Protein AF-A0A5R8KGV2-F1 (afdb_monomer)

Sequence (782 aa):
MVKTLSGHLEKLVLVVAVVLFGGEIRAQELQPFIFNVTKSAVAGDVVGIHGDQFGTAPTVWIDRLEPGDSHPNPEMQLTDVLTKSNQYIGVRLPTNLALGVYAIFVKSGTKTSAPGWVNRADGWHYLDLAGREIAPSFPFRITGRNLAFPGATPQVRFVNAANGGVLAASGVGSTGDSLGIKCVAPLGLSIGAEYHVEVNNGLANLPSAWVRMPGQPLLVRAIGFDLFGLGVPWGSDFAKMLGRVINVKGIGFNAVGNGVADDRAAIQKAIDTASAMGGGVVYLPSGVYAIGVTSSGGVDYNLVMKSNVVLMGEGMTRSTLVTTGGGSGLHAGLVYVPPGHTTLGFYNLTMRGGPKCSMVVNYFAAIRAFIAGCRLENHGGQGTRSIAWREGAQTVLKDSQFVSTQMKSDAAYFVGQNDLIVKNCYFEYHDGRIRFTLGERVQVESCTIARSVETDGLETPTYGGLVSPVDDFSLLSTSFIKLGNGLIPRANDGESVLCEYPSEHYALGSATAGGVDLLSDSSAAWKSGGLVGLEVMIIKGPGAGQRRTISGNTGNSLTVSQAWDVPPVAGKSYYNVTNRCKRHMIKTCMFNGMPSGIWYYRTPIDDLVISGNQFVDTAYTVLVRANQRVVAESYSFGNEFNTMSGILIEKNTSRLSSPALSNGPATPVIDAVLTSGNQIYGNFYYDCVMRGNAWMGNNAEKDWGTHIGLTAGPVVDNVSASAVGMIVQGNYFSNNLVGINLGTGNSQTVILGNVFVNVQTPLQQTRLPGFSSESVGTVFAP

Solvent-accessible surface area (backbone atoms only — not comparable to full-atom values): 37444 Å² total; per-residue (Å²): 144,87,89,84,71,75,82,66,55,64,61,50,53,63,61,48,57,69,72,75,48,90,66,75,82,68,75,77,83,51,70,16,43,65,68,46,46,40,52,67,68,56,50,52,32,69,38,36,39,32,22,33,50,28,50,96,71,57,46,41,23,35,20,72,46,48,64,81,57,93,70,89,52,76,74,42,75,51,81,51,61,72,30,76,50,44,44,36,36,32,32,38,40,54,74,81,46,76,87,43,25,30,38,37,30,44,30,22,89,91,32,67,25,65,67,35,60,24,33,47,27,40,55,62,42,66,44,61,36,44,40,63,48,42,24,45,59,39,74,40,33,40,33,39,40,36,34,20,48,92,97,38,61,31,46,43,36,36,31,30,68,88,78,63,53,74,44,61,43,42,80,49,37,62,71,85,48,32,45,24,32,35,32,23,37,33,73,83,60,55,69,79,41,42,26,37,49,32,34,24,21,46,48,39,66,38,79,88,36,52,30,67,44,69,77,78,54,34,37,27,41,72,75,63,58,46,73,80,66,71,70,33,61,69,32,24,74,50,42,81,29,68,92,36,70,45,51,28,62,35,93,95,36,58,32,76,33,76,54,73,56,71,22,35,68,21,46,45,51,40,48,54,50,27,33,74,69,77,22,13,33,33,33,37,64,70,28,30,29,16,28,44,69,43,77,56,97,88,41,27,39,45,37,72,61,51,42,35,27,32,47,29,31,68,25,41,94,40,11,33,44,34,35,74,53,49,42,73,64,98,50,11,17,51,31,32,34,56,66,79,31,37,50,28,34,40,34,19,23,23,37,36,21,33,61,45,19,45,21,23,35,38,39,30,37,33,33,44,34,40,40,33,38,27,34,29,37,21,51,15,50,74,71,14,23,12,31,40,35,36,50,25,33,23,27,41,39,28,55,25,36,24,34,7,79,31,60,50,7,23,17,29,42,35,31,33,36,32,20,33,37,37,34,46,28,40,34,29,20,36,38,21,29,36,38,41,30,72,24,32,42,36,39,38,31,51,25,40,43,36,36,42,35,75,80,82,80,74,94,69,81,51,60,36,27,41,28,47,43,34,31,36,34,38,41,32,49,29,38,37,39,58,40,70,90,46,80,82,75,65,81,93,56,38,28,49,30,31,28,57,42,86,76,71,73,75,45,75,54,54,23,60,34,44,38,56,41,37,42,27,23,86,87,50,81,47,59,58,58,71,55,47,77,34,33,42,30,28,36,28,51,58,36,31,72,43,69,35,46,24,67,37,33,46,40,36,35,40,33,37,72,51,66,46,92,49,44,41,36,56,80,49,13,26,37,39,29,42,74,69,33,38,42,39,38,43,31,51,26,39,35,37,58,33,61,18,31,40,33,35,43,37,38,26,31,42,34,39,37,42,34,47,28,39,29,36,46,25,12,35,36,30,36,45,26,33,32,64,74,60,56,95,86,81,56,98,69,72,90,74,81,31,49,34,29,48,35,38,40,27,48,28,38,29,40,42,86,54,73,92,65,56,80,46,29,38,24,45,34,40,34,36,28,46,57,50,52,84,55,91,75,33,44,31,40,40,45,37,39,38,34,50,25,37,33,25,34,62,35,40,87,73,26,41,33,32,36,41,22,39,81,48,56,54,52,63,79,73,92,54,39,38,28,40,38,39,35,42,32,46,29,38,33,28,26,13,26,27,35,33,36,39,22,27,34,28,22,38,29,40,39,38,49,55,47,71,44,68,33,74,31,54,69,44,78,46,77,56,79,67,55,87,66,70,64,44,62,56,40,82,43,114

Organism: NCBI:txid2576071

pLDDT: mean 85.14, std 15.79, range [31.81, 98.75]

Secondary structure (DSSP, 8-state):
--SSSSTTHHHHHHHHHHHHS--------PPPEEEEE-S---TT-EEEEEEE---SS-EEEEEE--TT-SS----EEE--EEEE-SSEEEEEPPTTPPP--EEEEEEETTEEPPPEEES--EEEEEET-SSSEE-TT-EEEEEEESS--TT---EEEEEETTT--EEE-EEEEESSSTTEEEEE--TTPPTT-EEEEEEE-SS--SGGG-EEPSSSPEEE------TT---SGGGGGGGGGTT-EEETTSTTT----EEEEE-HHHHHHHHHHHHHTT-EEEEE-SEEEEE--EEETTEEESEE--TTEEEEES-TTTEEEEES---SSTT-EEEEE-TT-EEEEEES-EEEE-TT-SEEEEEES-EEEEEES-EEEE---TT-EEEEEES-EEEEEES-EEEE-STT-EEEEEES-EEEEEES-EEEESS--EEEESEEEEEEES-EEEEE------SS----SEE--EEEEEEESPEEEEESS-----TT--EEEEEE------EEEE-SEE-SSEEE-TT--PPTTTTTTSEEEEEESTTTT-EEEEEEE-SSEEEESS--SS---TTT-EEEEE--EEEEEEES-EEES-SEEEEEES--EEEEEEES-EEES-SS-EEEES-----TTT---------EEEEEEES-EEE---GGG-SS-SSEEEEEE---TT-----SEEEEEEES-EEE-S-TTT-EEEEEEEEE------S--SEESEEEES-EEES-SEEEEE-BTEES-EEES-EEES-SEEEEE---TT-----BS-EEE-

InterPro domains:
  IPR011050 Pectin lyase fold/virulence factor [SSF51126] (239-657)
  IPR011050 Pectin lyase fold/virulence factor [SSF51126] (579-763)
  IPR012334 Pectin lyase fold [G3DSA:2.160.20.10] (246-470)
  IPR012334 Pectin lyase fold [G3DSA:2.160.20.10] (529-778)
  IPR024535 Rhamnogalacturonase A/B/Epimerase-like, pectate lyase domain [PF12708] (246-444)

Nearest PDB structures (foldseek):
  2pyg-assembly1_A  TM=5.019E-01  e=2.021E-10  unclassified
  8jaz-assembly2_B  TM=5.269E-01  e=3.603E-09  Azotobacter chroococcum NCIMB 8003
  8co1-assembly1_Q2  TM=7.787E-01  e=2.907E-04  Deinococcus radiodurans R1 = ATCC 13939 = DSM 20539
  7k44-assembly1_A  TM=4.145E-01  e=1.630E-05  Bacteroides uniformis ATCC 8492
  4yh7-assembly1_B  TM=2.318E-01  e=2.522E-03  Mus musculus

Mean predicted aligned error: 8.85 Å

Radius of gyration: 29.28 Å; Cα contacts (8 Å, |Δi|>4): 2482; chains: 1; bounding box: 106×62×78 Å

Structure (mmCIF, N/CA/C/O backbone):
data_AF-A0A5R8KGV2-F1
#
_entry.id   AF-A0A5R8KGV2-F1
#
loop_
_atom_site.group_PDB
_atom_site.id
_atom_site.type_symbol
_atom_site.label_atom_id
_atom_site.label_alt_id
_atom_site.label_comp_id
_atom_site.label_asym_id
_atom_site.label_entity_id
_atom_site.label_seq_id
_atom_site.pdbx_PDB_ins_code
_atom_site.Cartn_x
_atom_site.Cartn_y
_atom_site.Cartn_z
_atom_site.occupancy
_atom_site.B_iso_or_equiv
_atom_site.auth_seq_id
_atom_site.auth_comp_id
_atom_site.auth_asym_id
_atom_site.auth_atom_id
_atom_site.pdbx_PDB_model_num
ATOM 1 N N . MET A 1 1 ? -75.064 25.698 14.092 1.00 41.62 1 MET A N 1
ATOM 2 C CA . MET A 1 1 ? -73.883 26.008 14.931 1.00 41.62 1 MET A CA 1
ATOM 3 C C . MET A 1 1 ? -73.431 24.785 15.754 1.00 41.62 1 MET A C 1
ATOM 5 O O . MET A 1 1 ? -73.047 24.918 16.902 1.00 41.62 1 MET A O 1
ATOM 9 N N . VAL A 1 2 ? -73.459 23.578 15.165 1.00 36.31 2 VAL A N 1
ATOM 10 C CA . VAL A 1 2 ? -73.073 22.308 15.814 1.00 36.31 2 VAL A CA 1
ATOM 11 C C . VAL A 1 2 ? -72.363 21.452 14.761 1.00 36.31 2 VAL A C 1
ATOM 13 O O . VAL A 1 2 ? -72.981 20.619 14.109 1.00 36.31 2 VAL A O 1
ATOM 16 N N . LYS A 1 3 ? -71.091 21.758 14.483 1.00 33.50 3 LYS A N 1
ATOM 17 C CA . LYS A 1 3 ? -70.168 20.879 13.731 1.00 33.50 3 LYS A CA 1
ATOM 18 C C . LYS A 1 3 ? -68.688 21.258 13.921 1.00 33.50 3 LYS A C 1
ATOM 20 O O . LYS A 1 3 ? -67.856 20.953 13.076 1.00 33.50 3 LYS A O 1
ATOM 25 N N . THR A 1 4 ? -68.356 21.902 15.044 1.00 40.50 4 THR A N 1
ATOM 26 C CA . THR A 1 4 ? -67.011 22.451 15.305 1.00 40.50 4 THR A CA 1
ATOM 27 C C . THR A 1 4 ? -66.512 22.168 16.727 1.00 40.50 4 THR A C 1
ATOM 29 O O . THR A 1 4 ? -65.787 22.973 17.294 1.00 40.50 4 THR A O 1
ATOM 32 N N . LEU A 1 5 ? -66.903 21.036 17.329 1.00 35.94 5 LEU A N 1
ATOM 33 C CA . LEU A 1 5 ? -66.466 20.672 18.690 1.00 35.94 5 LEU A CA 1
ATOM 34 C C . LEU A 1 5 ? -66.084 19.194 18.901 1.00 35.94 5 LEU A C 1
ATOM 36 O O . LEU A 1 5 ? -65.616 18.863 19.982 1.00 35.94 5 LEU A O 1
ATOM 40 N N . SER A 1 6 ? -66.183 18.309 17.897 1.00 37.50 6 SER A N 1
ATOM 41 C CA . SER A 1 6 ? -65.792 16.893 18.070 1.00 37.50 6 SER A CA 1
ATOM 42 C C . SER A 1 6 ? -64.320 16.590 17.753 1.00 37.50 6 SER A C 1
ATOM 44 O O . SER A 1 6 ? -63.785 15.617 18.264 1.00 37.50 6 SER A O 1
ATOM 46 N N . GLY A 1 7 ? -63.624 17.427 16.974 1.00 33.16 7 GLY A N 1
ATOM 47 C CA . GLY A 1 7 ? -62.246 17.138 16.533 1.00 33.16 7 GLY A CA 1
ATOM 48 C C . GLY A 1 7 ? -61.126 17.518 17.513 1.00 33.16 7 GLY A C 1
ATOM 49 O O . GLY A 1 7 ? -59.983 17.112 17.318 1.00 33.16 7 GLY A O 1
ATOM 50 N N . HIS A 1 8 ? -61.428 18.297 18.558 1.00 38.88 8 HIS A N 1
ATOM 51 C CA . HIS A 1 8 ? -60.426 18.779 19.523 1.00 38.88 8 HIS A CA 1
ATOM 52 C C . HIS A 1 8 ? -60.415 17.999 20.849 1.00 38.88 8 HIS A C 1
ATOM 54 O O . HIS A 1 8 ? -59.427 18.079 21.575 1.00 38.88 8 HIS A O 1
ATOM 60 N N . LEU A 1 9 ? -61.449 17.201 21.152 1.00 37.72 9 LEU A N 1
ATOM 61 C CA . LEU A 1 9 ? -61.474 16.376 22.368 1.00 37.72 9 LEU A CA 1
ATOM 62 C C . LEU A 1 9 ? -60.683 15.064 22.218 1.00 37.72 9 LEU A C 1
ATOM 64 O O . LEU A 1 9 ? -60.027 14.650 23.168 1.00 37.72 9 LEU A O 1
ATOM 68 N N . GLU A 1 10 ? -60.646 14.446 21.033 1.00 38.03 10 GLU A N 1
ATOM 69 C CA . GLU A 1 10 ? -59.914 13.178 20.829 1.00 38.03 10 GLU A CA 1
ATOM 70 C C . GLU A 1 10 ? -58.385 13.342 20.886 1.00 38.03 10 GLU A C 1
ATOM 72 O O . GLU A 1 10 ? -57.681 12.451 21.360 1.00 38.03 10 GLU A O 1
ATOM 77 N N . LYS A 1 11 ? -57.850 14.509 20.495 1.00 36.53 11 LYS A N 1
ATOM 78 C CA . LYS A 1 11 ? -56.406 14.796 20.595 1.00 36.53 11 LYS A CA 1
ATOM 79 C C . LYS A 1 11 ? -55.956 15.175 22.007 1.00 36.53 11 LYS A C 1
ATOM 81 O O . LYS A 1 11 ? -54.801 14.935 22.347 1.00 36.53 11 LYS A O 1
ATOM 86 N N . LEU A 1 12 ? -56.847 15.717 22.841 1.00 36.41 12 LEU A N 1
ATOM 87 C CA . LEU A 1 12 ? -56.527 16.038 24.236 1.00 36.41 12 LEU A CA 1
ATOM 88 C C . LEU A 1 12 ? -56.560 14.781 25.126 1.00 36.41 12 LEU A C 1
ATOM 90 O O . LEU A 1 12 ? -55.739 14.650 26.030 1.00 36.41 12 LEU A O 1
ATOM 94 N N . VAL A 1 13 ? -57.434 13.813 24.825 1.00 39.03 13 VAL A N 1
ATOM 95 C CA . VAL A 1 13 ? -57.524 12.541 25.568 1.00 39.03 13 VAL A CA 1
ATOM 96 C C . VAL A 1 13 ? -56.307 11.637 25.315 1.00 39.03 13 VAL A C 1
ATOM 98 O O . VAL A 1 13 ? -55.848 10.973 26.243 1.00 39.03 13 VAL A O 1
ATOM 101 N N . LEU A 1 14 ? -55.703 11.675 24.120 1.00 37.62 14 LEU A N 1
ATOM 102 C CA . LEU A 1 14 ? -54.500 10.882 23.826 1.00 37.62 14 LEU A CA 1
ATOM 103 C C . LEU A 1 14 ? -53.226 11.439 24.494 1.00 37.62 14 LEU A C 1
ATOM 105 O O . LEU A 1 14 ? -52.339 10.672 24.855 1.00 37.62 14 LEU A O 1
ATOM 109 N N . VAL A 1 15 ? -53.143 12.758 24.707 1.00 41.16 15 VAL A N 1
ATOM 110 C CA . VAL A 1 15 ? -51.992 13.395 25.379 1.00 41.16 15 VAL A CA 1
ATOM 111 C C . VAL A 1 15 ? -52.105 13.302 26.907 1.00 41.16 15 VAL A C 1
ATOM 113 O O . VAL A 1 15 ? -51.093 13.186 27.592 1.00 41.16 15 VAL A O 1
ATOM 116 N N . VAL A 1 16 ? -53.324 13.271 27.457 1.00 39.88 16 VAL A N 1
ATOM 117 C CA . VAL A 1 16 ? -53.551 13.182 28.912 1.00 39.88 16 VAL A CA 1
ATOM 118 C C . VAL A 1 16 ? -53.512 11.733 29.434 1.00 39.88 16 VAL A C 1
ATOM 120 O O . VAL A 1 16 ? -53.103 11.512 30.574 1.00 39.88 16 VAL A O 1
ATOM 123 N N . ALA A 1 17 ? -53.816 10.723 28.607 1.00 34.69 17 ALA A N 1
ATOM 124 C CA . ALA A 1 17 ? -53.695 9.311 29.001 1.00 34.69 17 ALA A CA 1
ATOM 125 C C . ALA A 1 17 ? -52.241 8.856 29.255 1.00 34.69 17 ALA A C 1
ATOM 127 O O . ALA A 1 17 ? -52.020 7.937 30.040 1.00 34.69 17 ALA A O 1
ATOM 128 N N . VAL A 1 18 ? -51.249 9.528 28.656 1.00 38.69 18 VAL A N 1
ATOM 129 C CA . VAL A 1 18 ? -49.814 9.258 28.883 1.00 38.69 18 VAL A CA 1
ATOM 130 C C . VAL A 1 18 ? -49.310 9.869 30.202 1.00 38.69 18 VAL A C 1
ATOM 132 O O . VAL A 1 18 ? -48.275 9.457 30.711 1.00 38.69 18 VAL A O 1
ATOM 135 N N . VAL A 1 19 ? -50.047 10.815 30.799 1.00 41.00 19 VAL A N 1
ATOM 136 C CA . VAL A 1 19 ? -49.627 11.521 32.026 1.00 41.00 19 VAL A CA 1
ATOM 137 C C . VAL A 1 19 ? -50.308 10.972 33.293 1.00 41.00 19 VAL A C 1
ATOM 139 O O . VAL A 1 19 ? -49.796 11.178 34.389 1.00 41.00 19 VAL A O 1
ATOM 142 N N . LEU A 1 20 ? -51.427 10.241 33.177 1.00 38.19 20 LEU A N 1
ATOM 143 C CA . LEU A 1 20 ? -52.226 9.790 34.336 1.00 38.19 20 LEU A CA 1
ATOM 144 C C . LEU A 1 20 ? -52.145 8.293 34.673 1.00 38.19 20 LEU A C 1
ATOM 146 O O . LEU A 1 20 ? -52.597 7.894 35.744 1.00 38.19 20 LEU A O 1
ATOM 150 N N . PHE A 1 21 ? -51.515 7.473 33.833 1.00 39.59 21 PHE A N 1
ATOM 151 C CA . PHE A 1 21 ? -51.056 6.146 34.238 1.00 39.59 21 PHE A CA 1
ATOM 152 C C . PHE A 1 21 ? -49.542 6.213 34.358 1.00 39.59 21 PHE A C 1
ATOM 154 O O . PHE A 1 21 ? -48.872 6.491 33.370 1.00 39.59 21 PHE A O 1
ATOM 161 N N . GLY A 1 22 ? -49.012 5.977 35.561 1.00 34.97 22 GLY A N 1
ATOM 162 C CA . GLY A 1 22 ? -47.580 5.889 35.862 1.00 34.97 22 GLY A CA 1
ATOM 163 C C . GLY A 1 22 ? -46.888 4.703 35.183 1.00 34.97 22 GLY A C 1
ATOM 164 O O . GLY A 1 22 ? -46.207 3.922 35.837 1.00 34.97 22 GLY A O 1
ATOM 165 N N . GLY A 1 23 ? -47.089 4.544 33.877 1.00 31.81 23 GLY A N 1
ATOM 166 C CA . GLY A 1 23 ? -46.242 3.735 33.033 1.00 31.81 23 GLY A CA 1
ATOM 167 C C . GLY A 1 23 ? -44.905 4.442 32.953 1.00 31.81 23 GLY A C 1
ATOM 168 O O . GLY A 1 23 ? -44.792 5.506 32.348 1.00 31.81 23 GLY A O 1
ATOM 169 N N . GLU A 1 24 ? -43.898 3.858 33.592 1.00 34.91 24 GLU A N 1
ATOM 170 C CA . GLU A 1 24 ? -42.510 4.135 33.262 1.00 34.91 24 GLU A CA 1
ATOM 171 C C . GLU A 1 24 ? -42.406 4.202 31.733 1.00 34.91 24 GLU A C 1
ATOM 173 O O . GLU A 1 24 ? -42.698 3.219 31.045 1.00 34.91 24 GLU A O 1
ATOM 178 N N . ILE A 1 25 ? -42.007 5.353 31.185 1.00 35.94 25 ILE A N 1
ATOM 179 C CA . ILE A 1 25 ? -41.449 5.392 29.836 1.00 35.94 25 ILE A CA 1
ATOM 180 C C . ILE A 1 25 ? -40.171 4.569 29.951 1.00 35.94 25 ILE A C 1
ATOM 182 O O . ILE A 1 25 ? -39.100 5.095 30.252 1.00 35.94 25 ILE A O 1
ATOM 186 N N . ARG A 1 26 ? -40.287 3.246 29.809 1.00 41.44 26 ARG A N 1
ATOM 187 C CA . ARG A 1 26 ? -39.126 2.387 29.658 1.00 41.44 26 ARG A CA 1
ATOM 188 C C . ARG A 1 26 ? -38.432 2.907 28.416 1.00 41.44 26 ARG A C 1
ATOM 190 O O . ARG A 1 26 ? -39.009 2.865 27.329 1.00 41.44 26 ARG A O 1
ATOM 197 N N . ALA A 1 27 ? -37.239 3.469 28.601 1.00 47.91 27 ALA A N 1
ATOM 198 C CA . ALA A 1 27 ? -36.365 3.795 27.492 1.00 47.91 27 ALA A CA 1
ATOM 199 C C . ALA A 1 27 ? -36.339 2.560 26.588 1.00 47.91 27 ALA A C 1
ATOM 201 O O . ALA A 1 27 ? -36.053 1.459 27.060 1.00 47.91 27 ALA A O 1
ATOM 202 N N . GLN A 1 28 ? -36.757 2.720 25.333 1.00 52.03 28 GLN A N 1
ATOM 203 C CA . GLN A 1 28 ? -36.756 1.622 24.380 1.00 52.03 28 GLN A CA 1
ATOM 204 C C . GLN A 1 28 ? -35.335 1.048 24.354 1.00 52.03 28 GLN A C 1
ATOM 206 O O . GLN A 1 28 ? -34.398 1.786 24.059 1.00 52.03 28 GLN A O 1
ATOM 211 N N . GLU A 1 29 ? -35.163 -0.227 24.724 1.00 62.38 29 GLU A N 1
ATOM 212 C CA . GLU A 1 29 ? -33.860 -0.893 24.636 1.00 62.38 29 GLU A CA 1
ATOM 213 C C . GLU A 1 29 ? -33.453 -0.923 23.162 1.00 62.38 29 GLU A C 1
ATOM 215 O O . GLU A 1 29 ? -33.989 -1.700 22.362 1.00 62.38 29 GLU A O 1
ATOM 220 N N . LEU A 1 30 ? -32.555 -0.011 22.798 1.00 73.25 30 LEU A N 1
ATOM 221 C CA . LEU A 1 30 ? -32.008 0.081 21.460 1.00 73.25 30 LEU A CA 1
ATOM 222 C C . LEU A 1 30 ? -30.973 -1.031 21.258 1.00 73.25 30 LEU A C 1
ATOM 224 O O . LEU A 1 30 ? -30.287 -1.458 22.184 1.00 73.25 30 LEU A O 1
ATOM 228 N N . GLN A 1 31 ? -30.920 -1.542 20.036 1.00 89.00 31 GLN A N 1
ATOM 229 C CA . GLN A 1 31 ? -30.072 -2.658 19.650 1.00 89.00 31 GLN A CA 1
ATOM 230 C C . GLN A 1 31 ? -28.597 -2.210 19.663 1.00 89.00 31 GLN A C 1
ATOM 232 O O . GLN A 1 31 ? -28.255 -1.354 18.862 1.00 89.00 31 GLN A O 1
ATOM 237 N N . PRO A 1 32 ? -27.697 -2.746 20.512 1.00 94.00 32 PRO A N 1
ATOM 238 C CA . PRO A 1 32 ? -26.299 -2.317 20.500 1.00 94.00 32 PRO A CA 1
ATOM 239 C C . PRO A 1 32 ? -25.645 -2.634 19.151 1.00 94.00 32 PRO A C 1
ATOM 241 O O . PRO A 1 32 ? -25.872 -3.709 18.581 1.00 94.00 32 PRO A O 1
ATOM 244 N N . PHE A 1 33 ? -24.797 -1.723 18.671 1.00 94.00 33 PHE A N 1
ATOM 245 C CA . PHE A 1 33 ? -24.071 -1.857 17.407 1.00 94.00 33 PHE A CA 1
ATOM 246 C C . PHE A 1 33 ? -22.572 -1.716 17.624 1.00 94.00 33 PHE A C 1
ATOM 248 O O . PHE A 1 33 ? -22.131 -0.790 18.296 1.00 94.00 33 PHE A O 1
ATOM 255 N N . ILE A 1 34 ? -21.790 -2.612 17.022 1.00 94.69 34 ILE A N 1
ATOM 256 C CA . ILE A 1 34 ? -20.328 -2.522 16.975 1.00 94.69 34 ILE A CA 1
ATOM 257 C C . ILE A 1 34 ? -19.949 -1.990 15.593 1.00 94.69 34 ILE A C 1
ATOM 259 O O . ILE A 1 34 ? -20.268 -2.615 14.585 1.00 94.69 34 ILE A O 1
ATOM 263 N N . PHE A 1 35 ? -19.265 -0.849 15.547 1.00 89.44 35 PHE A N 1
ATOM 264 C CA . PHE A 1 35 ? -18.769 -0.254 14.301 1.00 89.44 35 PHE A CA 1
ATOM 265 C C . PHE A 1 35 ? -17.334 -0.670 14.003 1.00 89.44 35 PHE A C 1
ATOM 267 O O . PHE A 1 35 ? -16.961 -0.819 12.843 1.00 89.44 35 PHE A O 1
ATOM 274 N N . ASN A 1 36 ? -16.522 -0.838 15.048 1.00 90.75 36 ASN A N 1
ATOM 275 C CA . ASN A 1 36 ? -15.133 -1.239 14.910 1.00 90.75 36 ASN A CA 1
ATOM 276 C C . ASN A 1 36 ? -14.659 -2.000 16.150 1.00 90.75 36 ASN A C 1
ATOM 278 O O . ASN A 1 36 ? -15.119 -1.743 17.262 1.00 90.75 36 ASN A O 1
ATOM 282 N N . VAL A 1 37 ? -13.715 -2.914 15.964 1.00 94.12 37 VAL A N 1
ATOM 283 C CA . VAL A 1 37 ? -13.084 -3.665 17.048 1.00 94.12 37 VAL A CA 1
ATOM 284 C C . VAL A 1 37 ? -11.596 -3.798 16.763 1.00 94.12 37 VAL A C 1
ATOM 286 O O . VAL A 1 37 ? -11.202 -3.917 15.602 1.00 94.12 37 VAL A O 1
ATOM 289 N N . THR A 1 38 ? -10.775 -3.808 17.810 1.00 95.25 38 THR A N 1
ATOM 290 C CA . THR A 1 38 ? -9.352 -4.126 17.687 1.00 95.25 38 THR A CA 1
ATOM 291 C C . THR A 1 38 ? -9.164 -5.429 16.923 1.00 95.25 38 THR A C 1
ATOM 293 O O . THR A 1 38 ? -9.597 -6.495 17.356 1.00 95.25 38 THR A O 1
ATOM 296 N N . LYS A 1 39 ? -8.504 -5.342 15.764 1.00 94.00 39 LYS A N 1
ATOM 297 C CA . LYS A 1 39 ? -8.478 -6.438 14.783 1.00 94.00 39 LYS A CA 1
ATOM 298 C C . LYS A 1 39 ? -7.658 -7.656 15.213 1.00 94.00 39 LYS A C 1
ATOM 300 O O . LYS A 1 39 ? -7.918 -8.753 14.725 1.00 94.00 39 LYS A O 1
ATOM 305 N N . SER A 1 40 ? -6.667 -7.485 16.084 1.00 94.19 40 SER A N 1
ATOM 306 C CA . SER A 1 40 ? -5.703 -8.532 16.456 1.00 94.19 40 SER A CA 1
ATOM 307 C C . SER A 1 40 ? -5.520 -8.576 17.968 1.00 94.19 40 SER A C 1
ATOM 309 O O . SER A 1 40 ? -5.265 -7.536 18.579 1.00 94.19 40 SER A O 1
ATOM 311 N N . ALA A 1 41 ? -5.608 -9.756 18.579 1.00 95.31 41 ALA A N 1
ATOM 312 C CA . ALA A 1 41 ? -5.412 -9.932 20.017 1.00 95.31 41 ALA A CA 1
ATOM 313 C C . ALA A 1 41 ? -5.046 -11.379 20.377 1.00 95.31 41 ALA A C 1
ATOM 315 O O . ALA A 1 41 ? -5.598 -12.328 19.821 1.00 95.31 41 ALA A O 1
ATOM 316 N N . VAL A 1 42 ? -4.150 -11.563 21.340 1.00 93.81 42 VAL A N 1
ATOM 317 C CA . VAL A 1 42 ? -3.889 -12.861 21.983 1.00 93.81 42 VAL A CA 1
ATOM 318 C C . VAL A 1 42 ? -4.371 -12.853 23.435 1.00 93.81 42 VAL A C 1
ATOM 320 O O . VAL A 1 42 ? -4.899 -11.857 23.921 1.00 93.81 42 VAL A O 1
ATOM 323 N N . ALA A 1 43 ? -4.233 -13.979 24.132 1.00 95.69 43 ALA A N 1
ATOM 324 C CA . ALA A 1 43 ? -4.563 -14.073 25.550 1.00 95.69 43 ALA A CA 1
ATOM 325 C C . ALA A 1 43 ? -3.909 -12.933 26.355 1.00 95.69 43 ALA A C 1
ATOM 327 O O . ALA A 1 43 ? -2.719 -12.665 26.195 1.00 95.69 43 ALA A O 1
ATOM 328 N N . GLY A 1 44 ? -4.680 -12.262 27.212 1.00 95.50 44 GLY A N 1
ATOM 329 C CA . GLY A 1 44 ? -4.211 -11.115 27.995 1.00 95.50 44 GLY A CA 1
ATOM 330 C C . GLY A 1 44 ? -4.191 -9.769 27.261 1.00 95.50 44 GLY A C 1
ATOM 331 O O . GLY A 1 44 ? -4.025 -8.748 27.930 1.00 95.50 44 GLY A O 1
ATOM 332 N N . ASP A 1 45 ? -4.392 -9.730 25.939 1.00 96.62 45 ASP A N 1
ATOM 333 C CA . ASP A 1 45 ? -4.481 -8.467 25.203 1.00 96.62 45 ASP A CA 1
ATOM 334 C C . ASP A 1 45 ? -5.781 -7.718 25.503 1.00 96.62 45 ASP A C 1
ATOM 336 O O . ASP A 1 45 ? -6.839 -8.305 25.744 1.00 96.62 45 ASP A O 1
ATOM 340 N N . VAL A 1 46 ? -5.703 -6.391 25.432 1.00 96.75 46 VAL A N 1
ATOM 341 C CA . VAL A 1 46 ? -6.866 -5.508 25.439 1.00 96.75 46 VAL A CA 1
ATOM 342 C C . VAL A 1 46 ? -7.483 -5.467 24.044 1.00 96.75 46 VAL A C 1
ATOM 344 O O . VAL A 1 46 ? -6.796 -5.257 23.042 1.00 96.75 46 VAL A O 1
ATOM 347 N N . VAL A 1 47 ? -8.802 -5.618 23.993 1.00 97.12 47 VAL A N 1
ATOM 348 C CA . VAL A 1 47 ? -9.635 -5.406 22.810 1.00 97.12 47 VAL A CA 1
ATOM 349 C C . VAL A 1 47 ? -10.470 -4.149 23.036 1.00 97.12 47 VAL A C 1
ATOM 351 O O . VAL A 1 47 ? -11.230 -4.061 24.003 1.00 97.12 47 VAL A O 1
ATOM 354 N N . GLY A 1 48 ? -10.320 -3.171 22.146 1.00 96.06 48 GLY A N 1
ATOM 355 C CA . GLY A 1 48 ? -11.177 -1.993 22.078 1.00 96.06 48 GLY A CA 1
ATOM 356 C C . GLY A 1 48 ? -12.377 -2.256 21.176 1.00 96.06 48 GLY A C 1
ATOM 357 O O . GLY A 1 48 ? -12.226 -2.797 20.083 1.00 96.06 48 GLY A O 1
ATOM 358 N N . ILE A 1 49 ? -13.570 -1.880 21.624 1.00 96.19 49 ILE A N 1
ATOM 359 C CA . ILE A 1 49 ? -14.839 -2.084 20.921 1.00 96.19 49 ILE A CA 1
ATOM 360 C C . ILE A 1 49 ? -15.504 -0.719 20.774 1.00 96.19 49 ILE A C 1
ATOM 362 O O . ILE A 1 49 ? -15.975 -0.155 21.757 1.00 96.19 49 ILE A O 1
ATOM 366 N N . HIS A 1 50 ? -15.551 -0.187 19.556 1.00 93.19 50 HIS A N 1
ATOM 367 C CA . HIS A 1 50 ? -16.243 1.057 19.227 1.00 93.19 50 HIS A CA 1
ATOM 368 C C . HIS A 1 50 ? -17.638 0.765 18.685 1.00 93.19 50 HIS A C 1
ATOM 370 O O . HIS A 1 50 ? -17.818 -0.130 17.856 1.00 93.19 50 HIS A O 1
ATOM 376 N N . GLY A 1 51 ? -18.618 1.556 19.099 1.00 93.06 51 GLY A N 1
ATOM 377 C CA . GLY A 1 51 ? -19.999 1.345 18.697 1.00 93.06 51 GLY A CA 1
ATOM 378 C C . GLY A 1 51 ? -20.946 2.420 19.194 1.00 93.06 51 GLY A C 1
ATOM 379 O O . GLY A 1 51 ? -20.540 3.548 19.466 1.00 93.06 51 GLY A O 1
ATOM 380 N N . ASP A 1 52 ? -22.217 2.060 19.314 1.00 92.19 52 ASP A N 1
ATOM 381 C CA . ASP A 1 52 ? -23.240 2.891 19.940 1.00 92.19 52 ASP A CA 1
ATOM 382 C C . ASP A 1 52 ? -24.325 2.009 20.568 1.00 92.19 52 ASP A C 1
ATOM 384 O O . ASP A 1 52 ? -24.396 0.798 20.335 1.00 92.19 52 ASP A O 1
ATOM 388 N N . GLN A 1 53 ? -25.196 2.640 21.353 1.00 91.56 53 GLN A N 1
ATOM 389 C CA . GLN A 1 53 ? -26.331 2.014 22.027 1.00 91.56 53 GLN A CA 1
ATOM 390 C C . GLN A 1 53 ? -25.897 0.894 22.989 1.00 91.56 53 GLN A C 1
ATOM 392 O O . GLN A 1 53 ? -26.653 -0.031 23.271 1.00 91.56 53 GLN A O 1
ATOM 397 N N . PHE A 1 54 ? -24.681 0.985 23.539 1.00 92.94 54 PHE A N 1
ATOM 398 C CA . PHE A 1 54 ? -24.203 0.063 24.573 1.00 92.94 54 PHE A CA 1
ATOM 399 C C . PHE A 1 54 ? -24.926 0.274 25.910 1.00 92.94 54 PHE A C 1
ATOM 401 O O . PHE A 1 54 ? -25.034 -0.651 26.718 1.00 92.94 54 PHE A O 1
ATOM 408 N N . GLY A 1 55 ? -25.480 1.468 26.135 1.00 89.38 55 GLY A N 1
ATOM 409 C CA . GLY A 1 55 ? -26.170 1.823 27.367 1.00 89.38 55 GLY A CA 1
ATOM 410 C C . GLY A 1 55 ? -25.209 2.041 28.538 1.00 89.38 55 GLY A C 1
ATOM 411 O O . GLY A 1 55 ? -24.006 2.232 28.369 1.00 89.38 55 GLY A O 1
ATOM 412 N N . THR A 1 56 ? -25.752 2.048 29.754 1.00 87.81 56 THR A N 1
ATOM 413 C CA . THR A 1 56 ? -25.007 2.366 30.988 1.00 87.81 56 THR A CA 1
ATOM 414 C C . THR A 1 56 ? -24.345 1.144 31.630 1.00 87.81 56 THR A C 1
ATOM 416 O O . THR A 1 56 ? -23.370 1.283 32.370 1.00 87.81 56 THR A O 1
ATOM 419 N N . ALA A 1 57 ? -24.840 -0.061 31.338 1.00 90.25 57 ALA A N 1
ATOM 420 C CA . ALA A 1 57 ? -24.346 -1.314 31.904 1.00 90.25 57 ALA A CA 1
ATOM 421 C C . ALA A 1 57 ? -24.159 -2.412 30.836 1.00 90.25 57 ALA A C 1
ATOM 423 O O . ALA A 1 57 ? -24.749 -3.486 30.961 1.00 90.25 57 ALA A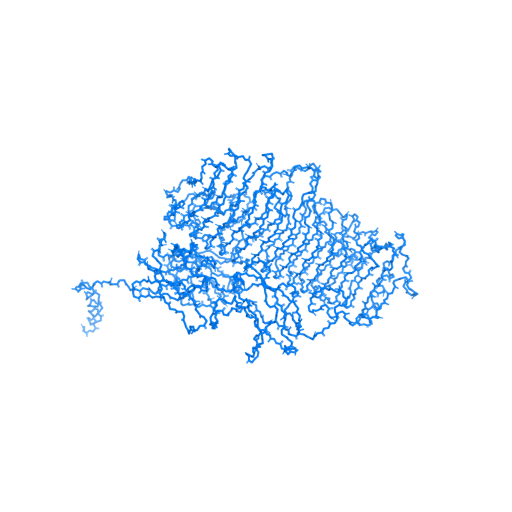 O 1
ATOM 424 N N . PRO A 1 58 ? -23.348 -2.174 29.785 1.00 94.38 58 PRO A N 1
ATOM 425 C CA . PRO A 1 58 ? -23.084 -3.204 28.792 1.00 94.38 58 PRO A CA 1
ATOM 426 C C . PRO A 1 58 ? -22.328 -4.388 29.403 1.00 94.38 58 PRO A C 1
ATOM 428 O O . PRO A 1 58 ? -21.483 -4.212 30.288 1.00 94.38 58 PRO A O 1
ATOM 431 N N . THR A 1 59 ? -22.589 -5.583 28.875 1.00 96.12 59 THR A N 1
ATOM 432 C CA . THR A 1 59 ? -21.739 -6.765 29.079 1.00 96.12 59 THR A CA 1
ATOM 433 C C . THR A 1 59 ? -21.111 -7.177 27.758 1.00 96.12 59 THR A C 1
ATOM 435 O O . THR A 1 59 ? -21.737 -7.054 26.704 1.00 96.12 59 THR A O 1
ATOM 438 N N . VAL A 1 60 ? -19.871 -7.657 27.811 1.00 97.94 60 VAL A N 1
ATOM 439 C CA . VAL A 1 60 ? -19.144 -8.125 26.629 1.00 97.94 60 VAL A CA 1
ATOM 440 C C . VAL A 1 60 ? -19.059 -9.637 26.670 1.00 97.94 60 VAL A C 1
ATOM 442 O O . VAL A 1 60 ? -18.759 -10.218 27.711 1.00 97.94 60 VAL A O 1
ATOM 445 N N . TRP A 1 61 ? -19.331 -10.263 25.535 1.00 97.69 61 TRP A N 1
ATOM 446 C CA . TRP A 1 61 ? -19.274 -11.705 25.365 1.00 97.69 61 TRP A CA 1
ATOM 447 C C . TRP A 1 61 ? -18.371 -12.051 24.193 1.00 97.69 61 TRP A C 1
ATOM 449 O O . TRP A 1 61 ? -18.261 -11.281 23.241 1.00 97.69 61 TRP A O 1
ATOM 459 N N . ILE A 1 62 ? -17.727 -13.202 24.278 1.00 96.75 62 ILE A N 1
ATOM 460 C CA . ILE A 1 62 ? -16.825 -13.726 23.269 1.00 96.75 62 ILE A CA 1
ATOM 461 C C . ILE A 1 62 ? -17.257 -15.136 22.888 1.00 96.75 62 ILE A C 1
ATOM 463 O O . ILE A 1 62 ? -17.676 -15.921 23.740 1.00 96.75 62 ILE A O 1
ATOM 467 N N . ASP A 1 63 ? -17.120 -15.422 21.606 1.00 94.25 63 ASP A N 1
ATOM 468 C CA . ASP A 1 63 ? -17.054 -16.764 21.056 1.00 94.25 63 ASP A CA 1
ATOM 469 C C . ASP A 1 63 ? -15.646 -17.016 20.526 1.00 94.25 63 ASP A C 1
ATOM 471 O O . ASP A 1 63 ? -15.095 -16.137 19.849 1.00 94.25 63 ASP A O 1
ATOM 475 N N . ARG A 1 64 ? -15.080 -18.195 20.778 1.00 93.31 64 ARG A N 1
ATOM 476 C CA . ARG A 1 64 ? -13.886 -18.657 20.068 1.00 93.31 64 ARG A CA 1
ATOM 477 C C . ARG A 1 64 ? -14.342 -19.672 19.036 1.00 93.31 64 ARG A C 1
ATOM 479 O O . ARG A 1 64 ? -14.622 -20.807 19.387 1.00 93.31 64 ARG A O 1
ATOM 486 N N . LEU A 1 65 ? -14.321 -19.268 17.771 1.00 90.75 65 LEU A N 1
ATOM 487 C CA . LEU A 1 65 ? -14.811 -20.119 16.699 1.00 90.75 65 LEU A CA 1
ATOM 488 C C . LEU A 1 65 ? -13.997 -21.403 16.565 1.00 90.75 65 LEU A C 1
ATOM 490 O O . LEU A 1 65 ? -12.771 -21.362 16.426 1.00 90.75 65 LEU A O 1
ATOM 494 N N . GLU A 1 66 ? -14.711 -22.515 16.482 1.00 81.81 66 GLU A N 1
ATOM 495 C CA . GLU A 1 66 ? -14.187 -23.829 16.166 1.00 81.81 66 GLU A CA 1
ATOM 496 C C . GLU A 1 66 ? -14.512 -24.216 14.711 1.00 81.81 66 GLU A C 1
ATOM 498 O O . GLU A 1 66 ? -15.489 -23.752 14.112 1.00 81.81 66 GLU A O 1
ATOM 503 N N . PRO A 1 67 ? -13.728 -25.119 14.092 1.00 68.56 67 PRO A N 1
ATOM 504 C CA . PRO A 1 67 ? -13.995 -25.603 12.736 1.00 68.56 67 PRO A CA 1
ATOM 505 C C . PRO A 1 67 ? -15.384 -26.222 12.504 1.00 68.56 67 PRO A C 1
ATOM 507 O O . PRO A 1 67 ? -15.786 -26.337 11.348 1.00 68.56 67 PRO A O 1
ATOM 510 N N . GLY A 1 68 ? -16.073 -26.661 13.563 1.00 71.38 68 GLY A N 1
ATOM 511 C CA . GLY A 1 68 ? -17.365 -27.347 13.496 1.00 71.38 68 GLY A CA 1
ATOM 512 C C . GLY A 1 68 ? -18.593 -26.463 13.719 1.00 71.38 68 GLY A C 1
ATOM 513 O O . GLY A 1 68 ? -19.708 -26.973 13.605 1.00 71.38 68 GLY A O 1
ATOM 514 N N . ASP A 1 69 ? -18.422 -25.178 14.036 1.00 82.38 69 ASP A N 1
ATOM 515 C CA . ASP A 1 69 ? -19.569 -24.317 14.331 1.00 82.38 69 ASP A CA 1
ATOM 516 C C . ASP A 1 69 ? -20.428 -24.076 13.078 1.00 82.38 69 ASP A C 1
ATOM 518 O O . ASP A 1 69 ? -20.053 -24.365 11.942 1.00 82.38 69 ASP A O 1
ATOM 522 N N . SER A 1 70 ? -21.630 -23.541 13.266 1.00 80.94 70 SER A N 1
ATOM 523 C CA . SER A 1 70 ? -22.491 -23.115 12.147 1.00 80.94 70 SER A CA 1
ATOM 524 C C . SER A 1 70 ? -22.753 -21.610 12.149 1.00 80.94 70 SER A C 1
ATOM 526 O O . SER A 1 70 ? -23.096 -21.039 11.114 1.00 80.94 70 SER A O 1
ATOM 528 N N . HIS A 1 71 ? -22.579 -20.966 13.301 1.00 84.50 71 HIS A N 1
ATOM 529 C CA . HIS A 1 71 ? -22.755 -19.539 13.534 1.00 84.50 71 HIS A CA 1
ATOM 530 C C . HIS A 1 71 ? -22.058 -19.157 14.851 1.00 84.50 71 HIS A C 1
ATOM 532 O O . HIS A 1 71 ? -21.958 -20.011 15.730 1.00 84.50 71 HIS A O 1
ATOM 538 N N . PRO A 1 72 ? -21.600 -17.901 14.998 1.00 90.00 72 PRO A N 1
ATOM 539 C CA . PRO A 1 72 ? -21.009 -17.428 16.243 1.00 90.00 72 PRO A CA 1
ATOM 540 C C . PRO A 1 72 ? -22.078 -17.252 17.337 1.00 90.00 72 PRO A C 1
ATOM 542 O O . PRO A 1 72 ? -23.148 -16.699 17.064 1.00 90.00 72 PRO A O 1
ATOM 545 N N . ASN A 1 73 ? -21.769 -17.638 18.573 1.00 89.06 73 ASN A N 1
ATOM 546 C CA . ASN A 1 73 ? -22.630 -17.532 19.749 1.00 89.06 73 ASN A CA 1
ATOM 547 C C . ASN A 1 73 ? -21.910 -16.854 20.926 1.00 89.06 73 ASN A C 1
ATOM 549 O O . ASN A 1 73 ? -20.745 -17.118 21.169 1.00 89.06 73 ASN A O 1
ATOM 553 N N . PRO A 1 74 ? -22.568 -15.993 21.722 1.00 90.56 74 PRO A N 1
ATOM 554 C CA . PRO A 1 74 ? -21.932 -15.366 22.882 1.00 90.56 74 PRO A CA 1
ATOM 555 C C . PRO A 1 74 ? -21.741 -16.384 24.027 1.00 90.56 74 PRO A C 1
ATOM 557 O O . PRO A 1 74 ? -22.555 -16.415 24.951 1.00 90.56 74 PRO A O 1
ATOM 560 N N . GLU A 1 75 ? -20.692 -17.208 23.959 1.00 89.38 75 GLU A N 1
ATOM 561 C CA . GLU A 1 75 ? -20.454 -18.352 24.855 1.00 89.38 75 GLU A CA 1
ATOM 562 C C . GLU A 1 75 ? -19.886 -17.956 26.222 1.00 89.38 75 GLU A C 1
ATOM 564 O O . GLU A 1 75 ? -20.346 -18.435 27.260 1.00 89.38 75 GLU A O 1
ATOM 569 N N . MET A 1 76 ? -18.896 -17.060 26.239 1.00 95.00 76 MET A N 1
ATOM 570 C CA . MET A 1 76 ? -18.188 -16.657 27.454 1.00 95.00 76 MET A CA 1
ATOM 571 C C . MET A 1 76 ? -18.341 -15.160 27.694 1.00 95.00 76 MET A C 1
ATOM 573 O O . MET A 1 76 ? -18.072 -14.345 26.815 1.00 95.00 76 MET A O 1
ATOM 577 N N . GLN A 1 77 ? -18.728 -14.768 28.907 1.00 96.81 77 GLN A N 1
ATOM 578 C CA . GLN A 1 77 ? -18.708 -13.362 29.293 1.00 96.81 77 GLN A CA 1
ATOM 579 C C . GLN A 1 77 ? -17.278 -12.927 29.633 1.00 96.81 77 GLN A C 1
ATOM 581 O O . GLN A 1 77 ? -16.612 -13.542 30.464 1.00 96.81 77 GLN A O 1
ATOM 586 N N . LEU A 1 78 ? -16.829 -11.821 29.043 1.00 97.38 78 LEU A N 1
ATOM 587 C CA . LEU A 1 78 ? -15.588 -11.161 29.428 1.00 97.38 78 LEU A CA 1
ATOM 588 C C . LEU A 1 78 ? -15.856 -10.256 30.634 1.00 97.38 78 LEU A C 1
ATOM 590 O O . LEU A 1 78 ? -16.561 -9.251 30.535 1.00 97.38 78 LEU A O 1
ATOM 594 N N . THR A 1 79 ? -15.313 -10.630 31.790 1.00 95.44 79 THR A N 1
ATOM 595 C CA . THR A 1 79 ? -15.549 -9.923 33.060 1.00 95.44 79 THR A CA 1
ATOM 596 C C . THR A 1 79 ? -14.544 -8.808 33.331 1.00 95.44 79 THR A C 1
ATOM 598 O O . THR A 1 79 ? -14.840 -7.904 34.107 1.00 95.44 79 THR A O 1
ATOM 601 N N . ASP A 1 80 ? -13.376 -8.841 32.688 1.00 95.44 80 ASP A N 1
ATOM 602 C CA . ASP A 1 80 ? -12.298 -7.865 32.878 1.00 95.44 80 ASP A CA 1
ATOM 603 C C . ASP A 1 80 ? -12.480 -6.632 31.975 1.00 95.44 80 ASP A C 1
ATOM 605 O O . ASP A 1 80 ? -11.687 -6.337 31.075 1.00 95.44 80 ASP A O 1
ATOM 609 N N . VAL A 1 81 ? -13.614 -5.953 32.162 1.00 95.38 81 VAL A N 1
ATOM 610 C CA . VAL A 1 81 ? -13.933 -4.696 31.479 1.00 95.38 81 VAL A CA 1
ATOM 611 C C . VAL A 1 81 ? -13.173 -3.571 32.169 1.00 95.38 81 VAL A C 1
ATOM 613 O O . VAL A 1 81 ? -13.518 -3.170 33.279 1.00 95.38 81 VAL A O 1
ATOM 616 N N . LEU A 1 82 ? -12.157 -3.051 31.487 1.00 94.88 82 LEU A N 1
ATOM 617 C CA . LEU A 1 82 ? -11.275 -2.010 32.002 1.00 94.88 82 LEU A CA 1
ATOM 618 C C . LEU A 1 82 ? -11.975 -0.654 31.965 1.00 94.88 82 LEU A C 1
ATOM 620 O O . LEU A 1 82 ? -11.991 0.076 32.951 1.00 94.88 82 LEU A O 1
ATOM 624 N N . THR A 1 83 ? -12.598 -0.328 30.834 1.00 93.06 83 THR A N 1
ATOM 625 C CA . THR A 1 83 ? -13.313 0.936 30.669 1.00 93.06 83 THR A CA 1
ATOM 626 C C . THR A 1 83 ? -14.516 0.789 29.753 1.00 93.06 83 THR A C 1
ATOM 628 O O . THR A 1 83 ? -14.540 -0.080 28.881 1.00 93.06 83 THR A O 1
ATOM 631 N N . LYS A 1 84 ? -15.535 1.627 29.949 1.00 92.44 84 LYS A N 1
ATOM 632 C CA . LYS A 1 84 ? -16.749 1.617 29.133 1.00 92.44 84 LYS A CA 1
ATOM 633 C C . LYS A 1 84 ? -17.440 2.974 29.073 1.00 92.44 84 LYS A C 1
ATOM 635 O O . LYS A 1 84 ? -17.431 3.755 30.023 1.00 92.44 84 LYS A O 1
ATOM 640 N N . SER A 1 85 ? -18.121 3.194 27.962 1.00 90.44 85 SER A N 1
ATOM 641 C CA . SER A 1 85 ? -19.076 4.263 27.710 1.00 90.44 85 SER A CA 1
ATOM 642 C C . SER A 1 85 ? -20.186 3.735 26.794 1.00 90.44 85 SER A C 1
ATOM 644 O O . SER A 1 85 ? -20.167 2.575 26.378 1.00 90.44 85 SER A O 1
ATOM 646 N N . ASN A 1 86 ? -21.140 4.592 26.428 1.00 89.38 86 ASN A N 1
ATOM 647 C CA . ASN A 1 86 ? -22.162 4.228 25.448 1.00 89.38 86 ASN A CA 1
ATOM 648 C C . ASN A 1 86 ? -21.588 3.965 24.034 1.00 89.38 86 ASN A C 1
ATOM 650 O O . ASN A 1 86 ? -22.272 3.350 23.223 1.00 89.38 86 ASN A O 1
ATOM 654 N N . GLN A 1 87 ? -20.362 4.426 23.738 1.00 89.00 87 GLN A N 1
ATOM 655 C CA . GLN A 1 87 ? -19.752 4.342 22.401 1.00 89.00 87 GLN A CA 1
ATOM 656 C C . GLN A 1 87 ? -18.408 3.604 22.348 1.00 89.00 87 GLN A C 1
ATOM 658 O O . GLN A 1 87 ? -17.836 3.421 21.272 1.00 89.00 87 GLN A O 1
ATOM 663 N N . TYR A 1 88 ? -17.877 3.184 23.496 1.00 92.62 88 TYR A N 1
ATOM 664 C CA . TYR A 1 88 ? -16.619 2.449 23.554 1.00 92.62 88 TYR A CA 1
ATOM 665 C C . TYR A 1 88 ? -16.562 1.505 24.750 1.00 92.62 88 TYR A C 1
ATOM 667 O O . TYR A 1 88 ? -17.017 1.864 25.832 1.00 92.62 88 TYR A O 1
ATOM 675 N N . ILE A 1 89 ? -15.951 0.335 24.580 1.00 95.75 89 ILE A N 1
ATOM 676 C CA . ILE A 1 89 ? -15.596 -0.580 25.667 1.00 95.75 89 ILE A CA 1
ATOM 677 C C . ILE A 1 89 ? -14.159 -1.062 25.455 1.00 95.75 89 ILE A C 1
ATOM 679 O O . ILE A 1 89 ? -13.828 -1.551 24.380 1.00 95.75 89 ILE A O 1
ATOM 683 N N . GLY A 1 90 ? -13.316 -0.948 26.480 1.00 96.12 90 GLY A N 1
ATOM 684 C CA . GLY A 1 90 ? -12.007 -1.594 26.542 1.00 96.12 90 GLY A CA 1
ATOM 685 C C . GLY A 1 90 ? -12.079 -2.788 27.487 1.00 96.12 90 GLY A C 1
ATOM 686 O O . GLY A 1 90 ? -12.399 -2.621 28.664 1.00 96.12 90 GLY A O 1
ATOM 687 N N . VAL A 1 91 ? -11.798 -3.986 26.983 1.00 96.94 91 VAL A N 1
ATOM 688 C CA . VAL A 1 91 ? -11.896 -5.242 27.742 1.00 96.94 91 VAL A CA 1
ATOM 689 C C . VAL A 1 91 ? -10.633 -6.073 27.553 1.00 96.94 91 VAL A C 1
ATOM 691 O O . VAL A 1 91 ? -10.085 -6.115 26.453 1.00 96.94 91 VAL A O 1
ATOM 694 N N . ARG A 1 92 ? -10.149 -6.726 28.612 1.00 96.31 92 ARG A N 1
ATOM 695 C CA . ARG A 1 92 ? -8.986 -7.616 28.529 1.00 96.31 92 ARG A CA 1
ATOM 696 C C . ARG A 1 92 ? -9.423 -9.057 28.275 1.00 96.31 92 ARG A C 1
ATOM 698 O O . ARG A 1 92 ? -10.326 -9.565 28.939 1.00 96.31 92 ARG A O 1
ATOM 705 N N . LEU A 1 93 ? -8.773 -9.723 27.321 1.00 97.25 93 LEU A N 1
ATOM 706 C CA . LEU A 1 93 ? -8.968 -11.152 27.084 1.00 97.25 93 LEU A CA 1
ATOM 707 C C . LEU A 1 93 ? -8.374 -11.977 28.242 1.00 97.25 93 LEU A C 1
ATOM 709 O O . LEU A 1 93 ? -7.318 -11.607 28.761 1.00 97.25 93 LEU A O 1
ATOM 713 N N . PRO A 1 94 ? -8.979 -13.116 28.632 1.00 96.38 94 PRO A N 1
ATOM 714 C CA . PRO A 1 94 ? -8.408 -13.994 29.648 1.00 96.38 94 PRO A CA 1
ATOM 715 C C . PRO A 1 94 ? -6.985 -14.422 29.277 1.00 96.38 94 PRO A C 1
ATOM 717 O O . PRO A 1 94 ? -6.696 -14.723 28.119 1.00 96.38 94 PRO A O 1
ATOM 720 N N . THR A 1 95 ? -6.083 -14.470 30.257 1.00 94.75 95 THR A N 1
ATOM 721 C CA . THR A 1 95 ? -4.662 -14.810 30.040 1.00 94.75 95 THR A CA 1
ATOM 722 C C . THR A 1 95 ? -4.438 -16.273 29.653 1.00 94.75 95 THR A C 1
ATOM 724 O O . THR A 1 95 ? -3.377 -16.619 29.144 1.00 94.75 95 THR A O 1
ATOM 727 N N . ASN A 1 96 ? -5.438 -17.128 29.861 1.00 93.94 96 ASN A N 1
ATOM 728 C CA . ASN A 1 96 ? -5.461 -18.535 29.472 1.00 93.94 96 ASN A CA 1
ATOM 729 C C . ASN A 1 96 ? -6.351 -18.811 28.245 1.00 93.94 96 ASN A C 1
ATOM 731 O O . ASN A 1 96 ? -6.596 -19.977 27.934 1.00 93.94 96 ASN A O 1
ATOM 735 N N . LEU A 1 97 ? -6.861 -17.775 27.566 1.00 94.31 97 LEU A N 1
ATOM 736 C CA . LEU A 1 97 ? -7.692 -17.948 26.377 1.00 94.31 97 LEU A CA 1
ATOM 737 C C . LEU A 1 97 ? -6.865 -18.566 25.241 1.00 94.31 97 LEU A C 1
ATOM 739 O O . LEU A 1 97 ? -5.826 -18.035 24.851 1.00 94.31 97 LEU A O 1
ATOM 743 N N . ALA A 1 98 ? -7.325 -19.684 24.688 1.00 92.88 98 ALA A N 1
ATOM 744 C CA . ALA A 1 98 ? -6.662 -20.300 23.548 1.00 92.88 98 ALA A CA 1
ATOM 745 C C . ALA A 1 98 ? -6.784 -19.412 22.299 1.00 92.88 98 ALA A C 1
ATOM 747 O O . ALA A 1 98 ? -7.839 -18.831 22.049 1.00 92.88 98 ALA A O 1
ATOM 748 N N . LEU A 1 99 ? -5.722 -19.353 21.489 1.00 93.06 99 LEU A N 1
ATOM 749 C CA . LEU A 1 99 ? -5.726 -18.620 20.223 1.00 93.06 99 LEU A CA 1
ATOM 750 C C . LEU A 1 99 ? -6.871 -19.102 19.315 1.00 93.06 99 LEU A C 1
ATOM 752 O O . LEU A 1 99 ? -7.071 -20.306 19.157 1.00 93.06 99 LEU A O 1
ATOM 756 N N . GLY A 1 100 ? -7.591 -18.175 18.689 1.00 92.75 100 GLY A N 1
ATOM 757 C CA . GLY A 1 100 ? -8.632 -18.475 17.708 1.00 92.75 100 GLY A CA 1
ATOM 758 C C . GLY A 1 100 ? -9.102 -17.226 16.969 1.00 92.75 100 GLY A C 1
ATOM 759 O O . GLY A 1 100 ? -8.602 -16.125 17.221 1.00 92.75 100 GLY A O 1
ATOM 760 N N . VAL A 1 101 ? -10.061 -17.405 16.057 1.00 94.88 101 VAL A N 1
ATOM 761 C CA . VAL A 1 101 ? -10.884 -16.295 15.555 1.00 94.88 101 VAL A CA 1
ATOM 762 C C . VAL A 1 101 ? -11.965 -16.032 16.591 1.00 94.88 101 VAL A C 1
ATOM 764 O O . VAL A 1 101 ? -12.685 -16.957 16.963 1.00 94.88 101 VAL A O 1
ATOM 767 N N . TYR A 1 102 ? -12.087 -14.787 17.044 1.00 95.50 102 TYR A N 1
ATOM 768 C CA . TYR A 1 102 ? -13.068 -14.435 18.060 1.00 95.50 102 TYR A CA 1
ATOM 769 C C . TYR A 1 102 ? -14.215 -13.613 17.478 1.00 95.50 102 TYR A C 1
ATOM 771 O O . TYR A 1 102 ? -13.983 -12.628 16.768 1.00 95.50 102 TYR A O 1
ATOM 779 N N . ALA A 1 103 ? -15.445 -13.987 17.822 1.00 95.88 103 ALA A N 1
ATOM 780 C CA . ALA A 1 103 ? -16.619 -13.141 17.645 1.00 95.88 103 ALA A CA 1
ATOM 781 C C . ALA A 1 103 ? -16.944 -12.447 18.972 1.00 95.88 103 ALA A C 1
ATOM 783 O O . ALA A 1 103 ? -17.207 -13.095 19.980 1.00 95.88 103 ALA A O 1
ATOM 784 N N . ILE A 1 104 ? -16.907 -11.118 18.972 1.00 97.69 104 ILE A N 1
ATOM 785 C CA . ILE A 1 104 ? -17.154 -10.273 20.139 1.00 97.69 104 ILE A CA 1
ATOM 786 C C . ILE A 1 104 ? -18.551 -9.675 20.044 1.00 97.69 104 ILE A C 1
ATOM 788 O O . ILE A 1 104 ? -18.908 -9.070 19.037 1.00 97.69 104 ILE A O 1
ATOM 792 N N . PHE A 1 105 ? -19.319 -9.784 21.118 1.00 97.75 105 PHE A N 1
ATOM 793 C CA . PHE A 1 105 ? -20.680 -9.280 21.218 1.00 97.75 105 PHE A CA 1
ATOM 794 C C . PHE A 1 105 ? -20.797 -8.290 22.369 1.00 97.75 105 PHE A C 1
ATOM 796 O O . PHE A 1 105 ? -20.228 -8.500 23.442 1.00 97.75 105 PHE A O 1
ATOM 803 N N . VAL A 1 106 ? -21.609 -7.253 22.181 1.00 97.44 106 VAL A N 1
ATOM 804 C CA . VAL A 1 106 ? -22.046 -6.378 23.270 1.00 97.44 106 VAL A CA 1
ATOM 805 C C . VAL A 1 106 ? -23.521 -6.635 23.534 1.00 97.44 106 VAL A C 1
ATOM 807 O O . VAL A 1 106 ? -24.341 -6.605 22.613 1.00 97.44 106 VAL A O 1
ATOM 810 N N . LYS A 1 107 ? -23.864 -6.883 24.799 1.00 95.06 107 LYS A N 1
ATOM 811 C CA . LYS A 1 107 ? -25.252 -6.974 25.254 1.00 95.06 107 LYS A CA 1
ATOM 812 C C . LYS A 1 107 ? -25.619 -5.749 26.078 1.00 95.06 107 LYS A C 1
ATOM 814 O O . LYS A 1 107 ? -24.870 -5.372 26.981 1.00 95.06 107 LYS A O 1
ATOM 819 N N . SER A 1 108 ? -26.782 -5.174 25.789 1.00 91.94 108 SER A N 1
ATOM 820 C CA . SER A 1 108 ? -27.402 -4.096 26.564 1.00 91.94 108 SER A CA 1
ATOM 821 C C . SER A 1 108 ? -28.828 -4.514 26.910 1.00 91.94 108 SER A C 1
ATOM 823 O O . SER A 1 108 ? -29.656 -4.696 26.016 1.00 91.94 108 SER A O 1
ATOM 825 N N . GLY A 1 109 ? -29.090 -4.763 28.196 1.00 87.38 109 GLY A N 1
ATOM 826 C CA . GLY A 1 109 ? -30.344 -5.382 28.630 1.00 87.38 109 GLY A CA 1
ATOM 827 C C . GLY A 1 109 ? -30.561 -6.739 27.955 1.00 87.38 109 GLY A C 1
ATOM 828 O O . GLY A 1 109 ? -29.730 -7.641 28.077 1.00 87.38 109 GLY A O 1
ATOM 829 N N . THR A 1 110 ? -31.664 -6.876 27.218 1.00 88.06 110 THR A N 1
ATOM 830 C CA . THR A 1 110 ? -32.013 -8.109 26.485 1.00 88.06 110 THR A CA 1
ATOM 831 C C . THR A 1 110 ? -31.479 -8.162 25.049 1.00 88.06 110 THR A C 1
ATOM 833 O O . THR A 1 110 ? -31.590 -9.194 24.383 1.00 88.06 110 THR A O 1
ATOM 836 N N . LYS A 1 111 ? -30.901 -7.066 24.542 1.00 92.56 111 LYS A N 1
ATOM 837 C CA . LYS A 1 111 ? -30.440 -6.940 23.152 1.00 92.56 111 LYS A CA 1
ATOM 838 C C . LYS A 1 111 ? -28.965 -7.312 23.017 1.00 92.56 111 LYS A C 1
ATOM 840 O O . LYS A 1 111 ? -28.160 -6.981 23.881 1.00 92.56 111 LYS A O 1
ATOM 845 N N . THR A 1 112 ? -28.608 -7.978 21.917 1.00 94.25 112 THR A N 1
ATOM 846 C CA . THR A 1 112 ? -27.241 -8.457 21.627 1.00 94.25 112 THR A CA 1
ATOM 847 C C . THR A 1 112 ? -26.810 -8.005 20.244 1.00 94.25 112 THR A C 1
ATOM 849 O O . THR A 1 112 ? -27.541 -8.263 19.291 1.00 94.25 112 THR A O 1
ATOM 852 N N . SER A 1 113 ? -25.657 -7.349 20.125 1.00 95.94 113 SER A N 1
ATOM 853 C CA . SER A 1 113 ? -25.145 -6.823 18.856 1.00 95.94 113 SER A CA 1
ATOM 854 C C . SER A 1 113 ? -24.877 -7.920 17.822 1.00 95.94 113 SER A C 1
ATOM 856 O O . SER A 1 113 ? -24.730 -9.092 18.161 1.00 95.94 113 SER A O 1
ATOM 858 N N . ALA A 1 114 ? -24.716 -7.533 16.555 1.00 93.75 114 ALA A N 1
ATOM 859 C CA . ALA A 1 114 ? -23.954 -8.358 15.618 1.00 93.75 114 ALA A CA 1
ATOM 860 C C . ALA A 1 114 ? -22.495 -8.512 16.115 1.00 93.75 114 ALA A C 1
ATOM 862 O O . ALA A 1 114 ? -22.018 -7.642 16.860 1.00 93.75 114 ALA A O 1
ATOM 863 N N . PRO A 1 115 ? -21.780 -9.589 15.737 1.00 94.81 115 PRO A N 1
ATOM 864 C CA . PRO A 1 115 ? -20.419 -9.807 16.205 1.00 94.81 115 PRO A CA 1
ATOM 865 C C . PRO A 1 115 ? -19.420 -8.840 15.558 1.00 94.81 115 PRO A C 1
ATOM 867 O O . PRO A 1 115 ? -19.423 -8.640 14.341 1.00 94.81 115 PRO A O 1
ATOM 870 N N . GLY A 1 116 ? -18.510 -8.305 16.370 1.00 95.19 116 GLY A N 1
ATOM 871 C CA . GLY A 1 116 ? -17.231 -7.755 15.929 1.00 95.19 116 GLY A CA 1
ATOM 872 C C . GLY A 1 116 ? -16.186 -8.867 15.817 1.00 95.19 116 GLY A C 1
ATOM 873 O O . GLY A 1 116 ? -16.154 -9.773 16.644 1.00 95.19 116 GLY A O 1
ATOM 874 N N . TRP A 1 117 ? -15.324 -8.813 14.803 1.00 95.19 117 TRP A N 1
ATOM 875 C CA . TRP A 1 117 ? -14.372 -9.887 14.508 1.00 95.19 117 TRP A CA 1
ATOM 876 C C . TRP A 1 117 ? -12.953 -9.547 14.962 1.00 95.19 117 TRP A C 1
ATOM 878 O O . TRP A 1 117 ? -12.373 -8.572 14.491 1.00 95.19 117 TRP A O 1
ATOM 888 N N . VAL A 1 118 ? -12.367 -10.401 15.801 1.00 96.56 118 VAL A N 1
ATOM 889 C CA . VAL A 1 118 ? -10.960 -10.322 16.223 1.00 96.56 118 VAL A CA 1
ATOM 890 C C . VAL A 1 118 ? -10.214 -11.543 15.694 1.00 96.56 118 VAL A C 1
ATOM 892 O O . VAL A 1 118 ? -10.763 -12.641 15.638 1.00 96.56 118 VAL A O 1
ATOM 895 N N . ASN A 1 119 ? -8.965 -11.354 15.268 1.00 96.00 119 ASN A N 1
ATOM 896 C CA . ASN A 1 119 ? -8.118 -12.371 14.635 1.00 96.00 119 ASN A CA 1
ATOM 897 C C . ASN A 1 119 ? -8.684 -12.985 13.349 1.00 96.00 119 ASN A C 1
ATOM 899 O O . ASN A 1 119 ? -8.100 -13.933 12.834 1.00 96.00 119 ASN A O 1
ATOM 903 N N . ARG A 1 120 ? -9.780 -12.469 12.782 1.00 95.75 120 ARG A N 1
ATOM 904 C CA . ARG A 1 120 ? -10.223 -12.885 11.447 1.00 95.75 120 ARG A CA 1
ATOM 905 C C . ARG A 1 120 ? -9.216 -12.392 10.406 1.00 95.75 120 ARG A C 1
ATOM 907 O O . ARG A 1 120 ? -8.735 -11.262 10.519 1.00 95.75 120 ARG A O 1
ATOM 914 N N . ALA A 1 121 ? -8.898 -13.236 9.423 1.00 96.19 121 ALA A N 1
ATOM 915 C CA . ALA A 1 121 ? -8.018 -12.870 8.317 1.00 96.19 121 ALA A CA 1
ATOM 916 C C . ALA A 1 121 ? -8.548 -11.618 7.598 1.00 96.19 121 ALA A C 1
ATOM 918 O O . ALA A 1 121 ? -9.745 -11.504 7.354 1.00 96.19 121 ALA A O 1
ATOM 919 N N . ASP A 1 122 ? -7.663 -10.684 7.270 1.00 95.56 122 ASP A N 1
ATOM 920 C CA . ASP A 1 122 ? -7.999 -9.435 6.584 1.00 95.56 122 ASP A CA 1
ATOM 921 C C . ASP A 1 122 ? -6.917 -9.167 5.535 1.00 95.56 122 ASP A C 1
ATOM 923 O O . ASP A 1 122 ? -5.842 -8.668 5.857 1.00 95.56 122 ASP A O 1
ATOM 927 N N . GLY A 1 123 ? -7.148 -9.610 4.298 1.00 95.62 123 GLY A N 1
ATOM 928 C CA . GLY A 1 123 ? -6.192 -9.470 3.199 1.00 95.62 123 GLY A CA 1
ATOM 929 C C . GLY A 1 123 ? -6.352 -8.137 2.471 1.00 95.62 123 GLY A C 1
ATOM 930 O O . GLY A 1 123 ? -7.471 -7.705 2.214 1.00 95.62 123 GLY A O 1
ATOM 931 N N . TRP A 1 124 ? -5.241 -7.471 2.154 1.00 94.00 124 TRP A N 1
ATOM 932 C CA . TRP A 1 124 ? -5.223 -6.085 1.673 1.00 94.00 124 TRP A CA 1
ATOM 933 C C . TRP A 1 124 ? -4.687 -5.957 0.251 1.00 94.00 124 TRP A C 1
ATOM 935 O O . TRP A 1 124 ? -5.365 -5.414 -0.613 1.00 94.00 124 TRP A O 1
ATOM 945 N N . HIS A 1 125 ? -3.481 -6.465 0.001 1.00 92.56 125 HIS A N 1
ATOM 946 C CA . HIS A 1 125 ? -2.749 -6.215 -1.238 1.00 92.56 125 HIS A CA 1
ATOM 947 C C . HIS A 1 125 ? -2.096 -7.506 -1.740 1.00 92.56 125 HIS A C 1
ATOM 949 O O . HIS A 1 125 ? -1.497 -8.255 -0.963 1.00 92.56 125 HIS A O 1
ATOM 955 N N . TYR A 1 126 ? -2.222 -7.776 -3.040 1.00 94.69 126 TYR A N 1
ATOM 956 C CA . TYR A 1 126 ? -1.436 -8.802 -3.718 1.00 94.69 126 TYR A CA 1
ATOM 957 C C . TYR A 1 126 ? -0.055 -8.236 -4.031 1.00 94.69 126 TYR A C 1
ATOM 959 O O . TYR A 1 126 ? 0.077 -7.362 -4.881 1.00 94.69 126 TYR A O 1
ATOM 967 N N . LEU A 1 127 ? 0.977 -8.741 -3.368 1.00 93.06 127 LEU A N 1
ATOM 968 C CA . LEU A 1 127 ? 2.341 -8.440 -3.777 1.00 93.06 127 LEU A CA 1
ATOM 969 C C . LEU A 1 127 ? 2.706 -9.296 -4.992 1.00 93.06 127 LEU A C 1
ATOM 971 O O . LEU A 1 127 ? 2.165 -10.387 -5.182 1.00 93.06 127 LEU A O 1
ATOM 975 N N . ASP A 1 128 ? 3.679 -8.831 -5.771 1.00 93.12 128 ASP A N 1
ATOM 976 C CA . ASP A 1 128 ? 4.210 -9.529 -6.957 1.00 93.12 128 ASP A CA 1
ATOM 977 C C . ASP A 1 128 ? 3.238 -9.590 -8.153 1.00 93.12 128 ASP A C 1
ATOM 979 O O . ASP A 1 128 ? 3.606 -10.040 -9.237 1.00 93.12 128 ASP A O 1
ATOM 983 N N . LEU A 1 129 ? 2.012 -9.085 -7.999 1.00 92.06 129 LEU A N 1
ATOM 984 C CA . LEU A 1 129 ? 1.044 -8.932 -9.079 1.00 92.06 129 LEU A CA 1
ATOM 985 C C . LEU A 1 129 ? 0.945 -7.447 -9.444 1.00 92.06 129 LEU A C 1
ATOM 987 O O . LEU A 1 129 ? 0.095 -6.731 -8.927 1.00 92.06 129 LEU A O 1
ATOM 991 N N . ALA A 1 130 ? 1.818 -6.973 -10.342 1.00 84.75 130 ALA A N 1
ATOM 992 C CA . ALA A 1 130 ? 1.704 -5.632 -10.929 1.00 84.75 130 ALA A CA 1
ATOM 993 C C . ALA A 1 130 ? 0.522 -5.594 -11.913 1.00 84.75 130 ALA A C 1
ATOM 995 O O . ALA A 1 130 ? 0.700 -5.499 -13.123 1.00 84.75 130 ALA A O 1
ATOM 996 N N . GLY A 1 131 ? -0.694 -5.770 -11.418 1.00 82.38 131 GLY A N 1
ATOM 997 C CA . GLY A 1 131 ? -1.917 -5.777 -12.193 1.00 82.38 131 GLY A CA 1
ATOM 998 C C . GLY A 1 131 ? -2.889 -6.814 -11.674 1.00 82.38 131 GLY A C 1
ATOM 999 O O . GLY A 1 131 ? -2.546 -7.745 -10.950 1.00 82.38 131 GLY A O 1
ATOM 1000 N N . ARG A 1 132 ? -4.126 -6.697 -12.135 1.00 85.31 132 ARG A N 1
ATOM 1001 C CA . ARG A 1 132 ? -5.230 -7.577 -11.750 1.00 85.31 132 ARG A CA 1
ATOM 1002 C C . ARG A 1 132 ? -5.220 -8.881 -12.552 1.00 85.31 132 ARG A C 1
ATOM 1004 O O . ARG A 1 132 ? -6.258 -9.322 -13.028 1.00 85.31 132 ARG A O 1
ATOM 1011 N N . GLU A 1 133 ? -4.043 -9.461 -12.755 1.00 94.12 133 GLU A N 1
ATOM 1012 C CA . GLU A 1 133 ? -3.820 -10.618 -13.620 1.00 94.12 133 GLU A CA 1
ATOM 1013 C C . GLU A 1 133 ? -3.053 -11.709 -12.876 1.00 94.12 133 GLU A C 1
ATOM 1015 O O . GLU A 1 133 ? -2.172 -11.420 -12.070 1.00 94.12 133 GLU A O 1
ATOM 1020 N N . ILE A 1 134 ? -3.356 -12.970 -13.177 1.00 97.12 134 ILE A N 1
ATOM 1021 C CA . ILE A 1 134 ? -2.694 -14.136 -12.583 1.00 97.12 134 ILE A CA 1
ATOM 1022 C C . ILE A 1 134 ? -2.564 -15.257 -13.617 1.00 97.12 134 ILE A C 1
ATOM 1024 O O . ILE A 1 134 ? -3.438 -15.427 -14.464 1.00 97.12 134 ILE A O 1
ATOM 1028 N N . ALA A 1 135 ? -1.484 -16.035 -13.564 1.00 97.19 135 ALA A N 1
ATOM 1029 C CA . ALA A 1 135 ? -1.345 -17.254 -14.362 1.00 97.19 135 ALA A CA 1
ATOM 1030 C C . ALA A 1 135 ? -1.506 -18.501 -13.471 1.00 97.19 135 ALA A C 1
ATOM 1032 O O . ALA A 1 135 ? -1.163 -18.445 -12.284 1.00 97.19 135 ALA A O 1
ATOM 1033 N N . PRO A 1 136 ? -1.990 -19.637 -14.006 1.00 97.94 136 PRO A N 1
ATOM 1034 C CA . PRO A 1 136 ? -1.962 -20.897 -13.274 1.00 97.94 136 PRO A CA 1
ATOM 1035 C C . PRO A 1 136 ? -0.546 -21.222 -12.778 1.00 97.94 136 PRO A C 1
ATOM 1037 O O . PRO A 1 136 ? 0.437 -20.965 -13.473 1.00 97.94 136 PRO A O 1
ATOM 1040 N N . SER A 1 137 ? -0.439 -21.763 -11.562 1.00 97.00 137 SER A N 1
ATOM 1041 C CA . SER A 1 137 ? 0.840 -22.086 -10.906 1.00 97.00 137 SER A CA 1
ATOM 1042 C C . SER A 1 137 ? 1.785 -20.900 -10.651 1.00 97.00 137 SER A C 1
ATOM 1044 O O . SER A 1 137 ? 2.945 -21.113 -10.302 1.00 97.00 137 SER A O 1
ATOM 1046 N N . PHE A 1 138 ? 1.315 -19.655 -10.771 1.00 97.94 138 PHE A N 1
ATOM 1047 C CA . PHE A 1 138 ? 2.132 -18.478 -10.482 1.00 97.94 138 PHE A CA 1
ATOM 1048 C C . PHE A 1 138 ? 2.291 -18.258 -8.962 1.00 97.94 138 PHE A C 1
ATOM 1050 O O . PHE A 1 138 ? 1.282 -18.264 -8.246 1.00 97.94 138 PHE A O 1
ATOM 1057 N N . PRO A 1 139 ? 3.519 -18.071 -8.443 1.00 97.50 139 PRO A N 1
ATOM 1058 C CA . PRO A 1 139 ? 3.751 -17.739 -7.041 1.00 97.50 139 PRO A CA 1
ATOM 1059 C C . PRO A 1 139 ? 3.489 -16.254 -6.773 1.00 97.50 139 PRO A C 1
ATOM 1061 O O . PRO A 1 139 ? 3.935 -15.397 -7.527 1.00 97.50 139 PRO A O 1
ATOM 1064 N N . PHE A 1 140 ? 2.816 -15.939 -5.672 1.00 97.12 140 PHE A N 1
ATOM 1065 C CA . PHE A 1 140 ? 2.571 -14.559 -5.251 1.00 97.12 140 PHE A CA 1
ATOM 1066 C C . PHE A 1 140 ? 2.415 -14.472 -3.733 1.00 97.12 140 PHE A C 1
ATOM 1068 O O . PHE A 1 140 ? 2.310 -15.489 -3.031 1.00 97.12 140 PHE A O 1
ATOM 1075 N N . ARG A 1 141 ? 2.415 -13.249 -3.203 1.00 97.06 141 ARG A N 1
ATOM 1076 C CA . ARG A 1 141 ? 2.208 -13.003 -1.773 1.00 97.06 141 ARG A CA 1
ATOM 1077 C C . ARG A 1 141 ? 0.999 -12.111 -1.547 1.00 97.06 141 ARG A C 1
ATOM 1079 O O . ARG A 1 141 ? 0.581 -11.361 -2.420 1.00 97.06 141 ARG A O 1
ATOM 1086 N N . ILE A 1 142 ? 0.447 -12.198 -0.347 1.00 97.38 142 ILE A N 1
ATOM 1087 C CA . ILE A 1 142 ? -0.642 -11.349 0.127 1.00 97.38 142 ILE A CA 1
ATOM 1088 C C . ILE A 1 142 ? -0.178 -10.693 1.424 1.00 97.38 142 ILE A C 1
ATOM 1090 O O . ILE A 1 142 ? 0.345 -11.385 2.303 1.00 97.38 142 ILE A O 1
ATOM 1094 N N . THR A 1 143 ? -0.377 -9.383 1.554 1.00 96.56 143 THR A N 1
ATOM 1095 C CA . THR A 1 143 ? -0.236 -8.653 2.824 1.00 96.56 143 THR A CA 1
ATOM 1096 C C . THR A 1 143 ? -1.593 -8.286 3.396 1.00 96.56 143 THR A C 1
ATOM 1098 O O . THR A 1 143 ? -2.594 -8.229 2.681 1.00 96.56 143 THR A O 1
ATOM 1101 N N . GLY A 1 144 ? -1.635 -8.070 4.707 1.00 96.44 144 GLY A N 1
ATOM 1102 C CA . GLY A 1 144 ? -2.862 -7.774 5.434 1.00 96.44 144 GLY A CA 1
ATOM 1103 C C . GLY A 1 144 ? -2.681 -7.918 6.940 1.00 96.44 144 GLY A C 1
ATOM 1104 O O . GLY A 1 144 ? -1.570 -7.789 7.448 1.00 96.44 144 GLY A O 1
ATOM 1105 N N . ARG A 1 145 ? -3.760 -8.209 7.665 1.00 95.88 145 ARG A N 1
ATOM 1106 C CA . ARG A 1 145 ? -3.739 -8.527 9.099 1.00 95.88 145 ARG A CA 1
ATOM 1107 C C . ARG A 1 145 ? -4.237 -9.939 9.351 1.00 95.88 145 ARG A C 1
ATOM 1109 O O . ARG A 1 145 ? -5.090 -10.452 8.629 1.00 95.88 145 ARG A O 1
ATOM 1116 N N . ASN A 1 146 ? -3.729 -10.544 10.425 1.00 96.81 146 ASN A N 1
ATOM 1117 C CA . ASN A 1 146 ? -4.165 -11.855 10.912 1.00 96.81 146 ASN A CA 1
ATOM 1118 C C . ASN A 1 146 ? -4.099 -12.960 9.852 1.00 96.81 146 ASN A C 1
ATOM 1120 O O . ASN A 1 146 ? -4.914 -13.876 9.886 1.00 96.81 146 ASN A O 1
ATOM 1124 N N . LEU A 1 147 ? -3.182 -12.868 8.889 1.00 97.62 147 LEU A N 1
ATOM 1125 C CA . LEU A 1 147 ? -3.120 -13.799 7.764 1.00 97.62 147 LEU A CA 1
ATOM 1126 C C . LEU A 1 147 ? -2.486 -15.132 8.150 1.00 97.62 147 LEU A C 1
ATOM 1128 O O . LEU A 1 147 ? -2.784 -16.147 7.533 1.00 97.62 147 LEU A O 1
ATOM 1132 N N . ALA A 1 148 ? -1.630 -15.136 9.169 1.00 95.44 148 ALA A N 1
ATOM 1133 C CA . ALA A 1 148 ? -0.998 -16.338 9.684 1.00 95.44 148 ALA A CA 1
ATOM 1134 C C . ALA A 1 148 ? -0.735 -16.212 11.185 1.00 95.44 148 ALA A C 1
ATOM 1136 O O . ALA A 1 148 ? -0.402 -15.140 11.683 1.00 95.44 148 ALA A O 1
ATOM 1137 N N . PHE A 1 149 ? -0.836 -17.323 11.903 1.00 93.31 149 PHE A N 1
ATOM 1138 C CA . PHE A 1 149 ? -0.458 -17.399 13.308 1.00 93.31 149 PHE A CA 1
ATOM 1139 C C . PHE A 1 149 ? 0.401 -18.640 13.562 1.00 93.31 149 PHE A C 1
ATOM 1141 O O . PHE A 1 149 ? 0.248 -19.637 12.851 1.00 93.31 149 PHE A O 1
ATOM 1148 N N . PRO A 1 150 ? 1.288 -18.617 14.573 1.00 89.75 150 PRO A N 1
ATOM 1149 C CA . PRO A 1 150 ? 2.005 -19.814 14.996 1.00 89.75 150 PRO A CA 1
ATOM 1150 C C . PRO A 1 150 ? 1.037 -20.964 15.306 1.00 89.75 150 PRO A C 1
ATOM 1152 O O . PRO A 1 150 ? 0.065 -20.780 16.033 1.00 89.75 150 PRO A O 1
ATOM 1155 N N . GLY A 1 151 ? 1.299 -22.146 14.743 1.00 87.81 151 GLY A N 1
ATOM 1156 C CA . GLY A 1 151 ? 0.467 -23.341 14.935 1.00 87.81 151 GLY A CA 1
ATOM 1157 C C . GLY A 1 151 ? -0.799 -23.418 14.070 1.00 87.81 151 GLY A C 1
ATOM 1158 O O . GLY A 1 151 ? -1.434 -24.469 14.051 1.00 87.81 151 GLY A O 1
ATOM 1159 N N . ALA A 1 152 ? -1.146 -22.369 13.319 1.00 91.62 152 ALA A N 1
ATOM 1160 C CA . ALA A 1 152 ? -2.261 -22.373 12.371 1.00 91.62 152 ALA A CA 1
ATOM 1161 C C . ALA A 1 152 ? -1.769 -22.554 10.925 1.00 91.62 152 ALA A C 1
ATOM 1163 O O . ALA A 1 152 ? -0.665 -22.129 10.576 1.00 91.62 152 ALA A O 1
ATOM 1164 N N . THR A 1 153 ? -2.591 -23.171 10.070 1.00 93.69 153 THR A N 1
ATOM 1165 C CA . THR A 1 153 ? -2.269 -23.356 8.643 1.00 93.69 153 THR A CA 1
ATOM 1166 C C . THR A 1 153 ? -3.096 -22.394 7.793 1.00 93.69 153 THR A C 1
ATOM 1168 O O . THR A 1 153 ? -4.280 -22.660 7.585 1.00 93.69 153 THR A O 1
ATOM 1171 N N . PRO A 1 154 ? -2.514 -21.293 7.284 1.00 96.81 154 PRO A N 1
ATOM 1172 C CA . PRO A 1 154 ? -3.246 -20.366 6.434 1.00 96.81 154 PRO A CA 1
ATOM 1173 C C . PRO A 1 154 ? -3.674 -21.024 5.122 1.00 96.81 154 PRO A C 1
ATOM 1175 O O . PRO A 1 154 ? -3.015 -21.927 4.607 1.00 96.81 154 PRO A O 1
ATOM 1178 N N . GLN A 1 155 ? -4.778 -20.543 4.564 1.00 97.25 155 GLN A N 1
ATOM 1179 C CA . GLN A 1 155 ? -5.403 -21.062 3.357 1.00 97.25 155 GLN A CA 1
ATOM 1180 C C . GLN A 1 155 ? -5.802 -19.914 2.429 1.00 97.25 155 GLN A C 1
ATOM 1182 O O . GLN A 1 155 ? -6.176 -18.825 2.865 1.00 97.25 155 GLN A O 1
ATOM 1187 N N . VAL A 1 156 ? -5.748 -20.181 1.126 1.00 98.38 156 VAL A N 1
ATOM 1188 C CA . VAL A 1 156 ? -6.175 -19.252 0.077 1.00 98.38 156 VAL A CA 1
ATOM 1189 C C . VAL A 1 156 ? -6.991 -20.031 -0.945 1.00 98.38 156 VAL A C 1
ATOM 1191 O O . VAL A 1 156 ? -6.596 -21.128 -1.350 1.00 98.38 156 VAL A O 1
ATOM 1194 N N . ARG A 1 157 ? -8.121 -19.470 -1.377 1.00 98.00 157 ARG A N 1
ATOM 1195 C CA . ARG A 1 157 ? -8.956 -20.051 -2.435 1.00 98.00 157 ARG A CA 1
ATOM 1196 C C . ARG A 1 157 ? -9.333 -19.019 -3.488 1.00 98.00 157 ARG A C 1
ATOM 1198 O O . ARG A 1 157 ? -9.443 -17.832 -3.202 1.00 98.00 157 ARG A O 1
ATOM 1205 N N . PHE A 1 158 ? -9.550 -19.507 -4.699 1.00 98.62 158 PHE A N 1
ATOM 1206 C CA . PHE A 1 158 ? -10.004 -18.761 -5.860 1.00 98.62 158 PHE A CA 1
ATOM 1207 C C . PHE A 1 158 ? -11.453 -19.152 -6.136 1.00 98.62 158 PHE A C 1
ATOM 1209 O O . PHE A 1 158 ? -11.740 -20.328 -6.348 1.00 98.62 158 PHE A O 1
ATOM 1216 N N . VAL A 1 159 ? -12.354 -18.174 -6.140 1.00 98.38 159 VAL A N 1
ATOM 1217 C CA . VAL A 1 159 ? -13.786 -18.344 -6.403 1.00 98.38 159 VAL A CA 1
ATOM 1218 C C . VAL A 1 159 ? -14.099 -17.740 -7.766 1.00 98.38 159 VAL A C 1
ATOM 1220 O O . VAL A 1 159 ? -13.936 -16.536 -7.960 1.00 98.38 159 VAL A O 1
ATOM 1223 N N . ASN A 1 160 ? -14.517 -18.569 -8.719 1.00 98.31 160 ASN A N 1
ATOM 1224 C CA . ASN A 1 160 ? -14.842 -18.139 -10.075 1.00 98.31 160 ASN A CA 1
ATOM 1225 C C . ASN A 1 160 ? -15.983 -17.112 -10.038 1.00 98.31 160 ASN A C 1
ATOM 1227 O O . ASN A 1 160 ? -17.045 -17.384 -9.477 1.00 98.31 160 ASN A O 1
ATOM 1231 N N . ALA A 1 161 ? -15.770 -15.944 -10.639 1.00 97.38 161 ALA A N 1
ATOM 1232 C CA . ALA A 1 161 ? -16.708 -14.829 -10.573 1.00 97.38 161 ALA A CA 1
ATOM 1233 C C . ALA A 1 161 ? -18.031 -15.106 -11.312 1.00 97.38 161 ALA A C 1
ATOM 1235 O O . ALA A 1 161 ? -19.054 -14.528 -10.957 1.00 97.38 161 ALA A O 1
ATOM 1236 N N . ALA A 1 162 ? -18.032 -16.001 -12.306 1.00 97.25 162 ALA A N 1
ATOM 1237 C CA . ALA A 1 162 ? -19.211 -16.307 -13.113 1.00 97.25 162 ALA A CA 1
ATOM 1238 C C . ALA A 1 162 ? -20.084 -17.424 -12.519 1.00 97.25 162 ALA A C 1
ATOM 1240 O O . ALA A 1 162 ? -21.306 -17.355 -12.611 1.00 97.25 162 ALA A O 1
ATOM 1241 N N . ASN A 1 163 ? -19.479 -18.467 -11.937 1.00 96.88 163 ASN A N 1
ATOM 1242 C CA . ASN A 1 163 ? -20.214 -19.661 -11.490 1.00 96.88 163 ASN A CA 1
ATOM 1243 C C . ASN A 1 163 ? -19.978 -20.066 -10.024 1.00 96.88 163 ASN A C 1
ATOM 1245 O O . ASN A 1 163 ? -20.566 -21.044 -9.569 1.00 96.88 163 ASN A O 1
ATOM 1249 N N . GLY A 1 164 ? -19.125 -19.352 -9.284 1.00 97.38 164 GLY A N 1
ATOM 1250 C CA . GLY A 1 164 ? -18.831 -19.639 -7.877 1.00 97.38 164 GLY A CA 1
ATOM 1251 C C . GLY A 1 164 ? -17.935 -20.859 -7.627 1.00 97.38 164 GLY A C 1
ATOM 1252 O O . GLY A 1 164 ? -17.708 -21.210 -6.472 1.00 97.38 164 GLY A O 1
ATOM 1253 N N . GLY A 1 165 ? -17.408 -21.510 -8.671 1.00 98.00 165 GLY A N 1
ATOM 1254 C CA . GLY A 1 165 ? -16.513 -22.661 -8.546 1.00 98.00 165 GLY A CA 1
ATOM 1255 C C . GLY A 1 165 ? -15.237 -22.327 -7.769 1.00 98.00 165 GLY A C 1
ATOM 1256 O O . GLY A 1 165 ? -14.614 -21.293 -8.007 1.00 98.00 165 GLY A O 1
ATOM 1257 N N . VAL A 1 166 ? -14.838 -23.209 -6.850 1.00 98.19 166 VAL A N 1
ATOM 1258 C CA . VAL A 1 166 ? -13.748 -22.961 -5.895 1.00 98.19 166 VAL A CA 1
ATOM 1259 C C . VAL A 1 166 ? -12.518 -23.803 -6.225 1.00 98.19 166 VAL A C 1
ATOM 1261 O O . VAL A 1 166 ? -12.618 -25.015 -6.395 1.00 98.19 166 VAL A O 1
ATOM 1264 N N . LEU A 1 167 ? -11.344 -23.170 -6.251 1.00 98.62 167 LEU A N 1
ATOM 1265 C CA . LEU A 1 167 ? -10.043 -23.827 -6.395 1.00 98.62 167 LEU A CA 1
ATOM 1266 C C . LEU A 1 167 ? -9.099 -23.380 -5.275 1.00 98.62 167 LEU A C 1
ATOM 1268 O O . LEU A 1 167 ? -8.936 -22.186 -5.037 1.00 98.62 167 LEU A O 1
ATOM 1272 N N . ALA A 1 168 ? -8.453 -24.323 -4.592 1.00 98.31 168 ALA A N 1
ATOM 1273 C CA . ALA A 1 168 ? -7.493 -24.011 -3.534 1.00 98.31 168 ALA A CA 1
ATOM 1274 C C . ALA A 1 168 ? -6.116 -23.651 -4.111 1.00 98.31 168 ALA A C 1
ATOM 1276 O O . ALA A 1 168 ? -5.614 -24.329 -5.011 1.00 98.31 168 ALA A O 1
ATOM 1277 N N . ALA A 1 169 ? -5.496 -22.600 -3.573 1.00 98.44 169 ALA A N 1
ATOM 1278 C CA . ALA A 1 169 ? -4.085 -22.316 -3.808 1.00 98.44 169 ALA A CA 1
ATOM 1279 C C . ALA A 1 169 ? -3.209 -23.376 -3.122 1.00 98.44 169 ALA A C 1
ATOM 1281 O O . ALA A 1 169 ? -3.614 -23.992 -2.134 1.00 98.44 169 ALA A O 1
ATOM 1282 N N . SER A 1 170 ? -1.986 -23.562 -3.611 1.00 98.44 170 SER A N 1
ATOM 1283 C CA . SER A 1 170 ? -0.999 -24.454 -2.993 1.00 98.44 170 SER A CA 1
ATOM 1284 C C . SER A 1 170 ? 0.141 -23.667 -2.341 1.00 98.44 170 SER A C 1
ATOM 1286 O O . SER A 1 170 ? 0.263 -22.454 -2.515 1.00 98.44 170 SER A O 1
ATOM 1288 N N . GLY A 1 171 ? 0.965 -24.349 -1.536 1.00 97.12 171 GLY A N 1
ATOM 1289 C CA . GLY A 1 171 ? 2.154 -23.753 -0.914 1.00 97.12 171 GLY A CA 1
ATOM 1290 C C . GLY A 1 171 ? 1.865 -22.570 0.016 1.00 97.12 171 GLY A C 1
ATOM 1291 O O . GLY A 1 171 ? 2.731 -21.710 0.179 1.00 97.12 171 GLY A O 1
ATOM 1292 N N . VAL A 1 172 ? 0.654 -22.500 0.582 1.00 97.94 172 VAL A N 1
ATOM 1293 C CA . VAL A 1 172 ? 0.240 -21.391 1.445 1.00 97.94 172 VAL A CA 1
ATOM 1294 C C . VAL A 1 172 ? 1.035 -21.432 2.749 1.00 97.94 172 VAL A C 1
ATOM 1296 O O . VAL A 1 172 ? 1.045 -22.445 3.446 1.00 97.94 172 VAL A O 1
ATOM 1299 N N . GLY A 1 173 ? 1.715 -20.339 3.086 1.00 96.75 173 GLY A N 1
ATOM 1300 C CA . GLY A 1 173 ? 2.503 -20.252 4.314 1.00 96.75 173 GLY A CA 1
ATOM 1301 C C . GLY A 1 173 ? 2.810 -18.819 4.727 1.00 96.75 173 GLY A C 1
ATOM 1302 O O . GLY A 1 173 ? 2.715 -17.902 3.917 1.00 96.75 173 GLY A O 1
ATOM 1303 N N . SER A 1 174 ? 3.190 -18.624 5.990 1.00 94.56 174 SER A N 1
ATOM 1304 C CA . SER A 1 174 ? 3.557 -17.308 6.535 1.00 94.56 174 SER A CA 1
ATOM 1305 C C . SER A 1 174 ? 4.819 -16.733 5.876 1.00 94.56 174 SER A C 1
ATOM 1307 O O . SER A 1 174 ? 5.715 -17.473 5.455 1.00 94.56 174 SER A O 1
ATOM 1309 N N . THR A 1 175 ? 4.912 -15.402 5.831 1.00 92.38 175 THR A N 1
ATOM 1310 C CA . THR A 1 175 ? 6.144 -14.664 5.499 1.00 92.38 175 THR A CA 1
ATOM 1311 C C . THR A 1 175 ? 7.026 -14.358 6.718 1.00 92.38 175 THR A C 1
ATOM 1313 O O . THR A 1 175 ? 7.983 -13.600 6.592 1.00 92.38 175 THR A O 1
ATOM 1316 N N . GLY A 1 176 ? 6.746 -14.966 7.877 1.00 90.62 176 GLY A N 1
ATOM 1317 C CA . GLY A 1 176 ? 7.500 -14.794 9.128 1.00 90.62 176 GLY A CA 1
ATOM 1318 C C . GLY A 1 176 ? 6.712 -14.111 10.251 1.00 90.62 176 GLY A C 1
ATOM 1319 O O . GLY A 1 176 ? 7.206 -14.006 11.369 1.00 90.62 176 GLY A O 1
ATOM 1320 N N . ASP A 1 177 ? 5.482 -13.680 9.976 1.00 92.06 177 ASP A N 1
ATOM 1321 C CA . ASP A 1 177 ? 4.578 -13.021 10.921 1.00 92.06 177 ASP A CA 1
ATOM 1322 C C . ASP A 1 177 ? 3.111 -13.140 10.467 1.00 92.06 177 ASP A C 1
ATOM 1324 O O . ASP A 1 177 ? 2.788 -13.881 9.533 1.00 92.06 177 ASP A O 1
ATOM 1328 N N . SER A 1 178 ? 2.216 -12.427 11.156 1.00 95.06 178 SER A N 1
ATOM 1329 C CA . SER A 1 178 ? 0.774 -12.410 10.902 1.00 95.06 178 SER A CA 1
ATOM 1330 C C . SER A 1 178 ? 0.321 -11.423 9.830 1.00 95.06 178 SER A C 1
ATOM 1332 O O . SER A 1 178 ? -0.875 -11.349 9.544 1.00 95.06 178 SER A O 1
ATOM 1334 N N . LEU A 1 179 ? 1.246 -10.674 9.227 1.00 97.00 179 LEU A N 1
ATOM 1335 C CA . LEU A 1 179 ? 0.941 -9.596 8.291 1.00 97.00 179 LEU A CA 1
ATOM 1336 C C . LEU A 1 179 ? 1.137 -9.996 6.825 1.00 97.00 179 LEU A C 1
ATOM 1338 O O . LEU A 1 179 ? 0.877 -9.194 5.927 1.00 97.00 179 LEU A O 1
ATOM 1342 N N . GLY A 1 180 ? 1.601 -11.220 6.555 1.00 96.81 180 GLY A N 1
ATOM 1343 C CA . GLY A 1 180 ? 1.754 -11.702 5.189 1.00 96.81 180 GLY A CA 1
ATOM 1344 C C . GLY A 1 180 ? 1.783 -13.218 5.039 1.00 96.81 180 GLY A C 1
ATOM 1345 O O . GLY A 1 180 ? 2.224 -13.960 5.920 1.00 96.81 180 GLY A O 1
ATOM 1346 N N . ILE A 1 181 ? 1.337 -13.665 3.868 1.00 98.25 181 ILE A N 1
ATOM 1347 C CA . ILE A 1 181 ? 1.418 -15.053 3.412 1.00 98.25 181 ILE A CA 1
ATOM 1348 C C . ILE A 1 181 ? 1.971 -15.115 1.989 1.00 98.25 181 ILE A C 1
ATOM 1350 O O . ILE A 1 181 ? 1.831 -14.179 1.206 1.00 98.25 181 ILE A O 1
ATOM 1354 N N . LYS A 1 182 ? 2.602 -16.236 1.652 1.00 97.75 182 LYS A N 1
ATOM 1355 C CA . LYS A 1 182 ? 2.982 -16.625 0.290 1.00 97.75 182 LYS A CA 1
ATOM 1356 C C . LYS A 1 182 ? 2.106 -17.783 -0.160 1.00 97.75 182 LYS A C 1
ATOM 1358 O O . LYS A 1 182 ? 1.703 -18.585 0.679 1.00 97.75 182 LYS A O 1
ATOM 1363 N N . CYS A 1 183 ? 1.829 -17.880 -1.454 1.00 97.88 183 CYS A N 1
ATOM 1364 C CA . CYS A 1 183 ? 1.059 -18.977 -2.032 1.00 97.88 183 CYS A CA 1
ATOM 1365 C C . CYS A 1 183 ? 1.323 -19.117 -3.537 1.00 97.88 183 CYS A C 1
ATOM 1367 O O . CYS A 1 183 ? 1.995 -18.287 -4.149 1.00 97.88 183 CYS A O 1
ATOM 1369 N N . VAL A 1 184 ? 0.807 -20.194 -4.124 1.00 98.50 184 VAL A N 1
ATOM 1370 C CA . VAL A 1 184 ? 0.893 -20.497 -5.553 1.00 98.50 184 VAL A CA 1
ATOM 1371 C C . VAL A 1 184 ? -0.517 -20.669 -6.109 1.00 98.50 184 VAL A C 1
ATOM 1373 O O . VAL A 1 184 ? -1.327 -21.415 -5.553 1.00 98.50 184 VAL A O 1
ATOM 1376 N N . ALA A 1 185 ? -0.816 -19.973 -7.206 1.00 98.31 185 ALA A N 1
ATOM 1377 C CA . ALA A 1 185 ? -2.119 -20.035 -7.856 1.00 98.31 185 ALA A CA 1
ATOM 1378 C C . ALA A 1 185 ? -2.456 -21.470 -8.332 1.00 98.31 185 ALA A C 1
ATOM 1380 O O . ALA A 1 185 ? -1.563 -22.190 -8.792 1.00 98.31 185 ALA A O 1
ATOM 1381 N N . PRO A 1 186 ? -3.728 -21.909 -8.264 1.00 98.44 186 PRO A N 1
ATOM 1382 C CA . PRO A 1 186 ? -4.125 -23.248 -8.691 1.00 98.44 186 PRO A CA 1
ATOM 1383 C C . PRO A 1 186 ? -3.796 -23.516 -10.167 1.00 98.44 186 PRO A C 1
ATOM 1385 O O . PRO A 1 186 ? -4.000 -22.657 -11.023 1.00 98.44 186 PRO A O 1
ATOM 1388 N N . LEU A 1 187 ? -3.362 -24.740 -10.491 1.00 97.38 187 LEU A N 1
ATOM 1389 C CA . LEU A 1 187 ? -3.130 -25.159 -11.883 1.00 97.38 187 LEU A CA 1
ATOM 1390 C C . LEU A 1 187 ? -4.431 -25.174 -12.712 1.00 97.38 187 LEU A C 1
ATOM 1392 O O . LEU A 1 187 ? -4.403 -24.922 -13.910 1.00 97.38 187 LEU A O 1
ATOM 1396 N N . GLY A 1 188 ? -5.574 -25.452 -12.075 1.00 97.12 188 GLY A N 1
ATOM 1397 C CA . GLY A 1 188 ? -6.879 -25.580 -12.737 1.00 97.12 188 GLY A CA 1
ATOM 1398 C C . GLY A 1 188 ? -7.591 -24.264 -13.073 1.00 97.12 188 GLY A C 1
ATOM 1399 O O . GLY A 1 188 ? -8.765 -24.299 -13.436 1.00 97.12 188 GLY A O 1
ATOM 1400 N N . LEU A 1 189 ? -6.940 -23.105 -12.913 1.00 98.31 189 LEU A N 1
ATOM 1401 C CA . LEU A 1 189 ? -7.541 -21.818 -13.270 1.00 98.31 189 LEU A CA 1
ATOM 1402 C C . LEU A 1 189 ? -7.853 -21.765 -14.775 1.00 98.31 189 LEU A C 1
ATOM 1404 O O . LEU A 1 189 ? -6.994 -22.030 -15.615 1.00 98.31 189 LEU A O 1
ATOM 1408 N N . SER A 1 190 ? -9.089 -21.402 -15.118 1.00 97.75 190 SER A N 1
ATOM 1409 C CA . SER A 1 190 ? -9.533 -21.310 -16.513 1.00 97.75 190 SER A CA 1
ATOM 1410 C C . SER A 1 190 ? -9.052 -20.009 -17.153 1.00 97.75 190 SER A C 1
ATOM 1412 O O . SER A 1 190 ? -9.387 -18.930 -16.672 1.00 97.75 190 SER A O 1
ATOM 1414 N N . ILE A 1 191 ? -8.283 -20.099 -18.239 1.00 98.00 191 ILE A N 1
ATOM 1415 C CA . ILE A 1 191 ? -7.758 -18.930 -18.965 1.00 98.00 191 ILE A CA 1
ATOM 1416 C C . ILE A 1 191 ? -8.917 -18.060 -19.475 1.00 98.00 191 ILE A C 1
ATOM 1418 O O . ILE A 1 191 ? -9.882 -18.574 -20.035 1.00 98.00 191 ILE A O 1
ATOM 1422 N N . GLY A 1 192 ? -8.810 -16.743 -19.291 1.00 97.56 192 GLY A N 1
ATOM 1423 C CA . GLY A 1 192 ? -9.824 -15.759 -19.676 1.00 97.56 192 GLY A CA 1
ATOM 1424 C C . GLY A 1 192 ? -10.970 -15.598 -18.674 1.00 97.56 192 GLY A C 1
ATOM 1425 O O . GLY A 1 192 ? -11.771 -14.682 -18.830 1.00 97.56 192 GLY A O 1
ATOM 1426 N N . ALA A 1 193 ? -11.050 -16.445 -17.644 1.00 98.12 193 ALA A N 1
ATOM 1427 C CA . ALA A 1 193 ? -12.019 -16.285 -16.567 1.00 98.12 193 ALA A CA 1
ATOM 1428 C C . ALA A 1 193 ? -11.488 -15.360 -15.463 1.00 98.12 193 ALA A C 1
ATOM 1430 O O . ALA A 1 193 ? -10.283 -15.161 -15.303 1.00 98.12 193 ALA A O 1
ATOM 1431 N N . GLU A 1 194 ? -12.412 -14.832 -14.669 1.00 98.31 194 GLU A N 1
ATOM 1432 C CA . GLU A 1 194 ? -12.126 -13.976 -13.525 1.00 98.31 194 GLU A CA 1
ATOM 1433 C C . GLU A 1 194 ? -12.394 -14.715 -12.210 1.00 98.31 194 GLU A C 1
ATOM 1435 O O . GLU A 1 194 ? -13.376 -15.452 -12.087 1.00 98.31 194 GLU A O 1
ATOM 1440 N N . TYR A 1 195 ? -11.525 -14.524 -11.215 1.00 98.50 195 TYR A N 1
ATOM 1441 C CA . TYR A 1 195 ? -11.658 -15.143 -9.894 1.00 98.50 195 TYR A CA 1
ATOM 1442 C C . TYR A 1 195 ? -11.486 -14.122 -8.772 1.00 98.50 195 TYR A C 1
ATOM 1444 O O . TYR A 1 195 ? -10.528 -13.349 -8.755 1.00 98.50 195 TYR A O 1
ATOM 1452 N N . HIS A 1 196 ? -12.377 -14.159 -7.786 1.00 97.69 196 HIS A N 1
ATOM 1453 C CA . HIS A 1 196 ? -12.120 -13.538 -6.491 1.00 97.69 196 HIS A CA 1
ATOM 1454 C C . HIS A 1 196 ? -11.156 -14.411 -5.688 1.00 97.69 196 HIS A C 1
ATOM 1456 O O . HIS A 1 196 ? -11.251 -15.637 -5.734 1.00 97.69 196 HIS A O 1
ATOM 1462 N N . VAL A 1 197 ? -10.262 -13.794 -4.918 1.00 98.00 197 VAL A N 1
ATOM 1463 C CA . VAL A 1 197 ? -9.415 -14.511 -3.958 1.00 98.00 197 VAL A CA 1
ATOM 1464 C C . VAL A 1 197 ? -9.975 -14.313 -2.559 1.00 98.00 197 VAL A C 1
ATOM 1466 O O . VAL A 1 197 ? -10.352 -13.201 -2.183 1.00 98.00 197 VAL A O 1
ATOM 1469 N N . GLU A 1 198 ? -10.027 -15.392 -1.789 1.00 98.12 198 GLU A N 1
ATOM 1470 C CA . GLU A 1 198 ? -10.448 -15.379 -0.392 1.00 98.12 198 GLU A CA 1
ATOM 1471 C C . GLU A 1 198 ? -9.357 -15.998 0.486 1.00 98.12 198 GLU A C 1
ATOM 1473 O O . GLU A 1 198 ? -8.741 -17.003 0.117 1.00 98.12 198 GLU A O 1
ATOM 1478 N N . VAL A 1 199 ? -9.117 -15.380 1.641 1.00 97.94 199 VAL A N 1
ATOM 1479 C CA . VAL A 1 199 ? -8.093 -15.768 2.616 1.00 97.94 199 VAL A CA 1
ATOM 1480 C C . VAL A 1 199 ? -8.731 -16.290 3.898 1.00 97.94 199 VAL A C 1
ATOM 1482 O O . VAL A 1 199 ? -9.788 -15.821 4.322 1.00 97.94 199 VAL A O 1
ATOM 1485 N N . ASN A 1 200 ? -8.065 -17.253 4.525 1.00 96.31 200 ASN A N 1
ATOM 1486 C CA . ASN A 1 200 ? -8.382 -17.778 5.847 1.00 96.31 200 ASN A CA 1
ATOM 1487 C C . ASN A 1 200 ? -7.056 -18.080 6.561 1.00 96.31 200 ASN A C 1
ATOM 1489 O O . ASN A 1 200 ? -6.091 -18.506 5.931 1.00 96.31 200 ASN A O 1
ATOM 1493 N N . ASN A 1 201 ? -6.967 -17.841 7.864 1.00 95.50 201 ASN A N 1
ATOM 1494 C CA . ASN A 1 201 ? -5.727 -18.040 8.619 1.00 95.50 201 ASN A CA 1
ATOM 1495 C C . ASN A 1 201 ? -5.597 -19.421 9.275 1.00 95.50 201 ASN A C 1
ATOM 1497 O O . ASN A 1 201 ? -4.610 -19.676 9.963 1.00 95.50 201 ASN A O 1
ATOM 1501 N N . GLY A 1 202 ? -6.568 -20.307 9.051 1.00 92.88 202 GLY A N 1
ATOM 1502 C CA . GLY A 1 202 ? -6.587 -21.680 9.545 1.00 92.88 202 GLY A CA 1
ATOM 1503 C C . GLY A 1 202 ? -7.043 -21.832 10.990 1.00 92.88 202 GLY A C 1
ATOM 1504 O O . GLY A 1 202 ? -6.973 -22.940 11.514 1.00 92.88 202 GLY A O 1
ATOM 1505 N N . LEU A 1 203 ? -7.477 -20.750 11.645 1.00 91.75 203 LEU A N 1
ATOM 1506 C CA . LEU A 1 203 ? -7.972 -20.799 13.023 1.00 91.75 203 LEU A CA 1
ATOM 1507 C C . LEU A 1 203 ? -9.467 -21.142 13.112 1.00 91.75 203 LEU A C 1
ATOM 1509 O O . LEU A 1 203 ? -9.915 -21.551 14.173 1.00 91.75 203 LEU A O 1
ATOM 1513 N N . ALA A 1 204 ? -10.231 -20.989 12.025 1.00 89.56 204 ALA A N 1
ATOM 1514 C CA . ALA A 1 204 ? -11.645 -21.361 11.944 1.00 89.56 204 ALA A CA 1
ATOM 1515 C C . ALA A 1 204 ? -12.029 -21.716 10.498 1.00 89.56 204 ALA A C 1
ATOM 1517 O O . ALA A 1 204 ? -11.545 -21.082 9.562 1.00 89.56 204 ALA A O 1
ATOM 1518 N N . ASN A 1 205 ? -12.933 -22.681 10.296 1.00 81.38 205 ASN A N 1
ATOM 1519 C CA . ASN A 1 205 ? -13.312 -23.174 8.956 1.00 81.38 205 ASN A CA 1
ATOM 1520 C C . ASN A 1 205 ? -14.733 -22.785 8.510 1.00 81.38 205 ASN A C 1
ATOM 1522 O O . ASN A 1 205 ? -15.217 -23.258 7.482 1.00 81.38 205 ASN A O 1
ATOM 1526 N N . LEU A 1 206 ? -15.390 -21.890 9.245 1.00 86.75 206 LEU A N 1
ATOM 1527 C CA . LEU A 1 206 ? -16.736 -21.409 8.936 1.00 86.75 206 LEU A CA 1
ATOM 1528 C C . LEU A 1 206 ? -16.753 -20.534 7.677 1.00 86.75 206 LEU A C 1
ATOM 1530 O O . LEU A 1 206 ? -15.764 -19.847 7.404 1.00 86.75 206 LEU A O 1
ATOM 1534 N N . PRO A 1 207 ? -17.882 -20.442 6.946 1.00 87.50 207 PRO A N 1
ATOM 1535 C CA . PRO A 1 207 ? -18.008 -19.515 5.822 1.00 87.50 207 PRO A CA 1
ATOM 1536 C C . PRO A 1 207 ? -17.646 -18.063 6.178 1.00 87.50 207 PRO A C 1
ATOM 1538 O O . PRO A 1 207 ? -17.013 -17.384 5.379 1.00 87.50 207 PRO A O 1
ATOM 1541 N N . SER A 1 208 ? -17.975 -17.609 7.393 1.00 84.00 208 SER A N 1
ATOM 1542 C CA . SER A 1 208 ? -17.674 -16.261 7.901 1.00 84.00 208 SER A CA 1
ATOM 1543 C C . SER A 1 208 ? -16.191 -15.999 8.202 1.00 84.00 208 SER A C 1
ATOM 1545 O O . SER A 1 208 ? -15.816 -14.837 8.385 1.00 84.00 208 SER A O 1
ATOM 1547 N N . ALA A 1 209 ? -15.356 -17.045 8.259 1.00 90.06 209 ALA A N 1
ATOM 1548 C CA . ALA A 1 209 ? -13.909 -16.946 8.462 1.00 90.06 209 ALA A CA 1
ATOM 1549 C C . ALA A 1 209 ? -13.136 -16.727 7.149 1.00 90.06 209 ALA A C 1
ATOM 1551 O O . ALA A 1 209 ? -11.995 -16.266 7.181 1.00 90.06 209 ALA A O 1
ATOM 1552 N N . TRP A 1 210 ? -13.757 -17.021 6.002 1.00 93.88 210 TRP A N 1
ATOM 1553 C CA . TRP A 1 210 ? -13.205 -16.716 4.685 1.00 93.88 210 TRP A CA 1
ATOM 1554 C C . TRP A 1 210 ? -13.471 -15.257 4.335 1.00 93.88 210 TRP A C 1
ATOM 1556 O O . TRP A 1 210 ? -14.619 -14.820 4.273 1.00 93.88 210 TRP A O 1
ATOM 1566 N N . VAL A 1 211 ? -12.404 -14.502 4.086 1.00 95.94 211 VAL A N 1
ATOM 1567 C CA . VAL A 1 211 ? -12.495 -13.075 3.770 1.00 95.94 211 VAL A CA 1
ATOM 1568 C C . VAL A 1 211 ? -12.021 -12.828 2.352 1.00 95.94 211 VAL A C 1
ATOM 1570 O O . VAL A 1 211 ? -10.917 -13.210 1.971 1.00 95.94 211 VAL A O 1
ATOM 1573 N N . ARG A 1 212 ? -12.877 -12.185 1.559 1.00 96.56 212 ARG A N 1
ATOM 1574 C CA . ARG A 1 212 ? -12.569 -11.788 0.188 1.00 96.56 212 ARG A CA 1
ATOM 1575 C C . ARG A 1 212 ? -11.581 -10.628 0.173 1.00 96.56 212 ARG A C 1
ATOM 1577 O O . ARG A 1 212 ? -11.783 -9.635 0.864 1.00 96.56 212 ARG A O 1
ATOM 1584 N N . MET A 1 213 ? -10.548 -10.758 -0.652 1.00 95.12 213 MET A N 1
ATOM 1585 C CA . MET A 1 213 ? -9.610 -9.678 -0.950 1.00 95.12 213 MET A CA 1
ATOM 1586 C C . MET A 1 213 ? -10.350 -8.476 -1.568 1.00 95.12 213 MET A C 1
ATOM 1588 O O . MET A 1 213 ? -11.264 -8.680 -2.373 1.00 95.12 213 MET A O 1
ATOM 1592 N N . PRO A 1 214 ? -9.973 -7.229 -1.242 1.00 90.88 214 PRO A N 1
ATOM 1593 C CA . PRO A 1 214 ? -10.623 -6.041 -1.786 1.00 90.88 214 PRO A CA 1
ATOM 1594 C C . PRO A 1 214 ? -10.390 -5.877 -3.301 1.00 90.88 214 PRO A C 1
ATOM 1596 O O . PRO A 1 214 ? -9.395 -6.340 -3.858 1.00 90.88 214 PRO A O 1
ATOM 1599 N N . GLY A 1 215 ? -11.306 -5.160 -3.964 1.00 85.75 215 GLY A N 1
ATOM 1600 C CA . GLY A 1 215 ? -11.247 -4.843 -5.398 1.00 85.75 215 GLY A CA 1
ATOM 1601 C C . GLY A 1 215 ? -12.001 -5.832 -6.303 1.00 85.75 215 GLY A C 1
ATOM 1602 O O . GLY A 1 215 ? -12.703 -6.725 -5.834 1.00 85.75 215 GLY A O 1
ATOM 1603 N N . GLN A 1 216 ? -11.882 -5.649 -7.626 1.00 87.75 216 GLN A N 1
ATOM 1604 C CA . GLN A 1 216 ? -12.458 -6.567 -8.636 1.00 87.75 216 GLN A CA 1
ATOM 1605 C C . GLN A 1 216 ? -11.791 -7.966 -8.558 1.00 87.75 216 GLN A C 1
ATOM 1607 O O . GLN A 1 216 ? -10.787 -8.141 -7.852 1.00 87.75 216 GLN A O 1
ATOM 1612 N N . PRO A 1 217 ? -12.285 -8.983 -9.272 1.00 94.75 217 PRO A N 1
ATOM 1613 C CA . PRO A 1 217 ? -11.547 -10.235 -9.429 1.00 94.75 217 PRO A CA 1
ATOM 1614 C C . PRO A 1 217 ? -10.202 -10.074 -10.178 1.00 94.75 217 PRO A C 1
ATOM 1616 O O . PRO A 1 217 ? -9.878 -9.008 -10.719 1.00 94.75 217 PRO A O 1
ATOM 1619 N N . LEU A 1 218 ? -9.399 -11.143 -10.153 1.00 96.81 218 LEU A N 1
ATOM 1620 C CA . LEU A 1 218 ? -8.185 -11.321 -10.952 1.00 96.81 218 LEU A CA 1
ATOM 1621 C C . LEU A 1 218 ? -8.532 -12.011 -12.276 1.00 96.81 218 LEU A C 1
ATOM 1623 O O . LEU A 1 218 ? -9.187 -13.056 -12.268 1.00 96.81 218 LEU A O 1
ATOM 1627 N N . LEU A 1 219 ? -8.041 -11.470 -13.390 1.00 97.25 219 LEU A N 1
ATOM 1628 C CA . LEU A 1 219 ? -8.135 -12.073 -14.715 1.00 97.25 219 LEU A CA 1
ATOM 1629 C C . LEU A 1 219 ? -7.074 -13.167 -14.881 1.00 97.25 219 LEU A C 1
ATOM 1631 O O . LEU A 1 219 ? -5.874 -12.927 -14.721 1.00 97.25 219 LEU A O 1
ATOM 1635 N N . VAL A 1 220 ? -7.505 -14.371 -15.247 1.00 98.25 220 VAL A N 1
ATOM 1636 C CA . VAL A 1 220 ? -6.590 -15.484 -15.509 1.00 98.25 220 VAL A CA 1
ATOM 1637 C C . VAL A 1 220 ? -6.023 -15.373 -16.919 1.00 98.25 220 VAL A C 1
ATOM 1639 O O . VAL A 1 220 ? -6.757 -15.365 -17.907 1.00 98.25 220 VAL A O 1
ATOM 1642 N N . ARG A 1 221 ? -4.697 -15.370 -17.024 1.00 96.19 221 ARG A N 1
ATOM 1643 C CA . ARG A 1 221 ? -3.959 -15.391 -18.290 1.00 96.19 221 ARG A CA 1
ATOM 1644 C C . ARG A 1 221 ? -3.215 -16.707 -18.496 1.00 96.19 221 ARG A C 1
ATOM 1646 O O . ARG A 1 221 ? -3.023 -17.487 -17.567 1.00 96.19 221 ARG A O 1
ATOM 1653 N N . ALA A 1 222 ? -2.803 -16.956 -19.737 1.00 95.69 222 ALA A N 1
ATOM 1654 C CA . ALA A 1 222 ? -1.993 -18.123 -20.065 1.00 95.69 222 ALA A CA 1
ATOM 1655 C C . ALA A 1 222 ? -0.627 -18.071 -19.358 1.00 95.69 222 ALA A C 1
ATOM 1657 O O . ALA A 1 222 ? -0.053 -16.995 -19.166 1.00 95.69 222 ALA A O 1
ATOM 1658 N N . ILE A 1 223 ? -0.096 -19.247 -19.011 1.00 94.00 223 ILE A N 1
ATOM 1659 C CA . ILE A 1 223 ? 1.299 -19.399 -18.581 1.00 94.00 223 ILE A CA 1
ATOM 1660 C C . ILE A 1 223 ? 2.203 -19.008 -19.755 1.00 94.00 223 ILE A C 1
ATOM 1662 O O . ILE A 1 223 ? 1.949 -19.403 -20.894 1.00 94.00 223 ILE A O 1
ATOM 1666 N N . GLY A 1 224 ? 3.280 -18.274 -19.487 1.00 93.44 224 GLY A N 1
ATOM 1667 C CA . GLY A 1 224 ? 4.257 -17.941 -20.515 1.00 93.44 224 GLY A CA 1
ATOM 1668 C C . GLY A 1 224 ? 5.633 -17.620 -19.951 1.00 93.44 224 GLY A C 1
ATOM 1669 O O . GLY A 1 224 ? 5.807 -17.437 -18.748 1.00 93.44 224 GLY A O 1
ATOM 1670 N N . PHE A 1 225 ? 6.615 -17.578 -20.848 1.00 95.06 225 PHE A N 1
ATOM 1671 C CA . PHE A 1 225 ? 8.014 -17.337 -20.514 1.00 95.06 225 PHE A CA 1
ATOM 1672 C C . PHE A 1 225 ? 8.286 -15.846 -20.282 1.00 95.06 225 PHE A C 1
ATOM 1674 O O . PHE A 1 225 ? 8.089 -15.031 -21.181 1.00 95.06 225 PHE A O 1
ATOM 1681 N N . ASP A 1 226 ? 8.759 -15.494 -19.090 1.00 95.69 226 ASP A N 1
ATOM 1682 C CA . ASP A 1 226 ? 9.137 -14.127 -18.727 1.00 95.69 226 ASP A CA 1
ATOM 1683 C C . ASP A 1 226 ? 10.557 -13.810 -19.219 1.00 95.69 226 ASP A C 1
ATOM 1685 O O . ASP A 1 226 ? 11.549 -14.103 -18.549 1.00 95.69 226 ASP A O 1
ATOM 1689 N N . LEU A 1 227 ? 10.644 -13.219 -20.415 1.00 96.44 227 LEU A N 1
ATOM 1690 C CA . LEU A 1 227 ? 11.907 -12.950 -21.110 1.00 96.44 227 LEU A CA 1
ATOM 1691 C C . LEU A 1 227 ? 12.887 -12.086 -20.299 1.00 96.44 227 LEU A C 1
ATOM 1693 O O . LEU A 1 227 ? 14.097 -12.264 -20.420 1.00 96.44 227 LEU A O 1
ATOM 1697 N N . PHE A 1 228 ? 12.376 -11.160 -19.486 1.00 96.88 228 PHE A N 1
ATOM 1698 C CA . PHE A 1 228 ? 13.192 -10.195 -18.739 1.00 96.88 228 PHE A CA 1
ATOM 1699 C C . PHE A 1 228 ? 13.217 -10.473 -17.232 1.00 96.88 228 PHE A C 1
ATOM 1701 O O . PHE A 1 228 ? 13.799 -9.697 -16.471 1.00 96.88 228 PHE A O 1
ATOM 1708 N N . GLY A 1 229 ? 12.606 -11.580 -16.795 1.00 96.25 229 GLY A N 1
ATOM 1709 C CA . GLY A 1 229 ? 12.543 -11.970 -15.390 1.00 96.25 229 GLY A CA 1
ATOM 1710 C C . GLY A 1 229 ? 11.903 -10.892 -14.515 1.00 96.25 229 GLY A C 1
ATOM 1711 O O . GLY A 1 229 ? 12.404 -10.615 -13.424 1.00 96.25 229 GLY A O 1
ATOM 1712 N N . LEU A 1 230 ? 10.843 -10.242 -14.998 1.00 96.44 230 LEU A N 1
ATOM 1713 C CA . LEU A 1 230 ? 10.108 -9.206 -14.271 1.00 96.44 230 LEU A CA 1
ATOM 1714 C C . LEU A 1 230 ? 9.428 -9.752 -13.010 1.00 96.44 230 LEU A C 1
ATOM 1716 O O . LEU A 1 230 ? 9.258 -9.010 -12.046 1.00 96.44 230 LEU A O 1
ATOM 1720 N N . GLY A 1 231 ? 9.098 -11.047 -12.986 1.00 95.12 231 GLY A N 1
ATOM 1721 C CA . GLY A 1 231 ? 8.483 -11.701 -11.833 1.00 95.12 231 GLY A CA 1
ATOM 1722 C C . GLY A 1 231 ? 7.015 -11.326 -11.650 1.00 9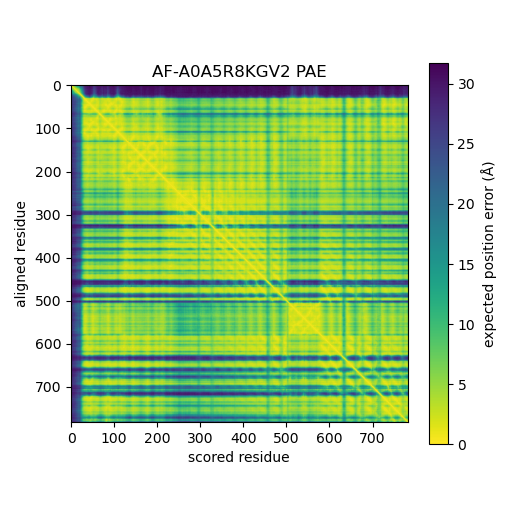5.12 231 GLY A C 1
ATOM 1723 O O . GLY A 1 231 ? 6.529 -11.316 -10.526 1.00 95.12 231 GLY A O 1
ATOM 1724 N N . VAL A 1 232 ? 6.327 -11.014 -12.750 1.00 95.88 232 VAL A N 1
ATOM 1725 C CA . VAL A 1 232 ? 4.900 -10.662 -12.801 1.00 95.88 232 VAL A CA 1
ATOM 1726 C C . VAL A 1 232 ? 4.221 -11.444 -13.935 1.00 95.88 232 VAL A C 1
ATOM 1728 O O . VAL A 1 232 ? 4.876 -11.728 -14.943 1.00 95.88 232 VAL A O 1
ATOM 1731 N N . PRO A 1 233 ? 2.918 -11.777 -13.850 1.00 95.31 233 PRO A N 1
ATOM 1732 C CA . PRO A 1 233 ? 2.259 -12.626 -14.852 1.00 95.31 233 PRO A CA 1
ATOM 1733 C C . PRO A 1 233 ? 2.335 -12.094 -16.294 1.00 95.31 233 PRO A C 1
ATOM 1735 O O . PRO A 1 233 ? 2.502 -12.868 -17.244 1.00 95.31 233 PRO A O 1
ATOM 1738 N N . TRP A 1 234 ? 2.275 -10.769 -16.470 1.00 95.50 234 TRP A N 1
ATOM 1739 C CA . TRP A 1 234 ? 2.395 -10.118 -17.778 1.00 95.50 234 TRP A CA 1
ATOM 1740 C C . TRP A 1 234 ? 3.818 -9.994 -18.316 1.00 95.50 234 TRP A C 1
ATOM 1742 O O . TRP A 1 234 ? 3.979 -9.632 -19.478 1.00 95.50 234 TRP A O 1
ATOM 1752 N N . GLY A 1 235 ? 4.850 -10.389 -17.562 1.00 95.75 235 GLY A N 1
ATOM 1753 C CA . GLY A 1 235 ? 6.218 -10.492 -18.090 1.00 95.75 235 GLY A CA 1
ATOM 1754 C C . GLY A 1 235 ? 6.308 -11.415 -19.314 1.00 95.75 235 GLY A C 1
ATOM 1755 O O . GLY A 1 235 ? 7.113 -11.208 -20.221 1.00 95.75 235 GLY A O 1
ATOM 1756 N N . SER A 1 236 ? 5.387 -12.376 -19.408 1.00 95.38 236 SER A N 1
ATOM 1757 C CA . SER A 1 236 ? 5.214 -13.244 -20.574 1.00 95.38 236 SER A CA 1
ATOM 1758 C C . SER A 1 236 ? 4.806 -12.532 -21.875 1.00 95.38 236 SER A C 1
ATOM 1760 O O . SER A 1 236 ? 5.062 -13.067 -22.954 1.00 95.38 236 SER A O 1
ATOM 1762 N N . ASP A 1 237 ? 4.254 -11.312 -21.822 1.00 94.94 237 ASP A N 1
ATOM 1763 C CA . ASP A 1 237 ? 3.884 -10.535 -23.022 1.00 94.94 237 ASP A CA 1
ATOM 1764 C C . ASP A 1 237 ? 5.099 -10.184 -23.898 1.00 94.94 237 ASP A C 1
ATOM 1766 O O . ASP A 1 237 ? 4.966 -9.934 -25.103 1.00 94.94 237 ASP A O 1
ATOM 1770 N N . PHE A 1 238 ? 6.300 -10.215 -23.315 1.00 96.12 238 PH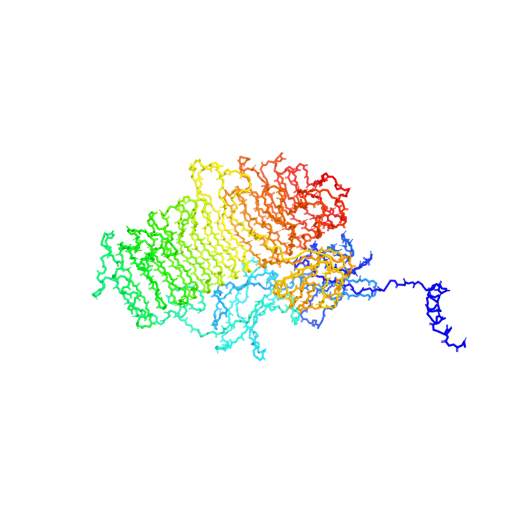E A N 1
ATOM 1771 C CA . PHE A 1 238 ? 7.562 -9.967 -24.005 1.00 96.12 238 PHE A CA 1
ATOM 1772 C C . PHE A 1 238 ? 8.131 -11.203 -24.712 1.00 96.12 238 PHE A C 1
ATOM 1774 O O . PHE A 1 238 ? 9.039 -11.057 -25.529 1.00 96.12 238 PHE A O 1
ATOM 1781 N N . ALA A 1 239 ? 7.588 -12.407 -24.489 1.00 94.50 239 ALA A N 1
ATOM 1782 C CA . ALA A 1 239 ? 8.083 -13.639 -25.115 1.00 94.50 239 ALA A CA 1
ATOM 1783 C C . ALA A 1 239 ? 8.086 -13.569 -26.653 1.00 94.50 239 ALA A C 1
ATOM 1785 O O . ALA A 1 239 ? 8.955 -14.144 -27.303 1.00 94.50 239 ALA A O 1
ATOM 1786 N N . LYS A 1 240 ? 7.171 -12.794 -27.252 1.00 92.06 240 LYS A N 1
ATOM 1787 C CA . LYS A 1 240 ? 7.118 -12.539 -28.705 1.00 92.06 240 LYS A CA 1
ATOM 1788 C C . LYS A 1 240 ? 8.357 -11.831 -29.273 1.00 92.06 240 LYS A C 1
ATOM 1790 O O . LYS A 1 240 ? 8.532 -11.808 -30.488 1.00 92.06 240 LYS A O 1
ATOM 1795 N N . MET A 1 241 ? 9.185 -11.229 -28.417 1.00 95.06 241 MET A N 1
ATOM 1796 C CA . MET A 1 241 ? 10.425 -10.548 -28.800 1.00 95.06 241 MET A CA 1
ATOM 1797 C C . MET A 1 241 ? 11.628 -11.500 -28.856 1.00 95.06 241 MET A C 1
ATOM 1799 O O . MET A 1 241 ? 12.692 -11.099 -29.329 1.00 95.06 241 MET A O 1
ATOM 1803 N N . LEU A 1 242 ? 11.479 -12.755 -28.411 1.00 91.94 242 LEU A N 1
ATOM 1804 C CA . LEU A 1 242 ? 12.519 -13.776 -28.534 1.00 91.94 242 LEU A CA 1
ATOM 1805 C C . LEU A 1 242 ? 12.986 -13.897 -29.991 1.00 91.94 242 LEU A C 1
ATOM 1807 O O . LEU A 1 242 ? 12.184 -14.059 -30.909 1.00 91.94 242 LEU A O 1
ATOM 1811 N N . GLY A 1 243 ? 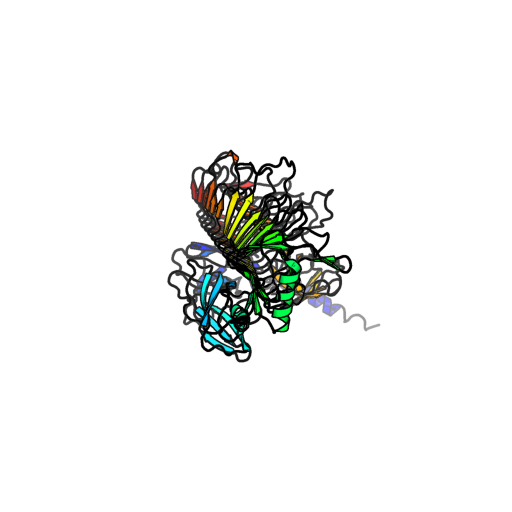14.299 -13.786 -30.201 1.00 90.69 243 GLY A N 1
ATOM 1812 C CA . GLY A 1 243 ? 14.919 -13.834 -31.529 1.00 90.69 243 GLY A CA 1
ATOM 1813 C C . GLY A 1 243 ? 14.724 -12.582 -32.398 1.00 90.69 243 GLY A C 1
ATOM 1814 O O . GLY A 1 243 ? 15.288 -12.519 -33.486 1.00 90.69 243 GLY A O 1
ATOM 1815 N N . ARG A 1 244 ? 13.983 -11.562 -31.940 1.00 95.50 244 ARG A N 1
ATOM 1816 C CA . ARG A 1 244 ? 13.752 -10.302 -32.671 1.00 95.50 244 ARG A CA 1
ATOM 1817 C C . ARG A 1 244 ? 14.636 -9.191 -32.122 1.00 95.50 244 ARG A C 1
ATOM 1819 O O . ARG A 1 244 ? 14.160 -8.289 -31.435 1.00 95.50 244 ARG A O 1
ATOM 1826 N N . VAL A 1 245 ? 15.931 -9.281 -32.404 1.00 97.50 245 VAL A N 1
ATOM 1827 C CA . VAL A 1 245 ? 16.937 -8.350 -31.878 1.00 97.50 245 VAL A CA 1
ATOM 1828 C C . VAL A 1 245 ? 17.497 -7.478 -32.998 1.00 97.50 245 VAL A C 1
ATOM 1830 O O . VAL A 1 245 ? 18.021 -7.986 -33.986 1.00 97.50 245 VAL A O 1
ATOM 1833 N N . ILE A 1 246 ? 17.425 -6.160 -32.821 1.00 98.50 246 ILE A N 1
ATOM 1834 C CA . ILE A 1 246 ? 18.033 -5.163 -33.701 1.00 98.50 246 ILE A CA 1
ATOM 1835 C C . ILE A 1 246 ? 19.257 -4.583 -32.997 1.00 98.50 246 ILE A C 1
ATOM 1837 O O . ILE A 1 246 ? 19.127 -3.845 -32.025 1.00 98.50 246 ILE A O 1
ATOM 1841 N N . ASN A 1 247 ? 20.452 -4.903 -33.492 1.00 98.50 247 ASN A N 1
ATOM 1842 C CA . ASN A 1 247 ? 21.697 -4.316 -33.000 1.00 98.50 247 ASN A CA 1
ATOM 1843 C C . ASN A 1 247 ? 21.910 -2.931 -33.630 1.00 98.50 247 ASN A C 1
ATOM 1845 O O . ASN A 1 247 ? 22.020 -2.821 -34.852 1.00 98.50 247 ASN A O 1
ATOM 1849 N N . VAL A 1 248 ? 22.026 -1.887 -32.806 1.00 98.69 248 VAL A N 1
ATOM 1850 C CA . VAL A 1 248 ? 22.184 -0.497 -33.276 1.00 98.69 248 VAL A CA 1
ATOM 1851 C C . VAL A 1 248 ? 23.491 -0.245 -34.039 1.00 98.69 248 VAL A C 1
ATOM 1853 O O . VAL A 1 248 ? 23.541 0.660 -34.867 1.00 98.69 248 VAL A O 1
ATOM 1856 N N . LYS A 1 249 ? 24.536 -1.058 -33.821 1.00 98.44 249 LYS A N 1
ATOM 1857 C CA . LYS A 1 249 ? 25.793 -1.016 -34.595 1.00 98.44 249 LYS A CA 1
ATOM 1858 C C . LYS A 1 249 ? 25.719 -1.818 -35.901 1.00 98.44 249 LYS A C 1
ATOM 1860 O O . LYS A 1 249 ? 26.656 -1.795 -36.694 1.00 98.44 249 LYS A O 1
ATOM 1865 N N . GLY A 1 250 ? 24.633 -2.562 -36.114 1.00 97.38 250 GLY A N 1
ATOM 1866 C CA . GLY A 1 250 ? 24.430 -3.375 -37.307 1.00 97.38 250 GLY A CA 1
ATOM 1867 C C . GLY A 1 250 ? 24.293 -2.537 -38.579 1.00 97.38 250 GLY A C 1
ATOM 1868 O O . GLY A 1 250 ? 23.914 -1.360 -38.539 1.00 97.38 250 GLY A O 1
ATOM 1869 N N . ILE A 1 251 ? 24.570 -3.181 -39.716 1.00 93.12 251 ILE A N 1
ATOM 1870 C CA . ILE A 1 251 ? 24.457 -2.572 -41.045 1.00 93.12 251 ILE A CA 1
ATOM 1871 C C . ILE A 1 251 ? 23.050 -1.991 -41.219 1.00 93.12 251 ILE A C 1
ATOM 1873 O O . ILE A 1 251 ? 22.050 -2.689 -41.063 1.00 93.12 251 ILE A O 1
ATOM 1877 N N . GLY A 1 252 ? 22.984 -0.701 -41.552 1.00 92.12 252 GLY A N 1
ATOM 1878 C CA . GLY A 1 252 ? 21.731 0.021 -41.796 1.00 92.12 252 GLY A CA 1
ATOM 1879 C C . GLY A 1 252 ? 21.256 0.900 -40.635 1.00 92.12 252 GLY A C 1
ATOM 1880 O O . GLY A 1 252 ? 20.407 1.768 -40.867 1.00 92.12 252 GLY A O 1
ATOM 1881 N N . PHE A 1 253 ? 21.834 0.736 -39.439 1.00 97.19 253 PHE A N 1
ATOM 1882 C CA . PHE A 1 253 ? 21.673 1.646 -38.295 1.00 97.19 253 PHE A CA 1
ATOM 1883 C C . PHE A 1 253 ? 22.981 2.383 -37.998 1.00 97.19 253 PHE A C 1
ATOM 1885 O O . PHE A 1 253 ? 22.963 3.604 -37.897 1.00 97.19 253 PHE A O 1
ATOM 1892 N N . ASN A 1 254 ? 24.111 1.661 -37.986 1.00 97.69 254 ASN A N 1
ATOM 1893 C CA . ASN A 1 254 ? 25.473 2.208 -37.931 1.00 97.69 254 ASN A CA 1
ATOM 1894 C C . ASN A 1 254 ? 25.742 3.179 -36.759 1.00 97.69 254 ASN A C 1
ATOM 1896 O O . ASN A 1 254 ? 26.510 4.126 -36.920 1.00 97.69 254 ASN A O 1
ATOM 1900 N N . ALA A 1 255 ? 25.132 2.957 -35.590 1.00 98.12 255 ALA A N 1
ATOM 1901 C CA . ALA A 1 255 ? 25.505 3.690 -34.380 1.00 98.12 255 ALA A CA 1
ATOM 1902 C C . ALA A 1 255 ? 26.986 3.436 -34.042 1.00 98.12 255 ALA A C 1
ATOM 1904 O O . ALA A 1 255 ? 27.486 2.316 -34.180 1.00 98.12 255 ALA A O 1
ATOM 1905 N N . VAL A 1 256 ? 27.689 4.463 -33.579 1.00 98.12 256 VAL A N 1
ATOM 1906 C CA . VAL A 1 256 ? 29.127 4.431 -33.302 1.00 98.12 256 VAL A CA 1
ATOM 1907 C C . VAL A 1 256 ? 29.389 4.031 -31.849 1.00 98.12 256 VAL A C 1
ATOM 1909 O O . VAL A 1 256 ? 30.200 3.138 -31.586 1.00 98.12 256 VAL A O 1
ATOM 1912 N N . GLY A 1 257 ? 28.689 4.642 -30.889 1.00 97.50 257 GLY A N 1
ATOM 1913 C CA . GLY A 1 257 ? 28.833 4.339 -29.465 1.00 97.50 257 GLY A CA 1
ATOM 1914 C C . GLY A 1 257 ? 30.186 4.751 -28.868 1.00 97.50 257 GLY A C 1
ATOM 1915 O O . GLY A 1 257 ? 30.701 4.047 -27.996 1.00 97.50 257 GLY A O 1
ATOM 1916 N N . ASN A 1 258 ? 30.782 5.851 -29.346 1.00 97.25 258 ASN A N 1
ATOM 1917 C CA . ASN A 1 258 ? 32.072 6.382 -28.871 1.00 97.25 258 ASN A CA 1
ATOM 1918 C C . ASN A 1 258 ? 31.962 7.612 -27.943 1.00 97.25 258 ASN A C 1
ATOM 1920 O O . ASN A 1 258 ? 32.980 8.174 -27.551 1.00 97.25 258 ASN A O 1
ATOM 1924 N N . GLY A 1 259 ? 30.746 8.056 -27.626 1.00 94.25 259 GLY A N 1
ATOM 1925 C CA . GLY A 1 259 ? 30.444 9.198 -26.761 1.00 94.25 259 GLY A CA 1
ATOM 1926 C C . GLY A 1 259 ? 30.585 10.565 -27.428 1.00 94.25 259 GLY A C 1
ATOM 1927 O O . GLY A 1 259 ? 30.349 11.575 -26.772 1.00 94.25 259 GLY A O 1
ATOM 1928 N N . VAL A 1 260 ? 30.956 10.604 -28.711 1.00 93.25 260 VAL A N 1
ATOM 1929 C CA . VAL A 1 260 ? 31.204 11.838 -29.471 1.00 93.25 260 VAL A CA 1
ATOM 1930 C C . VAL A 1 260 ? 30.251 11.960 -30.657 1.00 93.25 260 VAL A C 1
ATOM 1932 O O . VAL A 1 260 ? 29.655 13.015 -30.855 1.00 93.25 260 VAL A O 1
ATOM 1935 N N . ALA A 1 261 ? 30.102 10.896 -31.449 1.00 94.94 261 ALA A N 1
ATOM 1936 C CA . ALA A 1 261 ? 29.179 10.879 -32.577 1.00 94.94 261 ALA A CA 1
ATOM 1937 C C . ALA A 1 261 ? 27.725 10.868 -32.082 1.00 94.94 261 ALA A C 1
ATOM 1939 O O . ALA A 1 261 ? 27.396 10.135 -31.151 1.00 94.94 261 ALA A O 1
ATOM 1940 N N . ASP A 1 262 ? 26.861 11.669 -32.712 1.00 93.00 262 ASP A N 1
ATOM 1941 C CA . ASP A 1 262 ? 25.432 11.666 -32.394 1.00 93.00 262 ASP A CA 1
ATOM 1942 C C . ASP A 1 262 ? 24.765 10.396 -32.942 1.00 93.00 262 ASP A C 1
ATOM 1944 O O . ASP A 1 262 ? 24.541 10.246 -34.145 1.00 93.00 262 ASP A O 1
ATOM 1948 N N . ASP A 1 263 ? 24.434 9.483 -32.034 1.00 96.56 263 ASP A N 1
ATOM 1949 C CA . ASP A 1 263 ? 23.830 8.184 -32.315 1.00 96.56 263 ASP A CA 1
ATOM 1950 C C . ASP A 1 263 ? 22.294 8.222 -32.289 1.00 96.56 263 ASP A C 1
ATOM 1952 O O . ASP A 1 263 ? 21.635 7.207 -32.542 1.00 96.56 263 ASP A O 1
ATOM 1956 N N . ARG A 1 264 ? 21.687 9.386 -32.015 1.00 93.75 264 ARG A N 1
ATOM 1957 C CA . ARG A 1 264 ? 20.232 9.527 -31.850 1.00 93.75 264 ARG A CA 1
ATOM 1958 C C . ARG A 1 264 ? 19.451 8.997 -33.051 1.00 93.75 264 ARG A C 1
ATOM 1960 O O . ARG A 1 264 ? 18.507 8.231 -32.877 1.00 93.75 264 ARG A O 1
ATOM 1967 N N . ALA A 1 265 ? 19.822 9.394 -34.270 1.00 93.88 265 ALA A N 1
ATOM 1968 C CA . ALA A 1 265 ? 19.090 9.003 -35.478 1.00 93.88 265 ALA A CA 1
ATOM 1969 C C . ALA A 1 265 ? 19.173 7.490 -35.747 1.00 93.88 265 ALA A C 1
ATOM 1971 O O . ALA A 1 265 ? 18.174 6.876 -36.123 1.00 93.88 265 ALA A O 1
ATOM 1972 N N . ALA A 1 266 ? 20.340 6.885 -35.507 1.00 97.50 266 ALA A N 1
ATOM 1973 C CA . ALA A 1 266 ? 20.555 5.448 -35.646 1.00 97.50 266 ALA A CA 1
ATOM 1974 C C . ALA A 1 266 ? 19.684 4.652 -34.662 1.00 97.50 266 ALA A C 1
ATOM 1976 O O . ALA A 1 266 ? 18.995 3.707 -35.055 1.00 97.50 266 ALA A O 1
ATOM 1977 N N . ILE A 1 267 ? 19.666 5.075 -33.396 1.00 98.12 267 ILE A N 1
ATOM 1978 C CA . ILE A 1 267 ? 18.903 4.413 -32.333 1.00 98.12 267 ILE A CA 1
ATOM 1979 C C . ILE A 1 267 ? 17.396 4.612 -32.532 1.00 98.12 267 ILE A C 1
ATOM 1981 O O . ILE A 1 267 ? 16.642 3.645 -32.433 1.00 98.12 267 ILE A O 1
ATOM 1985 N N . GLN A 1 268 ? 16.941 5.819 -32.886 1.00 96.88 268 GLN A N 1
ATOM 1986 C CA . GLN A 1 268 ? 15.522 6.061 -33.167 1.00 96.88 268 GLN A CA 1
ATOM 1987 C C . GLN A 1 268 ? 15.034 5.208 -34.344 1.00 96.88 268 GLN A C 1
ATOM 1989 O O . GLN A 1 268 ? 13.984 4.577 -34.250 1.00 96.88 268 GLN A O 1
ATOM 1994 N N . LYS A 1 269 ? 15.831 5.097 -35.416 1.00 97.62 269 LYS A N 1
ATOM 1995 C CA . LYS A 1 269 ? 15.509 4.225 -36.553 1.00 97.62 269 LYS A CA 1
ATOM 1996 C C . LYS A 1 269 ? 15.374 2.760 -36.127 1.00 97.62 269 LYS A C 1
ATOM 1998 O O . LYS A 1 269 ? 14.492 2.064 -36.630 1.00 97.62 269 LYS A O 1
ATOM 2003 N N . ALA A 1 270 ? 16.217 2.282 -35.211 1.00 98.62 270 ALA A N 1
ATOM 2004 C CA . ALA A 1 270 ? 16.113 0.927 -34.670 1.00 98.62 270 ALA A CA 1
ATOM 2005 C C . ALA A 1 270 ? 14.820 0.724 -33.862 1.00 98.62 270 ALA A C 1
ATOM 2007 O O . ALA A 1 270 ? 14.143 -0.285 -34.058 1.00 98.62 270 ALA A O 1
ATOM 2008 N N . ILE A 1 271 ? 14.434 1.699 -33.029 1.00 98.44 271 ILE A N 1
ATOM 2009 C CA . ILE A 1 271 ? 13.162 1.694 -32.285 1.00 98.44 271 ILE A CA 1
ATOM 2010 C C . ILE A 1 271 ? 11.968 1.636 -33.243 1.00 98.44 271 ILE A C 1
ATOM 2012 O O . ILE A 1 271 ? 11.096 0.775 -33.098 1.00 98.44 271 ILE A O 1
ATOM 2016 N N . ASP A 1 272 ? 11.946 2.508 -34.250 1.00 97.75 272 ASP A N 1
ATOM 2017 C CA . ASP A 1 272 ? 10.851 2.573 -35.218 1.00 97.75 272 ASP A CA 1
ATOM 2018 C C . ASP A 1 272 ? 10.760 1.279 -36.045 1.00 97.75 272 ASP A C 1
ATOM 2020 O O . ASP A 1 272 ? 9.666 0.760 -36.273 1.00 97.75 272 ASP A O 1
ATOM 2024 N N . THR A 1 273 ? 11.907 0.701 -36.423 1.00 98.12 273 THR A N 1
ATOM 2025 C CA . THR A 1 273 ? 11.965 -0.577 -37.153 1.00 98.12 273 THR A CA 1
ATOM 2026 C C . THR A 1 273 ? 11.451 -1.736 -36.298 1.00 98.12 273 THR A C 1
ATOM 2028 O O . THR A 1 273 ? 10.621 -2.515 -36.767 1.00 98.12 273 THR A O 1
ATOM 2031 N N . ALA A 1 274 ? 11.877 -1.835 -35.033 1.00 97.94 274 ALA A N 1
ATOM 2032 C CA . ALA A 1 274 ? 11.391 -2.865 -34.114 1.00 97.94 274 ALA A CA 1
ATOM 2033 C C . ALA A 1 274 ? 9.868 -2.779 -33.942 1.00 97.94 274 ALA A C 1
ATOM 2035 O O . ALA A 1 274 ? 9.173 -3.792 -34.032 1.00 97.94 274 ALA A O 1
ATOM 2036 N N . SER A 1 275 ? 9.336 -1.566 -33.765 1.00 96.75 275 SER A N 1
ATOM 2037 C CA . SER A 1 275 ? 7.893 -1.337 -33.670 1.00 96.75 275 SER A CA 1
ATOM 2038 C C . SER A 1 275 ? 7.158 -1.749 -34.948 1.00 96.75 275 SER A C 1
ATOM 2040 O O . SER A 1 275 ? 6.120 -2.405 -34.863 1.00 96.75 275 SER A O 1
ATOM 2042 N N . ALA A 1 276 ? 7.679 -1.393 -36.127 1.00 96.31 276 ALA A N 1
ATOM 2043 C CA . ALA A 1 276 ? 7.070 -1.727 -37.417 1.00 96.31 276 ALA A CA 1
ATOM 2044 C C . ALA A 1 276 ? 7.034 -3.242 -37.688 1.00 96.31 276 ALA A C 1
ATOM 2046 O O . ALA A 1 276 ? 6.130 -3.731 -38.358 1.00 96.31 276 ALA A O 1
ATOM 2047 N N . MET A 1 277 ? 7.968 -4.003 -37.109 1.00 93.81 277 MET A N 1
ATOM 2048 C CA . MET A 1 277 ? 7.991 -5.472 -37.152 1.00 93.81 277 MET A CA 1
ATOM 2049 C C . MET A 1 277 ? 7.032 -6.136 -36.140 1.00 93.81 277 MET A C 1
ATOM 2051 O O . MET A 1 277 ? 7.067 -7.354 -35.946 1.00 93.81 277 MET A O 1
ATOM 2055 N N . GLY A 1 278 ? 6.179 -5.356 -35.468 1.00 91.69 278 GLY A N 1
ATOM 2056 C CA . GLY A 1 278 ? 5.268 -5.839 -34.427 1.00 91.69 278 GLY A CA 1
ATOM 2057 C C . GLY A 1 278 ? 5.929 -6.016 -33.055 1.00 91.69 278 GLY A C 1
ATOM 2058 O O . GLY A 1 278 ? 5.341 -6.635 -32.165 1.00 91.69 278 GLY A O 1
ATOM 2059 N N . GLY A 1 279 ? 7.139 -5.480 -32.881 1.00 95.81 279 GLY A N 1
ATOM 2060 C CA . GLY A 1 279 ? 7.891 -5.461 -31.633 1.00 95.81 279 GLY A CA 1
ATOM 2061 C C . GLY A 1 279 ? 9.207 -6.235 -31.674 1.00 95.81 279 GLY A C 1
ATOM 2062 O O . GLY A 1 279 ? 9.393 -7.155 -32.477 1.00 95.81 279 GLY A O 1
ATOM 2063 N N . GLY A 1 280 ? 10.113 -5.877 -30.766 1.00 97.94 280 GLY A N 1
ATOM 2064 C CA . GLY A 1 280 ? 11.441 -6.471 -30.660 1.00 97.94 280 GLY A CA 1
ATOM 2065 C C . GLY A 1 280 ? 12.341 -5.770 -29.644 1.00 97.94 280 GLY A C 1
ATOM 2066 O O . GLY A 1 280 ? 11.968 -4.774 -29.021 1.00 97.94 280 GLY A O 1
ATOM 2067 N N . VAL A 1 281 ? 13.550 -6.305 -29.500 1.00 98.62 281 VAL A N 1
ATOM 2068 C CA . VAL A 1 281 ? 14.607 -5.747 -28.657 1.00 98.62 281 VAL A CA 1
ATOM 2069 C C . VAL A 1 281 ? 15.529 -4.885 -29.510 1.00 98.62 281 VAL A C 1
ATOM 2071 O O . VAL A 1 281 ? 16.128 -5.371 -30.468 1.00 98.62 281 VAL A O 1
ATOM 2074 N N . VAL A 1 282 ? 15.693 -3.619 -29.141 1.00 98.75 282 VAL A N 1
ATOM 2075 C CA . VAL A 1 282 ? 16.757 -2.757 -29.661 1.00 98.75 282 VAL A CA 1
ATOM 2076 C C . VAL A 1 282 ? 17.963 -2.916 -28.747 1.00 98.75 282 VAL A C 1
ATOM 2078 O O . VAL A 1 282 ? 17.942 -2.480 -27.598 1.00 98.75 282 VAL A O 1
ATOM 2081 N N . TYR A 1 283 ? 18.999 -3.579 -29.249 1.00 98.75 283 TYR A N 1
ATOM 2082 C CA . TYR A 1 283 ? 20.196 -3.935 -28.502 1.00 98.75 283 TYR A CA 1
ATOM 2083 C C . TYR A 1 283 ? 21.319 -2.917 -28.715 1.00 98.75 283 TYR A C 1
ATOM 2085 O O . TYR A 1 283 ? 21.703 -2.637 -29.854 1.00 98.75 283 TYR A O 1
ATOM 2093 N N . LEU A 1 284 ? 21.870 -2.411 -27.610 1.00 98.69 284 LEU A N 1
ATOM 2094 C CA . LEU A 1 284 ? 23.020 -1.518 -27.553 1.00 98.69 284 LEU A CA 1
ATOM 2095 C C . LEU A 1 284 ? 24.244 -2.288 -27.045 1.00 98.69 284 LEU A C 1
ATOM 2097 O O . LEU A 1 284 ? 24.374 -2.471 -25.829 1.00 98.69 284 LEU A O 1
ATOM 2101 N N . PRO A 1 285 ? 25.175 -2.689 -27.931 1.00 98.62 285 PRO A N 1
ATOM 2102 C CA . PRO A 1 285 ? 26.476 -3.205 -27.511 1.00 98.62 285 PRO A CA 1
ATOM 2103 C C . PRO A 1 285 ? 27.207 -2.231 -26.581 1.00 98.62 285 PRO A C 1
ATOM 2105 O O . PRO A 1 285 ? 26.871 -1.043 -26.532 1.00 98.62 285 PRO A O 1
ATOM 2108 N N . SER A 1 286 ? 28.246 -2.708 -25.904 1.00 98.62 286 SER A N 1
ATOM 2109 C CA . SER A 1 286 ? 29.124 -1.878 -25.080 1.00 98.62 286 SER A CA 1
ATOM 2110 C C . SER A 1 286 ? 29.572 -0.606 -25.821 1.00 98.62 286 SER A C 1
ATOM 2112 O O . SER A 1 286 ? 29.936 -0.636 -27.010 1.00 98.62 286 SER A O 1
ATOM 2114 N N . GLY A 1 287 ? 29.488 0.526 -25.125 1.00 98.38 287 GLY A N 1
ATOM 2115 C CA . GLY A 1 287 ? 29.766 1.847 -25.674 1.00 98.38 287 GLY A CA 1
ATOM 2116 C C . GLY A 1 287 ? 29.010 2.974 -24.975 1.00 98.38 287 GLY A C 1
ATOM 2117 O O . GLY A 1 287 ? 28.096 2.755 -24.176 1.00 98.38 287 GLY A O 1
ATOM 2118 N N . VAL A 1 288 ? 29.393 4.201 -25.320 1.00 98.06 288 VAL A N 1
ATOM 2119 C CA . VAL A 1 288 ? 28.723 5.431 -24.885 1.00 98.06 288 VAL A CA 1
ATOM 2120 C C . VAL A 1 288 ? 28.054 6.050 -26.103 1.00 98.06 288 VAL A C 1
ATOM 2122 O O . VAL A 1 288 ? 28.723 6.381 -27.069 1.00 98.06 288 VAL A O 1
ATOM 2125 N N . TYR A 1 289 ? 26.742 6.205 -26.087 1.00 97.25 289 TYR A N 1
ATOM 2126 C CA . TYR A 1 289 ? 25.965 6.706 -27.214 1.00 97.25 289 TYR A CA 1
ATOM 2127 C C . TYR A 1 289 ? 25.530 8.131 -26.900 1.00 97.25 289 TYR A C 1
ATOM 2129 O O . TYR A 1 289 ? 24.719 8.358 -25.997 1.00 97.25 289 TYR A O 1
ATOM 2137 N N . ALA A 1 290 ? 26.113 9.091 -27.612 1.00 93.69 290 ALA A N 1
ATOM 2138 C CA . ALA A 1 290 ? 25.744 10.493 -27.495 1.00 93.69 290 ALA A CA 1
ATOM 2139 C C . ALA A 1 290 ? 24.401 10.722 -28.198 1.00 93.69 290 ALA A C 1
ATOM 2141 O O . ALA A 1 290 ? 24.232 10.340 -29.351 1.00 93.69 290 ALA A O 1
ATOM 2142 N N . ILE A 1 291 ? 23.442 11.325 -27.496 1.00 92.06 291 ILE A N 1
ATOM 2143 C CA . ILE A 1 291 ? 22.078 11.540 -27.981 1.00 92.06 291 ILE A CA 1
ATOM 2144 C C . ILE A 1 291 ? 21.818 13.040 -28.095 1.00 92.06 291 ILE A C 1
ATOM 2146 O O . ILE A 1 291 ? 21.588 13.722 -27.087 1.00 92.06 291 ILE A O 1
ATOM 2150 N N . GLY A 1 292 ? 21.841 13.541 -29.330 1.00 85.25 292 GLY A N 1
ATOM 2151 C CA . GLY A 1 292 ? 21.475 14.916 -29.652 1.00 85.25 292 GLY A CA 1
ATOM 2152 C C . GLY A 1 292 ? 19.998 15.222 -29.393 1.00 85.25 292 GLY A C 1
ATOM 2153 O O . GLY A 1 292 ? 19.161 14.325 -29.263 1.00 85.25 292 GLY A O 1
ATOM 2154 N N . VAL A 1 293 ? 19.670 16.513 -29.318 1.00 77.69 293 VAL A N 1
ATOM 2155 C CA . VAL A 1 293 ? 18.284 17.005 -29.248 1.00 77.69 293 VAL A CA 1
ATOM 2156 C C . VAL A 1 293 ? 17.729 17.149 -30.663 1.00 77.69 293 VAL A C 1
ATOM 2158 O O . VAL A 1 293 ? 18.440 17.558 -31.578 1.00 77.69 293 VAL A O 1
ATOM 2161 N N . THR A 1 294 ? 16.453 16.826 -30.858 1.00 74.25 294 THR A N 1
ATOM 2162 C CA . THR A 1 294 ? 15.694 17.205 -32.055 1.00 74.25 294 THR A CA 1
ATOM 2163 C C . THR A 1 294 ? 14.514 18.073 -31.651 1.00 74.25 294 THR A C 1
ATOM 2165 O O . THR A 1 294 ? 13.786 17.730 -30.724 1.00 74.25 294 THR A O 1
ATOM 2168 N N . SER A 1 295 ? 14.315 19.173 -32.373 1.00 70.75 295 SER A N 1
ATOM 2169 C CA . SER A 1 295 ? 13.193 20.088 -32.167 1.00 70.75 295 SER A CA 1
ATOM 2170 C C . SER A 1 295 ? 12.166 19.893 -33.283 1.00 70.75 295 SER A C 1
ATOM 2172 O O . SER A 1 295 ? 12.506 19.992 -34.463 1.00 70.75 295 SER A O 1
ATOM 2174 N N . SER A 1 296 ? 10.904 19.640 -32.934 1.00 64.44 296 SER A N 1
ATOM 2175 C CA . SER A 1 296 ? 9.789 19.650 -33.891 1.00 64.44 296 SER A CA 1
ATOM 2176 C C . SER A 1 296 ? 8.562 20.294 -33.258 1.00 64.44 296 SER A C 1
ATOM 2178 O O . SER A 1 296 ? 8.222 19.995 -32.116 1.00 64.44 296 SER A O 1
ATOM 2180 N N . GLY A 1 297 ? 7.912 21.220 -33.971 1.00 61.34 297 GLY A N 1
ATOM 2181 C CA . GLY A 1 297 ? 6.702 21.897 -33.485 1.00 61.34 297 GLY A CA 1
ATOM 2182 C C . GLY A 1 297 ? 6.879 22.681 -32.175 1.00 61.34 297 GLY A C 1
ATOM 2183 O O . GLY A 1 297 ? 5.919 22.818 -31.426 1.00 61.34 297 GLY A O 1
ATOM 2184 N N . GLY A 1 298 ? 8.094 23.159 -31.874 1.00 63.12 298 GLY A N 1
ATOM 2185 C CA . GLY A 1 298 ? 8.409 23.857 -30.618 1.00 63.12 298 GLY A CA 1
ATOM 2186 C C . GLY A 1 298 ? 8.631 22.938 -29.412 1.00 63.12 298 GLY A C 1
ATOM 2187 O O . GLY A 1 298 ? 8.680 23.421 -28.285 1.00 63.12 298 GLY A O 1
ATOM 2188 N N . VAL A 1 299 ? 8.760 21.629 -29.640 1.00 61.75 299 VAL A N 1
ATOM 2189 C CA . VAL A 1 299 ? 9.004 20.627 -28.603 1.00 61.75 299 VAL A CA 1
ATOM 2190 C C . VAL A 1 299 ? 10.328 19.923 -28.867 1.00 61.75 299 VAL A C 1
ATOM 2192 O O . VAL A 1 299 ? 10.561 19.412 -29.964 1.00 61.75 299 VAL A O 1
ATOM 2195 N N . ASP A 1 300 ? 11.167 19.868 -27.839 1.00 70.75 300 ASP A N 1
ATOM 2196 C CA . ASP A 1 300 ? 12.432 19.146 -27.864 1.00 70.75 300 ASP A CA 1
ATOM 2197 C C . ASP A 1 300 ? 12.237 17.711 -27.372 1.00 70.75 300 ASP A C 1
ATOM 2199 O O . ASP A 1 300 ? 11.699 17.482 -26.285 1.00 70.75 300 ASP A O 1
ATOM 2203 N N . TYR A 1 301 ? 12.687 16.743 -28.168 1.00 68.75 301 TYR A N 1
ATOM 2204 C CA . TYR A 1 301 ? 12.762 15.336 -27.779 1.00 68.75 301 TYR A CA 1
ATOM 2205 C C . TYR A 1 301 ? 14.076 14.704 -28.246 1.00 68.75 301 TYR A C 1
ATOM 2207 O O . TYR A 1 301 ? 14.652 15.072 -29.273 1.00 68.75 301 TYR A O 1
ATOM 2215 N N . ASN A 1 302 ? 14.547 13.725 -27.477 1.00 83.50 302 ASN A N 1
ATOM 2216 C CA . ASN A 1 302 ? 15.757 12.964 -27.768 1.00 83.50 302 ASN A CA 1
ATOM 2217 C C . ASN A 1 302 ? 15.373 11.620 -28.410 1.00 83.50 302 ASN A C 1
ATOM 2219 O O . ASN A 1 302 ? 15.343 11.509 -29.639 1.00 83.50 302 ASN A O 1
ATOM 2223 N N . LEU A 1 303 ? 15.018 10.623 -27.594 1.00 90.81 303 LEU A N 1
ATOM 2224 C CA . LEU A 1 303 ? 14.490 9.333 -28.050 1.00 90.81 303 LEU A CA 1
ATOM 2225 C C . LEU A 1 303 ? 13.012 9.188 -27.683 1.00 90.81 303 LEU A C 1
ATOM 2227 O O . LEU A 1 303 ? 12.610 9.501 -26.563 1.00 90.81 303 LEU A O 1
ATOM 2231 N N . VAL A 1 304 ? 12.215 8.672 -28.618 1.00 92.12 304 VAL A N 1
ATOM 2232 C CA . VAL A 1 304 ? 10.787 8.398 -28.423 1.00 92.12 304 VAL A CA 1
ATOM 2233 C C . VAL A 1 304 ? 10.550 6.898 -28.495 1.00 92.12 304 VAL A C 1
ATOM 2235 O O . VAL A 1 304 ? 10.750 6.280 -29.543 1.00 92.12 304 VAL A O 1
ATOM 2238 N N . MET A 1 305 ? 10.096 6.320 -27.387 1.00 94.94 305 MET A N 1
ATOM 2239 C CA . MET A 1 305 ? 9.774 4.897 -27.307 1.00 94.94 305 MET A CA 1
ATOM 2240 C C . MET A 1 305 ? 8.460 4.561 -28.013 1.00 94.94 305 MET A C 1
ATOM 2242 O O . MET A 1 305 ? 7.570 5.400 -28.159 1.00 94.94 305 MET A O 1
ATOM 2246 N N . LYS A 1 306 ? 8.341 3.296 -28.426 1.00 96.44 306 LYS A N 1
ATOM 2247 C CA . LYS A 1 306 ? 7.165 2.721 -29.088 1.00 96.44 306 LYS A CA 1
ATOM 2248 C C . LYS A 1 306 ? 6.655 1.497 -28.324 1.00 96.44 306 LYS A C 1
ATOM 2250 O O . LYS A 1 306 ? 7.394 0.890 -27.551 1.00 96.44 306 LYS A O 1
ATOM 2255 N N . SER A 1 307 ? 5.392 1.134 -28.546 1.00 96.25 307 SER A N 1
ATOM 2256 C CA . SER A 1 307 ? 4.799 -0.067 -27.957 1.00 96.25 307 SER A CA 1
ATOM 2257 C C . SER A 1 307 ? 5.520 -1.302 -28.473 1.00 96.25 307 SER A C 1
ATOM 2259 O O . SER A 1 307 ? 5.933 -1.341 -29.632 1.00 96.25 307 SER A O 1
ATOM 2261 N N . ASN A 1 308 ? 5.610 -2.340 -27.647 1.00 96.94 308 ASN A N 1
ATOM 2262 C CA . ASN A 1 308 ? 6.276 -3.594 -28.002 1.00 96.94 308 ASN A CA 1
ATOM 2263 C C . ASN A 1 308 ? 7.781 -3.446 -28.292 1.00 96.94 308 ASN A C 1
ATOM 2265 O O . ASN A 1 308 ? 8.347 -4.293 -28.982 1.00 96.94 308 ASN A O 1
ATOM 2269 N N . VAL A 1 309 ? 8.440 -2.403 -27.782 1.00 98.38 309 VAL A N 1
ATOM 2270 C CA . VAL A 1 309 ? 9.888 -2.213 -27.942 1.00 98.38 309 VAL A CA 1
ATOM 2271 C C . VAL A 1 309 ? 10.572 -2.205 -26.583 1.00 98.38 309 VAL A C 1
ATOM 2273 O O . VAL A 1 309 ? 10.184 -1.460 -25.684 1.00 98.38 309 VAL A O 1
ATOM 2276 N N . VAL A 1 310 ? 11.628 -3.007 -26.451 1.00 98.56 310 VAL A N 1
ATOM 2277 C CA . VAL A 1 310 ? 12.536 -2.955 -25.299 1.00 98.56 310 VAL A CA 1
ATOM 2278 C C . VAL A 1 310 ? 13.883 -2.419 -25.744 1.00 98.56 310 VAL A C 1
ATOM 2280 O O . VAL A 1 310 ? 14.474 -2.930 -26.694 1.00 98.56 310 VAL A O 1
ATOM 2283 N N . LEU A 1 311 ? 14.371 -1.400 -25.045 1.00 98.56 311 LEU A N 1
ATOM 2284 C CA . LEU A 1 311 ? 15.716 -0.877 -25.231 1.00 98.56 311 LEU A CA 1
ATOM 2285 C C . LEU A 1 311 ? 16.652 -1.588 -24.248 1.00 98.56 311 LEU A C 1
ATOM 2287 O O . LEU A 1 311 ? 16.491 -1.465 -23.034 1.00 98.56 311 LEU A O 1
ATOM 2291 N N . MET A 1 312 ? 17.599 -2.363 -24.770 1.00 98.62 312 MET A N 1
ATOM 2292 C CA . MET A 1 312 ? 18.444 -3.256 -23.981 1.00 98.62 312 MET A CA 1
ATOM 2293 C C . MET A 1 312 ? 19.922 -2.939 -24.179 1.00 98.62 312 MET A C 1
ATOM 2295 O O . MET A 1 312 ? 20.416 -2.970 -25.302 1.00 98.62 312 MET A O 1
ATOM 2299 N N . GLY A 1 313 ? 20.647 -2.695 -23.092 1.00 98.56 313 GLY A N 1
ATOM 2300 C CA . GLY A 1 313 ? 22.104 -2.622 -23.116 1.00 98.56 313 GLY A CA 1
ATOM 2301 C C . GLY A 1 313 ? 22.770 -3.983 -22.943 1.00 98.56 313 GLY A C 1
ATOM 2302 O O . GLY A 1 313 ? 22.154 -4.978 -22.562 1.00 98.56 313 GLY A O 1
ATOM 2303 N N . GLU A 1 314 ? 24.074 -4.010 -23.190 1.00 97.94 314 GLU A N 1
ATOM 2304 C CA . GLU A 1 314 ? 24.920 -5.160 -22.898 1.00 97.94 314 GLU A CA 1
ATOM 2305 C C . GLU A 1 314 ? 25.098 -5.334 -21.378 1.00 97.94 314 GLU A C 1
ATOM 2307 O O . GLU A 1 314 ? 25.304 -6.438 -20.885 1.00 97.94 314 GLU A O 1
ATOM 2312 N N . GLY A 1 315 ? 24.992 -4.265 -20.593 1.00 96.31 315 GLY A N 1
ATOM 2313 C CA . GLY A 1 315 ? 25.054 -4.296 -19.134 1.00 96.31 315 GLY A CA 1
ATOM 2314 C C . GLY A 1 315 ? 24.964 -2.890 -18.555 1.00 96.31 315 GLY A C 1
ATOM 2315 O O . GLY A 1 315 ? 25.378 -1.933 -19.213 1.00 96.31 315 GLY A O 1
ATOM 2316 N N . MET A 1 316 ? 24.486 -2.774 -17.310 1.00 95.12 316 MET A N 1
ATOM 2317 C CA . MET A 1 316 ? 24.301 -1.486 -16.628 1.00 95.12 316 MET A CA 1
ATOM 2318 C C . MET A 1 316 ? 25.559 -0.605 -16.700 1.00 95.12 316 MET A C 1
ATOM 2320 O O . MET A 1 316 ? 25.453 0.583 -16.966 1.00 95.12 316 MET A O 1
ATOM 2324 N N . THR A 1 317 ? 26.755 -1.180 -16.552 1.00 95.25 317 THR A N 1
ATOM 2325 C CA . THR A 1 317 ? 28.042 -0.459 -16.599 1.00 95.25 317 THR A CA 1
ATOM 2326 C C . THR A 1 317 ? 28.737 -0.482 -17.968 1.00 95.25 317 THR A C 1
ATOM 2328 O O . THR A 1 317 ? 29.849 0.026 -18.092 1.00 95.25 317 THR A O 1
ATOM 2331 N N . ARG A 1 318 ? 28.122 -1.089 -18.993 1.00 98.06 318 ARG A N 1
ATOM 2332 C CA . ARG A 1 318 ? 28.731 -1.314 -20.320 1.00 98.06 318 ARG A CA 1
ATOM 2333 C C . ARG A 1 318 ? 28.117 -0.461 -21.423 1.00 98.06 318 ARG A C 1
ATOM 2335 O O . ARG A 1 318 ? 28.836 -0.016 -22.312 1.00 98.06 318 ARG A O 1
ATOM 2342 N N . SER A 1 319 ? 26.807 -0.234 -21.366 1.00 98.62 319 SER A N 1
ATOM 2343 C CA . SER A 1 319 ? 26.079 0.536 -22.377 1.00 98.62 319 SER A CA 1
ATOM 2344 C C . SER A 1 319 ? 25.486 1.787 -21.745 1.00 98.62 319 SER A C 1
ATOM 2346 O O . SER A 1 319 ? 24.618 1.687 -20.876 1.00 98.62 319 SER A O 1
ATOM 2348 N N . THR A 1 320 ? 25.930 2.956 -22.202 1.00 98.12 320 THR A N 1
ATOM 2349 C CA . THR A 1 320 ? 25.510 4.250 -21.651 1.00 98.12 320 THR A CA 1
ATOM 2350 C C . THR A 1 320 ? 24.892 5.117 -22.733 1.00 98.12 320 THR A C 1
ATOM 2352 O O . THR A 1 320 ? 25.543 5.417 -23.726 1.00 98.12 320 THR A O 1
ATOM 2355 N N . LEU A 1 321 ? 23.663 5.576 -22.522 1.00 95.81 321 LEU A N 1
ATOM 2356 C CA . LEU A 1 321 ? 23.077 6.688 -23.265 1.00 95.81 321 LEU A CA 1
ATOM 2357 C C . LEU A 1 321 ? 23.401 7.989 -22.533 1.00 95.81 321 LEU A C 1
ATOM 2359 O O . LEU A 1 321 ? 23.167 8.080 -21.328 1.00 95.81 321 LEU A O 1
ATOM 2363 N N . VAL A 1 322 ? 23.908 8.998 -23.238 1.00 91.50 322 VAL A N 1
ATOM 2364 C CA . VAL A 1 322 ? 24.204 10.310 -22.650 1.00 91.50 322 VAL A CA 1
ATOM 2365 C C . VAL A 1 322 ? 23.609 11.424 -23.498 1.00 91.50 322 VAL A C 1
ATOM 2367 O O . VAL A 1 322 ? 23.802 11.466 -24.710 1.00 91.50 322 VAL A O 1
ATOM 2370 N N . THR A 1 323 ? 22.879 12.350 -22.879 1.00 85.69 323 THR A N 1
ATOM 2371 C CA . THR A 1 323 ? 22.392 13.537 -23.600 1.00 85.69 323 THR A CA 1
ATOM 2372 C C . THR A 1 323 ? 23.560 14.475 -23.911 1.00 85.69 323 THR A C 1
ATOM 2374 O O . THR A 1 323 ? 24.304 14.828 -22.994 1.00 85.69 323 THR A O 1
ATOM 2377 N N . THR A 1 324 ? 23.683 14.962 -25.146 1.00 75.69 324 THR A N 1
ATOM 2378 C CA . THR A 1 324 ? 24.675 15.998 -25.517 1.00 75.69 324 THR A CA 1
ATOM 2379 C C . THR A 1 324 ? 24.105 17.423 -25.521 1.00 75.69 324 THR A C 1
ATOM 2381 O O . THR A 1 324 ? 24.840 18.394 -25.685 1.00 75.69 324 THR A O 1
ATOM 2384 N N . GLY A 1 325 ? 22.802 17.569 -25.269 1.00 63.94 325 GLY A N 1
ATOM 2385 C CA . GLY A 1 325 ? 22.080 18.830 -25.098 1.00 63.94 325 GLY A CA 1
ATOM 2386 C C . GLY A 1 325 ? 20.728 18.584 -24.419 1.00 63.94 325 GLY A C 1
ATOM 2387 O O . GLY A 1 325 ? 20.319 17.435 -24.270 1.00 63.94 325 GLY A O 1
ATOM 2388 N N . GLY A 1 326 ? 20.035 19.642 -23.995 1.00 58.97 326 GLY A N 1
ATOM 2389 C CA . GLY A 1 326 ? 18.703 19.533 -23.396 1.00 58.97 326 GLY A CA 1
ATOM 2390 C C . GLY A 1 326 ? 17.817 20.699 -23.807 1.00 58.97 326 GLY A C 1
ATOM 2391 O O . GLY A 1 326 ? 18.297 21.831 -23.924 1.00 58.97 326 GLY A O 1
ATOM 2392 N N . GLY A 1 327 ? 16.559 20.374 -24.077 1.00 56.16 327 GLY A N 1
ATOM 2393 C CA . GLY A 1 327 ? 15.517 21.328 -24.417 1.00 56.16 327 GLY A CA 1
ATOM 2394 C C . GLY A 1 327 ? 14.817 21.934 -23.210 1.00 56.16 327 GLY A C 1
ATOM 2395 O O . GLY A 1 327 ? 15.078 21.554 -22.068 1.00 56.16 327 GLY A O 1
ATOM 2396 N N . SER A 1 328 ? 13.892 22.857 -23.454 1.00 54.62 328 SER A N 1
ATOM 2397 C CA . SER A 1 328 ? 12.951 23.344 -22.440 1.00 54.62 328 SER A CA 1
ATOM 2398 C C . SER A 1 328 ? 11.563 22.729 -22.668 1.00 54.62 328 SER A C 1
ATOM 2400 O O . SER A 1 328 ? 11.091 22.630 -23.796 1.00 54.62 328 SER A O 1
ATOM 2402 N N . GLY A 1 329 ? 10.891 22.287 -21.597 1.00 58.81 329 GLY A N 1
ATOM 2403 C CA . GLY A 1 329 ? 9.493 21.829 -21.649 1.00 58.81 329 GLY A CA 1
ATOM 2404 C C . GLY A 1 329 ? 9.237 20.401 -21.154 1.00 58.81 329 GLY A C 1
ATOM 2405 O O . GLY A 1 329 ? 10.138 19.686 -20.723 1.00 58.81 329 GLY A O 1
ATOM 2406 N N . LEU A 1 330 ? 7.967 19.982 -21.203 1.00 54.16 330 LEU A N 1
ATOM 2407 C CA . LEU A 1 330 ? 7.484 18.718 -20.623 1.00 54.16 330 LEU A CA 1
ATOM 2408 C C . LEU A 1 330 ? 8.107 17.460 -21.251 1.00 54.16 330 LEU A C 1
ATOM 2410 O O . LEU A 1 330 ? 8.089 16.415 -20.611 1.00 54.16 330 LEU A O 1
ATOM 2414 N N . HIS A 1 331 ? 8.643 17.536 -22.472 1.00 59.03 331 HIS A N 1
ATOM 2415 C CA . HIS A 1 331 ? 9.254 16.399 -23.180 1.00 59.03 331 HIS A CA 1
ATOM 2416 C C . HIS A 1 331 ? 10.794 16.419 -23.151 1.00 59.03 331 HIS A C 1
ATOM 2418 O O . HIS A 1 331 ? 11.415 15.520 -23.712 1.00 59.03 331 HIS A O 1
ATOM 2424 N N . ALA A 1 332 ? 11.404 17.403 -22.473 1.00 64.75 332 ALA A N 1
ATOM 2425 C CA . ALA A 1 332 ? 12.848 17.646 -22.455 1.00 64.75 332 ALA A CA 1
ATOM 2426 C C . ALA A 1 332 ? 13.631 16.639 -21.586 1.00 64.75 332 ALA A C 1
ATOM 2428 O O . ALA A 1 332 ? 14.250 16.991 -20.574 1.00 64.75 332 ALA A O 1
ATOM 2429 N N . GLY A 1 333 ? 13.583 15.371 -21.985 1.00 74.12 333 GLY A N 1
ATOM 2430 C CA . GLY A 1 333 ? 14.313 14.280 -21.365 1.00 74.12 333 GLY A CA 1
ATOM 2431 C C . GLY A 1 333 ? 15.035 13.389 -22.363 1.00 74.12 333 GLY A C 1
ATOM 2432 O O . GLY A 1 333 ? 14.734 13.405 -23.555 1.00 74.12 333 GLY A O 1
ATOM 2433 N N . LEU A 1 334 ? 15.989 12.595 -21.869 1.00 86.62 334 LEU A N 1
ATOM 2434 C CA . LEU A 1 334 ? 16.762 11.666 -22.701 1.00 86.62 334 LEU A CA 1
ATOM 2435 C C . LEU A 1 334 ? 15.851 10.650 -23.405 1.00 86.62 334 LEU A C 1
ATOM 2437 O O . LEU A 1 334 ? 16.063 10.342 -24.580 1.00 86.62 334 LEU A O 1
ATOM 2441 N N . VAL A 1 335 ? 14.831 10.156 -22.698 1.00 89.88 335 VAL A N 1
ATOM 2442 C CA . VAL A 1 335 ? 13.829 9.253 -23.265 1.00 89.88 335 VAL A CA 1
ATOM 2443 C C . VAL A 1 335 ? 12.413 9.684 -22.899 1.00 89.88 335 VAL A C 1
ATOM 2445 O O . VAL A 1 335 ? 12.089 9.904 -21.731 1.00 89.88 335 VAL A O 1
ATOM 2448 N N . TYR A 1 336 ? 11.556 9.745 -23.914 1.00 89.50 336 TYR A N 1
ATOM 2449 C CA . TYR A 1 336 ? 10.137 10.050 -23.810 1.00 89.50 336 TYR A CA 1
ATOM 2450 C C . TYR A 1 336 ? 9.289 8.840 -24.219 1.00 89.50 336 TYR A C 1
ATOM 2452 O O . TYR A 1 336 ? 9.499 8.240 -25.276 1.00 89.50 336 TYR A O 1
ATOM 2460 N N . VAL A 1 337 ? 8.308 8.495 -23.388 1.00 91.06 337 VAL A N 1
ATOM 2461 C CA . VAL A 1 337 ? 7.301 7.465 -23.658 1.00 91.06 337 VAL A CA 1
ATOM 2462 C C . VAL A 1 337 ? 5.940 8.165 -23.779 1.00 91.06 337 VAL A C 1
ATOM 2464 O O . VAL A 1 337 ? 5.423 8.658 -22.769 1.00 91.06 337 VAL A O 1
ATOM 2467 N N . PRO A 1 338 ? 5.365 8.250 -24.995 1.00 89.06 338 PRO A N 1
ATOM 2468 C CA . PRO A 1 338 ? 4.090 8.929 -25.214 1.00 89.06 338 PRO A CA 1
ATOM 2469 C C . PRO A 1 338 ? 2.901 8.206 -24.549 1.00 89.06 338 PRO A C 1
ATOM 2471 O O . PRO A 1 338 ? 2.977 6.994 -24.323 1.00 89.06 338 PRO A O 1
ATOM 2474 N N . PRO A 1 339 ? 1.769 8.905 -24.318 1.00 89.19 339 PRO A N 1
ATOM 2475 C CA . PRO A 1 339 ? 0.551 8.302 -23.775 1.00 89.19 339 PRO A CA 1
ATOM 2476 C C . PRO A 1 339 ? 0.036 7.127 -24.611 1.00 89.19 339 PRO A C 1
ATOM 2478 O O . PRO A 1 339 ? 0.224 7.077 -25.831 1.00 89.19 339 PRO A O 1
ATOM 2481 N N . GLY A 1 340 ? -0.611 6.167 -23.944 1.00 86.12 340 GLY A N 1
ATOM 2482 C CA . GLY A 1 340 ? -1.264 5.016 -24.578 1.00 86.12 340 GLY A CA 1
ATOM 2483 C C . GLY A 1 340 ? -0.314 3.930 -25.095 1.00 86.12 340 GLY A C 1
ATOM 2484 O O . GLY A 1 340 ? -0.760 2.989 -25.751 1.00 86.12 340 GLY A O 1
ATOM 2485 N N . HIS A 1 341 ? 0.988 4.041 -24.824 1.00 92.81 341 HIS A N 1
ATOM 2486 C CA . HIS A 1 341 ? 1.969 3.036 -25.220 1.00 92.81 341 HIS A CA 1
ATOM 2487 C C . HIS A 1 341 ? 2.057 1.895 -24.198 1.00 92.81 341 HIS A C 1
ATOM 2489 O O . HIS A 1 341 ? 1.899 2.102 -22.994 1.00 92.81 341 HIS A O 1
ATOM 2495 N N . THR A 1 342 ? 2.310 0.672 -24.671 1.00 95.19 342 THR A N 1
ATOM 2496 C CA . THR A 1 342 ? 2.277 -0.526 -23.819 1.00 95.19 342 THR A CA 1
ATOM 2497 C C . THR A 1 342 ? 3.314 -1.580 -24.191 1.00 95.19 342 THR A C 1
ATOM 2499 O O . THR A 1 342 ? 3.791 -1.622 -25.327 1.00 95.19 342 THR A O 1
ATOM 2502 N N . THR A 1 343 ? 3.631 -2.464 -23.238 1.00 95.31 343 THR A N 1
ATOM 2503 C CA . THR A 1 343 ? 4.547 -3.601 -23.417 1.00 95.31 343 THR A CA 1
ATOM 2504 C C . THR A 1 343 ? 5.916 -3.115 -23.888 1.00 95.31 343 THR A C 1
ATOM 2506 O O . THR A 1 343 ? 6.376 -3.433 -24.982 1.00 95.31 343 THR A O 1
ATOM 2509 N N . LEU A 1 344 ? 6.550 -2.264 -23.089 1.00 97.44 344 LEU A N 1
ATOM 2510 C CA . LEU A 1 344 ? 7.832 -1.635 -23.413 1.00 97.44 344 LEU A CA 1
ATOM 2511 C C . LEU A 1 344 ? 8.713 -1.543 -22.172 1.00 97.44 344 LEU A C 1
ATOM 2513 O O . LEU A 1 344 ? 8.227 -1.671 -21.052 1.00 97.44 344 LEU A O 1
ATOM 2517 N N . GLY A 1 345 ? 10.007 -1.305 -22.340 1.00 97.50 345 GLY A N 1
ATOM 2518 C CA . GLY A 1 345 ? 10.862 -1.132 -21.173 1.00 97.50 345 GLY A CA 1
ATOM 2519 C C . GLY A 1 345 ? 12.326 -0.910 -21.479 1.00 97.50 345 GLY A C 1
ATOM 2520 O O . GLY A 1 345 ? 12.749 -0.849 -22.636 1.00 97.50 345 GLY A O 1
ATOM 2521 N N . PHE A 1 346 ? 13.086 -0.804 -20.396 1.00 98.31 346 PHE A N 1
ATOM 2522 C CA . PHE A 1 346 ? 14.525 -0.587 -20.405 1.00 98.31 346 PHE A CA 1
ATOM 2523 C C . PHE A 1 346 ? 15.214 -1.698 -19.622 1.00 98.31 346 PHE A C 1
ATOM 2525 O O . PHE A 1 346 ? 14.793 -2.019 -18.507 1.00 98.31 346 PHE A O 1
ATOM 2532 N N . TYR A 1 347 ? 16.263 -2.281 -20.206 1.00 98.62 347 TYR A N 1
ATOM 2533 C CA . TYR A 1 347 ? 16.956 -3.424 -19.620 1.00 98.62 347 TYR A CA 1
ATOM 2534 C C . TYR A 1 347 ? 18.481 -3.291 -19.687 1.00 98.62 347 TYR A C 1
ATOM 2536 O O . TYR A 1 347 ? 19.038 -3.133 -20.771 1.00 98.62 347 TYR A O 1
ATOM 2544 N N . ASN A 1 348 ? 19.176 -3.412 -18.553 1.00 98.31 348 ASN A N 1
ATOM 2545 C CA . ASN A 1 348 ? 20.642 -3.537 -18.499 1.00 98.31 348 ASN A CA 1
ATOM 2546 C C . ASN A 1 348 ? 21.433 -2.391 -19.169 1.00 98.31 348 ASN A C 1
ATOM 2548 O O . ASN A 1 348 ? 22.371 -2.642 -19.925 1.00 98.31 348 ASN A O 1
ATOM 2552 N N . LEU A 1 349 ? 21.090 -1.128 -18.895 1.00 98.50 349 LEU A N 1
ATOM 2553 C CA . LEU A 1 349 ? 21.820 0.034 -19.431 1.00 98.50 349 LEU A CA 1
ATOM 2554 C C . LEU A 1 349 ? 21.867 1.226 -18.466 1.00 98.50 349 LEU A C 1
ATOM 2556 O O . LEU A 1 349 ? 21.019 1.349 -17.581 1.00 98.50 349 LEU A O 1
ATOM 2560 N N . THR A 1 350 ? 22.828 2.126 -18.671 1.00 98.44 350 THR A N 1
ATOM 2561 C CA . THR A 1 350 ? 22.873 3.435 -18.005 1.00 98.44 350 THR A CA 1
ATOM 2562 C C . THR A 1 350 ? 22.300 4.524 -18.908 1.00 98.44 350 THR A C 1
ATOM 2564 O O . THR A 1 350 ? 22.578 4.579 -20.104 1.00 98.44 350 THR A O 1
ATOM 2567 N N . MET A 1 351 ? 21.513 5.421 -18.326 1.00 95.38 351 MET A N 1
ATOM 2568 C CA . MET A 1 351 ? 20.955 6.611 -18.954 1.00 95.38 351 MET A CA 1
ATOM 2569 C C . MET A 1 351 ? 21.390 7.834 -18.152 1.00 95.38 351 MET A C 1
ATOM 2571 O O . MET A 1 351 ? 21.018 7.976 -16.991 1.00 95.38 351 MET A O 1
ATOM 2575 N N . ARG A 1 352 ? 22.184 8.713 -18.765 1.00 91.19 352 ARG A N 1
ATOM 2576 C CA . ARG A 1 352 ? 22.759 9.892 -18.115 1.00 91.19 352 ARG A CA 1
ATOM 2577 C C . ARG A 1 352 ? 22.215 11.176 -18.735 1.00 91.19 352 ARG A C 1
ATOM 2579 O O . ARG A 1 352 ? 22.516 11.507 -19.884 1.00 91.19 352 ARG A O 1
ATOM 2586 N N . GLY A 1 353 ? 21.437 11.910 -17.948 1.00 85.69 353 GLY A N 1
ATOM 2587 C CA . GLY A 1 353 ? 21.018 13.271 -18.254 1.00 85.69 353 GLY A CA 1
ATOM 2588 C C . GLY A 1 353 ? 22.140 14.269 -17.971 1.00 85.69 353 GLY A C 1
ATOM 2589 O O . GLY A 1 353 ? 22.786 14.213 -16.927 1.00 85.69 353 GLY A O 1
ATOM 2590 N N . GLY A 1 354 ? 22.380 15.184 -18.904 1.00 76.81 354 GLY A N 1
ATOM 2591 C CA . GLY A 1 354 ? 23.318 16.296 -18.760 1.00 76.81 354 GLY A CA 1
ATOM 2592 C C . GLY A 1 354 ? 22.693 17.527 -18.083 1.00 76.81 354 GLY A C 1
ATOM 2593 O O . GLY A 1 354 ? 21.519 17.500 -17.717 1.00 76.81 354 GLY A O 1
ATOM 2594 N N . PRO A 1 355 ? 23.426 18.654 -17.985 1.00 72.38 355 PRO A N 1
ATOM 2595 C CA . PRO A 1 355 ? 23.008 19.843 -17.223 1.00 72.38 355 PRO A CA 1
ATOM 2596 C C . PRO A 1 355 ? 21.664 20.468 -17.628 1.00 72.38 355 PRO A C 1
ATOM 2598 O O . PRO A 1 355 ? 21.008 21.124 -16.823 1.00 72.38 355 PRO A O 1
ATOM 2601 N N . LYS A 1 356 ? 21.247 20.274 -18.885 1.00 71.56 356 LYS A N 1
ATOM 2602 C CA . LYS A 1 356 ? 19.982 20.789 -19.437 1.00 71.56 356 LYS A CA 1
ATOM 2603 C C . LYS A 1 356 ? 18.852 19.748 -19.447 1.00 71.56 356 LYS A C 1
ATOM 2605 O O . LYS A 1 356 ? 17.784 20.012 -19.987 1.00 71.56 356 LYS A O 1
ATOM 2610 N N . CYS A 1 357 ? 19.090 18.551 -18.918 1.00 76.38 357 CYS A N 1
ATOM 2611 C CA . CYS A 1 357 ? 18.109 17.474 -18.901 1.00 76.38 357 CYS A CA 1
ATOM 2612 C C . CYS A 1 357 ? 17.086 17.732 -17.790 1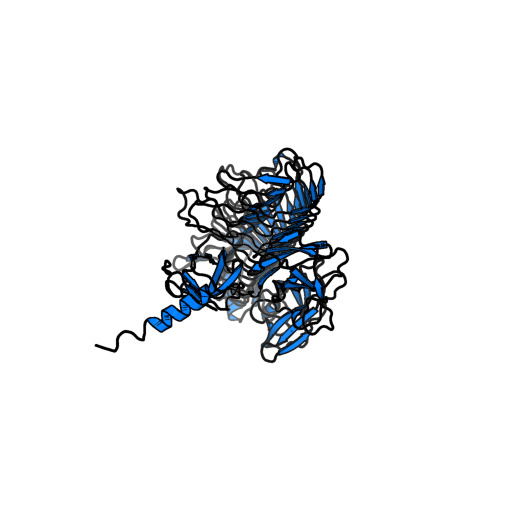.00 76.38 357 CYS A C 1
ATOM 2614 O O . CYS A 1 357 ? 17.446 17.753 -16.617 1.00 76.38 357 CYS A O 1
ATOM 2616 N N . SER A 1 358 ? 15.811 17.922 -18.147 1.00 78.69 358 SER A N 1
ATOM 2617 C CA . SER A 1 358 ? 14.760 18.126 -17.140 1.00 78.69 358 SER A CA 1
ATOM 2618 C C . SER A 1 358 ? 14.376 16.818 -16.454 1.00 78.69 358 SER A C 1
ATOM 2620 O O . SER A 1 358 ? 14.022 16.798 -15.275 1.00 78.69 358 SER A O 1
ATOM 2622 N N . MET A 1 359 ? 14.446 15.712 -17.197 1.00 83.88 359 MET A N 1
ATOM 2623 C CA . MET A 1 359 ? 14.247 14.371 -16.665 1.00 83.88 359 MET A CA 1
ATOM 2624 C C . MET A 1 359 ? 14.923 13.305 -17.520 1.00 83.88 359 MET A C 1
ATOM 2626 O O . MET A 1 359 ? 14.905 13.419 -18.737 1.00 83.88 359 MET A O 1
ATOM 2630 N N . VAL A 1 360 ? 15.507 12.260 -16.933 1.00 89.75 360 VAL A N 1
ATOM 2631 C CA . VAL A 1 360 ? 16.189 11.232 -17.746 1.00 89.75 360 VAL A CA 1
ATOM 2632 C C . VAL A 1 360 ? 15.167 10.395 -18.516 1.00 89.75 360 VAL A C 1
ATOM 2634 O O . VAL A 1 360 ? 15.262 10.276 -19.736 1.00 89.75 360 VAL A O 1
ATOM 2637 N N . VAL A 1 361 ? 14.151 9.872 -17.827 1.00 91.19 361 VAL A N 1
ATOM 2638 C CA . VAL A 1 361 ? 13.054 9.126 -18.459 1.00 91.19 361 VAL A CA 1
ATOM 2639 C C . VAL A 1 361 ? 11.709 9.726 -18.072 1.00 91.19 361 VAL A C 1
ATOM 2641 O O . VAL A 1 361 ? 11.438 9.956 -16.891 1.00 91.19 361 VAL A O 1
ATOM 2644 N N . ASN A 1 362 ? 10.862 9.956 -19.074 1.00 89.06 362 A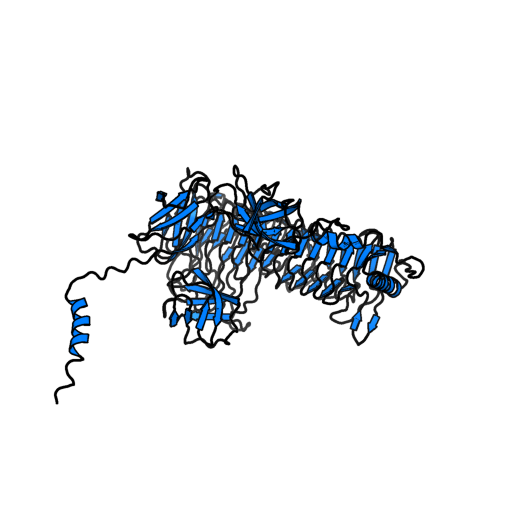SN A N 1
ATOM 2645 C CA . ASN A 1 362 ? 9.522 10.495 -18.898 1.00 89.06 362 ASN A CA 1
ATOM 2646 C C . ASN A 1 362 ? 8.456 9.570 -19.486 1.00 89.06 362 ASN A C 1
ATOM 2648 O O . ASN A 1 362 ? 8.443 9.334 -20.695 1.00 89.06 362 ASN A O 1
ATOM 2652 N N . TYR A 1 363 ? 7.541 9.107 -18.643 1.00 89.69 363 TYR A N 1
ATOM 2653 C CA . TYR A 1 363 ? 6.387 8.311 -19.033 1.00 89.69 363 TYR A CA 1
ATOM 2654 C C . TYR A 1 363 ? 5.083 9.082 -18.860 1.00 89.69 363 TYR A C 1
ATOM 2656 O O . TYR A 1 363 ? 4.808 9.637 -17.791 1.00 89.69 363 TYR A O 1
ATOM 2664 N N . PHE A 1 364 ? 4.227 8.997 -19.875 1.00 86.88 364 PHE A N 1
ATOM 2665 C CA . PHE A 1 364 ? 2.822 9.385 -19.794 1.00 86.88 364 PHE A CA 1
ATOM 2666 C C . PHE A 1 364 ? 1.951 8.178 -20.101 1.00 86.88 364 PHE A C 1
ATOM 2668 O O . PHE A 1 364 ? 2.166 7.529 -21.116 1.00 86.88 364 PHE A O 1
ATOM 2675 N N . ALA A 1 365 ? 0.982 7.885 -19.237 1.00 87.19 365 ALA A N 1
ATOM 2676 C CA . ALA A 1 365 ? -0.079 6.903 -19.440 1.00 87.19 365 ALA A CA 1
ATOM 2677 C C . ALA A 1 365 ? 0.368 5.555 -20.041 1.00 87.19 365 ALA A C 1
ATOM 2679 O O . ALA A 1 365 ? -0.324 4.977 -20.882 1.00 87.19 365 ALA A O 1
ATOM 2680 N N . ALA A 1 366 ? 1.561 5.086 -19.663 1.00 88.44 366 ALA A N 1
ATOM 2681 C CA . ALA A 1 366 ? 2.120 3.834 -20.153 1.00 88.44 366 ALA A CA 1
ATOM 2682 C C . ALA A 1 366 ? 1.650 2.662 -19.289 1.00 88.44 366 ALA A C 1
ATOM 2684 O O . ALA A 1 366 ? 1.636 2.761 -18.059 1.00 88.44 366 ALA A O 1
ATOM 2685 N N . ILE A 1 367 ? 1.306 1.551 -19.940 1.00 92.19 367 ILE A N 1
ATOM 2686 C CA . ILE A 1 367 ? 0.757 0.356 -19.285 1.00 92.19 367 ILE A CA 1
ATOM 2687 C C . ILE A 1 367 ? 1.633 -0.858 -19.599 1.00 92.19 367 ILE A C 1
ATOM 2689 O O . ILE A 1 367 ? 2.046 -1.015 -20.749 1.00 92.19 367 ILE A O 1
ATOM 2693 N N . ARG A 1 368 ? 1.902 -1.746 -18.633 1.00 93.62 368 ARG A N 1
ATOM 2694 C CA . ARG A 1 368 ? 2.815 -2.904 -18.811 1.00 93.62 368 ARG A CA 1
ATOM 2695 C C . ARG A 1 368 ? 4.191 -2.453 -19.274 1.00 93.62 368 ARG A C 1
ATOM 2697 O O . ARG A 1 368 ? 4.640 -2.772 -20.379 1.00 93.62 368 ARG A O 1
ATOM 2704 N N . ALA A 1 369 ? 4.834 -1.649 -18.441 1.00 96.12 369 ALA A N 1
ATOM 2705 C CA . ALA A 1 369 ? 6.165 -1.147 -18.725 1.00 96.12 369 ALA A CA 1
ATOM 2706 C C . ALA A 1 369 ? 7.117 -1.365 -17.556 1.00 96.12 369 ALA A C 1
ATOM 2708 O O . ALA A 1 369 ? 6.696 -1.465 -16.401 1.00 96.12 369 ALA A O 1
ATOM 2709 N N . PHE A 1 370 ? 8.408 -1.467 -17.867 1.00 97.62 370 PHE A N 1
ATOM 2710 C CA . PHE A 1 370 ? 9.406 -1.789 -16.859 1.00 97.62 370 PHE A CA 1
ATOM 2711 C C . PHE A 1 370 ? 10.738 -1.055 -17.027 1.00 97.62 370 PHE A C 1
ATOM 2713 O O . PHE A 1 370 ? 11.133 -0.653 -18.123 1.00 97.62 370 PHE A O 1
ATOM 2720 N N . ILE A 1 371 ? 11.456 -0.944 -15.911 1.00 98.19 371 ILE A N 1
ATOM 2721 C CA . ILE A 1 371 ? 12.883 -0.621 -15.856 1.00 98.19 371 ILE A CA 1
ATOM 2722 C C . ILE A 1 371 ? 13.550 -1.710 -15.021 1.00 98.19 371 ILE A C 1
ATOM 2724 O O . ILE A 1 371 ? 13.197 -1.889 -13.854 1.00 98.19 371 ILE A O 1
ATOM 2728 N N . ALA A 1 372 ? 14.493 -2.445 -15.608 1.00 98.50 372 ALA A N 1
ATOM 2729 C CA . ALA A 1 372 ? 15.180 -3.529 -14.919 1.00 98.50 372 ALA A CA 1
ATOM 2730 C C . ALA A 1 372 ? 16.687 -3.535 -15.201 1.00 98.50 372 ALA A C 1
ATOM 2732 O O . ALA A 1 372 ? 17.114 -3.459 -16.351 1.00 98.50 372 ALA A O 1
ATOM 2733 N N . GLY A 1 373 ? 17.512 -3.623 -14.155 1.00 98.38 373 GLY A N 1
ATOM 2734 C CA . GLY A 1 373 ? 18.968 -3.615 -14.320 1.00 98.38 373 GLY A CA 1
ATOM 2735 C C . GLY A 1 373 ? 19.518 -2.298 -14.882 1.00 98.38 373 GLY A C 1
ATOM 2736 O O . GLY A 1 373 ? 20.571 -2.295 -15.520 1.00 98.38 373 GLY A O 1
ATOM 2737 N N . CYS A 1 374 ? 18.821 -1.175 -14.696 1.00 98.69 374 CYS A N 1
ATOM 2738 C CA . CYS A 1 374 ? 19.220 0.115 -15.259 1.00 98.69 374 CYS A CA 1
ATOM 2739 C C . CYS A 1 374 ? 19.758 1.083 -14.208 1.00 98.69 374 CYS A C 1
ATOM 2741 O O . CYS A 1 374 ? 19.415 1.004 -13.032 1.00 98.69 374 CYS A O 1
ATOM 2743 N N . ARG A 1 375 ? 20.543 2.063 -14.657 1.00 98.12 375 ARG A N 1
ATOM 2744 C CA . ARG A 1 375 ? 20.941 3.218 -13.848 1.00 98.12 375 ARG A 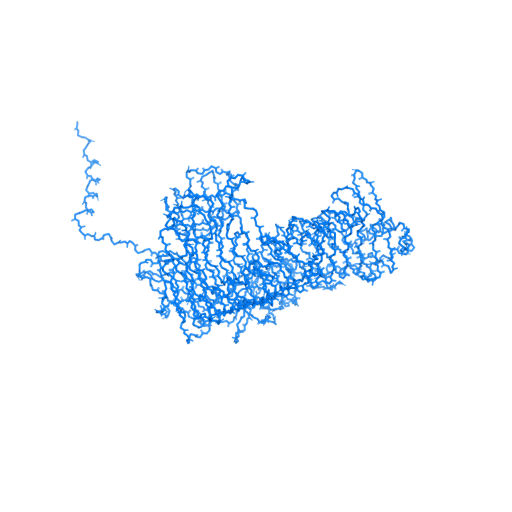CA 1
ATOM 2745 C C . ARG A 1 375 ? 20.540 4.507 -14.554 1.00 98.12 375 ARG A C 1
ATOM 2747 O O . ARG A 1 375 ? 20.931 4.725 -15.694 1.00 98.12 375 ARG A O 1
ATOM 2754 N N . LEU A 1 376 ? 19.741 5.341 -13.899 1.00 95.38 376 LEU A N 1
ATOM 2755 C CA . LEU A 1 376 ? 19.338 6.658 -14.385 1.00 95.38 376 LEU A CA 1
ATOM 2756 C C . LEU A 1 376 ? 20.062 7.705 -13.543 1.00 95.38 376 LEU A C 1
ATOM 2758 O O . LEU A 1 376 ? 19.817 7.809 -12.344 1.00 95.38 376 LEU A O 1
ATOM 2762 N N . GLU A 1 377 ? 20.956 8.458 -14.174 1.00 91.38 377 GLU A N 1
ATOM 2763 C CA . GLU A 1 377 ? 21.731 9.521 -13.538 1.00 91.38 377 GLU A CA 1
ATOM 2764 C C . GLU A 1 377 ? 21.253 10.869 -14.053 1.00 91.38 377 GLU A C 1
ATOM 2766 O O . GLU A 1 377 ? 21.365 11.170 -15.244 1.00 91.38 377 GLU A O 1
ATOM 2771 N N . ASN A 1 378 ? 20.725 11.687 -13.157 1.00 86.81 378 ASN A N 1
ATOM 2772 C CA . ASN A 1 378 ? 20.315 13.037 -13.470 1.00 86.81 378 ASN A CA 1
ATOM 2773 C C . ASN A 1 378 ? 21.340 14.045 -12.938 1.00 86.81 378 ASN A C 1
ATOM 2775 O O . ASN A 1 378 ? 21.500 14.201 -11.728 1.00 86.81 378 ASN A O 1
ATOM 2779 N N . HIS A 1 379 ? 21.990 14.762 -13.855 1.00 80.94 379 HIS A N 1
ATOM 2780 C CA . HIS A 1 379 ? 22.883 15.882 -13.543 1.00 80.94 379 HIS A CA 1
ATOM 2781 C C . HIS A 1 379 ? 22.302 17.236 -13.987 1.00 80.94 379 HIS A C 1
ATOM 2783 O O . HIS A 1 379 ? 23.057 18.183 -14.208 1.00 80.94 379 HIS A O 1
ATOM 2789 N N . GLY A 1 380 ? 20.979 17.314 -14.173 1.00 71.94 380 GLY A N 1
ATOM 2790 C CA . GLY A 1 380 ? 20.265 18.542 -14.522 1.00 71.94 380 GLY A CA 1
ATOM 2791 C C . GLY A 1 380 ? 20.238 19.586 -13.397 1.00 71.94 380 GLY A C 1
ATOM 2792 O O . GLY A 1 380 ? 20.625 19.313 -12.267 1.00 71.94 380 GLY A O 1
ATOM 2793 N N . GLY A 1 381 ? 19.781 20.803 -13.706 1.00 70.19 381 GLY A N 1
ATOM 2794 C CA . GLY A 1 381 ? 19.628 21.886 -12.720 1.00 70.19 381 GLY A CA 1
ATOM 2795 C C . GLY A 1 381 ? 18.499 21.670 -11.693 1.00 70.19 381 GLY A C 1
ATOM 2796 O O . GLY A 1 381 ? 17.985 20.569 -11.520 1.00 70.19 381 GLY A O 1
ATOM 2797 N N . GLN A 1 382 ? 18.074 22.740 -11.013 1.00 73.56 382 GLN A N 1
ATOM 2798 C CA . GLN A 1 382 ? 16.992 22.672 -10.016 1.00 73.56 382 GLN A CA 1
ATOM 2799 C C . GLN A 1 382 ? 15.656 22.202 -10.621 1.00 73.56 382 GLN A C 1
ATOM 2801 O O . GLN A 1 382 ? 15.282 22.622 -11.716 1.00 73.56 382 GLN A O 1
ATOM 2806 N N . GLY A 1 383 ? 14.902 21.376 -9.885 1.00 73.12 383 GLY A N 1
ATOM 2807 C CA . GLY A 1 383 ? 13.573 20.895 -10.291 1.00 73.12 383 GLY A CA 1
ATOM 2808 C C . GLY A 1 383 ? 13.586 19.720 -11.274 1.00 73.12 383 GLY A C 1
ATOM 2809 O O . GLY A 1 383 ? 12.539 19.384 -11.839 1.00 73.12 383 GLY A O 1
ATOM 2810 N N . THR A 1 384 ? 14.751 19.108 -11.492 1.00 79.88 384 THR A N 1
ATOM 2811 C CA . THR A 1 384 ? 14.935 18.004 -12.440 1.00 79.88 384 THR A CA 1
ATOM 2812 C C . THR A 1 384 ? 14.726 16.641 -11.781 1.00 79.88 384 THR A C 1
ATOM 2814 O O . THR A 1 384 ? 14.540 16.551 -10.564 1.00 79.88 384 THR A O 1
ATOM 2817 N N . ARG A 1 385 ? 14.632 15.571 -12.584 1.00 86.56 385 ARG A N 1
ATOM 2818 C CA . ARG A 1 385 ? 14.268 14.233 -12.086 1.00 86.56 385 ARG A CA 1
ATOM 2819 C C . ARG A 1 385 ? 15.037 13.105 -12.763 1.00 86.56 385 ARG A C 1
ATOM 2821 O O . ARG A 1 385 ? 15.265 13.157 -13.966 1.00 86.56 385 ARG A O 1
ATOM 2828 N N . SER A 1 386 ? 15.337 12.015 -12.057 1.00 90.56 386 SER A N 1
ATOM 2829 C CA . SER A 1 386 ? 15.804 10.808 -12.771 1.00 90.56 386 SER A CA 1
ATOM 2830 C C . SER A 1 386 ? 14.655 10.172 -13.549 1.00 90.56 386 SER A C 1
ATOM 2832 O O . SER A 1 386 ? 14.785 9.888 -14.736 1.00 90.56 386 SER A O 1
ATOM 2834 N N . ILE A 1 387 ? 13.486 10.034 -12.924 1.00 91.94 387 ILE A N 1
ATOM 2835 C CA . ILE A 1 387 ? 12.289 9.510 -13.583 1.00 91.94 387 ILE A CA 1
ATOM 2836 C C . ILE A 1 387 ? 11.046 10.328 -13.239 1.00 91.94 387 ILE A C 1
ATOM 2838 O O . ILE A 1 387 ? 10.829 10.712 -12.088 1.00 91.94 387 ILE A O 1
ATOM 2842 N N . ALA A 1 388 ? 10.210 10.556 -14.248 1.00 90.31 388 ALA A N 1
ATOM 2843 C CA . ALA A 1 388 ? 8.835 11.000 -14.084 1.00 90.31 388 ALA A CA 1
ATOM 2844 C C . ALA A 1 388 ? 7.894 9.992 -14.749 1.00 90.31 388 ALA A C 1
ATOM 2846 O O . ALA A 1 388 ? 8.104 9.614 -15.900 1.00 90.31 388 ALA A O 1
ATOM 2847 N N . TRP A 1 389 ? 6.854 9.569 -14.036 1.00 90.62 389 TRP A N 1
ATOM 2848 C CA . TRP A 1 389 ? 5.837 8.674 -14.571 1.00 90.62 389 TRP A CA 1
ATOM 2849 C C . TRP A 1 389 ? 4.450 9.122 -14.132 1.00 90.62 389 TRP A C 1
ATOM 2851 O O . TRP A 1 389 ? 4.120 9.133 -12.945 1.00 90.62 389 TRP A O 1
ATOM 2861 N N . ARG A 1 390 ? 3.635 9.507 -15.110 1.00 89.75 390 ARG A N 1
ATOM 2862 C CA . ARG A 1 390 ? 2.273 10.003 -14.908 1.00 89.75 390 ARG A CA 1
ATOM 2863 C C . ARG A 1 390 ? 1.264 8.992 -15.445 1.00 89.75 390 ARG A C 1
ATOM 2865 O O . ARG A 1 390 ? 1.442 8.513 -16.560 1.00 89.75 390 ARG A O 1
ATOM 2872 N N . GLU A 1 391 ? 0.234 8.697 -14.658 1.00 88.81 391 GLU A N 1
ATOM 2873 C CA . GLU A 1 391 ? -0.967 7.932 -15.043 1.00 88.81 391 GLU A CA 1
ATOM 2874 C C . GLU A 1 391 ? -0.689 6.511 -15.569 1.00 88.81 391 GLU A C 1
ATOM 2876 O O . GLU A 1 391 ? -1.310 6.047 -16.518 1.00 88.81 391 GLU A O 1
ATOM 2881 N N . GLY A 1 392 ? 0.291 5.815 -14.996 1.00 86.81 392 GLY A N 1
ATOM 2882 C CA . GLY A 1 392 ? 0.702 4.482 -15.440 1.00 86.81 392 GLY A CA 1
ATOM 2883 C C . GLY A 1 392 ? -0.063 3.354 -14.755 1.00 86.81 392 GLY A C 1
ATOM 2884 O O . GLY A 1 392 ? -0.604 3.526 -13.664 1.00 86.81 392 GLY A O 1
ATOM 2885 N N . ALA A 1 393 ? -0.059 2.175 -15.375 1.00 91.69 393 ALA A N 1
ATOM 2886 C CA . ALA A 1 393 ? -0.580 0.969 -14.741 1.00 91.69 393 ALA A CA 1
ATOM 2887 C C . ALA A 1 393 ? 0.257 -0.271 -15.060 1.00 91.69 393 ALA A C 1
ATOM 2889 O O . ALA A 1 393 ? 0.850 -0.359 -16.137 1.00 91.69 393 ALA A O 1
ATOM 2890 N N . GLN A 1 394 ? 0.275 -1.253 -14.157 1.00 94.06 394 GLN A N 1
ATOM 2891 C CA . GLN A 1 394 ? 1.010 -2.510 -14.346 1.00 94.06 394 GLN A CA 1
ATOM 2892 C C . GLN A 1 394 ? 2.501 -2.249 -14.612 1.00 94.06 394 GLN A C 1
ATOM 2894 O O . GLN A 1 394 ? 3.004 -2.465 -15.717 1.00 94.06 394 GLN A O 1
ATOM 2899 N N . THR A 1 395 ? 3.210 -1.709 -13.623 1.00 94.56 395 THR A N 1
ATOM 2900 C CA . THR A 1 395 ? 4.581 -1.215 -13.807 1.00 94.56 395 THR A CA 1
ATOM 2901 C C . THR A 1 395 ? 5.563 -1.909 -12.871 1.00 94.56 395 THR A C 1
ATOM 2903 O O . THR A 1 395 ? 5.249 -2.207 -11.720 1.00 94.56 395 THR A O 1
ATOM 2906 N N . VAL A 1 396 ? 6.764 -2.206 -13.378 1.00 97.50 396 VAL A N 1
ATOM 2907 C CA . VAL A 1 396 ? 7.826 -2.872 -12.604 1.00 97.50 396 VAL A CA 1
ATOM 2908 C C . VAL A 1 396 ? 9.131 -2.098 -12.712 1.00 97.50 396 VAL A C 1
ATOM 2910 O O . VAL A 1 396 ? 9.698 -1.942 -13.791 1.00 97.50 396 VAL A O 1
ATOM 2913 N N . LEU A 1 397 ? 9.649 -1.654 -11.575 1.00 97.81 397 LEU A N 1
ATOM 2914 C CA . LEU A 1 397 ? 11.000 -1.135 -11.427 1.00 97.81 397 LEU A CA 1
ATOM 2915 C C . LEU A 1 397 ? 11.772 -2.122 -10.562 1.00 97.81 397 LEU A C 1
ATOM 2917 O O . LEU A 1 397 ? 11.416 -2.324 -9.401 1.00 97.81 397 LEU A O 1
ATOM 2921 N N . LYS A 1 398 ? 12.823 -2.737 -11.102 1.00 98.12 398 LYS A N 1
ATOM 2922 C CA . LYS A 1 398 ? 13.619 -3.691 -10.329 1.00 98.12 398 LYS A CA 1
ATOM 2923 C C . LYS A 1 398 ? 15.109 -3.618 -10.584 1.00 98.12 398 LYS A C 1
ATOM 2925 O O . LYS A 1 398 ? 15.535 -3.255 -11.677 1.00 98.12 398 LYS A O 1
ATOM 2930 N N . ASP A 1 399 ? 15.902 -3.982 -9.583 1.00 98.38 399 ASP A N 1
ATOM 2931 C CA . ASP A 1 399 ? 17.361 -4.114 -9.702 1.00 98.38 399 ASP A CA 1
ATOM 2932 C C . ASP A 1 399 ? 18.019 -2.866 -10.332 1.00 98.38 399 ASP A C 1
ATOM 2934 O O . ASP A 1 399 ? 18.935 -2.972 -11.148 1.00 98.38 399 ASP A O 1
ATOM 2938 N N . SER A 1 400 ? 17.481 -1.676 -10.042 1.00 98.69 400 SER A N 1
ATOM 2939 C CA . SER A 1 400 ? 17.799 -0.436 -10.762 1.00 98.69 400 SER A CA 1
ATOM 2940 C C . SER A 1 400 ? 18.191 0.699 -9.823 1.00 98.69 400 SER A C 1
ATOM 2942 O O . SER A 1 400 ? 17.882 0.686 -8.633 1.00 98.69 400 SER A O 1
ATOM 2944 N N . GLN A 1 401 ? 18.886 1.696 -10.362 1.00 98.06 401 GLN A N 1
ATOM 2945 C CA . GLN A 1 401 ? 19.439 2.820 -9.612 1.00 98.06 401 GLN A CA 1
ATOM 2946 C C . GLN A 1 401 ? 18.924 4.145 -10.185 1.00 98.06 401 GLN A C 1
ATOM 2948 O O . GLN A 1 401 ? 18.988 4.361 -11.393 1.00 98.06 401 GLN A O 1
ATOM 2953 N N . PHE A 1 402 ? 18.441 5.039 -9.326 1.00 95.25 402 PHE A N 1
ATOM 2954 C CA . PHE A 1 402 ? 17.908 6.352 -9.692 1.00 95.25 402 PHE A CA 1
ATOM 2955 C C . PHE A 1 402 ? 18.643 7.410 -8.878 1.00 95.25 402 PHE A C 1
ATOM 2957 O O . PHE A 1 402 ? 18.414 7.543 -7.677 1.00 95.25 402 PHE A O 1
ATOM 2964 N N . VAL A 1 403 ? 19.556 8.129 -9.520 1.00 91.19 403 VAL A N 1
ATOM 2965 C CA . VAL A 1 403 ? 20.507 9.011 -8.843 1.00 91.19 403 VAL A CA 1
ATOM 2966 C C . VAL A 1 403 ? 20.313 10.438 -9.315 1.00 91.19 403 VAL A C 1
ATOM 2968 O O . VAL A 1 403 ? 20.548 10.755 -10.480 1.00 91.19 403 VAL A O 1
ATOM 2971 N N . SER A 1 404 ? 19.912 11.303 -8.389 1.00 85.25 404 SER A N 1
ATOM 2972 C CA . SER A 1 404 ? 19.738 12.731 -8.620 1.00 85.25 404 SER A CA 1
ATOM 2973 C C . SER A 1 404 ? 20.482 13.521 -7.546 1.00 85.25 404 SER A C 1
ATOM 2975 O O . SER A 1 404 ? 19.952 13.772 -6.469 1.00 85.25 404 SER A O 1
ATOM 2977 N N . THR A 1 405 ? 21.720 13.921 -7.835 1.00 73.62 405 THR A N 1
ATOM 2978 C CA . THR A 1 405 ? 22.622 14.522 -6.832 1.00 73.62 405 THR A CA 1
ATOM 2979 C C . THR A 1 405 ? 22.542 16.045 -6.746 1.00 73.62 405 THR A C 1
ATOM 2981 O O . THR A 1 405 ? 23.213 16.648 -5.918 1.00 73.62 405 THR A O 1
ATOM 2984 N N . GLN A 1 406 ? 21.759 16.680 -7.618 1.00 74.06 406 GLN A N 1
ATOM 2985 C CA . GLN A 1 406 ? 21.645 18.135 -7.701 1.00 74.06 406 GLN A CA 1
ATOM 2986 C C . GLN A 1 406 ? 20.531 18.664 -6.792 1.00 74.06 406 GLN A C 1
ATOM 2988 O O . GLN A 1 406 ? 19.514 17.994 -6.589 1.00 74.06 406 GLN A O 1
ATOM 2993 N N . MET A 1 407 ? 20.695 19.894 -6.297 1.00 71.94 407 MET A N 1
ATOM 2994 C CA . MET A 1 407 ? 19.695 20.554 -5.451 1.00 71.94 407 MET A CA 1
ATOM 2995 C C . MET A 1 407 ? 18.308 20.617 -6.118 1.00 71.94 407 MET A C 1
ATOM 2997 O O . MET A 1 407 ? 18.166 20.766 -7.335 1.00 71.94 407 MET A O 1
ATOM 3001 N N . LYS A 1 408 ? 17.269 20.541 -5.292 1.00 73.81 408 LYS A N 1
ATOM 3002 C CA . LYS A 1 408 ? 15.830 20.520 -5.568 1.00 73.81 408 LYS A CA 1
ATOM 3003 C C . LYS A 1 408 ? 15.405 19.521 -6.640 1.00 73.81 408 LYS A C 1
ATOM 3005 O O . LYS A 1 408 ? 14.473 19.804 -7.395 1.00 73.81 408 LYS A O 1
ATOM 3010 N N . SER A 1 409 ? 16.085 18.381 -6.736 1.00 77.81 409 SER A N 1
ATOM 3011 C CA . SER A 1 409 ? 15.842 17.393 -7.790 1.00 77.81 409 SER A CA 1
ATOM 3012 C C . SER A 1 409 ? 15.313 16.077 -7.221 1.00 77.81 409 SER A C 1
ATOM 3014 O O . SER A 1 409 ? 15.888 15.507 -6.295 1.00 77.81 409 SER A O 1
ATOM 3016 N N . ASP A 1 410 ? 14.193 15.595 -7.764 1.00 84.56 410 ASP A N 1
ATOM 3017 C CA . ASP A 1 410 ? 13.553 14.361 -7.301 1.00 84.56 410 ASP A CA 1
ATOM 3018 C C . ASP A 1 410 ? 14.296 13.137 -7.876 1.00 84.56 410 ASP A C 1
ATOM 3020 O O . ASP A 1 410 ? 14.569 13.062 -9.077 1.00 84.56 410 ASP A O 1
ATOM 3024 N N . ALA A 1 411 ? 14.556 12.113 -7.060 1.00 89.50 411 ALA A N 1
ATOM 3025 C CA . ALA A 1 411 ? 15.024 10.834 -7.597 1.00 89.50 411 ALA A CA 1
ATOM 3026 C C . ALA A 1 411 ? 13.935 10.200 -8.474 1.00 89.50 411 ALA A C 1
ATOM 3028 O O . ALA A 1 411 ? 14.218 9.708 -9.567 1.00 89.50 411 ALA A O 1
ATOM 3029 N N . ALA A 1 412 ? 12.676 10.267 -8.033 1.00 91.62 412 ALA A N 1
ATOM 3030 C CA . ALA A 1 412 ? 11.550 9.736 -8.784 1.00 91.62 412 ALA A CA 1
ATOM 3031 C C . ALA A 1 412 ? 10.237 10.469 -8.494 1.00 91.62 412 ALA A C 1
ATOM 3033 O O . ALA A 1 412 ? 9.962 10.880 -7.366 1.00 91.62 412 ALA A O 1
ATOM 3034 N N . TYR A 1 413 ? 9.405 10.594 -9.526 1.00 90.50 413 TYR A N 1
ATOM 3035 C CA . TYR A 1 413 ? 8.115 11.269 -9.459 1.00 90.50 413 TYR A CA 1
ATOM 3036 C C . TYR A 1 413 ? 7.028 10.427 -10.133 1.00 90.50 413 TYR A C 1
ATOM 3038 O O . TYR A 1 413 ? 6.868 10.461 -11.353 1.00 90.50 413 TYR A O 1
ATOM 3046 N N . PHE A 1 414 ? 6.288 9.678 -9.323 1.00 91.69 414 PHE A N 1
ATOM 3047 C CA . PHE A 1 414 ? 5.173 8.826 -9.717 1.00 91.69 414 PHE A CA 1
ATOM 3048 C C . PHE A 1 414 ? 3.845 9.488 -9.340 1.00 91.69 414 PHE A C 1
ATOM 3050 O O . PHE A 1 414 ? 3.586 9.774 -8.172 1.00 91.69 414 PHE A O 1
ATOM 3057 N N . VAL A 1 415 ? 2.992 9.715 -10.333 1.00 90.50 415 VAL A N 1
ATOM 3058 C CA . VAL A 1 415 ? 1.637 10.259 -10.160 1.00 90.50 415 VAL A CA 1
ATOM 3059 C C . VAL A 1 415 ? 0.659 9.337 -10.863 1.00 90.50 415 VAL A C 1
ATOM 3061 O O . VAL A 1 415 ? 0.943 8.919 -11.986 1.00 90.50 415 VAL A O 1
ATOM 3064 N N . GLY A 1 416 ? -0.479 9.030 -10.243 1.00 89.94 416 GLY A N 1
ATOM 3065 C CA . GLY A 1 416 ? -1.524 8.232 -10.882 1.00 89.94 416 GLY A CA 1
ATOM 3066 C C . GLY A 1 416 ? -1.081 6.812 -11.217 1.00 89.94 416 GLY A C 1
ATOM 3067 O O . GLY A 1 416 ? -1.459 6.308 -12.266 1.00 89.94 416 GLY A O 1
ATOM 3068 N N . GLN A 1 417 ? -0.185 6.219 -10.420 1.00 90.12 417 GLN A N 1
ATOM 3069 C CA . GLN A 1 417 ? 0.306 4.865 -10.679 1.00 90.12 417 GLN A CA 1
ATOM 3070 C C . GLN A 1 417 ? -0.597 3.831 -10.027 1.00 90.12 417 GLN A C 1
ATOM 3072 O O . GLN A 1 417 ? -0.769 3.855 -8.809 1.00 90.12 417 GLN A O 1
ATOM 3077 N N . ASN A 1 418 ? -1.089 2.898 -10.835 1.00 91.62 418 ASN A N 1
ATOM 3078 C CA . ASN A 1 418 ? -1.895 1.779 -10.371 1.00 91.62 418 ASN A CA 1
ATOM 3079 C C . ASN A 1 418 ? -1.121 0.474 -10.570 1.00 91.62 418 ASN A C 1
ATOM 3081 O O . ASN A 1 418 ? -0.636 0.206 -11.667 1.00 91.62 418 ASN A O 1
ATOM 3085 N N . ASP A 1 419 ? -0.998 -0.351 -9.534 1.00 93.25 419 ASP A N 1
ATOM 3086 C CA . ASP A 1 419 ? -0.263 -1.619 -9.618 1.00 93.25 419 ASP A CA 1
ATOM 3087 C C . ASP A 1 419 ? 1.235 -1.441 -9.958 1.00 93.25 419 ASP A C 1
ATOM 3089 O O . ASP A 1 419 ? 1.747 -1.988 -10.944 1.00 93.25 419 ASP A O 1
ATOM 3093 N N . LEU A 1 420 ? 1.937 -0.645 -9.146 1.00 95.12 420 LEU A N 1
ATOM 3094 C CA . LEU A 1 420 ? 3.373 -0.376 -9.280 1.00 95.12 420 LEU A CA 1
ATOM 3095 C C . LEU A 1 420 ? 4.183 -1.233 -8.305 1.00 95.12 420 LEU A C 1
ATOM 3097 O O . LEU A 1 420 ? 3.993 -1.153 -7.092 1.00 95.12 420 LEU A O 1
ATOM 3101 N N . ILE A 1 421 ? 5.156 -1.975 -8.832 1.00 97.06 421 ILE A N 1
ATOM 3102 C CA . ILE A 1 421 ? 6.147 -2.711 -8.044 1.00 97.06 421 ILE A CA 1
ATOM 3103 C C . ILE A 1 421 ? 7.518 -2.058 -8.199 1.00 97.06 421 ILE A C 1
ATOM 3105 O O . ILE A 1 421 ? 8.051 -1.957 -9.302 1.00 97.06 421 ILE A O 1
ATOM 3109 N N . VAL A 1 422 ? 8.123 -1.677 -7.077 1.00 97.81 422 VAL A N 1
ATOM 3110 C CA . VAL A 1 422 ? 9.506 -1.209 -6.971 1.00 97.81 422 VAL A CA 1
ATOM 3111 C C . VAL A 1 422 ? 10.270 -2.172 -6.069 1.00 97.81 422 VAL A C 1
ATOM 3113 O O . VAL A 1 422 ? 9.969 -2.264 -4.879 1.00 97.81 422 VAL A O 1
ATOM 3116 N N . LYS A 1 423 ? 11.248 -2.902 -6.612 1.00 98.12 423 LYS A N 1
ATOM 3117 C CA . LYS A 1 423 ? 11.941 -3.966 -5.874 1.00 98.12 423 LYS A CA 1
ATOM 3118 C C . LYS A 1 423 ? 13.448 -3.943 -6.062 1.00 98.12 423 LYS A C 1
ATOM 3120 O O . LYS A 1 423 ? 13.922 -3.944 -7.190 1.00 98.12 423 LYS A O 1
ATOM 3125 N N . ASN A 1 424 ? 14.204 -4.017 -4.969 1.00 98.44 424 ASN A N 1
ATOM 3126 C CA . ASN A 1 424 ? 15.671 -4.050 -5.027 1.00 98.44 424 ASN A CA 1
ATOM 3127 C C . ASN A 1 424 ? 16.256 -2.858 -5.813 1.00 98.44 424 ASN A C 1
ATOM 3129 O O . ASN A 1 424 ? 17.143 -3.005 -6.653 1.00 98.44 424 ASN A O 1
ATOM 3133 N N . CYS A 1 425 ? 15.697 -1.669 -5.584 1.00 98.50 425 CYS A N 1
ATOM 3134 C CA . CYS A 1 425 ? 16.139 -0.440 -6.232 1.00 98.50 425 CYS A CA 1
ATOM 3135 C C . CYS A 1 425 ? 16.920 0.449 -5.263 1.00 98.50 425 CYS A C 1
ATOM 3137 O O . CYS A 1 425 ? 16.649 0.486 -4.063 1.00 98.50 425 CYS A O 1
ATOM 3139 N N . TYR A 1 426 ? 17.861 1.209 -5.811 1.00 97.62 426 TYR A N 1
ATOM 3140 C CA . TYR A 1 426 ? 18.582 2.260 -5.104 1.00 97.62 426 TYR A CA 1
ATOM 3141 C C . TYR A 1 426 ? 18.086 3.624 -5.576 1.00 97.62 426 TYR A C 1
ATOM 3143 O O . TYR A 1 426 ? 18.073 3.895 -6.777 1.00 97.62 426 TYR A O 1
ATOM 3151 N N . PHE A 1 427 ? 17.703 4.486 -4.645 1.00 94.62 427 PHE A N 1
ATOM 3152 C CA . PHE A 1 427 ? 17.342 5.869 -4.923 1.00 94.62 427 PHE A CA 1
ATOM 3153 C C . PHE A 1 427 ? 18.268 6.794 -4.154 1.00 94.62 427 PHE A C 1
ATOM 3155 O O . PHE A 1 427 ? 18.454 6.610 -2.956 1.00 94.62 427 PHE A O 1
ATOM 3162 N N . GLU A 1 428 ? 18.791 7.810 -4.826 1.00 90.50 428 GLU A N 1
ATOM 3163 C CA . GLU A 1 428 ? 19.611 8.849 -4.215 1.00 90.50 428 GLU A CA 1
ATOM 3164 C C . GLU A 1 428 ? 19.080 10.226 -4.597 1.00 90.50 428 GLU A C 1
ATOM 3166 O O . GLU A 1 428 ? 18.872 10.519 -5.779 1.00 90.50 428 GLU A O 1
ATOM 3171 N N . TYR A 1 429 ? 18.855 11.057 -3.583 1.00 84.56 429 TYR A N 1
ATOM 3172 C CA . TYR A 1 429 ? 18.447 12.451 -3.724 1.00 84.56 429 TYR A CA 1
ATOM 3173 C C . TYR A 1 429 ? 19.150 13.325 -2.678 1.00 84.56 429 TYR A C 1
ATOM 3175 O O . TYR A 1 429 ? 19.603 12.825 -1.650 1.00 84.56 429 TYR A O 1
ATOM 3183 N N . HIS A 1 430 ? 19.225 14.634 -2.919 1.00 77.19 430 HIS A N 1
ATOM 3184 C CA . HIS A 1 430 ? 19.770 15.611 -1.964 1.00 77.19 430 HIS A CA 1
ATOM 3185 C C . HIS A 1 430 ? 18.659 16.183 -1.057 1.00 77.19 430 HIS A C 1
ATOM 3187 O O . HIS A 1 430 ? 18.398 15.695 0.044 1.00 77.19 430 HIS A O 1
ATOM 3193 N N . ASP A 1 431 ? 17.900 17.140 -1.574 1.00 70.94 431 ASP A N 1
ATOM 3194 C CA . ASP A 1 431 ? 16.788 17.861 -0.934 1.00 70.94 431 ASP A CA 1
ATOM 3195 C C . ASP A 1 431 ? 15.471 17.771 -1.746 1.00 70.94 431 ASP A C 1
ATOM 3197 O O . ASP A 1 431 ? 14.490 18.461 -1.459 1.00 70.94 431 ASP A O 1
ATOM 3201 N N . GLY A 1 432 ? 15.445 16.911 -2.773 1.00 77.50 432 GLY A N 1
ATOM 3202 C CA . GLY A 1 432 ? 14.234 16.483 -3.480 1.00 77.50 432 GLY A CA 1
ATOM 3203 C C . GLY A 1 432 ? 13.541 15.286 -2.817 1.00 77.50 432 GLY A C 1
ATOM 3204 O O . GLY A 1 432 ? 13.665 15.069 -1.614 1.00 77.50 432 GLY A O 1
ATOM 3205 N N . ARG A 1 433 ? 12.768 14.510 -3.595 1.00 81.00 433 ARG A N 1
ATOM 3206 C CA . ARG A 1 433 ? 11.925 13.421 -3.062 1.00 81.00 433 ARG A CA 1
ATOM 3207 C C . ARG A 1 433 ? 11.899 12.161 -3.929 1.00 81.00 433 ARG A C 1
ATOM 3209 O O . ARG A 1 433 ? 12.329 12.154 -5.084 1.00 81.00 433 ARG A O 1
ATOM 3216 N N . ILE A 1 434 ? 11.278 11.123 -3.376 1.00 89.31 434 ILE A N 1
ATOM 3217 C CA . ILE A 1 434 ? 10.637 10.040 -4.128 1.00 89.31 434 ILE A CA 1
ATOM 3218 C C . ILE A 1 434 ? 9.135 10.217 -3.929 1.00 89.31 434 ILE A C 1
ATOM 3220 O O . ILE A 1 434 ? 8.654 10.150 -2.804 1.00 89.31 434 ILE A O 1
ATOM 3224 N N . ARG A 1 435 ? 8.376 10.481 -4.990 1.00 87.62 435 ARG A N 1
ATOM 3225 C CA . ARG A 1 435 ? 6.936 10.756 -4.859 1.00 87.62 435 ARG A CA 1
ATOM 3226 C C . ARG A 1 435 ? 6.112 9.635 -5.452 1.00 87.62 435 ARG A C 1
ATOM 3228 O O . ARG A 1 435 ? 6.348 9.267 -6.593 1.00 87.62 435 ARG A O 1
ATOM 3235 N N . PHE A 1 436 ? 5.124 9.185 -4.699 1.00 88.56 436 PHE A N 1
ATOM 3236 C CA . PHE A 1 436 ? 3.969 8.420 -5.140 1.00 88.56 436 PHE A CA 1
ATOM 3237 C C . PHE A 1 436 ? 2.743 9.265 -4.798 1.00 88.56 436 PHE A C 1
ATOM 3239 O O . PHE A 1 436 ? 2.669 9.829 -3.717 1.00 88.56 436 PHE A O 1
ATOM 3246 N N . THR A 1 437 ? 1.797 9.463 -5.705 1.00 86.06 437 THR A N 1
ATOM 3247 C CA . THR A 1 437 ? 0.597 10.251 -5.381 1.00 86.06 437 THR A CA 1
ATOM 3248 C C . THR A 1 437 ? -0.532 9.924 -6.340 1.00 86.06 437 THR A C 1
ATOM 3250 O O . THR A 1 437 ? -0.273 9.623 -7.506 1.00 86.06 437 THR A O 1
ATOM 3253 N N . LEU A 1 438 ? -1.775 9.988 -5.855 1.00 83.19 438 LEU A N 1
ATOM 3254 C CA . LEU A 1 438 ? -2.993 9.779 -6.648 1.00 83.19 438 LEU A CA 1
ATOM 3255 C C . LEU A 1 438 ? -3.073 8.391 -7.310 1.00 83.19 438 LEU A C 1
ATOM 3257 O O . LEU A 1 438 ? -3.675 8.256 -8.369 1.00 83.19 438 LEU A O 1
ATOM 3261 N N . GLY A 1 439 ? -2.425 7.383 -6.724 1.00 87.62 439 GLY A N 1
ATOM 3262 C CA . GLY A 1 439 ? -2.360 6.015 -7.242 1.00 87.62 439 GLY A CA 1
ATOM 3263 C C . GLY A 1 439 ? -2.994 4.988 -6.306 1.00 87.62 439 GLY A C 1
ATOM 3264 O O . GLY A 1 439 ? -3.482 5.331 -5.228 1.00 87.62 439 GLY A O 1
ATOM 3265 N N . GLU A 1 440 ? -2.935 3.720 -6.696 1.00 91.25 440 GLU A N 1
ATOM 3266 C CA . GLU A 1 440 ? -3.390 2.586 -5.887 1.00 91.25 440 GLU A CA 1
ATOM 3267 C C . GLU A 1 440 ? -2.509 1.343 -6.093 1.00 91.25 440 GLU A C 1
ATOM 3269 O O . GLU A 1 440 ? -1.980 1.116 -7.180 1.00 91.25 440 GLU A O 1
ATOM 3274 N N . ARG A 1 441 ? -2.378 0.501 -5.061 1.00 92.31 441 ARG A N 1
ATOM 3275 C CA . ARG A 1 441 ? -1.622 -0.766 -5.090 1.00 92.31 441 ARG A CA 1
ATOM 3276 C C . ARG A 1 441 ? -0.157 -0.546 -5.463 1.00 92.31 441 ARG A C 1
ATOM 3278 O O . ARG A 1 441 ? 0.313 -0.916 -6.539 1.00 92.31 441 ARG A O 1
ATOM 3285 N N . VAL A 1 442 ? 0.567 0.104 -4.555 1.00 94.62 442 VAL A N 1
ATOM 3286 C CA . VAL A 1 442 ? 1.990 0.425 -4.725 1.00 94.62 442 VAL A CA 1
ATOM 3287 C C . VAL A 1 442 ? 2.822 -0.390 -3.738 1.00 94.62 442 VAL A C 1
ATOM 3289 O O . VAL A 1 442 ? 2.647 -0.298 -2.523 1.00 94.62 442 VAL A O 1
ATOM 3292 N N . GLN A 1 443 ? 3.754 -1.181 -4.266 1.00 95.75 443 GLN A N 1
ATOM 3293 C CA . GLN A 1 443 ? 4.715 -1.978 -3.510 1.00 95.75 443 GLN A CA 1
ATOM 3294 C C . GLN A 1 443 ? 6.117 -1.382 -3.657 1.00 95.75 443 GLN A C 1
ATOM 3296 O O . GLN A 1 443 ? 6.627 -1.245 -4.767 1.00 95.75 443 GLN A O 1
ATOM 3301 N N . VAL A 1 444 ? 6.770 -1.097 -2.533 1.00 97.56 444 VAL A N 1
ATOM 3302 C CA . VAL A 1 444 ? 8.189 -0.736 -2.455 1.00 97.56 444 VAL A CA 1
ATOM 3303 C C . VAL A 1 444 ? 8.871 -1.721 -1.518 1.00 97.56 444 VAL A C 1
ATOM 3305 O O . VAL A 1 444 ? 8.541 -1.791 -0.336 1.00 97.56 444 VAL A O 1
ATOM 3308 N N . GLU A 1 445 ? 9.804 -2.512 -2.038 1.00 97.75 445 GLU A N 1
ATOM 3309 C CA . GLU A 1 445 ? 10.387 -3.623 -1.291 1.00 97.75 445 GLU A CA 1
ATOM 3310 C C . GLU A 1 445 ? 11.896 -3.762 -1.489 1.00 97.75 445 GLU A C 1
ATOM 3312 O O . GLU A 1 445 ? 12.398 -3.743 -2.613 1.00 97.75 445 GLU A O 1
ATOM 3317 N N . SER A 1 446 ? 12.614 -4.005 -0.388 1.00 98.06 446 SER A N 1
ATOM 3318 C CA . SER A 1 446 ? 14.056 -4.291 -0.411 1.00 98.06 446 SER A CA 1
ATOM 3319 C C . SER A 1 446 ? 14.869 -3.200 -1.110 1.00 98.06 446 SER A C 1
ATOM 3321 O O . SER A 1 446 ? 15.886 -3.481 -1.735 1.00 98.06 446 SER A O 1
ATOM 3323 N N . CYS A 1 447 ? 14.402 -1.956 -1.041 1.00 98.50 447 CYS A N 1
ATOM 3324 C CA . CYS A 1 447 ? 15.082 -0.819 -1.639 1.00 98.50 447 CYS A CA 1
ATOM 3325 C C . CYS A 1 447 ? 16.052 -0.175 -0.644 1.00 98.50 447 CYS A C 1
ATOM 3327 O O . CYS A 1 447 ? 15.928 -0.335 0.573 1.00 98.50 447 CYS A O 1
ATOM 3329 N N . THR A 1 448 ? 16.967 0.627 -1.175 1.00 97.56 448 THR A N 1
ATOM 3330 C CA . THR A 1 448 ? 17.763 1.576 -0.395 1.00 97.56 448 THR A CA 1
ATOM 3331 C C . THR A 1 448 ? 17.426 2.982 -0.862 1.00 97.56 448 THR A C 1
ATOM 3333 O O . THR A 1 448 ? 17.527 3.289 -2.049 1.00 97.56 448 THR A O 1
ATOM 3336 N N . ILE A 1 449 ? 17.017 3.833 0.070 1.00 94.56 449 ILE A N 1
ATOM 3337 C CA . ILE A 1 449 ? 16.673 5.231 -0.157 1.00 94.56 449 ILE A CA 1
ATOM 3338 C C . ILE A 1 449 ? 17.708 6.072 0.582 1.00 94.56 449 ILE A C 1
ATOM 3340 O O . ILE A 1 449 ? 17.747 6.111 1.811 1.00 94.56 449 ILE A O 1
ATOM 3344 N N . ALA A 1 450 ? 18.585 6.703 -0.184 1.00 90.31 450 ALA A N 1
ATOM 3345 C CA . ALA A 1 450 ? 19.722 7.443 0.311 1.00 90.31 450 ALA A CA 1
ATOM 3346 C C . ALA A 1 450 ? 19.493 8.949 0.159 1.00 90.31 450 ALA A C 1
ATOM 3348 O O . ALA A 1 450 ? 19.208 9.442 -0.934 1.00 90.31 450 ALA A O 1
ATOM 3349 N N . ARG A 1 451 ? 19.636 9.681 1.265 1.00 83.75 451 ARG A N 1
ATOM 3350 C CA . ARG A 1 451 ? 19.564 11.142 1.281 1.00 83.75 451 ARG A CA 1
ATOM 3351 C C . ARG A 1 451 ? 20.955 11.734 1.455 1.00 83.75 451 ARG A C 1
ATOM 3353 O O . ARG A 1 451 ? 21.570 11.532 2.503 1.00 83.75 451 ARG A O 1
ATOM 3360 N N . SER A 1 452 ? 21.427 12.486 0.467 1.00 77.81 452 SER A N 1
ATOM 3361 C CA . SER A 1 452 ? 22.643 13.291 0.588 1.00 77.81 452 SER A CA 1
ATOM 3362 C C . SER A 1 452 ? 22.407 14.520 1.461 1.00 77.81 452 SER A C 1
ATOM 3364 O O . SER A 1 452 ? 21.354 15.153 1.393 1.00 77.81 452 SER A O 1
ATOM 3366 N N . VAL A 1 453 ? 23.381 14.825 2.319 1.00 68.00 453 VAL A N 1
ATOM 3367 C CA . VAL A 1 453 ? 23.340 15.943 3.277 1.00 68.00 453 VAL A CA 1
ATOM 3368 C C . VAL A 1 453 ? 24.564 16.848 3.181 1.00 68.00 453 VAL A C 1
ATOM 3370 O O . VAL A 1 453 ? 24.903 17.541 4.143 1.00 68.00 453 VAL A O 1
ATOM 3373 N N . GLU A 1 454 ? 25.274 16.798 2.054 1.00 61.47 454 GLU A N 1
ATOM 3374 C CA . GLU A 1 454 ? 26.388 17.708 1.803 1.00 61.47 454 GLU A CA 1
ATOM 3375 C C . GLU A 1 454 ? 25.879 19.157 1.894 1.00 61.47 454 GLU A C 1
ATOM 3377 O O . GLU A 1 454 ? 24.891 19.547 1.267 1.00 61.47 454 GLU A O 1
ATOM 3382 N N . THR A 1 455 ? 26.478 19.915 2.813 1.00 52.53 455 THR A N 1
ATOM 3383 C CA . THR A 1 455 ? 26.016 21.231 3.254 1.00 52.53 455 THR A CA 1
ATOM 3384 C C . THR A 1 455 ? 26.337 22.292 2.208 1.00 52.53 455 THR A C 1
ATOM 3386 O O . THR A 1 455 ? 27.372 22.946 2.299 1.00 52.53 455 THR A O 1
ATOM 3389 N N . ASP A 1 456 ? 25.426 22.535 1.274 1.00 47.66 456 ASP A N 1
ATOM 3390 C CA . ASP A 1 456 ? 25.592 23.592 0.262 1.00 47.66 456 ASP A CA 1
ATOM 3391 C C . ASP A 1 456 ? 25.090 24.976 0.738 1.00 47.66 456 ASP A C 1
ATOM 3393 O O . ASP A 1 456 ? 24.646 25.809 -0.047 1.00 47.66 456 ASP A O 1
ATOM 3397 N N . GLY A 1 457 ? 25.164 25.255 2.047 1.00 48.28 457 GLY A N 1
ATOM 3398 C CA . GLY A 1 457 ? 24.967 26.607 2.591 1.00 48.28 457 GLY A CA 1
ATOM 3399 C C . GLY A 1 457 ? 23.532 27.159 2.570 1.00 48.28 457 GLY A C 1
ATOM 3400 O O . GLY A 1 457 ? 23.354 28.371 2.665 1.00 48.28 457 GLY A O 1
ATOM 3401 N N . LEU A 1 458 ? 22.499 26.316 2.459 1.00 49.38 458 LEU A N 1
ATOM 3402 C CA . LEU A 1 458 ? 21.104 26.772 2.484 1.00 49.38 458 LEU A CA 1
ATOM 3403 C C . LEU A 1 458 ? 20.556 26.947 3.909 1.00 49.38 458 LEU A C 1
ATOM 3405 O O . LEU A 1 458 ? 20.588 26.032 4.729 1.00 49.38 458 LEU A O 1
ATOM 3409 N N . GLU A 1 459 ? 19.956 28.114 4.163 1.00 48.22 459 GLU A N 1
ATOM 3410 C CA . GLU A 1 459 ? 19.210 28.414 5.392 1.00 48.22 459 GLU A CA 1
ATOM 3411 C C . GLU A 1 459 ? 17.796 27.806 5.414 1.00 48.22 459 GLU A C 1
ATOM 3413 O O . GLU A 1 459 ? 17.191 27.753 6.484 1.00 48.22 459 GLU A O 1
ATOM 3418 N N . THR A 1 460 ? 17.241 27.351 4.281 1.00 48.91 460 THR A N 1
ATOM 3419 C CA . THR A 1 460 ? 15.846 26.869 4.192 1.00 48.91 460 THR A CA 1
ATOM 3420 C C . THR A 1 460 ? 15.768 25.370 3.881 1.00 48.91 460 THR A C 1
ATOM 3422 O O . THR A 1 460 ? 16.331 24.930 2.879 1.00 48.91 460 THR A O 1
ATOM 3425 N N . PRO A 1 461 ? 15.083 24.566 4.716 1.00 52.12 461 PRO A N 1
ATOM 3426 C CA . PRO A 1 461 ? 14.886 23.147 4.450 1.00 52.12 461 PRO A CA 1
ATOM 3427 C C . PRO A 1 461 ? 13.978 22.957 3.233 1.00 52.12 461 PRO A C 1
ATOM 3429 O O . PRO A 1 461 ? 13.039 23.722 3.007 1.00 52.12 461 PRO A O 1
ATOM 3432 N N . THR A 1 462 ? 14.254 21.923 2.443 1.00 56.06 462 THR A N 1
ATOM 3433 C CA . THR A 1 462 ? 13.329 21.441 1.416 1.00 56.06 462 THR A CA 1
ATOM 3434 C C . THR A 1 462 ? 12.971 19.976 1.686 1.00 56.06 462 THR A C 1
ATOM 3436 O O . THR A 1 462 ? 13.817 19.121 1.970 1.00 56.06 462 THR A O 1
ATOM 3439 N N . TYR A 1 463 ? 11.652 19.783 1.705 1.00 62.66 463 TYR A N 1
ATOM 3440 C CA . TYR A 1 463 ? 10.819 18.597 1.898 1.00 62.66 463 TYR A CA 1
ATOM 3441 C C . TYR A 1 463 ? 11.458 17.224 1.634 1.00 62.66 463 TYR A C 1
ATOM 3443 O O . TYR A 1 463 ? 12.129 17.035 0.624 1.00 62.66 463 TYR A O 1
ATOM 3451 N N . GLY A 1 464 ? 11.186 16.244 2.505 1.00 61.03 464 GLY A N 1
ATOM 3452 C CA . GLY A 1 464 ? 11.869 14.948 2.512 1.00 61.03 464 GLY A CA 1
ATOM 3453 C C . GLY A 1 464 ? 11.176 13.763 1.833 1.00 61.03 464 GLY A C 1
ATOM 3454 O O . GLY A 1 464 ? 9.977 13.767 1.559 1.00 61.03 464 GLY A O 1
ATOM 3455 N N . GLY A 1 465 ? 11.990 12.730 1.597 1.00 73.38 465 GLY A N 1
ATOM 3456 C CA . GLY A 1 465 ? 11.593 11.327 1.699 1.00 73.38 465 GLY A CA 1
ATOM 3457 C C . GLY A 1 465 ? 10.731 10.746 0.592 1.00 73.38 465 GLY A C 1
ATOM 3458 O O . GLY A 1 465 ? 10.560 11.301 -0.497 1.00 73.38 465 GLY A O 1
ATOM 3459 N N . LEU A 1 466 ? 10.201 9.569 0.916 1.00 79.25 466 LEU A N 1
ATOM 3460 C CA . LEU A 1 466 ? 9.115 8.924 0.202 1.00 79.25 466 LEU A CA 1
ATOM 3461 C C . LEU A 1 466 ? 7.804 9.629 0.562 1.00 79.25 466 LEU A C 1
ATOM 3463 O O . LEU A 1 466 ? 7.387 9.584 1.716 1.00 79.25 466 LEU A O 1
ATOM 3467 N N . VAL A 1 467 ? 7.139 10.243 -0.416 1.00 76.88 467 VAL A N 1
ATOM 3468 C CA . VAL A 1 467 ? 5.834 10.901 -0.235 1.00 76.88 467 VAL A CA 1
ATOM 3469 C C . VAL A 1 467 ? 4.722 10.043 -0.825 1.00 76.88 467 VAL A C 1
ATOM 3471 O O . VAL A 1 467 ? 4.902 9.596 -1.954 1.00 76.88 467 VAL A O 1
ATOM 3474 N N . SER A 1 468 ? 3.608 9.803 -0.113 1.00 76.31 468 SER A N 1
ATOM 3475 C CA . SER A 1 468 ? 2.568 8.876 -0.606 1.00 76.31 468 SER A CA 1
ATOM 3476 C C . SER A 1 468 ? 1.134 9.062 -0.077 1.00 76.31 468 SER A C 1
ATOM 3478 O O . SER A 1 468 ? 0.793 8.416 0.909 1.00 76.31 468 SER A O 1
ATOM 3480 N N . PRO A 1 469 ? 0.243 9.805 -0.768 1.00 78.25 469 PRO A N 1
ATOM 3481 C CA . PRO A 1 469 ? -1.202 9.596 -0.679 1.00 78.25 469 PRO A CA 1
ATOM 3482 C C . PRO A 1 469 ? -1.674 8.657 -1.805 1.00 78.25 469 PRO A C 1
ATOM 3484 O O . PRO A 1 469 ? -1.972 9.102 -2.920 1.00 78.25 469 PRO A O 1
ATOM 3487 N N . VAL A 1 470 ? -1.683 7.353 -1.532 1.00 87.56 470 VAL A N 1
ATOM 3488 C CA . VAL A 1 470 ? -2.160 6.296 -2.445 1.00 87.56 470 VAL A CA 1
ATOM 3489 C C . VAL A 1 470 ? -3.058 5.340 -1.665 1.00 87.56 470 VAL A C 1
ATOM 3491 O O . VAL A 1 470 ? -2.967 5.297 -0.447 1.00 87.56 470 VAL A O 1
ATOM 3494 N N . ASP A 1 471 ? -3.899 4.563 -2.335 1.00 89.81 471 ASP A N 1
ATOM 3495 C CA . ASP A 1 471 ? -4.565 3.430 -1.683 1.00 89.81 471 ASP A CA 1
ATOM 3496 C C . ASP A 1 471 ? -3.681 2.175 -1.782 1.00 89.81 471 ASP A C 1
ATOM 3498 O O . ASP A 1 471 ? -2.976 1.974 -2.768 1.00 89.81 471 ASP A O 1
ATOM 3502 N N . ASP A 1 472 ? -3.712 1.303 -0.777 1.00 91.94 472 ASP A N 1
ATOM 3503 C CA . ASP A 1 472 ? -3.010 0.014 -0.765 1.00 91.94 472 ASP A CA 1
ATOM 3504 C C . ASP A 1 472 ? -1.483 0.142 -0.932 1.00 91.94 472 ASP A C 1
ATOM 3506 O O . ASP A 1 472 ? -0.874 -0.384 -1.868 1.00 91.94 472 ASP A O 1
ATOM 3510 N N . PHE A 1 473 ? -0.844 0.848 0.004 1.00 94.12 473 PHE A N 1
ATOM 3511 C CA . PHE A 1 473 ? 0.606 1.060 0.016 1.00 94.12 473 PHE A CA 1
ATOM 3512 C C . PHE A 1 473 ? 1.337 0.016 0.867 1.00 94.12 473 PHE A C 1
ATOM 3514 O O . PHE A 1 473 ? 1.013 -0.204 2.035 1.00 94.12 473 PHE A O 1
ATOM 3521 N N . SER A 1 474 ? 2.374 -0.614 0.317 1.00 95.81 474 SER A N 1
ATOM 3522 C CA . SER A 1 474 ? 3.234 -1.558 1.039 1.00 95.81 474 SER A CA 1
ATOM 3523 C C . SER A 1 474 ? 4.704 -1.169 0.907 1.00 95.81 474 SER A C 1
ATOM 3525 O O . SER A 1 474 ? 5.297 -1.347 -0.152 1.00 95.81 474 SER A O 1
ATOM 3527 N N . LEU A 1 475 ? 5.299 -0.685 1.998 1.00 97.50 475 LEU A N 1
ATOM 3528 C CA . LEU A 1 475 ? 6.725 -0.398 2.136 1.00 97.50 475 LEU A CA 1
ATOM 3529 C C . LEU A 1 475 ? 7.374 -1.455 3.031 1.00 97.50 475 LEU A C 1
ATOM 3531 O O . LEU A 1 475 ? 7.131 -1.508 4.239 1.00 97.50 475 LEU A O 1
ATOM 3535 N N . LEU A 1 476 ? 8.184 -2.315 2.426 1.00 97.88 476 LEU A N 1
ATOM 3536 C CA . LEU A 1 476 ? 8.664 -3.546 3.039 1.00 97.88 476 LEU A CA 1
ATOM 3537 C C . LEU A 1 476 ? 10.190 -3.602 2.994 1.00 97.88 476 LEU A C 1
ATOM 3539 O O . LEU A 1 476 ? 10.795 -3.361 1.948 1.00 97.88 476 LEU A O 1
ATOM 3543 N N . SER A 1 477 ? 10.824 -3.943 4.116 1.00 97.44 477 SER A N 1
ATOM 3544 C CA . SER A 1 477 ? 12.259 -4.275 4.171 1.00 97.44 477 SER A CA 1
ATOM 3545 C C . SER A 1 477 ? 13.177 -3.255 3.482 1.00 97.44 477 SER A C 1
ATOM 3547 O O . SER A 1 477 ? 14.168 -3.631 2.863 1.00 97.44 477 SER A O 1
ATOM 3549 N N . THR A 1 478 ? 12.823 -1.970 3.539 1.00 98.38 478 THR A N 1
ATOM 3550 C CA . THR A 1 478 ? 13.530 -0.884 2.846 1.00 98.38 478 THR A CA 1
ATOM 3551 C C . THR A 1 478 ? 14.431 -0.139 3.827 1.00 98.38 478 THR A C 1
ATOM 3553 O O . THR A 1 478 ? 14.054 0.092 4.978 1.00 98.38 478 THR A O 1
ATOM 3556 N N . SER A 1 479 ? 15.636 0.217 3.384 1.00 97.62 479 SER A N 1
ATOM 3557 C CA . SER A 1 479 ? 16.620 0.943 4.186 1.00 97.62 479 SER A CA 1
ATOM 3558 C C . SER A 1 479 ? 16.653 2.418 3.798 1.00 97.62 479 SER A C 1
ATOM 3560 O O . SER A 1 479 ? 16.831 2.749 2.629 1.00 97.62 479 SER A O 1
ATOM 3562 N N . PHE A 1 480 ? 16.504 3.300 4.780 1.00 93.81 480 PHE A N 1
ATOM 3563 C CA . PHE A 1 480 ? 16.690 4.740 4.656 1.00 93.81 480 PHE A CA 1
ATOM 3564 C C . PHE A 1 480 ? 18.030 5.112 5.281 1.00 93.81 480 PHE A C 1
ATOM 3566 O O . PHE A 1 480 ? 18.249 4.877 6.474 1.00 93.81 480 PHE A O 1
ATOM 3573 N N . ILE A 1 481 ? 18.929 5.673 4.472 1.00 89.81 481 ILE A N 1
ATOM 3574 C CA . ILE A 1 481 ? 20.300 5.988 4.881 1.00 89.81 481 ILE A CA 1
ATOM 3575 C C . ILE A 1 481 ? 20.664 7.433 4.570 1.00 89.81 481 ILE A C 1
ATOM 3577 O O . ILE A 1 481 ? 20.243 8.016 3.570 1.00 89.81 481 ILE A O 1
ATOM 3581 N N . LYS A 1 482 ? 21.470 8.012 5.452 1.00 84.62 482 LYS A N 1
ATOM 3582 C CA . LYS A 1 482 ? 22.029 9.349 5.293 1.00 84.62 482 LYS A CA 1
ATOM 3583 C C . LYS A 1 482 ? 23.407 9.229 4.651 1.00 84.62 482 LYS A C 1
ATOM 3585 O O . LYS A 1 482 ? 24.230 8.447 5.123 1.00 84.62 482 LYS A O 1
ATOM 3590 N N . LEU A 1 483 ? 23.665 10.005 3.602 1.00 84.75 483 LEU A N 1
ATOM 3591 C CA . LEU A 1 483 ? 24.978 10.116 2.970 1.00 84.75 483 LEU A CA 1
ATOM 3592 C C . LEU A 1 483 ? 25.638 11.432 3.388 1.00 84.75 483 LEU A C 1
ATOM 3594 O O . LEU A 1 483 ? 25.076 12.503 3.170 1.00 84.75 483 LEU A O 1
ATOM 3598 N N . GLY A 1 484 ? 26.838 11.347 3.962 1.00 76.19 484 GLY A N 1
ATOM 3599 C CA . GLY A 1 484 ? 27.622 12.499 4.411 1.00 76.19 484 GLY A CA 1
ATOM 3600 C C . GLY A 1 484 ? 27.477 12.823 5.905 1.00 76.19 484 GLY A C 1
ATOM 3601 O O . GLY A 1 484 ? 26.556 12.378 6.591 1.00 76.19 484 GLY A O 1
ATOM 3602 N N . ASN A 1 485 ? 28.421 13.623 6.414 1.00 67.06 485 ASN A N 1
ATOM 3603 C CA . ASN A 1 485 ? 28.548 13.953 7.843 1.00 67.06 485 ASN A CA 1
ATOM 3604 C C . ASN A 1 485 ? 27.812 15.243 8.252 1.00 67.06 485 ASN A C 1
ATOM 3606 O O . ASN A 1 485 ? 27.809 15.590 9.433 1.00 67.06 485 ASN A O 1
ATOM 3610 N N . GLY A 1 486 ? 27.207 15.962 7.300 1.00 61.38 486 GLY A N 1
ATOM 3611 C CA . GLY A 1 486 ? 26.490 17.213 7.563 1.00 61.38 486 GLY A CA 1
ATOM 3612 C C . GLY A 1 486 ? 25.344 17.028 8.559 1.00 61.38 486 GLY A C 1
ATOM 3613 O O . GLY A 1 486 ? 24.698 15.980 8.594 1.00 61.38 486 GLY A O 1
ATOM 3614 N N . LEU A 1 487 ? 25.070 18.026 9.399 1.00 57.47 487 LEU A N 1
ATOM 3615 C CA . LEU A 1 487 ? 23.830 18.044 10.181 1.00 57.47 487 LEU A CA 1
ATOM 3616 C C . LEU A 1 487 ? 22.666 18.321 9.229 1.00 57.47 487 LEU A C 1
ATOM 3618 O O . LEU A 1 487 ? 22.809 19.138 8.327 1.00 57.47 487 LEU A O 1
ATOM 3622 N N . ILE A 1 488 ? 21.523 17.669 9.435 1.00 58.09 488 ILE A N 1
ATOM 3623 C CA . ILE A 1 488 ? 20.297 18.020 8.713 1.00 58.09 488 ILE A CA 1
ATOM 3624 C C . ILE A 1 488 ? 19.568 19.054 9.585 1.00 58.09 488 ILE A C 1
ATOM 3626 O O . ILE A 1 488 ? 19.103 18.682 10.665 1.00 58.09 488 ILE A O 1
ATOM 3630 N N . PRO A 1 489 ? 19.538 20.352 9.218 1.00 52.28 489 PRO A N 1
ATOM 3631 C CA . PRO A 1 489 ? 18.985 21.381 10.088 1.00 52.28 489 PRO A CA 1
ATOM 3632 C C . PRO A 1 489 ? 17.452 21.437 10.032 1.00 52.28 489 PRO A C 1
ATOM 3634 O O . PRO A 1 489 ? 16.852 21.246 8.978 1.00 52.28 489 PRO A O 1
ATOM 3637 N N . ARG A 1 490 ? 16.884 21.875 11.165 1.00 54.84 490 ARG A N 1
ATOM 3638 C CA . ARG A 1 490 ? 15.472 22.166 11.501 1.00 54.84 490 ARG A CA 1
ATOM 3639 C C . ARG A 1 490 ? 14.610 20.976 11.942 1.00 54.84 490 ARG A C 1
ATOM 3641 O O . ARG A 1 490 ? 14.565 19.925 11.323 1.00 54.84 490 ARG A O 1
ATOM 3648 N N . ALA A 1 491 ? 13.894 21.199 13.046 1.00 52.06 491 ALA A N 1
ATOM 3649 C CA . ALA A 1 491 ? 12.729 20.416 13.435 1.00 52.06 491 ALA A CA 1
ATOM 3650 C C . ALA A 1 491 ? 11.568 20.804 12.504 1.00 52.06 491 ALA A C 1
ATOM 3652 O O . ALA A 1 491 ? 11.354 22.003 12.322 1.00 52.06 491 ALA A O 1
ATOM 3653 N N . ASN A 1 492 ? 10.835 19.817 11.969 1.00 59.66 492 ASN A N 1
ATOM 3654 C CA . ASN A 1 492 ? 9.671 19.938 11.065 1.00 59.66 492 ASN A CA 1
ATOM 3655 C C . ASN A 1 492 ? 9.905 19.733 9.554 1.00 59.66 492 ASN A C 1
ATOM 3657 O O . ASN A 1 492 ? 8.993 20.010 8.788 1.00 59.66 492 ASN A O 1
ATOM 3661 N N . ASP A 1 493 ? 11.066 19.237 9.125 1.00 64.88 493 ASP A N 1
ATOM 3662 C CA . ASP A 1 493 ? 11.282 18.790 7.743 1.00 64.88 493 ASP A CA 1
ATOM 3663 C C . ASP A 1 493 ? 12.285 17.624 7.713 1.00 64.88 493 ASP A C 1
ATOM 3665 O O . ASP A 1 493 ? 13.107 17.463 8.620 1.00 64.88 493 ASP A O 1
ATOM 3669 N N . GLY A 1 494 ? 12.268 16.829 6.640 1.00 75.06 494 GLY A N 1
ATOM 3670 C CA . GLY A 1 494 ? 13.272 15.785 6.408 1.00 75.06 494 GLY A CA 1
ATOM 3671 C C . GLY A 1 494 ? 12.804 14.370 6.734 1.00 75.06 494 GLY A C 1
ATOM 3672 O O . GLY A 1 494 ? 13.618 13.499 7.039 1.00 75.06 494 GLY A O 1
ATOM 3673 N N . GLU A 1 495 ? 11.499 14.154 6.647 1.00 83.00 495 GLU A N 1
ATOM 3674 C CA . GLU A 1 495 ? 10.811 12.884 6.802 1.00 83.00 495 GLU A CA 1
ATOM 3675 C C . GLU A 1 495 ? 11.385 11.840 5.852 1.00 83.00 495 GLU A C 1
ATOM 3677 O O . GLU A 1 495 ? 11.676 12.116 4.686 1.00 83.00 495 GLU A O 1
ATOM 3682 N N . SER A 1 496 ? 11.533 10.620 6.356 1.00 88.75 496 SER A N 1
ATOM 3683 C CA . SER A 1 496 ? 11.906 9.470 5.536 1.00 88.75 496 SER A CA 1
ATOM 3684 C C . SER A 1 496 ? 10.693 8.965 4.763 1.00 88.75 496 SER A C 1
ATOM 3686 O O . SER A 1 496 ? 10.786 8.657 3.575 1.00 88.75 496 SER A O 1
ATOM 3688 N N . VAL A 1 497 ? 9.539 8.932 5.435 1.00 91.69 497 VAL A N 1
ATOM 3689 C CA . VAL A 1 497 ? 8.231 8.649 4.844 1.00 91.69 497 VAL A CA 1
ATOM 3690 C C . VAL A 1 497 ? 7.273 9.753 5.265 1.00 91.69 497 VAL A C 1
ATOM 3692 O O . VAL A 1 497 ? 7.078 9.955 6.459 1.00 91.69 497 VAL A O 1
ATOM 3695 N N . LEU A 1 498 ? 6.653 10.422 4.297 1.00 89.31 498 LEU A N 1
ATOM 3696 C CA . LEU A 1 498 ? 5.629 11.437 4.511 1.00 89.31 498 LEU A CA 1
ATOM 3697 C C . LEU A 1 498 ? 4.362 11.069 3.738 1.00 89.31 498 LEU A C 1
ATOM 3699 O O . LEU A 1 498 ? 4.294 11.144 2.515 1.00 89.31 498 LEU A O 1
ATOM 3703 N N . CYS A 1 499 ? 3.313 10.706 4.453 1.00 88.62 499 CYS A N 1
ATOM 3704 C CA . CYS A 1 499 ? 1.975 10.712 3.898 1.00 88.62 499 CYS A CA 1
ATOM 3705 C C . CYS A 1 499 ? 1.328 12.044 4.261 1.00 88.62 499 CYS A C 1
ATOM 3707 O O . CYS A 1 499 ? 1.051 12.299 5.434 1.00 88.62 499 CYS A O 1
ATOM 3709 N N . GLU A 1 500 ? 1.116 12.886 3.255 1.00 81.56 500 GLU A N 1
ATOM 3710 C CA . GLU A 1 500 ? 0.425 14.159 3.400 1.00 81.56 500 GLU A CA 1
ATOM 3711 C C . GLU A 1 500 ? -0.596 14.307 2.275 1.00 81.56 500 GLU A C 1
ATOM 3713 O O . GLU A 1 500 ? -0.254 14.274 1.089 1.00 81.56 500 GLU A O 1
ATOM 3718 N N . TYR A 1 501 ? -1.859 14.455 2.665 1.00 70.44 501 TYR A N 1
ATOM 3719 C CA . TYR A 1 501 ? -2.951 14.789 1.766 1.00 70.44 501 TYR A CA 1
ATOM 3720 C C . TYR A 1 501 ? -3.267 16.276 1.980 1.00 70.44 501 TYR A C 1
ATOM 3722 O O . TYR A 1 501 ? -3.757 16.626 3.056 1.00 70.44 501 TYR A O 1
ATOM 3730 N N . PRO A 1 502 ? -2.976 17.185 1.029 1.00 53.94 502 PRO A N 1
ATOM 3731 C CA . PRO A 1 502 ? -3.451 18.557 1.143 1.00 53.94 502 PRO A CA 1
ATOM 3732 C C . PRO A 1 502 ? -4.979 18.491 1.147 1.00 53.94 502 PRO A C 1
ATOM 3734 O O . PRO A 1 502 ? -5.607 18.041 0.193 1.00 53.94 502 PRO A O 1
ATOM 3737 N N . SER A 1 503 ? -5.566 18.820 2.287 1.00 50.47 503 SER A N 1
ATOM 3738 C CA . SER A 1 503 ? -6.960 18.547 2.596 1.00 50.47 503 SER A CA 1
ATOM 3739 C C . SER A 1 503 ? -7.910 19.366 1.718 1.00 50.47 503 SER A C 1
ATOM 3741 O O . SER A 1 503 ? -8.222 20.516 2.030 1.00 50.47 503 SER A O 1
ATOM 3743 N N . GLU A 1 504 ? -8.420 18.769 0.645 1.00 52.66 504 GLU A N 1
ATOM 3744 C CA . GLU A 1 504 ? -9.673 19.203 0.029 1.00 52.66 504 GLU A CA 1
ATOM 3745 C C . GLU A 1 504 ? -10.820 18.709 0.927 1.00 52.66 504 GLU A C 1
ATOM 3747 O O . GLU A 1 504 ? -11.344 17.613 0.750 1.00 52.66 504 GLU A O 1
ATOM 3752 N N . HIS A 1 505 ? -11.172 19.468 1.969 1.00 60.91 505 HIS A N 1
ATOM 3753 C CA . HIS A 1 505 ? -12.380 19.173 2.745 1.00 60.91 505 HIS A CA 1
ATOM 3754 C C . HIS A 1 505 ? -13.603 19.440 1.875 1.00 60.91 505 HIS A C 1
ATOM 3756 O O . HIS A 1 505 ? -13.848 20.579 1.475 1.00 60.91 505 HIS A O 1
ATOM 3762 N N . TYR A 1 506 ? -14.381 18.394 1.604 1.00 72.00 506 TYR A N 1
ATOM 3763 C CA . TYR A 1 506 ? -15.542 18.512 0.731 1.00 72.00 506 TYR A CA 1
ATOM 3764 C C . TYR A 1 506 ? -16.801 18.957 1.496 1.00 72.00 506 TYR A C 1
ATOM 3766 O O . TYR A 1 506 ? -17.599 19.716 0.946 1.00 72.00 506 TYR A O 1
ATOM 3774 N N . ALA A 1 507 ? -16.978 18.541 2.763 1.00 82.69 507 ALA A N 1
ATOM 3775 C CA . ALA A 1 507 ? -18.026 19.051 3.660 1.00 82.69 507 ALA A CA 1
ATOM 3776 C C . ALA A 1 507 ? -17.771 18.719 5.147 1.00 82.69 507 ALA A C 1
ATOM 3778 O O . ALA A 1 507 ? -17.269 17.647 5.467 1.00 82.69 507 ALA A O 1
ATOM 3779 N N . LEU A 1 508 ? -18.198 19.595 6.062 1.00 85.38 508 LEU A N 1
ATOM 3780 C CA . LEU A 1 508 ? -18.213 19.382 7.518 1.00 85.38 508 LEU A CA 1
ATOM 3781 C C . LEU A 1 508 ? -19.452 20.080 8.087 1.00 85.38 508 LEU A C 1
ATOM 3783 O O . LEU A 1 508 ? -19.648 21.266 7.821 1.00 85.38 508 LEU A O 1
ATOM 3787 N N . GLY A 1 509 ? -20.275 19.376 8.863 1.00 88.25 509 GLY A N 1
ATOM 3788 C CA . GLY A 1 509 ? -21.538 19.948 9.329 1.00 88.25 509 GLY A CA 1
ATOM 3789 C C . GLY A 1 509 ? -22.267 19.133 10.389 1.00 88.25 509 GLY A C 1
ATOM 3790 O O . GLY A 1 509 ? -21.710 18.228 11.018 1.00 88.25 509 GLY A O 1
ATOM 3791 N N . SER A 1 510 ? -23.532 19.489 10.598 1.00 91.19 510 SER A N 1
ATOM 3792 C CA . SER A 1 510 ? -24.435 18.839 11.549 1.00 91.19 510 SER A CA 1
ATOM 3793 C C . SER A 1 510 ? -25.683 18.368 10.819 1.00 91.19 510 SER A C 1
ATOM 3795 O O . SER A 1 510 ? -26.275 19.115 10.043 1.00 91.19 510 SER A O 1
ATOM 3797 N N . ALA A 1 511 ? -26.088 17.123 11.051 1.00 94.75 511 ALA A N 1
ATOM 3798 C CA . ALA A 1 511 ? -27.296 16.593 10.441 1.00 94.75 511 ALA A CA 1
ATOM 3799 C C . ALA A 1 511 ? -28.518 17.362 10.964 1.00 94.75 511 ALA A C 1
ATOM 3801 O O . ALA A 1 511 ? -28.717 17.497 12.171 1.00 94.75 511 ALA A O 1
ATOM 3802 N N . THR A 1 512 ? -29.375 17.830 10.063 1.00 96.75 512 THR A N 1
ATOM 3803 C CA . THR A 1 512 ? -30.683 18.424 10.380 1.00 96.75 512 THR A CA 1
ATOM 3804 C C . THR A 1 512 ? -31.817 17.414 10.231 1.00 96.75 512 THR A C 1
ATOM 3806 O O . THR A 1 512 ? -32.897 17.621 10.775 1.00 96.75 512 THR A O 1
ATOM 3809 N N . ALA A 1 513 ? -31.568 16.306 9.530 1.00 94.62 513 ALA A N 1
ATOM 3810 C CA . ALA A 1 513 ? -32.396 15.105 9.511 1.00 94.62 513 ALA A CA 1
ATOM 3811 C C . ALA A 1 513 ? -31.551 13.889 9.091 1.00 94.62 513 ALA A C 1
ATOM 3813 O O . ALA A 1 513 ? -30.470 14.039 8.515 1.00 94.62 513 ALA A O 1
ATOM 3814 N N . GLY A 1 514 ? -32.056 12.686 9.354 1.00 92.50 514 GLY A N 1
ATOM 3815 C CA . GLY A 1 514 ? -31.447 11.434 8.915 1.00 92.50 514 GLY A CA 1
ATOM 3816 C C . GLY A 1 514 ? -32.497 10.360 8.656 1.00 92.50 514 GLY A C 1
ATOM 3817 O O . GLY A 1 514 ? -33.635 10.459 9.117 1.00 92.50 514 GLY A O 1
ATOM 3818 N N . GLY A 1 515 ? -32.111 9.348 7.888 1.00 92.31 515 GLY A N 1
ATOM 3819 C CA . GLY A 1 515 ? -32.926 8.186 7.553 1.00 92.31 515 GLY A CA 1
ATOM 3820 C C . GLY A 1 515 ? -32.068 6.931 7.444 1.00 92.31 515 GLY A C 1
ATOM 3821 O O . GLY A 1 515 ? -30.891 6.948 7.801 1.00 92.31 515 GLY A O 1
ATOM 3822 N N . VAL A 1 516 ? -32.653 5.844 6.938 1.00 93.31 516 VAL A N 1
ATOM 3823 C CA . VAL A 1 516 ? -31.949 4.560 6.772 1.00 93.31 516 VAL A CA 1
ATOM 3824 C C . VAL A 1 516 ? -30.716 4.725 5.885 1.00 93.31 516 VAL A C 1
ATOM 3826 O O . VAL A 1 516 ? -29.656 4.237 6.235 1.00 93.31 516 VAL A O 1
ATOM 3829 N N . ASP A 1 517 ? -30.814 5.463 4.787 1.00 96.56 517 ASP A N 1
ATOM 3830 C CA . ASP A 1 517 ? -29.750 5.685 3.800 1.00 96.56 517 ASP A CA 1
ATOM 3831 C C . ASP A 1 517 ? -29.564 7.176 3.459 1.00 96.56 517 ASP A C 1
ATOM 3833 O O . ASP A 1 517 ? -28.954 7.526 2.448 1.00 96.56 517 ASP A O 1
ATOM 3837 N N . LEU A 1 518 ? -30.073 8.063 4.320 1.00 96.94 518 LEU A N 1
ATOM 3838 C CA . LEU A 1 518 ? -30.133 9.505 4.091 1.00 96.94 518 LEU A CA 1
ATOM 3839 C C . LEU A 1 518 ? -29.473 10.281 5.234 1.00 96.94 518 LEU A C 1
ATOM 3841 O O . LEU A 1 518 ? -29.722 10.010 6.410 1.00 96.94 518 LEU A O 1
ATOM 3845 N N . LEU A 1 519 ? -28.701 11.305 4.879 1.00 97.94 519 LEU A N 1
ATOM 3846 C CA . LEU A 1 519 ? -28.296 12.396 5.767 1.00 97.94 519 LEU A CA 1
ATOM 3847 C C . LEU A 1 519 ? -28.709 13.718 5.121 1.00 97.94 519 LEU A C 1
ATOM 3849 O O . LEU A 1 519 ? -28.445 13.935 3.941 1.00 97.94 519 LEU A O 1
ATOM 3853 N N . SER A 1 520 ? -29.351 14.611 5.869 1.00 97.31 520 SER A N 1
ATOM 3854 C CA . SER A 1 520 ? -29.680 15.962 5.397 1.00 97.31 520 SER A CA 1
ATOM 3855 C C . SER A 1 520 ? -29.051 17.018 6.290 1.00 97.31 520 SER A C 1
ATOM 3857 O O . SER A 1 520 ? -29.022 16.856 7.507 1.00 97.31 520 SER A O 1
ATOM 3859 N N . ASP A 1 521 ? -28.597 18.107 5.681 1.00 96.44 521 ASP A N 1
ATOM 3860 C CA . ASP A 1 521 ? -28.107 19.305 6.355 1.00 96.44 521 ASP A CA 1
ATOM 3861 C C . ASP A 1 521 ? -28.691 20.531 5.650 1.00 96.44 521 ASP A C 1
ATOM 3863 O O . ASP A 1 521 ? -28.205 20.954 4.605 1.00 96.44 521 ASP A O 1
ATOM 3867 N N . SER A 1 522 ? -29.751 21.114 6.209 1.00 96.12 522 SER A N 1
ATOM 3868 C CA . SER A 1 522 ? -30.439 22.256 5.598 1.00 96.12 522 SER A CA 1
ATOM 3869 C C . SER A 1 522 ? -29.592 23.529 5.519 1.00 96.12 522 SER A C 1
ATOM 3871 O O . SER A 1 522 ? -30.012 24.472 4.853 1.00 96.12 522 SER A O 1
ATOM 3873 N N . SER A 1 523 ? -28.445 23.583 6.204 1.00 92.19 523 SER A N 1
ATOM 3874 C CA . SER A 1 523 ? -27.490 24.693 6.114 1.00 92.19 523 SER A CA 1
ATOM 3875 C C . SER A 1 523 ? -26.456 24.507 5.000 1.00 92.19 523 SER A C 1
ATOM 3877 O O . SER A 1 523 ? -25.777 25.465 4.628 1.00 92.19 523 SER A O 1
ATOM 3879 N N . ALA A 1 524 ? -26.348 23.297 4.444 1.00 91.31 524 ALA A N 1
ATOM 3880 C CA . ALA A 1 524 ? -25.410 22.990 3.380 1.00 91.31 524 ALA A CA 1
ATOM 3881 C C . ALA A 1 524 ? -25.854 23.550 2.017 1.00 91.31 524 ALA A C 1
ATOM 3883 O O . ALA A 1 524 ? -27.041 23.649 1.700 1.00 91.31 524 ALA A O 1
ATOM 3884 N N . ALA A 1 525 ? -24.857 23.888 1.196 1.00 92.50 525 ALA A N 1
ATOM 3885 C CA . ALA A 1 525 ? -25.013 24.389 -0.169 1.00 92.50 525 ALA A CA 1
ATOM 3886 C C . ALA A 1 525 ? -24.029 23.684 -1.122 1.00 92.50 525 ALA A C 1
ATOM 3888 O O . ALA A 1 525 ? -23.217 24.310 -1.803 1.00 92.50 525 ALA A O 1
ATOM 3889 N N . TRP A 1 526 ? -24.053 22.354 -1.126 1.00 93.56 526 TRP A N 1
ATOM 3890 C CA . TRP A 1 526 ? -23.170 21.526 -1.942 1.00 93.56 526 TRP A CA 1
ATOM 3891 C C . TRP A 1 526 ? -23.498 21.605 -3.432 1.00 93.56 526 TRP A C 1
ATOM 3893 O O . TRP A 1 526 ? -24.630 21.842 -3.853 1.00 93.56 526 TRP A O 1
ATOM 3903 N N . LYS A 1 527 ? -22.506 21.302 -4.269 1.00 93.75 527 LYS A N 1
ATOM 3904 C CA . LYS A 1 527 ? -22.762 21.006 -5.678 1.00 93.75 527 LYS A CA 1
ATOM 3905 C C . LYS A 1 527 ? -23.433 19.635 -5.776 1.00 93.75 527 LYS A C 1
ATOM 3907 O O . LYS A 1 527 ? -22.844 18.633 -5.368 1.00 93.75 527 LYS A O 1
ATOM 3912 N N . SER A 1 528 ? -24.640 19.573 -6.338 1.00 96.19 528 SER A N 1
ATOM 3913 C CA . SER A 1 528 ? -25.322 18.293 -6.575 1.00 96.19 528 SER A CA 1
ATOM 3914 C C . SER A 1 528 ? -24.464 17.377 -7.457 1.00 96.19 528 SER A C 1
ATOM 3916 O O . SER A 1 528 ? -23.854 17.834 -8.425 1.00 96.19 528 SER A O 1
ATOM 3918 N N . GLY A 1 529 ? -24.358 16.106 -7.069 1.00 95.31 529 GLY A N 1
ATOM 3919 C CA . GLY A 1 529 ? -23.468 15.115 -7.684 1.00 95.31 529 GLY A CA 1
ATOM 3920 C C . GLY A 1 529 ? -21.971 15.300 -7.389 1.00 95.31 529 GLY A C 1
ATOM 3921 O O . GLY A 1 529 ? -21.182 14.420 -7.709 1.00 95.31 529 GLY A O 1
ATOM 3922 N N . GLY A 1 530 ? -21.558 16.417 -6.779 1.00 92.19 530 GLY A N 1
ATOM 3923 C CA . GLY A 1 530 ? -20.150 16.742 -6.536 1.00 92.19 530 GLY A CA 1
ATOM 3924 C C . GLY A 1 530 ? -19.486 15.965 -5.397 1.00 92.19 530 GLY A C 1
ATOM 3925 O O . GLY A 1 530 ? -18.276 16.079 -5.245 1.00 92.19 530 GLY A O 1
ATOM 3926 N N . LEU A 1 531 ? -20.253 15.209 -4.604 1.00 94.00 531 LEU A N 1
ATOM 3927 C CA . LEU A 1 531 ? -19.745 14.431 -3.467 1.00 94.00 531 LEU A CA 1
ATOM 3928 C C . LEU A 1 531 ? -19.827 12.913 -3.692 1.00 94.00 531 LEU A C 1
ATOM 3930 O O . LEU A 1 531 ? -19.453 12.141 -2.813 1.00 94.00 531 LEU A O 1
ATOM 3934 N N . VAL A 1 532 ? -20.333 12.468 -4.846 1.00 95.00 532 VAL A N 1
ATOM 3935 C CA . VAL A 1 532 ? -20.488 11.042 -5.166 1.00 95.00 532 VAL A CA 1
ATOM 3936 C C . VAL A 1 532 ? -19.121 10.360 -5.238 1.00 95.00 532 VAL A C 1
ATOM 3938 O O . VAL A 1 532 ? -18.189 10.883 -5.841 1.00 95.00 532 VAL A O 1
ATOM 3941 N N . GLY A 1 533 ? -19.008 9.180 -4.625 1.00 89.88 533 GLY A N 1
ATOM 3942 C CA . GLY A 1 533 ? -17.765 8.407 -4.545 1.00 89.88 533 GLY A CA 1
ATOM 3943 C C . GLY A 1 533 ? -16.864 8.769 -3.360 1.00 89.88 533 GLY A C 1
ATOM 3944 O O . GLY A 1 533 ? -16.029 7.950 -2.979 1.00 89.88 533 GLY A O 1
ATOM 3945 N N . LEU A 1 534 ? -17.071 9.932 -2.731 1.00 90.12 534 LEU A N 1
ATOM 3946 C CA . LEU A 1 534 ? -16.444 10.274 -1.454 1.00 90.12 534 LEU A CA 1
ATOM 3947 C C . LEU A 1 534 ? -17.118 9.532 -0.296 1.00 90.12 534 LEU A C 1
ATOM 3949 O O . LEU A 1 534 ? -18.133 8.845 -0.460 1.00 90.12 534 LEU A O 1
ATOM 3953 N N . GLU A 1 535 ? -16.567 9.692 0.904 1.00 90.06 535 GLU A N 1
ATOM 3954 C CA . GLU A 1 535 ? -17.080 9.036 2.100 1.00 90.06 535 GLU A CA 1
ATOM 3955 C C . GLU A 1 535 ? -17.556 10.046 3.133 1.00 90.06 535 GLU A C 1
ATOM 3957 O O . GLU A 1 535 ? -16.866 11.018 3.438 1.00 90.06 535 GLU A O 1
ATOM 3962 N N . VAL A 1 536 ? -18.735 9.777 3.694 1.00 92.81 536 VAL A N 1
ATOM 3963 C CA . VAL A 1 536 ? -19.282 10.497 4.842 1.00 92.81 536 VAL A CA 1
ATOM 3964 C C . VAL A 1 536 ? -19.069 9.670 6.105 1.00 92.81 536 VAL A C 1
ATOM 3966 O O . VAL A 1 536 ? -19.426 8.492 6.161 1.00 92.81 536 VAL A O 1
ATOM 3969 N N . MET A 1 537 ? -18.491 10.293 7.130 1.00 91.00 537 MET A N 1
ATOM 3970 C CA . MET A 1 537 ? -18.329 9.720 8.464 1.00 91.00 537 MET A CA 1
ATOM 3971 C C . MET A 1 537 ? -19.131 10.523 9.478 1.00 91.00 537 MET A C 1
ATOM 3973 O O . MET A 1 537 ? -19.025 11.747 9.497 1.00 91.00 537 MET A O 1
ATOM 3977 N N . ILE A 1 538 ? -19.859 9.849 10.370 1.00 90.69 538 ILE A N 1
ATOM 3978 C CA . ILE A 1 538 ? -20.369 10.490 11.585 1.00 90.69 538 ILE A CA 1
ATOM 3979 C C . ILE A 1 538 ? -19.219 10.571 12.588 1.00 90.69 538 ILE A C 1
ATOM 3981 O O . ILE A 1 538 ? -18.649 9.556 12.985 1.00 90.69 538 ILE A O 1
ATOM 3985 N N . ILE A 1 539 ? -18.857 11.787 12.983 1.00 86.88 539 ILE A N 1
ATOM 3986 C CA . ILE A 1 539 ? -17.658 12.071 13.784 1.00 86.88 539 ILE A CA 1
ATOM 3987 C C . ILE A 1 539 ? -17.976 12.330 15.260 1.00 86.88 539 ILE A C 1
ATOM 3989 O O . ILE A 1 539 ? -17.083 12.255 16.103 1.00 86.88 539 ILE A O 1
ATOM 3993 N N . LYS A 1 540 ? -19.242 12.633 15.576 1.00 85.81 540 LYS A N 1
ATOM 3994 C CA . LYS A 1 540 ? -19.732 12.920 16.930 1.00 85.81 540 LYS A CA 1
ATOM 3995 C C . LYS A 1 540 ? -21.236 12.673 17.032 1.00 85.81 540 LYS A C 1
ATOM 3997 O O . LYS A 1 540 ? -21.967 12.940 16.080 1.00 85.81 540 LYS A O 1
ATOM 4002 N N . GLY A 1 541 ? -21.679 12.238 18.213 1.00 87.50 541 GLY A N 1
ATOM 4003 C CA . GLY A 1 541 ? -23.087 11.993 18.530 1.00 87.50 541 GLY A CA 1
ATOM 4004 C C . GLY A 1 541 ? -23.574 10.607 18.106 1.00 87.50 541 GLY A C 1
ATOM 4005 O O . GLY A 1 541 ? -22.740 9.733 17.863 1.00 87.50 541 GLY A O 1
ATOM 4006 N N . PRO A 1 542 ? -24.901 10.389 18.036 1.00 89.50 542 PRO A N 1
ATOM 4007 C CA . PRO A 1 542 ? -25.474 9.108 17.639 1.00 89.50 542 PRO A CA 1
ATOM 4008 C C . PRO A 1 542 ? -24.911 8.631 16.301 1.00 89.50 542 PRO A C 1
ATOM 4010 O O . PRO A 1 542 ? -24.942 9.369 15.312 1.00 89.50 542 PRO A O 1
ATOM 4013 N N . GLY A 1 543 ? -24.381 7.413 16.293 1.00 89.44 543 GLY A N 1
ATOM 4014 C CA . GLY A 1 543 ? -23.772 6.786 15.132 1.00 89.44 543 GLY A CA 1
ATOM 4015 C C . GLY A 1 543 ? -22.305 7.140 14.875 1.00 89.44 543 GLY A C 1
ATOM 4016 O O . GLY A 1 543 ? -21.794 6.746 13.826 1.00 89.44 543 GLY A O 1
ATOM 4017 N N . ALA A 1 544 ? -21.632 7.865 15.780 1.00 88.31 544 ALA A N 1
ATOM 4018 C CA . ALA A 1 544 ? -20.222 8.231 15.633 1.00 88.31 544 ALA A CA 1
ATOM 4019 C C . ALA A 1 544 ? -19.324 7.002 15.422 1.00 88.31 544 ALA A C 1
ATOM 4021 O O . ALA A 1 544 ? -19.397 6.033 16.171 1.00 88.31 544 ALA A O 1
ATOM 4022 N N . GLY A 1 545 ? -18.468 7.051 14.402 1.00 86.94 545 GLY A N 1
ATOM 4023 C CA . GLY A 1 545 ? -17.666 5.910 13.953 1.00 86.94 545 GLY A CA 1
ATOM 4024 C C . GLY A 1 545 ? -18.182 5.266 12.665 1.00 86.94 545 GLY A C 1
ATOM 4025 O O . GLY A 1 545 ? -17.390 4.683 11.928 1.00 86.94 545 GLY A O 1
ATOM 4026 N N . GLN A 1 546 ? -19.473 5.407 12.337 1.00 90.88 546 GLN A N 1
ATOM 4027 C CA . GLN A 1 546 ? -20.011 4.879 11.083 1.00 90.88 546 GLN A CA 1
ATOM 4028 C C . GLN A 1 546 ? -19.530 5.692 9.884 1.00 90.88 546 GLN A C 1
ATOM 4030 O O . GLN A 1 546 ? -19.593 6.925 9.878 1.00 90.88 546 GLN A O 1
ATOM 4035 N N . ARG A 1 547 ? -19.124 4.975 8.836 1.00 91.00 547 ARG A N 1
ATOM 4036 C CA . ARG A 1 547 ? -18.757 5.533 7.533 1.00 91.00 547 ARG A CA 1
ATOM 4037 C C . ARG A 1 547 ? -19.578 4.903 6.434 1.00 91.00 547 ARG A C 1
ATOM 4039 O O . ARG A 1 547 ? -19.902 3.717 6.527 1.00 91.00 547 ARG A O 1
ATOM 4046 N N . ARG A 1 548 ? -19.872 5.674 5.393 1.00 93.44 548 ARG A N 1
ATOM 4047 C CA . ARG A 1 548 ? -20.546 5.187 4.191 1.00 93.44 548 ARG A CA 1
ATOM 4048 C C . ARG A 1 548 ? -20.021 5.897 2.946 1.00 93.44 548 ARG A C 1
ATOM 4050 O O . ARG A 1 548 ? -19.729 7.092 2.991 1.00 93.44 548 ARG A O 1
ATOM 4057 N N . THR A 1 549 ? -19.954 5.176 1.829 1.00 94.19 549 THR A N 1
ATOM 4058 C CA . THR A 1 549 ? -19.729 5.784 0.513 1.00 94.19 549 THR A CA 1
ATOM 4059 C C . THR A 1 549 ? -20.983 6.537 0.082 1.00 94.19 549 THR A C 1
ATOM 4061 O O . THR A 1 549 ? -22.101 6.041 0.233 1.00 94.19 549 THR A O 1
ATOM 4064 N N . ILE A 1 550 ? -20.801 7.739 -0.455 1.00 96.50 550 ILE A N 1
ATOM 4065 C CA . ILE A 1 550 ? -21.883 8.567 -0.982 1.00 96.50 550 ILE A CA 1
ATOM 4066 C C . ILE A 1 550 ? -22.234 8.057 -2.382 1.00 96.50 550 ILE A C 1
ATOM 4068 O O . ILE A 1 550 ? -21.412 8.108 -3.298 1.00 96.50 550 ILE A O 1
ATOM 4072 N N . SER A 1 551 ? -23.458 7.558 -2.545 1.00 97.62 551 SER A N 1
ATOM 4073 C CA . SER A 1 551 ? -23.999 7.075 -3.822 1.00 97.62 551 SER A CA 1
ATOM 4074 C C . SER A 1 551 ? -24.751 8.166 -4.591 1.00 97.62 551 SER A C 1
ATOM 4076 O O . SER A 1 551 ? -24.877 8.078 -5.810 1.00 97.62 551 SER A O 1
ATOM 4078 N N . GLY A 1 552 ? -25.206 9.219 -3.905 1.00 97.69 552 GLY A N 1
ATOM 4079 C CA . GLY A 1 552 ? -25.863 10.383 -4.504 1.00 97.69 552 GLY A CA 1
ATOM 4080 C C . GLY A 1 552 ? -25.842 11.597 -3.574 1.00 97.69 552 GLY A C 1
ATOM 4081 O O . GLY A 1 552 ? -25.794 11.441 -2.357 1.00 97.69 552 GLY A O 1
ATOM 4082 N N . ASN A 1 553 ? -25.893 12.818 -4.119 1.00 98.00 553 ASN A N 1
ATOM 4083 C CA . ASN A 1 553 ? -26.086 14.024 -3.307 1.00 98.00 553 ASN A CA 1
ATOM 4084 C C . ASN A 1 553 ? -26.848 15.148 -4.034 1.00 98.00 553 ASN A C 1
ATOM 4086 O O . ASN A 1 553 ? -26.622 15.422 -5.219 1.00 98.00 553 ASN A O 1
ATOM 4090 N N . THR A 1 554 ? -27.707 15.852 -3.295 1.00 97.19 554 THR A N 1
ATOM 4091 C CA . THR A 1 554 ? -28.297 17.141 -3.705 1.00 97.19 554 THR A CA 1
ATOM 4092 C C . THR A 1 554 ? -27.453 18.300 -3.157 1.00 97.19 554 THR A C 1
ATOM 4094 O O . THR A 1 554 ? -26.313 18.097 -2.732 1.00 97.19 554 THR A O 1
ATOM 4097 N N . GLY A 1 555 ? -28.000 19.522 -3.153 1.00 96.25 555 GLY A N 1
ATOM 4098 C CA . GLY A 1 555 ? -27.356 20.662 -2.497 1.00 96.25 555 GLY A CA 1
ATOM 4099 C C . GLY A 1 555 ? -27.294 20.576 -0.970 1.00 96.25 555 GLY A C 1
ATOM 4100 O O . GLY A 1 555 ? -26.501 21.283 -0.365 1.00 96.25 555 GLY A O 1
ATOM 4101 N N . ASN A 1 556 ? -28.094 19.712 -0.344 1.00 96.62 556 ASN A N 1
ATOM 4102 C CA . ASN A 1 556 ? -28.244 19.665 1.113 1.00 96.62 556 ASN A CA 1
ATOM 4103 C C . ASN A 1 556 ? -28.564 18.265 1.666 1.00 96.62 556 ASN A C 1
ATOM 4105 O O . ASN A 1 556 ? -28.968 18.119 2.820 1.00 96.62 556 ASN A O 1
ATOM 4109 N N . SER A 1 557 ? -28.427 17.222 0.846 1.00 97.25 557 SER A N 1
ATOM 4110 C CA . SER A 1 557 ? -28.642 15.842 1.276 1.00 97.25 557 SER A CA 1
ATOM 4111 C C . SER A 1 557 ? -27.656 14.880 0.624 1.00 97.25 557 SER A C 1
ATOM 4113 O O . SER A 1 557 ? -27.234 15.096 -0.515 1.00 97.25 557 SER A O 1
ATOM 4115 N N . LEU A 1 558 ? -27.301 13.834 1.366 1.00 98.25 558 LEU A N 1
ATOM 4116 C CA . LEU A 1 558 ? -26.466 12.717 0.943 1.00 98.25 558 LEU A CA 1
ATOM 4117 C C . LEU A 1 558 ? -27.296 11.434 0.986 1.00 98.25 558 LEU A C 1
ATOM 4119 O O . LEU A 1 558 ? -27.887 11.120 2.021 1.00 98.25 558 LEU A O 1
ATOM 4123 N N . THR A 1 559 ? -27.274 10.677 -0.103 1.00 97.94 559 THR A N 1
ATOM 4124 C CA . THR A 1 559 ? -27.701 9.277 -0.152 1.00 97.94 559 THR A CA 1
ATOM 4125 C C . THR A 1 559 ? -26.460 8.398 -0.088 1.00 97.94 559 THR A C 1
ATOM 4127 O O . THR A 1 559 ? -25.464 8.665 -0.769 1.00 97.94 559 THR A O 1
ATOM 4130 N N . VAL A 1 560 ? -26.498 7.363 0.746 1.00 97.62 560 VAL A N 1
ATOM 4131 C CA . VAL A 1 560 ? -25.352 6.480 0.984 1.00 97.62 560 VAL A CA 1
ATOM 4132 C C . VAL A 1 560 ? -25.550 5.085 0.397 1.00 97.62 560 VAL A C 1
ATOM 4134 O O . VAL A 1 560 ? -26.669 4.614 0.226 1.00 97.62 560 VAL A O 1
ATOM 4137 N N . SER A 1 561 ? -24.449 4.407 0.069 1.00 95.06 561 SER A N 1
ATOM 4138 C CA . SER A 1 561 ? -24.458 3.091 -0.588 1.00 95.06 561 SER A CA 1
ATOM 4139 C C . SER A 1 561 ? -24.873 1.929 0.321 1.00 95.06 561 SER A C 1
ATOM 4141 O O . SER A 1 561 ? -25.158 0.840 -0.169 1.00 95.06 561 SER A O 1
ATOM 4143 N N . GLN A 1 562 ? -24.866 2.135 1.638 1.00 94.38 562 GLN A N 1
ATOM 4144 C CA . GLN A 1 562 ? -25.263 1.154 2.644 1.00 94.38 562 GLN A CA 1
ATOM 4145 C C . GLN A 1 562 ? -26.058 1.865 3.740 1.00 94.38 562 GLN A C 1
ATOM 4147 O O . GLN A 1 562 ? -25.685 2.958 4.167 1.00 94.38 562 GLN A O 1
ATOM 4152 N N . ALA A 1 563 ? -27.116 1.215 4.226 1.00 94.44 563 ALA A N 1
ATOM 4153 C CA . ALA A 1 563 ? -27.924 1.721 5.327 1.00 94.44 563 ALA A CA 1
ATOM 4154 C C . ALA A 1 563 ? -27.074 2.035 6.573 1.00 94.44 563 ALA A C 1
ATOM 4156 O O . ALA A 1 563 ? -26.135 1.306 6.902 1.00 94.44 563 ALA A O 1
ATOM 4157 N N . TRP A 1 564 ? -27.391 3.118 7.271 1.00 93.50 564 TRP A N 1
ATOM 4158 C CA . TRP A 1 564 ? -26.887 3.420 8.603 1.00 93.50 564 TRP A CA 1
ATOM 4159 C C . TRP A 1 564 ? -27.405 2.379 9.594 1.00 93.50 564 TRP A C 1
ATOM 4161 O O . TRP A 1 564 ? -28.604 2.115 9.652 1.00 93.50 564 TRP A O 1
ATOM 4171 N N . ASP A 1 565 ? -26.501 1.815 10.391 1.00 91.19 565 ASP A N 1
ATOM 4172 C CA . ASP A 1 565 ? -26.863 0.943 11.511 1.00 91.19 565 ASP A CA 1
ATOM 4173 C C . ASP A 1 565 ? -27.534 1.780 12.611 1.00 91.19 565 ASP A C 1
ATOM 4175 O O . ASP A 1 565 ? -28.566 1.409 13.167 1.00 91.19 565 ASP A O 1
ATOM 4179 N N . VAL A 1 566 ? -26.989 2.979 12.849 1.00 92.19 566 VAL A N 1
ATOM 4180 C CA . VAL A 1 566 ? -27.599 4.025 13.677 1.00 92.19 566 VAL A CA 1
ATOM 4181 C C . VAL A 1 566 ? -27.810 5.274 12.818 1.00 92.19 566 VAL A C 1
ATOM 4183 O O . VAL A 1 566 ? -26.829 5.957 12.508 1.00 92.19 566 VAL A O 1
ATOM 4186 N N . PRO A 1 567 ? -29.056 5.586 12.413 1.00 93.31 567 PRO A N 1
ATOM 4187 C CA . PRO A 1 567 ? -29.354 6.757 11.594 1.00 93.31 567 PRO A CA 1
ATOM 4188 C C . PRO A 1 567 ? -28.880 8.076 12.229 1.00 93.31 567 PRO A C 1
ATOM 4190 O O . PRO A 1 567 ? -29.001 8.239 13.449 1.00 93.31 567 PRO A O 1
ATOM 4193 N N . PRO A 1 568 ? -28.390 9.045 11.428 1.00 94.56 568 PRO A N 1
ATOM 4194 C CA . PRO A 1 568 ? -28.026 10.367 11.925 1.00 94.56 568 PRO A CA 1
ATOM 4195 C C . PRO A 1 568 ? -29.212 11.065 12.600 1.00 94.56 568 PRO A C 1
ATOM 4197 O O . PRO A 1 568 ? -30.329 11.071 12.082 1.00 94.56 568 PRO A O 1
ATOM 4200 N N . VAL A 1 569 ? -28.972 11.691 13.749 1.00 93.75 569 VAL A N 1
ATOM 4201 C CA . VAL A 1 569 ? -30.002 12.369 14.539 1.00 93.75 569 VAL A CA 1
ATOM 4202 C C . VAL A 1 569 ? -29.864 13.882 14.410 1.00 93.75 569 VAL A C 1
ATOM 4204 O O . VAL A 1 569 ? -28.788 14.440 14.641 1.00 93.75 569 VAL A O 1
ATOM 4207 N N . ALA A 1 570 ? -30.981 14.543 14.099 1.00 94.00 570 ALA A N 1
ATOM 4208 C CA . ALA A 1 570 ? -31.065 15.990 13.930 1.00 94.00 570 ALA A CA 1
ATOM 4209 C C . ALA A 1 570 ? -30.471 16.755 15.129 1.00 94.00 570 ALA A C 1
ATOM 4211 O O . ALA A 1 570 ? -30.861 16.531 16.278 1.00 94.00 570 ALA A O 1
ATOM 4212 N N . GLY A 1 571 ? -29.511 17.641 14.859 1.00 89.50 571 GLY A N 1
ATOM 4213 C CA . GLY A 1 571 ? -28.829 18.477 15.849 1.00 89.50 571 GLY A CA 1
ATOM 4214 C C . GLY A 1 571 ? -27.893 17.730 16.805 1.00 89.50 571 GLY A C 1
ATOM 4215 O O . GLY A 1 571 ? -27.334 18.356 17.702 1.00 89.50 571 GLY A O 1
ATOM 4216 N N . LYS A 1 572 ? -27.723 16.410 16.648 1.00 90.62 572 LYS A N 1
ATOM 4217 C CA . LYS A 1 572 ? -26.877 15.585 17.525 1.00 90.62 572 LYS A CA 1
ATOM 4218 C C . LYS A 1 572 ? -25.755 14.877 16.778 1.00 90.62 572 LYS A C 1
ATOM 4220 O O . LYS A 1 572 ? -24.681 14.725 17.351 1.00 90.62 572 LYS A O 1
ATOM 4225 N N . SER A 1 573 ? -25.995 14.436 15.544 1.00 91.81 573 SER A N 1
ATOM 4226 C CA . SER A 1 573 ? -24.989 13.763 14.721 1.00 91.81 573 SER A CA 1
ATOM 4227 C C . SER A 1 573 ? -24.240 14.777 13.862 1.00 91.81 573 SER A C 1
ATOM 4229 O O . SER A 1 573 ? -24.839 15.472 13.044 1.00 91.81 573 SER A O 1
ATOM 4231 N N . TYR A 1 574 ? -22.922 14.829 14.023 1.00 90.31 574 TYR A N 1
ATOM 4232 C CA . TYR A 1 574 ? -22.032 15.663 13.215 1.00 90.31 574 TYR A CA 1
ATOM 4233 C C . TYR A 1 574 ? -21.267 14.789 12.241 1.00 90.31 574 TYR A C 1
ATOM 4235 O O . TYR A 1 574 ? -20.917 13.655 12.578 1.00 90.31 574 TYR A O 1
ATOM 4243 N N . TYR A 1 575 ? -20.986 15.312 11.054 1.00 90.50 575 TYR A N 1
ATOM 4244 C CA . TYR A 1 575 ? -20.396 14.531 9.976 1.00 90.50 575 TYR A CA 1
ATOM 4245 C C . TYR A 1 575 ? -19.251 15.261 9.283 1.00 90.50 575 TYR A C 1
ATOM 4247 O O . TYR A 1 575 ? -19.199 16.488 9.264 1.00 90.50 575 TYR A O 1
ATOM 4255 N N . ASN A 1 576 ? -18.370 14.477 8.673 1.00 88.12 576 ASN A N 1
ATOM 4256 C CA . ASN A 1 576 ? -17.295 14.928 7.801 1.00 88.12 576 ASN A CA 1
ATOM 4257 C C . ASN A 1 576 ? -17.368 14.166 6.473 1.00 88.12 576 ASN A C 1
ATOM 4259 O O . ASN A 1 576 ? -17.594 12.954 6.484 1.00 88.12 576 ASN A O 1
ATOM 4263 N N . VAL A 1 577 ? -17.160 14.864 5.358 1.00 88.81 577 VAL A N 1
ATOM 4264 C CA . VAL A 1 577 ? -16.990 14.284 4.023 1.00 88.81 577 VAL A CA 1
ATOM 4265 C C . VAL A 1 577 ? -15.564 14.532 3.562 1.00 88.81 577 VAL A C 1
ATOM 4267 O O . VAL A 1 577 ? -15.137 15.679 3.404 1.00 88.81 577 VAL A O 1
ATOM 4270 N N . THR A 1 578 ? -14.836 13.445 3.325 1.00 82.50 578 THR A N 1
ATOM 4271 C CA . THR A 1 578 ? -13.417 13.498 2.970 1.00 82.50 578 THR A CA 1
ATOM 4272 C C . THR A 1 578 ? -13.051 12.433 1.940 1.00 82.50 578 THR A C 1
ATOM 4274 O O . THR A 1 578 ? -13.758 11.433 1.790 1.00 82.50 578 THR A O 1
ATOM 4277 N N . ASN A 1 579 ? -11.934 12.649 1.243 1.00 80.50 579 ASN A N 1
ATOM 4278 C CA . ASN A 1 579 ? -11.213 11.569 0.576 1.00 80.50 579 ASN A CA 1
ATOM 4279 C C . ASN A 1 579 ? -10.188 10.973 1.556 1.00 80.50 579 ASN A C 1
ATOM 4281 O O . ASN A 1 579 ? -9.674 11.688 2.417 1.00 80.50 579 ASN A O 1
ATOM 4285 N N . ARG A 1 580 ? -9.885 9.677 1.460 1.00 80.75 580 ARG A N 1
ATOM 4286 C CA . ARG A 1 580 ? -8.978 9.017 2.412 1.00 80.75 580 ARG A CA 1
ATOM 4287 C C . ARG A 1 580 ? -8.022 8.052 1.740 1.00 80.75 580 ARG A C 1
ATOM 4289 O O . ARG A 1 580 ? -8.383 7.433 0.748 1.00 80.75 580 ARG A O 1
ATOM 4296 N N . CYS A 1 581 ? -6.859 7.879 2.361 1.00 85.81 581 CYS A N 1
ATOM 4297 C CA . CYS A 1 581 ? -5.972 6.761 2.065 1.00 85.81 581 CYS A CA 1
ATOM 4298 C C . CYS A 1 581 ? -6.502 5.488 2.739 1.00 85.81 581 CYS A C 1
ATOM 4300 O O . CYS A 1 581 ? -7.123 5.537 3.810 1.00 85.81 581 CYS A O 1
ATOM 4302 N N . LYS A 1 582 ? -6.240 4.334 2.134 1.00 88.75 582 LYS A N 1
ATOM 4303 C CA . LYS A 1 582 ? -6.638 3.027 2.667 1.00 88.75 582 LYS A CA 1
ATOM 4304 C C . LYS A 1 582 ? -5.438 2.094 2.724 1.00 88.75 582 LYS A C 1
ATOM 4306 O O . LYS A 1 582 ? -4.693 1.997 1.759 1.00 88.75 582 LYS A O 1
ATOM 4311 N N . ARG A 1 583 ? -5.314 1.355 3.828 1.00 92.75 583 ARG A N 1
ATOM 4312 C CA . ARG A 1 583 ? -4.442 0.186 4.017 1.00 92.75 583 ARG A CA 1
ATOM 4313 C C . ARG A 1 583 ? -2.987 0.466 3.658 1.00 92.75 583 ARG A C 1
ATOM 4315 O O . ARG A 1 583 ? -2.503 0.118 2.584 1.00 92.75 583 ARG A O 1
ATOM 4322 N N . HIS A 1 584 ? -2.266 1.073 4.592 1.00 95.50 584 HIS A N 1
ATOM 4323 C CA . HIS A 1 584 ? -0.823 1.255 4.478 1.00 95.50 584 HIS A CA 1
ATOM 4324 C C . HIS A 1 584 ? -0.081 0.300 5.406 1.00 95.50 584 HIS A C 1
ATOM 4326 O O . HIS A 1 584 ? -0.404 0.174 6.589 1.00 95.50 584 HIS A O 1
ATOM 4332 N N . MET A 1 585 ? 0.965 -0.334 4.885 1.00 96.69 585 MET A N 1
ATOM 4333 C CA . MET A 1 585 ? 1.865 -1.189 5.648 1.00 96.69 585 MET A CA 1
ATOM 4334 C C . MET A 1 585 ? 3.304 -0.707 5.493 1.00 96.69 585 MET A C 1
ATOM 4336 O O . MET A 1 585 ? 3.843 -0.712 4.391 1.00 96.69 585 MET A O 1
ATOM 4340 N N . ILE A 1 586 ? 3.930 -0.327 6.606 1.00 97.62 586 ILE A N 1
ATOM 4341 C CA . ILE A 1 586 ? 5.351 0.009 6.690 1.00 97.62 586 ILE A CA 1
ATOM 4342 C C . ILE A 1 586 ? 6.000 -0.974 7.652 1.00 97.62 586 ILE A C 1
ATOM 4344 O O . ILE A 1 586 ? 5.750 -0.945 8.863 1.00 97.62 586 ILE A O 1
ATOM 4348 N N . LYS A 1 587 ? 6.784 -1.898 7.102 1.00 97.25 587 LYS A N 1
ATOM 4349 C CA . LYS A 1 587 ? 7.173 -3.102 7.826 1.00 97.25 587 LYS A CA 1
ATOM 4350 C C . LYS A 1 587 ? 8.633 -3.475 7.615 1.00 97.25 587 LYS A C 1
ATOM 4352 O O . LYS A 1 587 ? 9.119 -3.503 6.484 1.00 97.25 587 LYS A O 1
ATOM 4357 N N . THR A 1 588 ? 9.311 -3.814 8.713 1.00 97.50 588 THR A N 1
ATOM 4358 C CA . THR A 1 588 ? 10.704 -4.304 8.717 1.00 97.50 588 THR A CA 1
ATOM 4359 C C . THR A 1 588 ? 11.678 -3.345 8.017 1.00 97.50 588 THR A C 1
ATOM 4361 O O . THR A 1 588 ? 12.688 -3.762 7.460 1.00 97.50 588 THR A O 1
ATOM 4364 N N . CYS A 1 589 ? 11.377 -2.047 8.012 1.00 98.38 589 CYS A N 1
ATOM 4365 C CA . CYS A 1 589 ? 12.248 -1.026 7.444 1.00 98.38 589 CYS A CA 1
ATOM 4366 C C . CYS A 1 589 ? 13.302 -0.577 8.460 1.00 98.38 589 CYS A C 1
ATOM 4368 O O . CYS A 1 589 ? 13.089 -0.638 9.674 1.00 98.38 589 CYS A O 1
ATOM 4370 N N . MET A 1 590 ? 14.436 -0.106 7.948 1.00 97.19 590 MET A N 1
ATOM 4371 C CA . MET A 1 590 ? 15.531 0.439 8.747 1.00 97.19 590 MET A CA 1
ATOM 4372 C C . MET A 1 590 ? 15.690 1.922 8.434 1.00 97.19 590 MET A C 1
ATOM 4374 O O . MET A 1 590 ? 15.885 2.283 7.280 1.00 97.19 590 MET A O 1
ATOM 4378 N N . PHE A 1 591 ? 15.653 2.765 9.458 1.00 92.88 591 PHE A N 1
ATOM 4379 C CA . PHE A 1 591 ? 15.897 4.200 9.374 1.00 92.88 591 PHE A CA 1
ATOM 4380 C C . PHE A 1 591 ? 17.186 4.496 10.130 1.00 92.88 591 PHE A C 1
ATOM 4382 O O . PHE A 1 591 ? 17.241 4.279 11.339 1.00 92.88 591 PHE A O 1
ATOM 4389 N N . ASN A 1 592 ? 18.232 4.923 9.422 1.00 89.44 592 ASN A N 1
ATOM 4390 C CA . ASN A 1 592 ? 19.557 5.112 10.003 1.00 89.44 592 ASN A CA 1
ATOM 4391 C C . ASN A 1 592 ? 20.067 6.541 9.786 1.00 89.44 592 ASN A C 1
ATOM 4393 O O . ASN A 1 592 ? 20.365 6.939 8.656 1.00 89.44 592 ASN A O 1
ATOM 4397 N N . GLY A 1 593 ? 20.184 7.301 10.875 1.00 82.06 593 GLY A N 1
ATOM 4398 C CA . GLY A 1 593 ? 20.676 8.679 10.851 1.00 82.06 593 GLY A CA 1
ATOM 4399 C C . GLY A 1 593 ? 19.704 9.677 10.213 1.00 82.06 593 GLY A C 1
ATOM 4400 O O . GLY A 1 593 ? 20.148 10.700 9.686 1.00 82.06 593 GLY A O 1
ATOM 4401 N N . MET A 1 594 ? 18.403 9.371 10.187 1.00 81.50 594 MET A N 1
ATOM 4402 C CA . MET A 1 594 ? 17.383 10.208 9.546 1.00 81.50 594 MET A CA 1
ATOM 4403 C C . MET A 1 594 ? 16.920 11.350 10.475 1.00 81.50 594 MET A C 1
ATOM 4405 O O . MET A 1 594 ? 16.807 11.147 11.679 1.00 81.50 594 MET A O 1
ATOM 4409 N N . PRO A 1 595 ? 16.571 12.547 9.964 1.00 77.62 595 PRO A N 1
ATOM 4410 C CA . PRO A 1 595 ? 16.007 13.624 10.794 1.00 77.62 595 PRO A CA 1
ATOM 4411 C C . PRO A 1 595 ? 14.650 13.268 11.383 1.00 77.62 595 PRO A C 1
ATOM 4413 O O . PRO A 1 595 ? 14.309 13.682 12.488 1.00 77.62 595 PRO A O 1
ATOM 4416 N N . SER A 1 596 ? 13.837 12.583 10.583 1.00 81.50 596 SER A N 1
ATOM 4417 C CA . SER A 1 596 ? 12.450 12.259 10.880 1.00 81.50 596 SER A CA 1
ATOM 4418 C C . SER A 1 596 ? 12.100 10.920 10.244 1.00 81.50 596 SER A C 1
ATOM 4420 O O . SER A 1 596 ? 12.488 10.638 9.106 1.00 81.50 596 SER A O 1
ATOM 4422 N N . GLY A 1 597 ? 11.407 10.072 11.000 1.00 88.75 597 GLY A N 1
ATOM 4423 C CA . GLY A 1 597 ? 11.025 8.732 10.571 1.00 88.75 597 GLY A CA 1
ATOM 4424 C C . GLY A 1 597 ? 9.786 8.737 9.674 1.00 88.75 597 GLY A C 1
ATOM 4425 O O . GLY A 1 597 ? 9.824 9.219 8.541 1.00 88.75 597 GLY A O 1
ATOM 4426 N N . ILE A 1 598 ? 8.698 8.154 10.179 1.00 92.31 598 ILE A N 1
ATOM 4427 C CA . ILE A 1 598 ? 7.445 7.919 9.451 1.00 92.31 598 ILE A CA 1
ATOM 4428 C C . ILE A 1 598 ? 6.383 8.917 9.892 1.00 92.31 598 ILE A C 1
ATOM 4430 O O . ILE A 1 598 ? 5.968 8.904 11.048 1.00 92.31 598 ILE A O 1
ATOM 4434 N N . TRP A 1 599 ? 5.927 9.767 8.983 1.00 89.81 599 TRP A N 1
ATOM 4435 C CA . TRP A 1 599 ? 4.976 10.832 9.267 1.00 89.81 599 TRP A CA 1
ATOM 4436 C C . TRP A 1 599 ? 3.707 10.645 8.439 1.00 89.81 599 TRP A C 1
ATOM 4438 O O . TRP A 1 599 ? 3.734 10.667 7.213 1.00 89.81 599 TRP A O 1
ATOM 4448 N N . TYR A 1 600 ? 2.581 10.477 9.121 1.00 90.19 600 TYR A N 1
ATOM 4449 C CA . TYR A 1 600 ? 1.239 10.622 8.573 1.00 90.19 600 TYR A CA 1
ATOM 4450 C C . TYR A 1 600 ? 0.709 11.950 9.062 1.00 90.19 600 TYR A C 1
ATOM 4452 O O . TYR A 1 600 ? 0.290 12.083 10.210 1.00 90.19 600 TYR A O 1
ATOM 4460 N N . TYR A 1 601 ? 0.785 12.944 8.195 1.00 84.44 601 TYR A N 1
ATOM 4461 C CA . TYR A 1 601 ? 0.516 14.324 8.531 1.00 84.44 601 TYR A CA 1
ATOM 4462 C C . TYR A 1 601 ? -0.735 14.778 7.789 1.00 84.44 601 TYR A C 1
ATOM 4464 O O . TYR A 1 601 ? -0.785 14.725 6.563 1.00 84.44 601 TYR A O 1
ATOM 4472 N N . ARG A 1 602 ? -1.781 15.159 8.530 1.00 81.94 602 ARG A N 1
ATOM 4473 C CA . ARG A 1 602 ? -3.066 15.630 7.976 1.00 81.94 602 ARG A CA 1
ATOM 4474 C C . ARG A 1 602 ? -3.732 14.664 6.993 1.00 81.94 602 ARG A C 1
ATOM 4476 O O . ARG A 1 602 ? -4.432 15.081 6.078 1.00 81.94 602 ARG A O 1
ATOM 4483 N N . THR A 1 603 ? -3.505 13.366 7.163 1.00 82.50 603 THR A N 1
ATOM 4484 C CA . THR A 1 603 ? -3.991 12.355 6.220 1.00 82.50 603 THR A CA 1
ATOM 4485 C C . THR A 1 603 ? -5.118 11.545 6.857 1.00 82.50 603 THR A C 1
ATOM 4487 O O . THR A 1 603 ? -4.842 10.763 7.768 1.00 82.50 603 THR A O 1
ATOM 4490 N N . PRO A 1 604 ? -6.373 11.663 6.384 1.00 85.00 604 PRO A N 1
ATOM 4491 C CA . PRO A 1 604 ? -7.398 10.670 6.680 1.00 85.00 604 PRO A CA 1
ATOM 4492 C C . PRO A 1 604 ? -6.935 9.301 6.189 1.00 85.00 604 PRO A C 1
ATOM 4494 O O . PRO A 1 604 ? -6.653 9.131 4.999 1.00 85.00 604 PRO A O 1
ATOM 4497 N N . ILE A 1 605 ? -6.854 8.328 7.092 1.00 88.31 605 ILE A N 1
ATOM 4498 C CA . ILE A 1 605 ? -6.421 6.977 6.746 1.00 88.31 605 ILE A CA 1
ATOM 4499 C C . ILE A 1 605 ? -7.212 5.919 7.498 1.00 88.31 605 ILE A C 1
ATOM 4501 O O . ILE A 1 605 ? -7.407 6.006 8.712 1.00 88.31 605 ILE A O 1
ATOM 4505 N N . ASP A 1 606 ? -7.607 4.890 6.761 1.00 88.94 606 ASP A N 1
ATOM 4506 C CA . ASP A 1 606 ? -8.116 3.652 7.329 1.00 88.94 606 ASP A CA 1
ATOM 4507 C C . ASP A 1 606 ? -7.071 2.562 7.186 1.00 88.94 606 ASP A C 1
ATOM 4509 O O . ASP A 1 606 ? -6.600 2.301 6.083 1.00 88.94 606 ASP A O 1
ATOM 4513 N N . ASP A 1 607 ? -6.754 1.918 8.304 1.00 92.56 607 ASP A N 1
ATOM 4514 C CA . ASP A 1 607 ? -5.794 0.834 8.420 1.00 92.56 607 ASP A CA 1
ATOM 4515 C C . ASP A 1 607 ? -4.345 1.244 8.115 1.00 92.56 607 ASP A C 1
ATOM 4517 O O . ASP A 1 607 ? -3.856 1.173 6.990 1.00 92.56 607 ASP A O 1
ATOM 4521 N N . LEU A 1 608 ? -3.614 1.602 9.172 1.00 95.31 608 LEU A N 1
ATOM 4522 C CA . LEU A 1 608 ? -2.173 1.853 9.131 1.00 95.31 608 LEU A CA 1
ATOM 4523 C C . LEU A 1 608 ? -1.448 0.816 9.988 1.00 95.31 608 LEU A C 1
ATOM 4525 O O . LEU A 1 608 ? -1.741 0.678 11.173 1.00 95.31 608 LEU A O 1
ATOM 4529 N N . VAL A 1 609 ? -0.499 0.084 9.409 1.00 97.38 609 VAL A N 1
ATOM 4530 C CA . VAL A 1 609 ? 0.400 -0.828 10.132 1.00 97.38 609 VAL A CA 1
ATOM 4531 C C . VAL A 1 609 ? 1.826 -0.306 10.045 1.00 97.38 609 VAL A C 1
ATOM 4533 O O . VAL A 1 609 ? 2.386 -0.207 8.957 1.00 97.38 609 VAL A O 1
ATOM 4536 N N . ILE A 1 610 ? 2.427 -0.032 11.199 1.00 97.75 610 ILE A N 1
ATOM 4537 C CA . ILE A 1 610 ? 3.849 0.273 11.356 1.00 97.75 610 ILE A CA 1
ATOM 4538 C C . ILE A 1 610 ? 4.429 -0.826 12.247 1.00 97.75 610 ILE A C 1
ATOM 4540 O O . ILE A 1 610 ? 4.244 -0.798 13.465 1.00 97.75 610 ILE A O 1
ATOM 4544 N N . SER A 1 611 ? 5.062 -1.835 11.643 1.00 97.50 611 SER A N 1
ATOM 4545 C CA . SER A 1 611 ? 5.423 -3.074 12.346 1.00 97.50 611 SER A CA 1
ATOM 4546 C C . SER A 1 611 ? 6.880 -3.488 12.147 1.00 97.50 611 SER A C 1
ATOM 4548 O O . SER A 1 611 ? 7.368 -3.585 11.021 1.00 97.50 611 SER A O 1
ATOM 4550 N N . GLY A 1 612 ? 7.585 -3.771 13.243 1.00 97.19 612 GLY A N 1
ATOM 4551 C CA . GLY A 1 612 ? 8.928 -4.359 13.186 1.00 97.19 612 GLY A CA 1
ATOM 4552 C C . GLY A 1 612 ? 10.010 -3.452 12.589 1.00 97.19 612 GLY A C 1
ATOM 4553 O O . GLY A 1 612 ? 11.001 -3.967 12.075 1.00 97.19 612 GLY A O 1
ATOM 4554 N N . ASN A 1 613 ? 9.819 -2.130 12.583 1.00 97.94 613 ASN A N 1
ATOM 4555 C CA . ASN A 1 613 ? 10.794 -1.186 12.032 1.00 97.94 613 ASN A CA 1
ATOM 4556 C C . ASN A 1 613 ? 11.882 -0.837 13.054 1.00 97.94 613 ASN A C 1
ATOM 4558 O O . ASN A 1 613 ? 11.639 -0.821 14.263 1.00 97.94 613 ASN A O 1
ATOM 4562 N N . GLN A 1 614 ? 13.072 -0.511 12.554 1.00 96.00 614 GLN A N 1
ATOM 4563 C CA . GLN A 1 614 ? 14.222 -0.114 13.362 1.00 96.00 614 GLN A CA 1
ATOM 4564 C C . GLN A 1 614 ? 14.587 1.343 13.087 1.00 96.00 614 GLN A C 1
ATOM 4566 O O . GLN A 1 614 ? 14.883 1.705 11.951 1.00 96.00 614 GLN A O 1
ATOM 4571 N N . PHE A 1 615 ? 14.604 2.162 14.135 1.00 91.62 615 PHE A N 1
ATOM 4572 C CA . PHE A 1 615 ? 15.007 3.564 14.093 1.00 91.62 615 PHE A CA 1
ATOM 4573 C C . PHE A 1 615 ? 16.324 3.727 14.846 1.00 91.62 615 PHE A C 1
ATOM 4575 O O . PHE A 1 615 ? 16.350 3.712 16.075 1.00 91.62 615 PHE A O 1
ATOM 4582 N N . VAL A 1 616 ? 17.423 3.867 14.116 1.00 88.06 616 VAL A N 1
ATOM 4583 C CA . VAL A 1 616 ? 18.753 4.113 14.676 1.00 88.06 616 VAL A CA 1
ATOM 4584 C C . VAL A 1 616 ? 19.110 5.560 14.395 1.00 88.06 616 VAL A C 1
ATOM 4586 O O . VAL A 1 616 ? 19.048 6.002 13.247 1.00 88.06 616 VAL A O 1
ATOM 4589 N N . ASP A 1 617 ? 19.433 6.314 15.445 1.00 82.94 617 ASP A N 1
ATOM 4590 C CA . ASP A 1 617 ? 19.838 7.718 15.322 1.00 82.94 617 ASP A CA 1
ATOM 4591 C C . ASP A 1 617 ? 18.850 8.552 14.497 1.00 82.94 617 ASP A C 1
ATOM 4593 O O . ASP A 1 617 ? 19.226 9.404 13.695 1.00 82.94 617 ASP A O 1
ATOM 4597 N N . THR A 1 618 ? 17.564 8.252 14.689 1.00 81.50 618 THR A N 1
ATOM 4598 C CA . THR A 1 618 ? 16.454 8.859 13.963 1.00 81.50 618 THR A CA 1
ATOM 4599 C C . THR A 1 618 ? 15.495 9.522 14.940 1.00 81.50 618 THR A C 1
ATOM 4601 O O . THR A 1 618 ? 14.913 8.848 15.793 1.00 81.50 618 THR A O 1
ATOM 4604 N N . ALA A 1 619 ? 15.332 10.840 14.821 1.00 74.38 619 ALA A N 1
ATOM 4605 C CA . ALA A 1 619 ? 14.366 11.600 15.614 1.00 74.38 619 ALA A CA 1
ATOM 4606 C C . ALA A 1 619 ? 12.952 11.477 15.013 1.00 74.38 619 ALA A C 1
ATOM 4608 O O . ALA A 1 619 ? 12.796 11.010 13.885 1.00 74.38 619 ALA A O 1
ATOM 4609 N N . TYR A 1 620 ? 11.917 11.870 15.766 1.00 78.75 620 TYR A N 1
ATOM 4610 C CA . TYR A 1 620 ? 10.508 11.811 15.340 1.00 78.75 620 TYR A CA 1
ATOM 4611 C C . TYR A 1 620 ? 10.164 10.486 14.645 1.00 78.75 620 TYR A C 1
ATOM 4613 O O . TYR A 1 620 ? 9.765 10.465 13.476 1.00 78.75 620 TYR A O 1
ATOM 4621 N N . THR A 1 621 ? 10.407 9.377 15.351 1.00 86.69 621 THR A N 1
ATOM 4622 C CA . THR A 1 621 ? 10.360 8.020 14.777 1.00 86.69 621 THR A CA 1
ATOM 4623 C C . THR A 1 621 ? 9.043 7.743 14.062 1.00 86.69 621 THR A C 1
ATOM 4625 O O . THR A 1 621 ? 9.042 7.324 12.905 1.00 86.69 621 THR A O 1
ATOM 4628 N N . VAL A 1 622 ? 7.923 8.038 14.721 1.00 90.31 622 VAL A N 1
ATOM 4629 C CA . VAL A 1 622 ? 6.583 7.941 14.147 1.00 90.31 622 VAL A CA 1
ATOM 4630 C C . VAL A 1 622 ? 5.771 9.168 14.554 1.00 90.31 622 VAL A C 1
ATOM 4632 O O . VAL A 1 622 ? 5.660 9.470 15.738 1.00 90.31 622 VAL A O 1
ATOM 4635 N N . LEU A 1 623 ? 5.163 9.848 13.588 1.00 88.69 623 LEU A N 1
ATOM 4636 C CA . LEU A 1 623 ? 4.172 10.896 13.815 1.00 88.69 623 LEU A CA 1
ATOM 4637 C C . LEU A 1 623 ? 2.887 10.525 13.078 1.00 88.69 623 LEU A C 1
ATOM 4639 O O . LEU A 1 623 ? 2.902 10.329 11.868 1.00 88.69 623 LEU A O 1
ATOM 4643 N N . VAL A 1 624 ? 1.772 10.449 13.794 1.00 90.44 624 VAL A N 1
ATOM 4644 C CA . VAL A 1 624 ? 0.441 10.231 13.220 1.00 90.44 624 VAL A CA 1
ATOM 4645 C C . VAL A 1 624 ? -0.453 11.378 13.667 1.00 90.44 624 VAL A C 1
ATOM 4647 O O . VAL A 1 624 ? -1.095 11.325 14.718 1.00 90.44 624 VAL A O 1
ATOM 4650 N N . ARG A 1 625 ? -0.461 12.440 12.862 1.00 86.19 625 ARG A N 1
ATOM 4651 C CA . ARG A 1 625 ? -1.117 13.703 13.174 1.00 86.19 625 ARG A CA 1
ATOM 4652 C C . ARG A 1 625 ? -2.364 13.918 12.336 1.00 86.19 625 ARG A C 1
ATOM 4654 O O . ARG A 1 625 ? -2.267 14.070 11.118 1.00 86.19 625 ARG A O 1
ATOM 4661 N N . ALA A 1 626 ? -3.528 13.994 12.978 1.00 80.56 626 ALA A N 1
ATOM 4662 C CA . ALA A 1 626 ? -4.794 14.166 12.262 1.00 80.56 626 ALA A CA 1
ATOM 4663 C C . ALA A 1 626 ? -4.907 15.541 11.596 1.00 80.56 626 ALA A C 1
ATOM 4665 O O . ALA A 1 626 ? -5.358 15.628 10.463 1.00 80.56 626 ALA A O 1
ATOM 4666 N N . ASN A 1 627 ? -4.436 16.604 12.246 1.00 77.31 627 ASN A N 1
ATOM 4667 C CA . ASN A 1 627 ? -4.650 17.982 11.798 1.00 77.31 627 ASN A CA 1
ATOM 4668 C C . ASN A 1 627 ? -3.432 18.878 12.041 1.00 77.31 627 ASN A C 1
ATOM 4670 O O . ASN A 1 627 ? -2.660 18.633 12.966 1.00 77.31 627 ASN A O 1
ATOM 4674 N N . GLN A 1 628 ? -3.314 19.972 11.284 1.00 71.69 628 GLN A N 1
ATOM 4675 C CA . GLN A 1 628 ? -2.291 21.003 11.479 1.00 71.69 628 GLN A CA 1
ATOM 4676 C C . GLN A 1 628 ? -2.868 22.293 12.072 1.00 71.69 628 GLN A C 1
ATOM 4678 O O . GLN A 1 628 ? -4.041 22.610 11.913 1.00 71.69 628 GLN A O 1
ATOM 4683 N N . ARG A 1 629 ? -2.003 23.079 12.727 1.00 61.34 629 ARG A N 1
ATOM 4684 C CA . ARG A 1 629 ? -2.290 24.454 13.149 1.00 61.34 629 ARG A CA 1
ATOM 4685 C C . ARG A 1 629 ? -2.465 25.368 11.930 1.00 61.34 629 ARG A C 1
ATOM 4687 O O . ARG A 1 629 ? -1.479 25.688 11.270 1.00 61.34 629 ARG A O 1
ATOM 4694 N N . VAL A 1 630 ? -3.678 25.858 11.682 1.00 55.28 630 VAL A N 1
ATOM 4695 C CA . VAL A 1 630 ? -3.890 26.988 10.767 1.00 55.28 630 VAL A CA 1
ATOM 4696 C C . VAL A 1 630 ? -3.576 28.271 11.535 1.00 55.28 630 VAL A C 1
ATOM 4698 O O . VAL A 1 630 ? -4.229 28.594 12.526 1.00 55.28 630 VAL A O 1
ATOM 4701 N N . VAL A 1 631 ? -2.525 28.980 11.125 1.00 49.97 631 VAL A N 1
ATOM 4702 C CA . VAL A 1 631 ? -2.254 30.343 11.602 1.00 49.97 631 VAL A CA 1
ATOM 4703 C C . VAL A 1 631 ? -3.092 31.274 10.731 1.00 49.97 631 VAL A C 1
ATOM 4705 O O . VAL A 1 631 ? -2.966 31.227 9.509 1.00 49.97 631 VAL A O 1
ATOM 4708 N N . ALA A 1 632 ? -3.952 32.082 11.353 1.00 44.31 632 ALA A N 1
ATOM 4709 C CA . ALA A 1 632 ? -5.031 32.849 10.716 1.00 44.31 632 ALA A CA 1
ATOM 4710 C C . ALA A 1 632 ? -4.610 33.836 9.601 1.00 44.31 632 ALA A C 1
ATOM 4712 O O . ALA A 1 632 ? -5.475 34.441 8.978 1.00 44.31 632 ALA A O 1
ATOM 4713 N N . GLU A 1 633 ? -3.314 34.004 9.328 1.00 41.28 633 GLU A N 1
ATOM 4714 C CA . GLU A 1 633 ? -2.793 35.048 8.437 1.00 41.28 633 GLU A CA 1
ATOM 4715 C C . GLU A 1 633 ? -2.043 34.527 7.200 1.00 41.28 633 GLU A C 1
ATOM 4717 O O . GLU A 1 633 ? -1.710 35.323 6.328 1.00 41.28 633 GLU A O 1
ATOM 4722 N N . SER A 1 634 ? -1.759 33.222 7.075 1.00 42.44 634 SER A N 1
ATOM 4723 C CA . SER A 1 634 ? -0.840 32.742 6.016 1.00 42.44 634 SER A CA 1
ATOM 4724 C C . SER A 1 634 ? -1.400 31.676 5.082 1.00 42.44 634 SER A C 1
ATOM 4726 O O . SER A 1 634 ? -0.809 31.438 4.033 1.00 42.44 634 SER A O 1
ATOM 4728 N N . TYR A 1 635 ? -2.532 31.055 5.414 1.00 42.88 635 TYR A N 1
ATOM 4729 C CA . TYR A 1 635 ? -3.140 30.054 4.547 1.00 42.88 635 TYR A CA 1
ATOM 4730 C C . TYR A 1 635 ? -4.664 30.084 4.633 1.00 42.88 635 TYR A C 1
ATOM 4732 O O . TYR A 1 635 ? -5.235 29.989 5.716 1.00 42.88 635 TYR A O 1
ATOM 4740 N N . SER A 1 636 ? -5.323 30.152 3.478 1.00 39.66 636 SER A N 1
ATOM 4741 C CA . SER A 1 636 ? -6.782 30.090 3.321 1.00 39.66 636 SER A CA 1
ATOM 4742 C C . SER A 1 636 ? -7.343 28.673 3.530 1.00 39.66 636 SER A C 1
ATOM 4744 O O . SER A 1 636 ? -8.233 28.250 2.793 1.00 39.66 636 SER A O 1
ATOM 4746 N N . PHE A 1 637 ? -6.806 27.897 4.474 1.00 49.28 637 PHE A N 1
ATOM 4747 C CA . PHE A 1 637 ? -7.344 26.577 4.793 1.00 49.28 637 PHE A CA 1
ATOM 4748 C C . PHE A 1 637 ? -8.476 26.743 5.816 1.00 49.28 637 PHE A C 1
ATOM 4750 O O . PHE A 1 637 ? -8.273 27.301 6.892 1.00 49.28 637 PHE A O 1
ATOM 4757 N N . GLY A 1 638 ? -9.693 26.330 5.447 1.00 50.84 638 GLY A N 1
ATOM 4758 C CA . GLY A 1 638 ? -10.866 26.358 6.328 1.00 50.84 638 GLY A CA 1
ATOM 4759 C C . GLY A 1 638 ? -10.766 25.376 7.506 1.00 50.84 638 GLY A C 1
ATOM 4760 O O . GLY A 1 638 ? -9.702 24.859 7.823 1.00 50.84 638 GLY A O 1
ATOM 4761 N N . ASN A 1 639 ? -11.893 25.105 8.168 1.00 56.50 639 ASN A N 1
ATOM 4762 C CA . ASN A 1 639 ? -12.002 24.153 9.283 1.00 56.50 639 ASN A CA 1
ATOM 4763 C C . ASN A 1 639 ? -11.514 22.735 8.897 1.00 56.50 639 ASN A C 1
ATOM 4765 O O . ASN A 1 639 ? -12.288 21.958 8.343 1.00 56.50 639 ASN A O 1
ATOM 4769 N N . GLU A 1 640 ? -10.264 22.376 9.211 1.00 66.69 640 GLU A N 1
ATOM 4770 C CA . GLU A 1 640 ? -9.710 21.048 8.906 1.00 66.69 640 GLU A CA 1
ATOM 4771 C C . GLU A 1 640 ? -10.078 19.991 9.957 1.00 66.69 640 GLU A C 1
ATOM 4773 O O . GLU A 1 640 ? -9.796 20.177 11.140 1.00 66.69 640 GLU A O 1
ATOM 4778 N N . PHE A 1 641 ? -10.675 18.863 9.560 1.00 75.94 641 PHE A N 1
ATOM 4779 C CA . PHE A 1 641 ? -10.933 17.722 10.451 1.00 75.94 641 PHE A CA 1
ATOM 4780 C C . PHE A 1 641 ? -10.709 16.394 9.719 1.00 75.94 641 PHE A C 1
ATOM 4782 O O . PHE A 1 641 ? -11.482 16.040 8.830 1.00 75.94 641 PHE A O 1
ATOM 4789 N N . ASN A 1 642 ? -9.675 15.642 10.099 1.00 81.44 642 ASN A N 1
ATOM 4790 C CA . ASN A 1 642 ? -9.388 14.321 9.533 1.00 81.44 642 ASN A CA 1
ATOM 4791 C C . ASN A 1 642 ? -9.615 13.206 10.554 1.00 81.44 642 ASN A C 1
ATOM 4793 O O . ASN A 1 642 ? -9.344 13.361 11.739 1.00 81.44 642 ASN A O 1
ATOM 4797 N N . THR A 1 643 ? -10.073 12.053 10.081 1.00 84.06 643 THR A N 1
ATOM 4798 C CA . THR A 1 643 ? -10.275 10.864 10.916 1.00 84.06 643 THR A CA 1
ATOM 4799 C C . THR A 1 643 ? -9.298 9.783 10.510 1.00 84.06 643 THR A C 1
ATOM 4801 O O . THR A 1 643 ? -9.160 9.498 9.320 1.00 84.06 643 THR A O 1
ATOM 4804 N N . MET A 1 644 ? -8.673 9.150 11.493 1.00 88.25 644 MET A N 1
ATOM 4805 C CA . MET A 1 644 ? -7.795 8.008 11.299 1.00 88.25 644 MET A CA 1
ATOM 4806 C C . MET A 1 644 ? -8.324 6.802 12.062 1.00 88.25 644 MET A C 1
ATOM 4808 O O . MET A 1 644 ? -8.840 6.939 13.177 1.00 88.25 644 MET A O 1
ATOM 4812 N N . SER A 1 645 ? -8.212 5.612 11.475 1.00 88.56 645 SER A N 1
ATOM 4813 C CA . SER A 1 645 ? -8.654 4.401 12.155 1.00 88.56 645 SER A CA 1
ATOM 4814 C C . SER A 1 645 ? -7.858 3.149 11.857 1.00 88.56 645 SER A C 1
ATOM 4816 O O . SER A 1 645 ? -7.184 3.058 10.835 1.00 88.56 645 SER A O 1
ATOM 4818 N N . GLY A 1 646 ? -7.939 2.181 12.773 1.00 91.31 646 GLY A N 1
ATOM 4819 C CA . GLY A 1 646 ? -7.241 0.909 12.646 1.00 91.31 646 GLY A CA 1
ATOM 4820 C C . GLY A 1 646 ? -5.731 1.113 12.627 1.00 91.31 646 GLY A C 1
ATOM 4821 O O . GLY A 1 646 ? -5.047 0.535 11.789 1.00 91.31 646 GLY A O 1
ATOM 4822 N N . ILE A 1 647 ? -5.184 1.956 13.499 1.00 94.19 647 ILE A N 1
ATOM 4823 C CA . ILE A 1 647 ? -3.739 2.201 13.570 1.00 94.19 647 ILE A CA 1
ATOM 4824 C C . ILE A 1 647 ? -3.105 1.121 14.452 1.00 94.19 647 ILE A C 1
ATOM 4826 O O . ILE A 1 647 ? -3.495 0.946 15.601 1.00 94.19 647 ILE A O 1
ATOM 4830 N N . LEU A 1 648 ? -2.110 0.409 13.930 1.00 95.81 648 LEU A N 1
ATOM 4831 C CA . LEU A 1 648 ? -1.318 -0.578 14.660 1.00 95.81 648 LEU A CA 1
ATOM 4832 C C . LEU A 1 648 ? 0.162 -0.205 14.571 1.00 95.81 648 LEU A C 1
ATOM 4834 O O . LEU A 1 648 ? 0.762 -0.268 13.499 1.00 95.81 648 LEU A O 1
ATOM 4838 N N . ILE A 1 649 ? 0.748 0.152 15.709 1.00 96.44 649 ILE A N 1
ATOM 4839 C CA . ILE A 1 649 ? 2.182 0.397 15.868 1.00 96.44 649 ILE A CA 1
ATOM 4840 C C . ILE A 1 649 ? 2.721 -0.706 16.774 1.00 96.44 649 ILE A C 1
ATOM 4842 O O . ILE A 1 649 ? 2.473 -0.701 17.981 1.00 96.44 649 ILE A O 1
ATOM 4846 N N . GLU A 1 650 ? 3.437 -1.676 16.214 1.00 95.75 650 GLU A N 1
ATOM 4847 C CA . GLU A 1 650 ? 3.901 -2.827 16.991 1.00 95.75 650 GLU A CA 1
ATOM 4848 C C . GLU A 1 650 ? 5.342 -3.237 16.708 1.00 95.75 650 GLU A C 1
ATOM 4850 O O . GLU A 1 650 ? 5.836 -3.111 15.588 1.00 95.75 650 GLU A O 1
ATOM 4855 N N . LYS A 1 651 ? 6.013 -3.791 17.723 1.00 95.81 651 LYS A N 1
ATOM 4856 C CA . LYS A 1 651 ? 7.330 -4.441 17.578 1.00 95.81 651 LYS A CA 1
ATOM 4857 C C . LYS A 1 651 ? 8.415 -3.547 16.966 1.00 95.81 651 LYS A C 1
ATOM 4859 O O . LYS A 1 651 ? 9.423 -4.052 16.482 1.00 95.81 651 LYS A O 1
ATOM 4864 N N . ASN A 1 652 ? 8.218 -2.231 16.958 1.00 96.56 652 ASN A N 1
ATOM 4865 C CA . ASN A 1 652 ? 9.216 -1.289 16.479 1.00 96.56 652 ASN A CA 1
ATOM 4866 C C . ASN A 1 652 ? 10.261 -1.057 17.567 1.00 96.56 652 ASN A C 1
ATOM 4868 O O . ASN A 1 652 ? 9.949 -1.117 18.758 1.00 96.56 652 ASN A O 1
ATOM 4872 N N . THR A 1 653 ? 11.485 -0.754 17.153 1.00 94.12 653 THR A N 1
ATOM 4873 C CA . THR A 1 653 ? 12.582 -0.435 18.067 1.00 94.12 653 THR A CA 1
ATOM 4874 C C . THR A 1 653 ? 13.189 0.911 17.715 1.00 94.12 653 THR A C 1
ATOM 4876 O O . THR A 1 653 ? 13.487 1.142 16.540 1.00 94.12 653 THR A O 1
ATOM 4879 N N . SER A 1 654 ? 13.451 1.762 18.703 1.00 89.38 654 SER A N 1
ATOM 4880 C CA . SER A 1 654 ? 14.304 2.938 18.526 1.00 89.38 654 SER A CA 1
ATOM 4881 C C . SER A 1 654 ? 15.560 2.856 19.378 1.00 89.38 654 SER A C 1
ATOM 4883 O O . SER A 1 654 ? 15.552 2.264 20.454 1.00 89.38 654 SER A O 1
ATOM 4885 N N . ARG A 1 655 ? 16.648 3.442 18.876 1.00 85.31 655 ARG A N 1
ATOM 4886 C CA . ARG A 1 655 ? 17.895 3.643 19.606 1.00 85.31 655 ARG A CA 1
ATOM 4887 C C . ARG A 1 655 ? 18.533 4.947 19.158 1.00 85.31 655 ARG A C 1
ATOM 4889 O O . ARG A 1 655 ? 18.893 5.088 17.992 1.00 85.31 655 ARG A O 1
ATOM 4896 N N . LEU A 1 656 ? 18.737 5.859 20.099 1.00 76.44 656 LEU A N 1
ATOM 4897 C CA . LEU A 1 656 ? 19.562 7.042 19.884 1.00 76.44 656 LEU A CA 1
ATOM 4898 C C . LEU A 1 656 ? 20.940 6.843 20.534 1.00 76.44 656 LEU A C 1
ATOM 4900 O O . LEU A 1 656 ? 21.038 6.405 21.678 1.00 76.44 656 LEU A O 1
ATOM 4904 N N . SER A 1 657 ? 22.012 7.144 19.805 1.00 71.44 657 SER A N 1
ATOM 4905 C CA . SER A 1 657 ? 23.404 6.998 20.248 1.00 71.44 657 SER A CA 1
ATOM 4906 C C . SER A 1 657 ? 24.034 8.315 20.715 1.00 71.44 657 SER A C 1
ATOM 4908 O O . SER A 1 657 ? 25.003 8.280 21.472 1.00 71.44 657 SER A O 1
ATOM 4910 N N . SER A 1 658 ? 23.476 9.474 20.330 1.00 62.50 658 SER A N 1
ATOM 4911 C CA . SER A 1 658 ? 23.991 10.797 20.723 1.00 62.50 658 SER A CA 1
ATOM 4912 C C . SER A 1 658 ? 22.893 11.851 20.958 1.00 62.50 658 SER A C 1
ATOM 4914 O O . SER A 1 658 ? 22.047 12.043 20.078 1.00 62.50 658 SER A O 1
ATOM 4916 N N . PRO A 1 659 ? 22.931 12.608 22.079 1.00 56.16 659 PRO A N 1
ATOM 4917 C CA . PRO A 1 659 ? 22.006 13.718 22.360 1.00 56.16 659 PRO A CA 1
ATOM 4918 C C . PRO A 1 659 ? 22.063 14.864 21.338 1.00 56.16 659 PRO A C 1
ATOM 4920 O O . PRO A 1 659 ? 21.159 15.688 21.273 1.00 56.16 659 PRO A O 1
ATOM 4923 N N . ALA A 1 660 ? 23.129 14.953 20.534 1.00 50.19 660 ALA A N 1
ATOM 4924 C CA . ALA A 1 660 ? 23.290 16.002 19.522 1.00 50.19 660 ALA A CA 1
ATOM 4925 C C . ALA A 1 660 ? 22.386 15.810 18.286 1.00 50.19 660 ALA A C 1
ATOM 4927 O O . ALA A 1 660 ? 22.305 16.699 17.442 1.00 50.19 660 ALA A O 1
ATOM 4928 N N . LEU A 1 661 ? 21.719 14.656 18.170 1.00 53.81 661 LEU A N 1
ATOM 4929 C CA . LEU A 1 661 ? 20.807 14.325 17.071 1.00 53.81 661 LEU A CA 1
ATOM 4930 C C . LEU A 1 661 ? 19.325 14.557 17.430 1.00 53.81 661 LEU A C 1
ATOM 4932 O O . LEU A 1 661 ? 18.463 14.491 16.555 1.00 53.81 661 LEU A O 1
ATOM 4936 N N . SER A 1 662 ? 19.007 14.834 18.700 1.00 50.84 662 SER A N 1
ATOM 4937 C CA . SER A 1 662 ? 17.634 14.893 19.213 1.00 50.84 662 SER A CA 1
ATOM 4938 C C . SER A 1 662 ? 17.079 16.324 19.218 1.00 50.84 662 SER A C 1
ATOM 4940 O O . SER A 1 662 ? 17.097 17.009 20.239 1.00 50.84 662 SER A O 1
ATOM 4942 N N . ASN A 1 663 ? 16.529 16.770 18.087 1.00 53.00 663 ASN A N 1
ATOM 4943 C CA . ASN A 1 663 ? 15.586 17.900 18.085 1.00 53.00 663 ASN A CA 1
ATOM 4944 C C . ASN A 1 663 ? 14.119 17.440 18.241 1.00 53.00 663 ASN A C 1
ATOM 4946 O O . ASN A 1 663 ? 13.222 18.278 18.241 1.00 53.00 663 ASN A O 1
ATOM 4950 N N . GLY A 1 664 ? 13.864 16.129 18.379 1.00 62.03 664 GLY A N 1
ATOM 4951 C CA . GLY A 1 664 ? 12.525 15.544 18.498 1.00 62.03 664 GLY A CA 1
ATOM 4952 C C . GLY A 1 664 ? 12.489 14.197 19.229 1.00 62.03 664 GLY A C 1
ATOM 4953 O O . GLY A 1 664 ? 13.543 13.603 19.453 1.00 62.03 664 GLY A O 1
ATOM 4954 N N . PRO A 1 665 ? 11.290 13.699 19.591 1.00 66.19 665 PRO A N 1
ATOM 4955 C CA . PRO A 1 665 ? 11.113 12.495 20.396 1.00 66.19 665 PRO A CA 1
ATOM 4956 C C . PRO A 1 665 ? 11.621 11.231 19.692 1.00 66.19 665 PRO A C 1
ATOM 4958 O O . PRO A 1 665 ? 11.412 11.028 18.494 1.00 66.19 665 PRO A O 1
ATOM 4961 N N . ALA A 1 666 ? 12.220 10.329 20.473 1.00 65.44 666 ALA A N 1
ATOM 4962 C CA . ALA A 1 666 ? 12.671 8.999 20.042 1.00 65.44 666 ALA A CA 1
ATOM 4963 C C . ALA A 1 666 ? 11.517 7.994 19.849 1.00 65.44 666 ALA A C 1
ATOM 4965 O O . ALA A 1 666 ? 11.747 6.792 19.705 1.00 65.44 666 ALA A O 1
ATOM 4966 N N . THR A 1 667 ? 10.271 8.457 19.927 1.00 72.81 667 THR A N 1
ATOM 4967 C CA . THR A 1 667 ? 9.080 7.643 20.187 1.00 72.81 667 THR A CA 1
ATOM 4968 C C . THR A 1 667 ? 7.890 8.123 19.344 1.00 72.81 667 THR A C 1
ATOM 4970 O O . THR A 1 667 ? 7.947 9.225 18.788 1.00 72.81 667 THR A O 1
ATOM 4973 N N . PRO A 1 668 ? 6.817 7.316 19.224 1.00 81.00 668 PRO A N 1
ATOM 4974 C CA . PRO A 1 668 ? 5.625 7.700 18.489 1.00 81.00 668 PRO A CA 1
ATOM 4975 C C . PRO A 1 668 ? 4.881 8.877 19.114 1.00 81.00 668 PRO A C 1
ATOM 4977 O O . PRO A 1 668 ? 4.641 8.911 20.322 1.00 81.00 668 PRO A O 1
ATOM 4980 N N . VAL A 1 669 ? 4.409 9.774 18.260 1.00 83.75 669 VAL A N 1
ATOM 4981 C CA . VAL A 1 669 ? 3.465 10.838 18.595 1.00 83.75 669 VAL A CA 1
ATOM 4982 C C . VAL A 1 669 ? 2.178 10.595 17.813 1.00 83.75 669 VAL A C 1
ATOM 4984 O O . VAL A 1 669 ? 2.201 10.549 16.585 1.00 83.75 669 VAL A O 1
ATOM 4987 N N . ILE A 1 670 ? 1.058 10.436 18.517 1.00 84.44 670 ILE A N 1
ATOM 4988 C CA . ILE A 1 670 ? -0.286 10.428 17.927 1.00 84.44 670 ILE A CA 1
ATOM 4989 C C . ILE A 1 670 ? -1.019 11.660 18.433 1.00 84.44 670 ILE A C 1
ATOM 4991 O O . ILE A 1 670 ? -1.374 11.727 19.610 1.00 84.44 670 ILE A O 1
ATOM 4995 N N . ASP A 1 671 ? -1.233 12.646 17.566 1.00 79.81 671 ASP A N 1
ATOM 4996 C CA . ASP A 1 671 ? -1.790 13.917 18.009 1.00 79.81 671 ASP A CA 1
ATOM 4997 C C . ASP A 1 671 ? -2.718 14.636 17.032 1.00 79.81 671 ASP A C 1
ATOM 4999 O O . ASP A 1 671 ? -2.696 14.469 15.819 1.00 79.81 671 ASP A O 1
ATOM 5003 N N . ALA A 1 672 ? -3.546 15.518 17.574 1.00 72.19 672 ALA A N 1
ATOM 5004 C CA . ALA A 1 672 ? -4.346 16.421 16.763 1.00 72.19 672 ALA A CA 1
ATOM 5005 C C . ALA A 1 672 ? -4.169 17.868 17.220 1.00 72.19 672 ALA A C 1
ATOM 5007 O O . ALA A 1 672 ? -3.861 18.156 18.380 1.00 72.19 672 ALA A O 1
ATOM 5008 N N . VAL A 1 673 ? -4.382 18.784 16.279 1.00 71.75 673 VAL A N 1
ATOM 5009 C CA . VAL A 1 673 ? -4.357 20.225 16.516 1.00 71.75 673 VAL A CA 1
ATOM 5010 C C . VAL A 1 673 ? -5.724 20.803 16.164 1.00 71.75 673 VAL A C 1
ATOM 5012 O O . VAL A 1 673 ? -6.252 20.535 15.084 1.00 71.75 673 VAL A O 1
ATOM 5015 N N . LEU A 1 674 ? -6.298 21.596 17.071 1.00 67.94 674 LEU A N 1
ATOM 5016 C CA . LEU A 1 674 ? -7.517 22.366 16.808 1.00 67.94 674 LEU A CA 1
ATOM 5017 C C . LEU A 1 674 ? -7.140 23.764 16.313 1.00 67.94 674 LEU A C 1
ATOM 5019 O O . LEU A 1 674 ? -6.220 24.391 16.842 1.00 67.94 674 LEU A O 1
ATOM 5023 N N . THR A 1 675 ? -7.844 24.261 15.298 1.00 58.06 675 THR A N 1
ATOM 5024 C CA . THR A 1 675 ? -7.467 25.505 14.608 1.00 58.06 675 THR A CA 1
ATOM 5025 C C . THR A 1 675 ? -8.319 26.703 15.023 1.00 58.06 675 THR A C 1
ATOM 5027 O O . THR A 1 675 ? -7.811 27.822 15.036 1.00 58.06 675 THR A O 1
ATOM 5030 N N . SER A 1 676 ? -9.575 26.495 15.443 1.00 58.41 676 SER A N 1
ATOM 5031 C CA . SER A 1 676 ? -10.453 27.548 15.979 1.00 58.41 676 SER A CA 1
ATOM 5032 C C . SER A 1 676 ? -11.417 27.024 17.061 1.00 58.41 676 SER A C 1
ATOM 5034 O O . SER A 1 676 ? -11.807 25.859 17.037 1.00 58.41 676 SER A O 1
ATOM 5036 N N . GLY A 1 677 ? -11.823 27.882 18.010 1.00 55.41 677 GLY A N 1
ATOM 5037 C CA . GLY A 1 677 ? -12.713 27.501 19.125 1.00 55.41 677 GLY A CA 1
ATOM 5038 C C . GLY A 1 677 ? -14.172 27.262 18.714 1.00 55.41 677 GLY A C 1
ATOM 5039 O O . GLY A 1 677 ? -14.929 26.634 19.449 1.00 55.41 677 GLY A O 1
ATOM 5040 N N . ASN A 1 678 ? -14.549 27.704 17.508 1.00 56.91 678 ASN A N 1
ATOM 5041 C CA . ASN A 1 678 ? -15.879 27.508 16.919 1.00 56.91 678 ASN A CA 1
ATOM 5042 C C . ASN A 1 678 ? -15.921 26.348 15.906 1.00 56.91 678 ASN A C 1
ATOM 5044 O O . ASN A 1 678 ? -16.930 26.161 15.225 1.00 56.91 678 ASN A O 1
ATOM 5048 N N . GLN A 1 679 ? -14.837 25.583 15.768 1.00 62.97 679 GLN A N 1
ATOM 5049 C CA . GLN A 1 679 ? -14.782 24.467 14.834 1.00 62.97 679 GLN A CA 1
ATOM 5050 C C . GLN A 1 679 ? -15.637 23.287 15.325 1.00 62.97 679 GLN A C 1
ATOM 5052 O O . GLN A 1 679 ? -15.556 22.884 16.485 1.00 62.97 679 GLN A O 1
ATOM 5057 N N . ILE A 1 680 ? -16.421 22.679 14.428 1.00 62.56 680 ILE A N 1
ATOM 5058 C CA . ILE A 1 680 ? -17.033 21.368 14.679 1.00 62.56 680 ILE A CA 1
ATOM 5059 C C . ILE A 1 680 ? -15.904 20.332 14.727 1.00 62.56 680 ILE A C 1
ATOM 5061 O O . ILE A 1 680 ? -15.246 20.090 13.718 1.00 62.56 680 ILE A O 1
ATOM 5065 N N . TYR A 1 681 ? -15.692 19.709 15.885 1.00 71.81 681 TYR A N 1
ATOM 5066 C CA . TYR A 1 681 ? -14.774 18.581 16.037 1.00 71.81 681 TYR A CA 1
ATOM 5067 C C . TYR A 1 681 ? -15.470 17.388 16.698 1.00 71.81 681 TYR A C 1
ATOM 5069 O O . TYR A 1 681 ? -16.451 17.535 17.432 1.00 71.81 681 TYR A O 1
ATOM 5077 N N . GLY A 1 682 ? -14.951 16.200 16.407 1.00 74.81 682 GLY A N 1
ATOM 5078 C CA . GLY A 1 682 ? -15.352 14.923 16.987 1.00 74.81 682 GLY A CA 1
ATOM 5079 C C . GLY A 1 682 ? -14.131 14.061 17.305 1.00 74.81 682 GLY A C 1
ATOM 5080 O O . GLY A 1 682 ? -13.044 14.594 17.532 1.00 74.81 682 GLY A O 1
ATOM 5081 N N . ASN A 1 683 ? -14.292 12.738 17.277 1.00 79.38 683 ASN A N 1
ATOM 5082 C CA . ASN A 1 683 ? -13.164 11.835 17.518 1.00 79.38 683 ASN A CA 1
ATOM 5083 C C . ASN A 1 683 ? -12.265 11.777 16.270 1.00 79.38 683 ASN A C 1
ATOM 5085 O O . ASN A 1 683 ? -12.735 11.433 15.182 1.00 79.38 683 ASN A O 1
ATOM 5089 N N . PHE A 1 684 ? -10.977 12.082 16.429 1.00 80.25 684 PHE A N 1
ATOM 5090 C CA . PHE A 1 684 ? -9.968 11.972 15.371 1.00 80.25 684 PHE A CA 1
ATOM 5091 C C . PHE A 1 684 ? -9.508 10.526 15.175 1.00 80.25 684 PHE A C 1
ATOM 5093 O O . PHE A 1 684 ? -9.189 10.132 14.058 1.00 80.25 684 PHE A O 1
ATOM 5100 N N . TYR A 1 685 ? -9.492 9.739 16.252 1.00 85.88 685 TYR A N 1
ATOM 5101 C CA . TYR A 1 685 ? -8.889 8.409 16.292 1.00 85.88 685 TYR A CA 1
ATOM 5102 C C . TYR A 1 685 ? -9.894 7.339 16.710 1.00 85.88 685 TYR A C 1
ATOM 5104 O O . TYR A 1 685 ? -10.615 7.512 17.695 1.00 85.88 685 TYR A O 1
ATOM 5112 N N . TYR A 1 686 ? -9.901 6.224 15.975 1.00 86.06 686 TYR A N 1
ATOM 5113 C CA . TYR A 1 686 ? -10.690 5.024 16.271 1.00 86.06 686 TYR A CA 1
ATOM 5114 C C . TYR A 1 686 ? -9.800 3.779 16.156 1.00 86.06 686 TYR A C 1
ATOM 5116 O O . TYR A 1 686 ? -9.168 3.593 15.122 1.00 86.06 686 TYR A O 1
ATOM 5124 N N . ASP A 1 687 ? -9.767 2.908 17.169 1.00 86.56 687 ASP A N 1
ATOM 5125 C CA . ASP A 1 687 ? -8.899 1.713 17.231 1.00 86.56 687 ASP A CA 1
ATOM 5126 C C . ASP A 1 687 ? -7.437 2.008 16.884 1.00 86.56 687 ASP A C 1
ATOM 5128 O O . ASP A 1 687 ? -6.956 1.779 15.772 1.00 86.56 687 ASP A O 1
ATOM 5132 N N . CYS A 1 688 ? -6.729 2.574 17.851 1.00 91.94 688 CYS A N 1
ATOM 5133 C CA . CYS A 1 688 ? -5.312 2.857 17.719 1.00 91.94 688 CYS A CA 1
ATOM 5134 C C . CYS A 1 688 ? -4.558 2.107 18.808 1.00 91.94 688 CYS A C 1
ATOM 5136 O O . CYS A 1 688 ? -4.760 2.342 20.002 1.00 91.94 688 CYS A O 1
ATOM 5138 N N . VAL A 1 689 ? -3.684 1.203 18.380 1.00 94.50 689 VAL A N 1
ATOM 5139 C CA . VAL A 1 689 ? -2.985 0.279 19.259 1.00 94.50 689 VAL A CA 1
ATOM 5140 C C . VAL A 1 689 ? -1.480 0.404 19.105 1.00 94.50 689 VAL A C 1
ATOM 5142 O O . VAL A 1 689 ? -0.932 0.242 18.016 1.00 94.50 689 VAL A O 1
ATOM 5145 N N . MET A 1 690 ? -0.807 0.619 20.231 1.00 94.38 690 MET A N 1
ATOM 5146 C CA . MET A 1 690 ? 0.640 0.559 20.367 1.00 94.38 690 MET A CA 1
ATOM 5147 C C . MET A 1 690 ? 1.018 -0.620 21.253 1.00 94.38 690 MET A C 1
ATOM 5149 O O . MET A 1 690 ? 0.735 -0.598 22.456 1.00 94.38 690 MET A O 1
ATOM 5153 N N . ARG A 1 691 ? 1.658 -1.649 20.687 1.00 93.69 691 ARG A N 1
ATOM 5154 C CA . ARG A 1 691 ? 1.993 -2.854 21.456 1.00 93.69 691 ARG A CA 1
ATOM 5155 C C . ARG A 1 691 ? 3.376 -3.428 21.198 1.00 93.69 691 ARG A C 1
ATOM 5157 O O . ARG A 1 691 ? 3.818 -3.518 20.057 1.00 93.69 691 ARG A O 1
ATOM 5164 N N . GLY A 1 692 ? 4.042 -3.875 22.260 1.00 94.75 692 GLY A N 1
ATOM 5165 C CA . GLY A 1 692 ? 5.306 -4.608 22.143 1.00 94.75 692 GLY A CA 1
ATOM 5166 C C . GLY A 1 692 ? 6.438 -3.825 21.475 1.00 94.75 692 GLY A C 1
ATOM 5167 O O . GLY A 1 692 ? 7.319 -4.438 20.882 1.00 94.75 692 GLY A O 1
ATOM 5168 N N . ASN A 1 693 ? 6.398 -2.491 21.490 1.00 95.44 693 ASN A N 1
ATOM 5169 C CA . ASN A 1 693 ? 7.480 -1.664 20.958 1.00 95.44 693 ASN A CA 1
ATOM 5170 C C . ASN A 1 693 ? 8.569 -1.448 22.017 1.00 95.44 693 ASN A C 1
ATOM 5172 O O . ASN A 1 693 ? 8.271 -1.456 23.210 1.00 95.44 693 ASN A O 1
ATOM 5176 N N . ALA A 1 694 ? 9.804 -1.196 21.586 1.00 93.31 694 ALA A N 1
ATOM 5177 C CA . ALA A 1 694 ? 10.921 -0.831 22.452 1.00 93.31 694 ALA A CA 1
ATOM 5178 C C . ALA A 1 694 ? 11.465 0.552 22.075 1.00 93.31 694 ALA A C 1
ATOM 5180 O O . ALA A 1 694 ? 12.121 0.728 21.050 1.00 93.31 694 ALA A O 1
ATOM 5181 N N . TRP A 1 695 ? 11.194 1.540 22.914 1.00 88.31 695 TRP A N 1
ATOM 5182 C CA . TRP A 1 695 ? 11.530 2.935 22.681 1.00 88.31 695 TRP A CA 1
ATOM 5183 C C . TRP A 1 695 ? 12.687 3.358 23.583 1.00 88.31 695 TRP A C 1
ATOM 5185 O O . TRP A 1 695 ? 12.499 3.582 24.780 1.00 88.31 695 TRP A O 1
ATOM 5195 N N . MET A 1 696 ? 13.890 3.441 23.013 1.00 85.38 696 MET A N 1
ATOM 5196 C CA . MET A 1 696 ? 15.111 3.716 23.771 1.00 85.38 696 MET A CA 1
ATOM 5197 C C . MET A 1 696 ? 15.631 5.117 23.435 1.00 85.38 696 MET A C 1
ATOM 5199 O O . MET A 1 696 ? 16.202 5.346 22.363 1.00 85.38 696 MET A O 1
ATOM 5203 N N . GLY A 1 697 ? 15.423 6.050 24.366 1.00 77.25 697 GLY A N 1
ATOM 5204 C CA . GLY A 1 697 ? 16.036 7.375 24.332 1.00 77.25 697 GLY A CA 1
ATOM 5205 C C . GLY A 1 697 ? 17.536 7.331 24.634 1.00 77.25 697 GLY A C 1
ATOM 5206 O O . GLY A 1 697 ? 18.110 6.275 24.921 1.00 77.25 697 GLY A O 1
ATOM 5207 N N . ASN A 1 698 ? 18.175 8.496 24.575 1.00 74.88 698 ASN A N 1
ATOM 5208 C CA . ASN A 1 698 ? 19.571 8.687 24.977 1.00 74.88 698 ASN A CA 1
ATOM 5209 C C . ASN A 1 698 ? 19.735 9.689 26.123 1.00 74.88 698 ASN A C 1
ATOM 5211 O O . ASN A 1 698 ? 20.835 9.801 26.668 1.00 74.88 698 ASN A O 1
ATOM 5215 N N . ASN A 1 699 ? 18.671 10.413 26.482 1.00 70.81 699 ASN A N 1
ATOM 5216 C CA . ASN A 1 699 ? 18.719 11.419 27.524 1.00 70.81 699 ASN A CA 1
ATOM 5217 C C . ASN A 1 699 ? 17.425 11.453 28.348 1.00 70.81 699 ASN A C 1
ATOM 5219 O O . ASN A 1 699 ? 16.398 11.994 27.928 1.00 70.81 699 ASN A O 1
ATOM 5223 N N . ALA A 1 700 ? 17.531 10.974 29.589 1.00 58.97 700 ALA A N 1
ATOM 5224 C CA . ALA A 1 700 ? 16.447 10.986 30.563 1.00 58.97 700 ALA A CA 1
ATOM 5225 C C . ALA A 1 700 ? 15.997 12.400 30.985 1.00 58.97 700 ALA A C 1
ATOM 5227 O O . ALA A 1 700 ? 14.993 12.521 31.669 1.00 58.97 700 ALA A O 1
ATOM 5228 N N . GLU A 1 701 ? 16.696 13.470 30.600 1.00 56.78 701 GLU A N 1
ATOM 5229 C CA . GLU A 1 701 ? 16.338 14.853 30.949 1.00 56.78 701 GLU A CA 1
ATOM 5230 C C . GLU A 1 701 ? 15.628 15.615 29.819 1.00 56.78 701 GLU A C 1
ATOM 5232 O O . GLU A 1 701 ? 15.056 16.676 30.067 1.00 56.78 701 GLU A O 1
ATOM 5237 N N . LYS A 1 702 ? 15.669 15.118 28.573 1.00 61.31 702 LYS A N 1
ATOM 5238 C CA . LYS A 1 702 ? 15.142 15.843 27.397 1.00 61.31 702 LYS A CA 1
ATOM 5239 C C . LYS A 1 702 ? 14.232 15.016 26.496 1.00 61.31 702 LYS A C 1
ATOM 5241 O O . LYS A 1 702 ? 13.335 15.589 25.880 1.00 61.31 702 LYS A O 1
ATOM 5246 N N . ASP A 1 703 ? 14.424 13.701 26.420 1.00 63.12 703 ASP A N 1
ATOM 5247 C CA . ASP A 1 703 ? 13.692 12.879 25.459 1.00 63.12 703 ASP A CA 1
ATOM 5248 C C . ASP A 1 703 ? 12.265 12.606 25.929 1.00 63.12 703 ASP A C 1
ATOM 5250 O O . ASP A 1 703 ? 12.035 11.991 26.971 1.00 63.12 703 ASP A O 1
ATOM 5254 N N . TRP A 1 704 ? 11.277 13.008 25.136 1.00 61.00 704 TRP A N 1
ATOM 5255 C CA . TRP A 1 704 ? 9.893 12.625 25.389 1.00 61.00 704 TRP A CA 1
ATOM 5256 C C . TRP A 1 704 ? 9.609 11.227 24.838 1.00 61.00 704 TRP A C 1
ATOM 5258 O O . TRP A 1 704 ? 9.988 10.866 23.719 1.00 61.00 704 TRP A O 1
ATOM 5268 N N . GLY A 1 705 ? 8.953 10.421 25.663 1.00 64.56 705 GLY A N 1
ATOM 5269 C CA . GLY A 1 705 ? 8.333 9.163 25.284 1.00 64.56 705 GLY A CA 1
ATOM 5270 C C . GLY A 1 705 ? 7.056 9.389 24.480 1.00 64.56 705 GLY A C 1
ATOM 5271 O O . GLY A 1 705 ? 6.863 10.452 23.890 1.00 64.56 705 GLY A O 1
ATOM 5272 N N . THR A 1 706 ? 6.188 8.384 24.434 1.00 73.44 706 THR A N 1
ATOM 5273 C CA . THR A 1 706 ? 5.001 8.403 23.576 1.00 73.44 706 THR A CA 1
ATOM 5274 C C . THR A 1 706 ? 4.053 9.533 23.962 1.00 73.44 706 THR A C 1
ATOM 5276 O O . THR A 1 706 ? 3.644 9.616 25.116 1.00 73.44 706 THR A O 1
ATOM 5279 N N . HIS A 1 707 ? 3.635 10.360 23.002 1.00 76.38 707 HIS A N 1
ATOM 5280 C CA . HIS A 1 707 ? 2.574 11.351 23.216 1.00 76.38 707 HIS A CA 1
ATOM 5281 C C . HIS A 1 707 ? 1.273 10.918 22.538 1.00 76.38 707 HIS A C 1
ATOM 5283 O O . HIS A 1 707 ? 1.292 10.478 21.388 1.00 76.38 707 HIS A O 1
ATOM 5289 N N . ILE A 1 708 ? 0.149 11.076 23.242 1.00 74.25 708 ILE A N 1
ATOM 5290 C CA . ILE A 1 708 ? -1.196 10.793 22.730 1.00 74.25 708 ILE A CA 1
ATOM 5291 C C . ILE A 1 708 ? -2.137 11.931 23.120 1.00 74.25 708 ILE A C 1
ATOM 5293 O O . ILE A 1 708 ? -2.292 12.197 24.310 1.00 74.25 708 ILE A O 1
ATOM 5297 N N . GLY A 1 709 ? -2.820 12.560 22.164 1.00 64.06 709 GLY A N 1
ATOM 5298 C CA . GLY A 1 709 ? -3.891 13.533 22.434 1.00 64.06 709 GLY A CA 1
ATOM 5299 C C . GLY A 1 709 ? -3.734 14.864 21.701 1.00 64.06 709 GLY A C 1
ATOM 5300 O O . GLY A 1 709 ? -3.092 14.946 20.661 1.00 64.06 709 GLY A O 1
ATOM 5301 N N . LEU A 1 710 ? -4.369 15.925 22.203 1.00 61.38 710 LEU A N 1
ATOM 5302 C CA . LEU A 1 710 ? -4.244 17.260 21.609 1.00 61.38 710 LEU A CA 1
ATOM 5303 C C . LEU A 1 710 ? -2.941 17.941 22.029 1.00 61.38 710 LEU A C 1
ATOM 5305 O O . LEU A 1 710 ? -2.663 18.061 23.225 1.00 61.38 710 LEU A O 1
ATOM 5309 N N . THR A 1 711 ? -2.210 18.473 21.046 1.00 62.00 711 THR A N 1
ATOM 5310 C CA . THR A 1 711 ? -0.964 19.228 21.261 1.00 62.00 711 THR A CA 1
ATOM 5311 C C . THR A 1 711 ? -1.138 20.746 21.193 1.00 62.00 711 THR A C 1
ATOM 5313 O O . THR A 1 711 ? -0.319 21.465 21.764 1.00 62.00 711 THR A O 1
ATOM 5316 N N . ALA A 1 712 ? -2.198 21.264 20.552 1.00 56.50 712 ALA A N 1
ATOM 5317 C CA . ALA A 1 712 ? -2.508 22.702 20.515 1.00 56.50 712 ALA A CA 1
ATOM 5318 C C . ALA A 1 712 ? -3.966 23.011 20.098 1.00 56.50 712 ALA A C 1
ATOM 5320 O O . ALA A 1 712 ? -4.577 22.236 19.362 1.00 56.50 712 ALA A O 1
ATOM 5321 N N . GLY A 1 713 ? -4.493 24.180 20.504 1.00 58.75 713 GLY A N 1
ATOM 5322 C CA . GLY A 1 713 ? -5.702 24.782 19.919 1.00 58.75 713 GLY A CA 1
ATOM 5323 C C . GLY A 1 713 ? -6.428 25.831 20.784 1.00 58.75 713 GLY A C 1
ATOM 5324 O O . GLY A 1 713 ? -6.240 25.842 22.001 1.00 58.75 713 GLY A O 1
ATOM 5325 N N . PRO A 1 714 ? -7.236 26.735 20.186 1.00 53.62 714 PRO A N 1
ATOM 5326 C CA . PRO A 1 714 ? -7.990 27.752 20.921 1.00 53.62 714 PRO A CA 1
ATOM 5327 C C . PRO A 1 714 ? -9.286 27.182 21.540 1.00 53.62 714 PRO A C 1
ATOM 5329 O O . PRO A 1 714 ? -10.172 26.707 20.842 1.00 53.62 714 PRO A O 1
ATOM 5332 N N . VAL A 1 715 ? -9.333 27.229 22.873 1.00 54.06 715 VAL A N 1
ATOM 5333 C CA . VAL A 1 715 ? -10.433 27.079 23.856 1.00 54.06 715 VAL A CA 1
ATOM 5334 C C . VAL A 1 715 ? -11.882 26.994 23.323 1.00 54.06 715 VAL A C 1
ATOM 5336 O O . VAL A 1 715 ? -12.328 27.966 22.727 1.00 54.06 715 VAL A O 1
ATOM 5339 N N . VAL A 1 716 ? -12.615 25.899 23.627 1.00 53.81 716 VAL A N 1
ATOM 5340 C CA . VAL A 1 716 ? -13.835 25.784 24.494 1.00 53.81 716 VAL A CA 1
ATOM 5341 C C . VAL A 1 716 ? -14.105 24.280 24.759 1.00 53.81 716 VAL A C 1
ATOM 5343 O O . VAL A 1 716 ? -13.997 23.463 23.840 1.00 53.81 716 VAL A O 1
ATOM 5346 N N . ASP A 1 717 ? -14.490 23.900 25.988 1.00 52.41 717 ASP A N 1
ATOM 5347 C CA . ASP A 1 717 ? -15.028 22.565 26.314 1.00 52.41 717 ASP A CA 1
ATOM 5348 C C . ASP A 1 717 ? -16.318 22.278 25.536 1.00 52.41 717 ASP A C 1
ATOM 5350 O O . ASP A 1 717 ? -17.428 22.549 25.989 1.00 52.41 717 ASP A O 1
ATOM 5354 N N . ASN A 1 718 ? -16.181 21.684 24.357 1.00 50.09 718 ASN A N 1
ATOM 5355 C CA . ASN A 1 718 ? -17.300 21.197 23.562 1.00 50.09 718 ASN A CA 1
ATOM 5356 C C . ASN A 1 718 ? -17.343 19.659 23.579 1.00 50.09 718 ASN A C 1
ATOM 5358 O O . ASN A 1 718 ? -17.456 19.020 22.542 1.00 50.09 718 ASN A O 1
ATOM 5362 N N . VAL A 1 719 ? -17.286 19.065 24.778 1.00 50.38 719 VAL A N 1
ATOM 5363 C CA . VAL A 1 719 ? -17.843 17.747 25.189 1.00 50.38 719 VAL A CA 1
ATOM 5364 C C . VAL A 1 719 ? -17.579 16.508 24.294 1.00 50.38 719 VAL A C 1
ATOM 5366 O O . VAL A 1 719 ? -18.277 15.507 24.420 1.00 50.38 719 VAL A O 1
ATOM 5369 N N . SER A 1 720 ? -16.593 16.506 23.395 1.00 58.50 720 SER A N 1
ATOM 5370 C CA . SER A 1 720 ? -16.171 15.301 22.654 1.00 58.50 720 SER A CA 1
ATOM 5371 C C . SER A 1 720 ? -14.687 15.031 22.843 1.00 58.50 720 SER A C 1
ATOM 5373 O O . SER A 1 720 ? -13.871 15.944 22.744 1.00 58.50 720 SER A O 1
ATOM 5375 N N . ALA A 1 721 ? -14.345 13.771 23.098 1.00 64.25 721 ALA A N 1
ATOM 5376 C CA . ALA A 1 721 ? -12.963 13.321 23.134 1.00 64.25 721 ALA A CA 1
ATOM 5377 C C . ALA A 1 721 ? -12.329 13.442 21.736 1.00 64.25 721 ALA A C 1
ATOM 5379 O O . ALA A 1 721 ? -12.959 13.145 20.727 1.00 64.25 721 ALA A O 1
ATOM 5380 N N . SER A 1 722 ? -11.082 13.897 21.670 1.00 67.94 722 SER A N 1
ATOM 5381 C CA . SER A 1 722 ? -10.278 13.946 20.450 1.00 67.94 722 SER A CA 1
ATOM 5382 C C . SER A 1 722 ? -9.714 12.566 20.097 1.00 67.94 722 SER A C 1
ATOM 5384 O O . SER A 1 722 ? -9.662 12.195 18.927 1.00 67.94 722 SER A O 1
ATOM 5386 N N . ALA A 1 723 ? -9.347 11.772 21.100 1.00 76.56 723 ALA A N 1
ATOM 5387 C CA . ALA A 1 723 ? -8.891 10.398 20.941 1.00 76.56 723 ALA A CA 1
ATOM 5388 C C . ALA A 1 723 ? -9.704 9.492 21.867 1.00 76.56 723 ALA A C 1
ATOM 5390 O O . ALA A 1 723 ? -9.735 9.709 23.080 1.00 76.56 723 ALA A O 1
ATOM 5391 N N . VAL A 1 724 ? -10.376 8.492 21.295 1.00 80.81 724 VAL A N 1
ATOM 5392 C CA . VAL A 1 724 ? -11.196 7.532 22.042 1.00 80.81 724 VAL A CA 1
ATOM 5393 C C . VAL A 1 724 ? -10.580 6.153 21.911 1.00 80.81 724 VAL A C 1
ATOM 5395 O O . VAL A 1 724 ? -10.307 5.709 20.800 1.00 80.81 724 VAL A O 1
ATOM 5398 N N . GLY A 1 725 ? -10.414 5.455 23.033 1.00 85.88 725 GLY A N 1
ATOM 5399 C CA . GLY A 1 725 ? -10.104 4.027 22.999 1.00 85.88 725 GLY A CA 1
ATOM 5400 C C . GLY A 1 725 ? -8.682 3.697 22.560 1.00 85.88 725 GLY A C 1
ATOM 5401 O O . GLY A 1 725 ? -8.445 2.696 21.889 1.00 85.88 725 GLY A O 1
ATOM 5402 N N . MET A 1 726 ? -7.729 4.556 22.912 1.00 90.44 726 MET A N 1
ATOM 5403 C CA . MET A 1 726 ? -6.312 4.322 22.651 1.00 90.44 726 MET A CA 1
ATOM 5404 C C . MET A 1 726 ? -5.803 3.152 23.501 1.00 90.44 726 MET A C 1
ATOM 5406 O O . MET A 1 726 ? -6.070 3.118 24.699 1.00 90.44 726 MET A O 1
ATOM 5410 N N . ILE A 1 727 ? -5.039 2.225 22.922 1.00 93.50 727 ILE A N 1
ATOM 5411 C CA . ILE A 1 727 ? -4.451 1.091 23.654 1.00 93.50 727 ILE A CA 1
ATOM 5412 C C . ILE A 1 727 ? -2.927 1.188 23.594 1.00 93.50 727 ILE A C 1
ATOM 5414 O O . ILE A 1 727 ? -2.343 1.139 22.513 1.00 93.50 727 ILE A O 1
ATOM 5418 N N . VAL A 1 728 ? -2.274 1.284 24.752 1.00 94.00 728 VAL A N 1
ATOM 5419 C CA .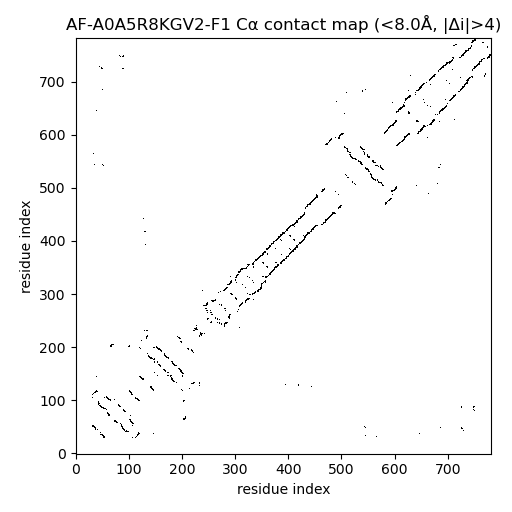 VAL A 1 728 ? -0.810 1.268 24.889 1.00 94.00 728 VAL A CA 1
ATOM 5420 C C . VAL A 1 728 ? -0.430 0.119 25.814 1.00 94.00 728 VAL A C 1
ATOM 5422 O O . VAL A 1 728 ? -0.545 0.231 27.035 1.00 94.00 728 VAL A O 1
ATOM 5425 N N . GLN A 1 729 ? -0.004 -1.005 25.241 1.00 94.94 729 GLN A N 1
ATOM 5426 C CA . GLN A 1 729 ? 0.165 -2.248 25.990 1.00 94.94 729 GLN A CA 1
ATOM 5427 C C . GLN A 1 729 ? 1.530 -2.902 25.775 1.00 94.94 729 GLN A C 1
ATOM 5429 O O . GLN A 1 729 ? 1.960 -3.094 24.640 1.00 94.94 729 GLN A O 1
ATOM 5434 N N . GLY A 1 730 ? 2.189 -3.332 26.852 1.00 94.81 730 GLY A N 1
ATOM 5435 C CA . GLY A 1 730 ? 3.368 -4.196 26.736 1.00 94.81 730 GLY A CA 1
ATOM 5436 C C . GLY A 1 730 ? 4.562 -3.544 26.039 1.00 94.81 730 GLY A C 1
ATOM 5437 O O . GLY A 1 730 ? 5.364 -4.247 25.430 1.00 94.81 730 GLY A O 1
ATOM 5438 N N . ASN A 1 731 ? 4.659 -2.213 26.042 1.00 94.25 731 ASN A N 1
ATOM 5439 C CA . ASN A 1 731 ? 5.794 -1.504 25.456 1.00 94.25 731 ASN A CA 1
ATOM 5440 C C . ASN A 1 731 ? 6.919 -1.356 26.484 1.00 94.25 731 ASN A C 1
ATOM 5442 O O . ASN A 1 731 ? 6.676 -1.295 27.688 1.00 94.25 731 ASN A O 1
ATOM 5446 N N . TYR A 1 732 ? 8.146 -1.264 25.992 1.00 93.31 732 TYR A N 1
ATOM 5447 C CA . TYR A 1 732 ? 9.348 -1.009 26.769 1.00 93.31 732 TYR A CA 1
ATOM 5448 C C . TYR A 1 732 ? 9.843 0.412 26.492 1.00 93.31 732 TYR A C 1
ATOM 5450 O O . TYR A 1 732 ? 10.040 0.783 25.337 1.00 93.31 732 TYR A O 1
ATOM 5458 N N . PHE A 1 733 ? 10.065 1.194 27.542 1.00 89.75 733 PHE A N 1
ATOM 5459 C CA . PHE A 1 733 ? 10.599 2.551 27.478 1.00 89.75 733 PHE A CA 1
ATOM 5460 C C . PHE A 1 733 ? 11.877 2.630 28.301 1.00 89.75 733 PHE A C 1
ATOM 5462 O O . PHE A 1 733 ? 11.901 2.166 29.447 1.00 89.75 733 PHE A O 1
ATOM 5469 N N . SER A 1 734 ? 12.926 3.252 27.759 1.00 88.25 734 SER A N 1
ATOM 5470 C CA . SER A 1 734 ? 14.153 3.448 28.526 1.00 88.25 734 SER A CA 1
ATOM 5471 C C . SER A 1 734 ? 14.922 4.716 28.201 1.00 88.25 734 SER A C 1
ATOM 5473 O O . SER A 1 734 ? 15.138 5.005 27.027 1.00 88.25 734 SER A O 1
ATOM 5475 N N . ASN A 1 735 ? 15.467 5.362 29.238 1.00 84.44 735 ASN A N 1
ATOM 5476 C CA . ASN A 1 735 ? 16.279 6.583 29.138 1.00 84.44 735 ASN A CA 1
ATOM 5477 C C . ASN A 1 735 ? 15.507 7.773 28.535 1.00 84.44 735 ASN A C 1
ATOM 5479 O O . ASN A 1 735 ? 16.032 8.502 27.696 1.00 84.44 735 ASN A O 1
ATOM 5483 N N . ASN A 1 736 ? 14.258 7.963 28.971 1.00 80.31 736 ASN A N 1
ATOM 5484 C CA . ASN A 1 736 ? 13.379 9.058 28.553 1.00 80.31 736 ASN A CA 1
ATOM 5485 C C . ASN A 1 736 ? 13.040 9.965 29.749 1.00 80.31 736 ASN A C 1
ATOM 5487 O O . ASN A 1 736 ? 12.942 9.501 30.884 1.00 80.31 736 ASN A O 1
ATOM 5491 N N . LEU A 1 737 ? 12.780 11.247 29.497 1.00 82.19 737 LEU A N 1
ATOM 5492 C CA . LEU A 1 737 ? 12.197 12.163 30.482 1.00 82.19 737 LEU A CA 1
ATOM 5493 C C . LEU A 1 737 ? 10.779 11.739 30.855 1.00 82.19 737 LEU A C 1
ATOM 5495 O O . LEU A 1 737 ? 10.437 11.629 32.031 1.00 82.19 737 LEU A O 1
ATOM 5499 N N . VAL A 1 738 ? 9.963 11.460 29.844 1.00 84.69 738 VAL A N 1
ATOM 5500 C CA . VAL A 1 738 ? 8.579 11.006 30.010 1.00 84.69 738 VAL A CA 1
ATOM 5501 C C . VAL A 1 738 ? 8.418 9.675 29.295 1.00 84.69 738 VAL A C 1
ATOM 5503 O O . VAL A 1 738 ? 8.949 9.529 28.206 1.00 84.69 738 VAL A O 1
ATOM 5506 N N . GLY A 1 739 ? 7.711 8.705 29.869 1.00 86.25 739 GLY A N 1
ATOM 5507 C CA . GLY A 1 739 ? 7.412 7.435 29.203 1.00 86.25 739 GLY A CA 1
ATOM 5508 C C . GLY A 1 739 ? 6.200 7.554 28.283 1.00 86.25 739 GLY A C 1
ATOM 5509 O O . GLY A 1 739 ? 6.306 7.363 27.074 1.00 86.25 739 GLY A O 1
ATOM 5510 N N . ILE A 1 740 ? 5.053 7.922 28.854 1.00 88.38 740 ILE A N 1
ATOM 5511 C CA . ILE A 1 740 ? 3.802 8.184 28.137 1.00 88.38 740 ILE A CA 1
ATOM 5512 C C . ILE A 1 740 ? 3.250 9.535 28.594 1.00 88.38 740 ILE A C 1
ATOM 5514 O O . ILE A 1 740 ? 3.054 9.751 29.786 1.00 88.38 740 ILE A O 1
ATOM 5518 N N . ASN A 1 741 ? 2.972 10.435 27.655 1.00 86.00 741 ASN A N 1
ATOM 5519 C CA . ASN A 1 741 ? 2.285 11.696 27.890 1.00 86.00 741 ASN A CA 1
ATOM 5520 C C . ASN A 1 741 ? 0.874 11.657 27.285 1.00 86.00 741 ASN A C 1
ATOM 5522 O O . ASN A 1 741 ? 0.717 11.606 26.063 1.00 86.00 741 ASN A O 1
ATOM 5526 N N . LEU A 1 742 ? -0.147 11.734 28.134 1.00 83.62 742 LEU A N 1
ATOM 5527 C CA . LEU A 1 742 ? -1.534 11.902 27.715 1.00 83.62 742 LEU A CA 1
ATOM 5528 C C . LEU A 1 742 ? -1.891 13.388 27.662 1.00 83.62 742 LEU A C 1
ATOM 5530 O O . LEU A 1 742 ? -2.058 14.041 28.691 1.00 83.62 742 LEU A O 1
ATOM 5534 N N . GLY A 1 743 ? -2.022 13.917 26.451 1.00 76.69 743 GLY A N 1
ATOM 5535 C CA . GLY A 1 743 ? -2.512 15.262 26.186 1.00 76.69 743 GLY A CA 1
ATOM 5536 C C . GLY A 1 743 ? -4.013 15.424 26.441 1.00 76.69 743 GLY A C 1
ATOM 5537 O O . GLY A 1 743 ? -4.728 14.518 26.878 1.00 76.69 743 GLY A O 1
ATOM 5538 N N . THR A 1 744 ? -4.522 16.609 26.128 1.00 77.50 744 THR A N 1
ATOM 5539 C CA . THR A 1 744 ? -5.939 16.943 26.326 1.00 77.50 744 THR A CA 1
ATOM 5540 C C . THR A 1 744 ? -6.844 16.215 25.329 1.00 77.50 744 THR A C 1
ATOM 5542 O O . THR A 1 744 ? -6.447 15.954 24.195 1.00 77.50 744 THR A O 1
ATOM 5545 N N . GLY A 1 745 ? -8.075 15.896 25.742 1.00 74.44 745 GLY A N 1
ATOM 5546 C CA . GLY A 1 745 ? -9.100 15.296 24.879 1.00 74.44 745 GLY A CA 1
ATOM 5547 C C . GLY A 1 745 ? -9.033 13.769 24.739 1.00 74.44 745 GLY A C 1
ATOM 5548 O O . GLY A 1 745 ? -9.796 13.198 23.968 1.00 74.44 745 GLY A O 1
ATOM 5549 N N . ASN A 1 746 ? -8.181 13.082 25.499 1.00 78.88 746 ASN A N 1
ATOM 5550 C CA . ASN A 1 746 ? -8.207 11.620 25.561 1.00 78.88 746 ASN A CA 1
ATOM 5551 C C . ASN A 1 746 ? -9.407 11.105 26.368 1.00 78.88 746 ASN A C 1
ATOM 5553 O O . ASN A 1 746 ? -9.710 11.620 27.448 1.00 78.88 746 ASN A O 1
ATOM 5557 N N . SER A 1 747 ? -10.045 10.037 25.894 1.00 82.88 747 SER A N 1
ATOM 5558 C CA . SER A 1 747 ? -11.050 9.303 26.658 1.00 82.88 747 SER A CA 1
ATOM 5559 C C . SER A 1 747 ? -10.944 7.800 26.445 1.00 82.88 747 SER A C 1
ATOM 5561 O O . SER A 1 747 ? -10.653 7.331 25.346 1.00 82.88 747 SER A O 1
ATOM 5563 N N . GLN A 1 748 ? -11.228 7.038 27.501 1.00 87.81 748 GLN A N 1
ATOM 5564 C CA . GLN A 1 748 ? -11.259 5.575 27.469 1.00 87.81 748 GLN A CA 1
ATOM 5565 C C . GLN A 1 748 ? -9.924 4.943 27.032 1.00 87.81 748 GLN A C 1
ATOM 5567 O O . GLN A 1 748 ? -9.901 3.856 26.455 1.00 87.81 748 GLN A O 1
ATOM 5572 N N . THR A 1 749 ? -8.810 5.636 27.269 1.00 89.38 749 THR A N 1
ATOM 5573 C CA . THR A 1 749 ? -7.470 5.134 26.960 1.00 89.38 749 THR A CA 1
ATOM 5574 C C . THR A 1 749 ? -7.094 4.025 27.941 1.00 89.38 749 THR A C 1
ATOM 5576 O O . THR A 1 749 ? -7.338 4.140 29.139 1.00 89.38 749 THR A O 1
ATOM 5579 N N . VAL A 1 750 ? -6.481 2.951 27.453 1.00 92.88 750 VAL A N 1
ATOM 5580 C CA . VAL A 1 750 ? -5.989 1.841 28.271 1.00 92.88 750 VAL A CA 1
ATOM 5581 C C . VAL A 1 750 ? -4.471 1.765 28.161 1.00 92.88 750 VAL A C 1
ATOM 5583 O O . VAL A 1 750 ? -3.927 1.552 27.077 1.00 92.88 750 VAL A O 1
ATOM 5586 N N . ILE A 1 751 ? -3.790 1.915 29.295 1.00 93.06 751 ILE A N 1
ATOM 5587 C CA . ILE A 1 751 ? -2.341 1.752 29.431 1.00 93.06 751 ILE A CA 1
ATOM 5588 C C . ILE A 1 751 ? -2.096 0.548 30.338 1.00 93.06 751 ILE A C 1
ATOM 5590 O O . ILE A 1 751 ? -2.433 0.597 31.521 1.00 93.06 751 ILE A O 1
ATOM 5594 N N . LEU A 1 752 ? -1.542 -0.532 29.776 1.00 93.75 752 LEU A N 1
ATOM 5595 C CA . LEU A 1 752 ? -1.439 -1.829 30.454 1.00 93.75 752 LEU A CA 1
ATOM 5596 C C . LEU A 1 752 ? -0.058 -2.484 30.284 1.00 93.75 752 LEU A C 1
ATOM 5598 O O . LEU A 1 752 ? 0.390 -2.708 29.160 1.00 93.75 752 LEU A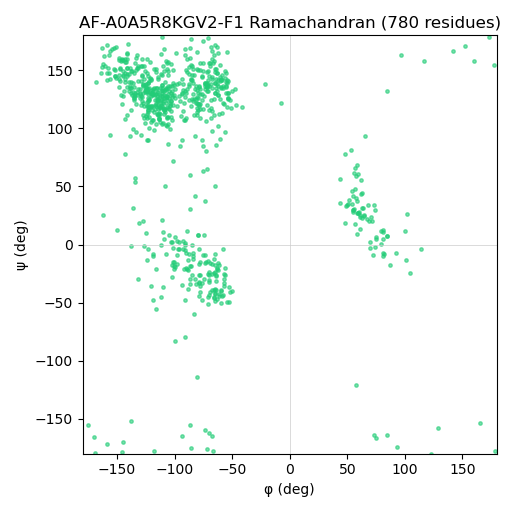 O 1
ATOM 5602 N N . GLY A 1 753 ? 0.592 -2.861 31.387 1.00 93.19 753 GLY A N 1
ATOM 5603 C CA . GLY A 1 753 ? 1.771 -3.741 31.367 1.00 93.19 753 GLY A CA 1
ATOM 5604 C C . GLY A 1 753 ? 2.988 -3.174 30.627 1.00 93.19 753 GLY A C 1
ATOM 5605 O O . GLY A 1 753 ? 3.720 -3.925 29.986 1.00 93.19 753 GLY A O 1
ATOM 5606 N N . ASN A 1 754 ? 3.175 -1.851 30.638 1.00 93.75 754 ASN A N 1
ATOM 5607 C CA . ASN A 1 754 ? 4.340 -1.209 30.020 1.00 93.75 754 ASN A CA 1
ATOM 5608 C C . ASN A 1 754 ? 5.522 -1.183 31.002 1.00 93.75 754 ASN A C 1
ATOM 5610 O O . ASN A 1 754 ? 5.346 -0.933 32.192 1.00 93.75 754 ASN A O 1
ATOM 5614 N N . VAL A 1 755 ? 6.734 -1.398 30.494 1.00 94.50 755 VAL A N 1
ATOM 5615 C CA . VAL A 1 755 ? 7.969 -1.442 31.284 1.00 94.50 755 VAL A CA 1
ATOM 5616 C C . VAL A 1 755 ? 8.733 -0.133 31.115 1.00 94.50 755 VAL A C 1
ATOM 5618 O O . VAL A 1 755 ? 9.013 0.280 29.992 1.00 94.50 755 VAL A O 1
ATOM 5621 N N . PHE A 1 756 ? 9.114 0.495 32.227 1.00 92.00 756 PHE A N 1
ATOM 5622 C CA . PHE A 1 756 ? 9.857 1.757 32.248 1.00 92.00 756 PHE A CA 1
ATOM 5623 C C . PHE A 1 756 ? 11.192 1.571 32.975 1.00 92.00 756 PHE A C 1
ATOM 5625 O O . PHE A 1 756 ? 11.213 1.231 34.157 1.00 92.00 756 PHE A O 1
ATOM 5632 N N . VAL A 1 757 ? 12.310 1.800 32.284 1.00 92.19 757 VAL A N 1
ATOM 5633 C CA . VAL A 1 757 ? 13.667 1.653 32.838 1.00 92.19 757 VAL A CA 1
ATOM 5634 C C . VAL A 1 757 ? 14.428 2.964 32.696 1.00 92.19 757 VAL A C 1
ATOM 5636 O O . VAL A 1 757 ? 14.664 3.422 31.586 1.00 92.19 757 VAL A O 1
ATOM 5639 N N . ASN A 1 758 ? 14.849 3.576 33.804 1.00 89.62 758 ASN A N 1
ATOM 5640 C CA . ASN A 1 758 ? 15.485 4.903 33.777 1.00 89.62 758 ASN A CA 1
ATOM 5641 C C . ASN A 1 758 ? 14.620 5.954 33.043 1.00 89.62 758 ASN A C 1
ATOM 5643 O O . ASN A 1 758 ? 15.085 6.673 32.160 1.00 89.62 758 ASN A O 1
ATOM 5647 N N . VAL A 1 759 ? 13.327 5.981 33.369 1.00 87.06 759 VAL A N 1
ATOM 5648 C CA . VAL A 1 759 ? 12.375 6.977 32.870 1.00 87.06 759 VAL A CA 1
ATOM 5649 C C . VAL A 1 759 ? 11.965 7.860 34.039 1.00 87.06 759 VAL A C 1
ATOM 5651 O O . VAL A 1 759 ? 11.439 7.337 35.020 1.00 87.06 759 VAL A O 1
ATOM 5654 N N . GLN A 1 760 ? 12.206 9.173 33.958 1.00 88.38 760 GLN A N 1
ATOM 5655 C CA . GLN A 1 760 ? 11.963 10.067 35.103 1.00 88.38 760 GLN A CA 1
ATOM 5656 C C . GLN A 1 760 ? 10.475 10.155 35.453 1.00 88.38 760 GLN A C 1
ATOM 5658 O O . GLN A 1 760 ? 10.099 10.060 36.618 1.00 88.38 760 GLN A O 1
ATOM 5663 N N . THR A 1 761 ? 9.625 10.304 34.435 1.00 89.81 761 THR A N 1
ATOM 5664 C CA . THR A 1 761 ? 8.167 10.367 34.575 1.00 89.81 761 THR A CA 1
ATOM 5665 C C . THR A 1 761 ? 7.523 9.278 33.711 1.00 89.81 761 THR A C 1
ATOM 5667 O O . THR A 1 761 ? 7.231 9.530 32.542 1.00 89.81 761 THR A O 1
ATOM 5670 N N . PRO A 1 762 ? 7.298 8.052 34.227 1.00 89.12 762 PRO A N 1
ATOM 5671 C CA . PRO A 1 762 ? 6.704 6.957 33.449 1.00 89.12 762 PRO A CA 1
ATOM 5672 C C . PRO A 1 762 ? 5.394 7.345 32.758 1.00 89.12 762 PRO A C 1
ATOM 5674 O O . PRO A 1 762 ? 5.184 7.030 31.588 1.00 89.12 762 PRO A O 1
ATOM 5677 N N . LEU A 1 763 ? 4.556 8.102 33.464 1.00 88.81 763 LEU A N 1
ATOM 5678 C CA . LEU A 1 763 ? 3.289 8.607 32.970 1.00 88.81 763 LEU A CA 1
ATOM 5679 C C . LEU A 1 763 ? 3.128 10.080 33.344 1.00 88.81 763 LEU A C 1
ATOM 5681 O O . LEU A 1 763 ? 3.232 10.445 34.514 1.00 88.81 763 LEU A O 1
ATOM 5685 N N . GLN A 1 764 ? 2.821 10.903 32.348 1.00 86.94 764 GLN A N 1
ATOM 5686 C CA . GLN A 1 764 ? 2.464 12.304 32.495 1.00 86.94 764 GLN A CA 1
ATOM 5687 C C . GLN A 1 764 ? 1.092 12.545 31.866 1.00 86.94 764 GLN A C 1
ATOM 5689 O O . GLN A 1 764 ? 0.762 11.968 30.830 1.00 86.94 764 GLN A O 1
ATOM 5694 N N . GLN A 1 765 ? 0.310 13.442 32.456 1.00 83.44 765 GLN A N 1
ATOM 5695 C CA . GLN A 1 765 ? -0.872 13.990 31.811 1.00 83.44 765 GLN A CA 1
ATOM 5696 C C . GLN A 1 765 ? -0.688 15.494 31.623 1.00 83.44 765 GLN A C 1
ATOM 5698 O O . GLN A 1 765 ? -0.334 16.204 32.564 1.00 83.44 765 GLN A O 1
ATOM 5703 N N . THR A 1 766 ? -0.899 15.978 30.401 1.00 78.25 766 THR A N 1
ATOM 5704 C CA . THR A 1 766 ? -0.739 17.390 30.047 1.00 78.25 766 THR A CA 1
ATOM 5705 C C . THR A 1 766 ? -2.065 18.008 29.629 1.00 78.25 766 THR A C 1
ATOM 5707 O O . THR A 1 766 ? -2.849 17.447 28.858 1.00 78.25 766 THR A O 1
ATOM 5710 N N . ARG A 1 767 ? -2.324 19.202 30.164 1.00 76.56 767 ARG A N 1
ATOM 5711 C CA . ARG A 1 767 ? -3.559 19.949 29.948 1.00 76.56 767 ARG A CA 1
ATOM 5712 C C . ARG A 1 767 ? -3.280 21.211 29.143 1.00 76.56 767 ARG A C 1
ATOM 5714 O O . ARG A 1 767 ? -2.429 22.012 29.523 1.00 76.56 767 ARG A O 1
ATOM 5721 N N . LEU A 1 768 ? -4.020 21.400 28.056 1.00 72.75 768 LEU A N 1
ATOM 5722 C CA . LEU A 1 768 ? -4.004 22.636 27.287 1.00 72.75 768 LEU A CA 1
ATOM 5723 C C . LEU A 1 768 ? -4.746 23.742 28.061 1.00 72.75 768 LEU A C 1
ATOM 5725 O O . LEU A 1 768 ? -5.808 23.476 28.637 1.00 72.75 768 LEU A O 1
ATOM 5729 N N . PRO A 1 769 ? -4.227 24.984 28.076 1.00 67.44 769 PRO A N 1
ATOM 5730 C CA . PRO A 1 769 ? -4.912 26.113 28.699 1.00 67.44 769 PRO A CA 1
ATOM 5731 C C . PRO A 1 769 ? -6.349 26.278 28.176 1.00 67.44 769 PRO A C 1
ATOM 5733 O O . PRO A 1 769 ? -6.571 26.306 26.968 1.00 67.44 769 PRO A O 1
ATOM 5736 N N . GLY A 1 770 ? -7.324 26.399 29.084 1.00 61.53 770 GLY A N 1
ATOM 5737 C CA . GLY A 1 770 ? -8.736 26.660 28.758 1.00 61.53 770 GLY A CA 1
ATOM 5738 C C . GLY A 1 770 ? -9.654 25.439 28.585 1.00 61.53 770 GLY A C 1
ATOM 5739 O O . GLY A 1 770 ? -10.863 25.625 28.515 1.00 61.53 770 GLY A O 1
ATOM 5740 N N . PHE A 1 771 ? -9.140 24.208 28.584 1.00 63.22 771 PHE A N 1
ATOM 5741 C CA . PHE A 1 771 ? -9.969 22.993 28.721 1.00 63.22 771 PHE A CA 1
ATOM 5742 C C . PHE A 1 771 ? -10.226 22.712 30.195 1.00 63.22 771 PHE A C 1
ATOM 5744 O O . PHE A 1 771 ? -9.278 22.873 30.953 1.00 63.22 771 PHE A O 1
ATOM 5751 N N . SER A 1 772 ? -11.420 22.306 30.645 1.00 59.16 772 SER A N 1
ATOM 5752 C CA . SER A 1 772 ? -11.670 22.007 32.074 1.00 59.16 772 SER A CA 1
ATOM 5753 C C . SER A 1 772 ? -11.332 20.573 32.476 1.00 59.16 772 SER A C 1
ATOM 5755 O O . SER A 1 772 ? -10.927 20.358 33.619 1.00 59.16 772 SER A O 1
ATOM 5757 N N . SER A 1 773 ? -11.450 19.611 31.556 1.00 57.59 773 SER A N 1
ATOM 5758 C CA . SER A 1 773 ? -11.335 18.187 31.873 1.00 57.59 773 SER A CA 1
ATOM 5759 C C . SER A 1 773 ? -9.972 17.583 31.536 1.00 57.59 773 SER A C 1
ATOM 5761 O O . SER A 1 773 ? -9.411 17.786 30.458 1.00 57.59 773 SER A O 1
ATOM 5763 N N . GLU A 1 774 ? -9.495 16.769 32.467 1.00 66.38 774 GLU A N 1
ATOM 5764 C CA . GLU A 1 774 ? -8.449 15.765 32.297 1.00 66.38 774 GLU A CA 1
ATOM 5765 C C . GLU A 1 774 ? -8.878 14.610 31.368 1.00 66.38 774 GLU A C 1
ATOM 5767 O O . GLU A 1 774 ? -9.976 14.631 30.809 1.00 66.38 774 GLU A O 1
ATOM 5772 N N . SER A 1 775 ? -8.018 13.600 31.173 1.00 74.12 775 SER A N 1
ATOM 5773 C CA . SER A 1 775 ? -8.422 12.395 30.437 1.00 74.12 775 SER A CA 1
ATOM 5774 C C . SER A 1 775 ? -9.572 11.670 31.161 1.00 74.12 775 SER A C 1
ATOM 5776 O O . SER A 1 775 ? -9.565 11.548 32.385 1.00 74.12 775 SER A O 1
ATOM 5778 N N . VAL A 1 776 ? -10.598 11.218 30.427 1.00 74.81 776 VAL A N 1
ATOM 5779 C CA . VAL A 1 776 ? -11.844 10.690 31.029 1.00 74.81 776 VAL A CA 1
ATOM 5780 C C . VAL A 1 776 ? -11.995 9.195 30.786 1.00 74.81 776 VAL A C 1
ATOM 5782 O O . VAL A 1 776 ? -12.039 8.753 29.637 1.00 74.81 776 VAL A O 1
ATOM 5785 N N . GLY A 1 777 ? -12.163 8.416 31.858 1.00 73.06 777 GLY A N 1
ATOM 5786 C CA . GLY A 1 777 ? -12.294 6.955 31.778 1.00 73.06 777 GLY A CA 1
ATOM 5787 C C . GLY A 1 777 ? -10.998 6.259 31.358 1.00 73.06 777 GLY A C 1
ATOM 5788 O O . GLY A 1 777 ? -11.030 5.152 30.842 1.00 73.06 777 GLY A O 1
ATOM 5789 N N . THR A 1 778 ? -9.854 6.921 31.515 1.00 80.81 778 THR A N 1
ATOM 5790 C CA . THR A 1 778 ? -8.552 6.310 31.251 1.00 80.81 778 THR A CA 1
ATOM 5791 C C . THR A 1 778 ? -8.204 5.320 32.358 1.00 80.81 778 THR A C 1
ATOM 5793 O O . THR A 1 778 ? -8.375 5.622 33.539 1.00 80.81 778 THR A O 1
ATOM 5796 N N . VAL A 1 779 ? -7.686 4.155 31.977 1.00 86.00 779 VAL A N 1
ATOM 5797 C CA . VAL A 1 779 ? -7.221 3.117 32.900 1.00 86.00 779 VAL A CA 1
ATOM 5798 C C . VAL A 1 779 ? -5.713 2.996 32.814 1.00 86.00 779 VAL A C 1
ATOM 5800 O O . VAL A 1 779 ? -5.149 2.825 31.731 1.00 86.00 779 VAL A O 1
ATOM 5803 N N . PHE A 1 780 ? -5.082 3.021 33.984 1.00 84.56 780 PHE A N 1
ATOM 5804 C CA . PHE A 1 780 ? -3.667 2.736 34.161 1.00 84.56 780 PHE A CA 1
ATOM 5805 C C . PHE A 1 780 ? -3.543 1.464 34.989 1.00 84.56 780 PHE A C 1
ATOM 5807 O O . PHE A 1 780 ? -3.907 1.444 36.165 1.00 84.56 780 PHE A O 1
ATOM 5814 N N . ALA A 1 781 ? -3.061 0.400 34.361 1.00 75.38 781 ALA A N 1
ATOM 5815 C CA . ALA A 1 781 ? -2.820 -0.877 35.006 1.00 75.38 781 ALA A CA 1
ATOM 5816 C C . ALA A 1 781 ? -1.331 -1.225 34.826 1.00 75.38 781 ALA A C 1
ATOM 5818 O O . ALA A 1 781 ? -0.902 -1.449 33.688 1.00 75.38 781 ALA A O 1
ATOM 5819 N N . PRO A 1 782 ? -0.528 -1.177 35.905 1.00 59.47 782 PRO A N 1
ATOM 5820 C CA . PRO A 1 782 ? 0.901 -1.459 35.829 1.00 59.47 782 PRO A CA 1
ATOM 5821 C C . PRO A 1 782 ? 1.201 -2.877 35.338 1.00 59.47 782 PRO A C 1
ATOM 5823 O O . PRO A 1 782 ? 0.384 -3.795 35.590 1.00 59.47 782 PRO A O 1
#

Foldseek 3Di:
DPDPPPPPPVVVVVVVVVVPDPDPPPPPQDAWEFLAKQAEDDAFDKMKTFTASLPDDKWKFKDFAAQPDADGDRDGTQPQFQFDDRTMTIGTHHNPDDDFWMWMWIDDVPHIYGTHIYLQWFWEFKALALDLADEAFAKTKTFDASQEDVPFFKWKWWQFPPPRDIDTWAPWDDPPDGGMIITTHHNPDDAQTWTWMWIAHRRYNYPVSTHTYDDGTRHYHYQADQPQPLSYRCSRVLVVQVVVEAELCDPPLNFDQAQPDASQSSQQVLQVVQVVVVAYEYEYEFHEHEWEWDDDPNDIATHEHAARYEYEYPAQVGAEYEYPDFDDDDRTENYEYDAPHEDYEYYGYEFEYDQRRQEHYEEDNYEHYEYERYEQHYPYAANGESYEYEQYGSYGYEPYEQEYEYPNYESYHAYNYESYAHYAYEGEDEQHEHEHENYENYHHENYEYEYEDPCPPDPDHHAEAYEDPYANAEAYQYEYYYDDDHFDDDDPHFENYEYDDPWPFQDKWAFQDWDFFKTFAPVFQHDWVPQAQWKKAFFFFWLHSDMFGFHTDDRTMTGGPGTRPTIGDGPGTIMTTGHAYEAHAHENYEYALTAAYHEYALGAYEAYHAYQYEAELYFNNAEAENEDADDPPDDPDPFRGHAYENAEAANYEFDYDDPVSYPHALEYEYEYEGHAAPHDGAARYYNHEYAHYEREDDALQDHEAYEHYYPYDDDDPPPHANHEAYEYEHYEYERHVEHYEYEPRAELYEHYNYHYYSHNHPYHYYYDPHHDDTYYRYGDYD